Protein 2QQ4 (pdb70)

Solvent-accessible surface area: 53546 Å² total; per-residue (Å²): 202,57,50,16,15,17,4,24,33,18,0,0,24,29,3,34,93,63,35,68,32,40,8,38,6,24,18,6,7,28,33,6,45,16,119,13,125,66,18,37,1,77,13,69,0,10,0,25,33,112,77,75,42,0,34,26,0,78,6,11,14,66,39,11,1,6,12,26,0,0,2,0,3,0,0,81,21,0,82,49,68,106,30,71,88,0,53,74,18,0,125,35,0,36,19,4,2,89,140,51,28,124,42,46,67,30,7,4,30,2,15,1,0,80,10,0,28,164,34,105,40,18,18,77,3,0,6,10,2,0,91,1,0,30,96,0,14,128,97,40,32,74,36,6,12,19,34,0,1,19,20,2,25,81,64,33,70,25,106,16,85,12,50,45,19,12,88,114,11,31,22,114,4,112,65,13,22,3,61,7,57,0,11,0,46,27,103,73,83,36,0,17,30,0,50,5,72,33,55,24,8,1,6,12,24,0,0,1,0,2,0,0,61,25,0,57,48,58,104,30,69,72,0,69,104,24,0,144,37,0,36,19,3,1,74,136,45,34,126,48,42,66,40,7,7,19,3,12,1,1,66,16,0,28,169,65,106,62,10,17,132,2,0,2,14,3,0,80,0,0,42,63,1,20,180,136,82,17,12,55,41,0,15,24,27,0,0,17,4,2,23,86,18,19,16,4,64,10,74,5,73,92,36,71,85,108,6,33,24,140,8,117,46,22,23,3,87,9,43,0,7,0,40,31,117,72,76,38,0,34,26,0,7,5,62,17,119,36,5,0,1,12,24,0,0,1,0,4,0,0,61,22,0,58,53,61,107,35,71,80,0,72,74,20,0,130,40,0,38,22,3,1,89,138,40,33,125,48,40,71,50,6,8,24,2,15,2,0,79,31,0,22,162,78,101,53,8,20,104,1,0,6,14,2,0,91,3,0,46,87,3,21,182,94,22,10,100,80,6,40,55,39,2,0,10,18,0,17,60,47,20,50,28,31,1,20,10,73,78,19,38,72,107,6,32,19,128,5,84,59,8,48,2,72,8,41,0,2,0,25,34,113,75,73,43,0,36,32,0,57,5,55,36,102,26,6,1,2,10,21,0,0,0,0,2,0,0,49,17,0,50,49,35,100,30,73,79,0,71,71,13,0,136,37,0,37,19,10,0,88,140,45,37,110,107,46,53,29,5,4,20,0,16,8,0,97,11,1,36,169,9,118,72,13,24,135,0,0,5,17,2,0,95,2,0,55,98,3,14,216,92,11,31,67,41,0,28,76,26,0,8,21,16,2,24,79,68,34,75,27,84,6,11,11,80,133,30,77,73,85,14,56,20,138,4,102,59,7,46,3,97,14,46,0,0,0,48,48,115,77,83,34,0,32,30,0,66,4,1,18,73,29,6,2,7,11,24,0,0,0,0,2,0,0,55,21,0,73,51,48,110,29,74,82,0,72,69,9,0,125,28,0,35,30,3,2,76,130,50,34,128,44,45,79,53,6,8,17,3,12,5,0,67,33,7,35,171,47,117,60,15,24,131,0,0,3,15,2,0,93,4,0,41,84,0,18,171,86,44,83,30,4,32,88,37,0,7,33,9,1,22,77,63,17,69,26,28,1,56,12,105,145,30,77,83,82,14,47,14,128,11,112,37,23,34,2,94,8,48,0,12,0,59,42,120,75,70,38,0,26,23,0,84,5,23,34,86,24,6,1,4,4,21,0,0,1,0,2,0,0,64,26,0,81,46,69,91,25,62,72,0,79,98,25,0,147,39,0,32,15,3,0,87,100,57,30,125,45,42,69,47,6,9,24,2,13,8,1,79,47,1,23,151,75,107,41,10,25,114,1,0,5,12,1,0,80,2,0,59,107,1,14,226,104,25,8,90,66,0,14,59,40,0,0,15,22,0,17,69,66,41,54,31,114,20,87,8,113,129,38,79,68,105,8,35,18,123,10,104,49,8,37,2,78,13,52,0,5,0,24,39,112,76,83,39,0,35,31,0,81,7,62,42,98,29,4,1,0,10,29,0,0,1,0,2,0,0,82,24,0,81,49,51,100,30,72,78,0,72,74,27,0,132,43,0,40,15,3,4,89,138,39,38,121,55,47,58,33,6,3,20,2,15,4,0,58,18,0,20,154,54,108,76,20,16,83,1,0,4,14,2,0,90,3,0,59,105,3,10,240,43,64,14,0,44,36,0,12,24,43,0,3,17,33,1,18,90,64,35,35,24,106,15,102,13,98,164,33,75,83,100,7,33,18,135,4,96,68,11,37,2,73,8,54,0,9,0,39,45,110,79,86,36,0,39,26,0,34,6,58,22,83,28,4,1,3,13,25,1,0,2,0,5,0,0,76,24,0,61,50,76,94,31,75,82,0,64,80,22,0,134,60,0,35,8,3,1,88,119,45,35,131,18,49,9,20,7,13,29,2,6,1,0,71,15,0,32,156,66,114,84,38,25,136,0,0,2,14,2,0,90,2,0,30,93,0,20,199,62,109,5,43,68,30,0,6,25,23,1,27,90,41,33,34,32,97,17,61,5,42,109,4,55,71,48,11,41,22,125,8,110,71,26,24,1,77,7,47,0,6,0,28,35,112,74,107,35,0,33,32,0,35,5,52,26,109,32,5,2,5,11,28,0,1,1,0,3,0,0,56,18,0,59,42,55,90,27,70,84,0,56,75,24,0,129,59,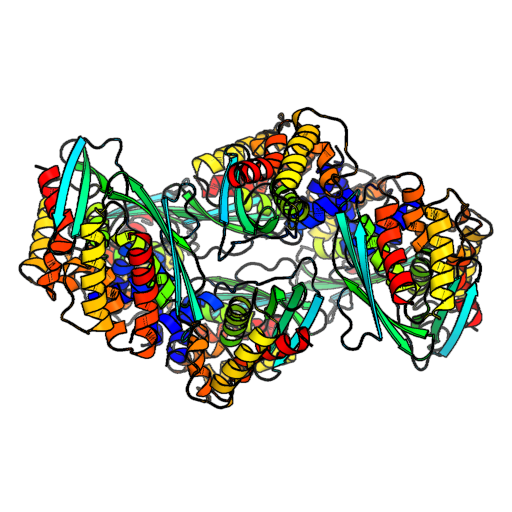0,28,23,7,2,73,139,48,30,115,82,35,62,50,10,4,20,4,20,6,4,70,10,10,28,149,80,101,66,12,12,139,4,0,3,15,2,0,93,2,0,24,108,4,14,191,77,13,12,111,83,9,74,62,41,4,4,12,20,0,17,81,52,39,49,24,110,18,75,16,109,171,28,68,57,107,14,43,10,127,7,116,47,6,43,3,109,7,73,0,4,0,53,20,148,64,81,36,0,29,28,0,64,6,42,25,124,32,4,2,2,3,29,0,0,0,0,3,0,0,76,21,0,68,38,46,101,33,64,84,0,66,93,20,0,144,35,0,38,22,2,1,74,128,46,37,126,33,47,83,43,5,8,22,1,30,12,2,84,34,8,38,168,40,116,71,19,22,131,1,0,2,11,0,0,83,1,0,64,108,5,3,227

Foldseek 3Di:
DCPVLVVLVVLLVCCLVPFPQEDDDVQFPFKFKFADVPQGWIKIKTFHDDPQFRQAIHMYTDGDSQLRSLLRLLRVLRHGHGLVVSVVLLVQLCCQQPVVDDRDVSNPSSCSCSVNNVVNVCSCSNNRNVVRSVVRSD/DVVLVVLVVLLVVCLVPFAQADDDPDFPFKFKFADVLQGKIKIKGFHDDDQAGQAIHMYIDGDSLLSSLLRLLRVVRHGHGLVVSVVLLVQLCCQQQVVPDRDVVNPSSVSCSCNNVVNSCSCSNNRNSVRSVVRSD/DVVVLVVLVVLLVVCLVPFPQEDDDDQFPFKFKDADVVFGWIKIKTFDDDDQARQAIHMYTDTDSLLRSLLRLLRVLRHGHGNVVSVVLLVLLCCQQVVVPDRDPSNPSSCSCNCNNVVVVCSCSNNRNVVRVVVRSD/DVVLVVLLVLLVCCLVPFAQEDDDVQFPFKFKFADVLFGWIKMKTFDDDPQWGQAIHMYTDGDSLLRSLLRLLRVQRHGHGPVVSVVLLVVLLCLQCVVDPDDCNNPSSCSCSVNNVPPSCSCSNSRNVVRVVVRSD/DVVLVVLVVLLVCCLVPFPQEDDDDQFPFKFKFADVLFGWIKMKTFDDDPQFRQAIHMYTDGDSLLRSLLRLLRVLRHGHGNVVSVVLLVLLCCQQVVVPDRDVSNPSSCSCSCNSVPPSCSCSNNRNSVRVVVRSD/DVLVVLVVLLVCCLVPQPQEDDDDPFPFKFKFFDDLFTFIKMKTFHDDDQFGQAIHMYGGTDSQLRSLLSLLRVVRHRHGNVVSVVLLVQLCCQQVPVDDRDPVNPSSCSCSVNNVPPSCSCSNNRNSVRSVVRSD/DVVLVVLLVLLVVCLVPFPQEDDDVQFPFKFKFADVLFGWIKIKTFNDDPQAGQAIHMYTDGDSLLRSLLRLLRVQRHGHGPVVSVVLLVLLCCQQVVVPDNDCVNPSSCSCSVNSVPNSCSCSNSRSVVRVNVRSD/DVVVLVVLVVLLVVCLVPFPQEDDDPQFPFKFKFADVLFGWIKMKTFHDDDQAGQAIHMYTDGDSQLSSLLRLLRVLRHGHGNVVSVVLLVLLLCQQCVVPDRDCSNPSSCNCSCNNVVVSCSCSNSGNVVRSNVRSD/DVCLLVLLVCCLVPFPQEDDDPDFDWKFKFADVVQTWIKMKTFHDDPQAGQAIHMYTDGDSQLRSLLRLLRVQRHGHGLVVSLVLLVVLLCLAPVVHDDDVSNPSSVSCSCNVPVNVCSCSNNRNSVNSVVTSD/DVCVCVLVVLLVVCLVPFPQADDDPPFPWKFKFADVLQTWIKIKGFHCPDFAGQAIHMYTDGDSLLRSLLRLLRVQGHGGGLVVSVVLLVLLCCQQPVVPDRDVVNPSSCSCSCNNVPPSCSCSNNGSVVRSVVGRD

Sequence (1369 aa):
MSVLDELYREILLDHYQSPRNFGVLPQATKQAGGMNPSCGDQVEVMVLLEGDTIADIRFQGQGCAISTASASLMTEAVKGKKVAEALELSRKFQAMVVEGAPPDPTLGDLLALQGVAKLPARVKCATLAWHALEEALRSVLDELYREILLDHYQSPRNFGVLPQATKQAGGMNPSCGDQVEVMVLLEGDTIADIRFQGQGCAISTASASLMTEAVKGKKVAEALELSRKFQAMVVEGAPPDPTLGDLLALQGVAKLPARVKCATLAWHALEEALRMSVLDELYREILLDHYQSPRNFGVLPQATKQAGGMNPSCGDQVEVMVLLEGDTIADIRFQGQGCAISTASASLMTEAVKGKKVAEALELSRKFQAMVVEGAPPDPTLGDLLALQGVAKLPARVKCATLAWHALEEALRSVLDELYREILLDHYQSPRNFGVLPQATKQAGGMNPSCGDQVEVMVLLEGDTIADIRFQGQGCAISTASASLMTEAVKGKKVAEALELSRKFQAMVVEGAPPDPTLGDLLALQGVAKLPARVKCATLAWHALEEALRSVLDELYREILLDHYQSPRNFGVLPQATKQAGGMNPSCGDQVEVMVLLEGDTIADIRFQGQGCAISTASASLMTEAVKGKKVAEALELSRKFQAMVVEGAPPDPTLGDLLALQGVAKLPARVKCATLAWHALEEALRVLDELYREILLDHYQSPRNFGVLPQATKQAGGMNPSCGDQVEVMVLLEGDTIADIRFQGQGCAISTASASLMTEAVKGKKVAEALELSRKFQAMVVEGAPPDPTLGDLLALQGVAKLPARVKCATLAWHALEEALRSVLDELYREILLDHYQSPRNFGVLPQATKQAGGMNPSCGDQVEVMVLLEGDTIADIRFQGQGCAISTASASLMTEAVKGKKVAEALELSRKFQAMVVEGAPPDPTLGDLLALQGVAKLPARVKCATLAWHALEEALRMSVLDELYREILLDHYQSPRNFGVLPQATKQAGGMNPSCGDQVEVMVLLEGDTIADIRFQGQGCAISTASASLMTEAVKGKKVAEALELSRKFQAMVVEGAPPDPTLGDLLALQGVAKLPARVKCATLAWHALEEALRDELYREILLDHYQSPRNFGVLPQATKQAGGMNPSCGDQVEVMVLLEGDTIADIRFQGQGCAISTASASLMTEAVKGKKVAEALELSRKFQAMVVEGAPPDPTLGDLLALQGVAKLPARVKCATLAWHALEEALRSVLDELYREILLDHYQSPRNFGVLPQATKQAGGMNPSCGDQVEVMVLLEGDTIADIRFQGQGCAISTASASLMTEAVKGKKVAEALELSRKFQAMVVEGAPPDPTLGDLLALQGVAKLPARVKCATLAWHALEEALR

Nearest PDB structures (foldseek):
  2qq4-assembly2_D  TM=9.850E-01  e=9.601E-26  Thermus thermophilus
  6jzv-assembly4_D  TM=9.350E-01  e=4.701E-15  Bacillus subtilis subsp. subtilis str. 168
  6a6f-assembly1_B  TM=9.470E-01  e=1.288E-12  Fervidobacterium islandicum
  6a6g-assembly1_D  TM=9.234E-01  e=2.855E-11  Fervidobacterium islandicum
  6a6g-assembly1_C  TM=9.235E-01  e=7.275E-11  Fervidobacterium islandicum

Structure (mmCIF, N/CA/C/O backbone):
data_2QQ4
#
_entry.id   2QQ4
#
_cell.length_a   58.886
_cell.length_b   64.866
_cell.length_c   96.260
_cell.angle_alpha   71.18
_cell.angle_beta   78.96
_cell.angle_gamma   79.02
#
_symmetry.space_group_name_H-M   'P 1'
#
loop_
_entity.id
_entity.type
_entity.pdbx_description
1 polymer 'Iron-sulfur cluster biosynthesis protein IscU'
2 non-polymer 'ZINC ION'
3 water water
#
loop_
_atom_site.group_PDB
_atom_site.id
_atom_site.type_symbol
_atom_site.label_atom_id
_atom_site.label_alt_id
_atom_site.label_comp_id
_atom_site.label_asym_id
_atom_site.label_entity_id
_atom_site.label_seq_id
_atom_site.pdbx_PDB_ins_code
_atom_site.Cartn_x
_atom_site.Cartn_y
_atom_site.Cartn_z
_atom_site.occupancy
_atom_site.B_iso_or_equiv
_atom_site.auth_seq_id
_atom_site.auth_comp_id
_atom_site.auth_asym_id
_atom_site.auth_atom_id
_atom_site.pdbx_PDB_model_num
ATOM 1 N N . MET A 1 1 ? -10.675 3.312 -20.165 1.00 96.15 1 MET A N 1
ATOM 2 C CA . MET A 1 1 ? -9.606 2.276 -20.188 1.00 94.81 1 MET A CA 1
ATOM 3 C C . MET A 1 1 ? -8.278 2.873 -20.638 1.00 92.77 1 MET A C 1
ATOM 4 O O . MET A 1 1 ? -7.245 2.206 -20.590 1.00 93.41 1 MET A O 1
ATOM 9 N N . SER A 1 2 ? -8.307 4.127 -21.080 1.00 89.31 2 SER A N 1
ATOM 10 C CA . SER A 1 2 ? -7.091 4.794 -21.531 1.00 84.78 2 SER A CA 1
ATOM 11 C C . SER A 1 2 ? -6.925 6.214 -20.993 1.00 81.32 2 SER A C 1
ATOM 12 O O . SER A 1 2 ? -5.830 6.774 -21.050 1.00 79.76 2 SER A O 1
ATOM 15 N N . VAL A 1 3 ? -8.006 6.797 -20.480 1.00 78.00 3 VAL A N 1
ATOM 16 C CA . VAL A 1 3 ? -7.940 8.141 -19.912 1.00 74.31 3 VAL A CA 1
ATOM 17 C C . VAL A 1 3 ? -7.306 8.031 -18.531 1.00 70.50 3 VAL A C 1
ATOM 18 O O . VAL A 1 3 ? -6.321 8.705 -18.236 1.00 68.33 3 VAL A O 1
ATOM 22 N N . LEU A 1 4 ? -7.878 7.176 -17.689 1.00 66.84 4 LEU A N 1
ATOM 23 C CA . LEU A 1 4 ? -7.346 6.960 -16.352 1.00 65.17 4 LEU A CA 1
ATOM 24 C C . LEU A 1 4 ? -6.155 6.021 -16.456 1.00 63.93 4 LEU A C 1
ATOM 25 O O . LEU A 1 4 ? -5.236 6.078 -15.642 1.00 61.60 4 LEU A O 1
ATOM 30 N N . ASP A 1 5 ? -6.184 5.159 -17.468 1.00 64.86 5 ASP A N 1
ATOM 31 C CA . ASP A 1 5 ? -5.099 4.216 -17.712 1.00 64.65 5 ASP A CA 1
ATOM 32 C C . ASP A 1 5 ? -3.814 5.026 -17.828 1.00 59.47 5 ASP A C 1
ATOM 33 O O . ASP A 1 5 ? -2.795 4.690 -17.227 1.00 55.03 5 ASP A O 1
ATOM 38 N N . GLU A 1 6 ? -3.880 6.096 -18.613 1.00 54.81 6 GLU A N 1
ATOM 39 C CA . GLU A 1 6 ? -2.743 6.986 -18.822 1.00 54.38 6 GLU A CA 1
ATOM 40 C C . GLU A 1 6 ? -2.341 7.622 -17.495 1.00 48.64 6 GLU A C 1
ATOM 41 O O . GLU A 1 6 ? -1.157 7.722 -17.170 1.00 47.30 6 GLU A O 1
ATOM 47 N N . LEU A 1 7 ? -3.342 8.041 -16.733 1.00 43.65 7 LEU A N 1
ATOM 48 C CA . LEU A 1 7 ? -3.111 8.673 -15.442 1.00 42.45 7 LEU A CA 1
ATOM 49 C C . LEU A 1 7 ? -2.588 7.664 -14.421 1.00 41.01 7 LEU A C 1
ATOM 50 O O . LEU A 1 7 ? -1.676 7.960 -13.654 1.00 42.34 7 LEU A O 1
ATOM 55 N N . TYR A 1 8 ? -3.174 6.475 -14.413 1.00 40.05 8 TYR A N 1
ATOM 56 C CA . TYR A 1 8 ? -2.752 5.421 -13.499 1.00 39.28 8 TYR A CA 1
ATOM 57 C C . TYR A 1 8 ? -1.288 5.072 -13.732 1.00 39.05 8 TYR A C 1
ATOM 58 O O . TYR A 1 8 ? -0.519 4.916 -12.784 1.00 36.19 8 TYR A O 1
ATOM 67 N N . ARG A 1 9 ? -0.902 4.947 -14.996 1.00 38.42 9 ARG A N 1
ATOM 68 C CA . ARG A 1 9 ? 0.478 4.621 -15.314 1.00 39.92 9 ARG A CA 1
ATOM 69 C C . ARG A 1 9 ? 1.382 5.674 -14.705 1.00 39.20 9 ARG A C 1
ATOM 70 O O . ARG A 1 9 ? 2.432 5.360 -14.144 1.00 37.27 9 ARG A O 1
ATOM 78 N N . GLU A 1 10 ? 0.964 6.930 -14.834 1.00 39.57 10 GLU A N 1
ATOM 79 C CA . GLU A 1 10 ? 1.727 8.053 -14.310 1.00 39.92 10 GLU A CA 1
ATOM 80 C C . GLU A 1 10 ? 1.829 8.001 -12.796 1.00 37.13 10 GLU A C 1
ATOM 81 O O . GLU A 1 10 ? 2.900 8.218 -12.236 1.00 37.21 10 GLU A O 1
ATOM 87 N N . ILE A 1 11 ? 0.711 7.713 -12.141 1.00 34.24 11 ILE A N 1
ATOM 88 C CA . ILE A 1 11 ? 0.689 7.622 -10.687 1.00 31.99 11 ILE A CA 1
ATOM 89 C C . ILE A 1 11 ? 1.688 6.559 -10.228 1.00 29.04 11 ILE A C 1
ATOM 90 O O . ILE A 1 11 ? 2.498 6.806 -9.332 1.00 29.13 11 ILE A O 1
ATOM 95 N N . LEU A 1 12 ? 1.639 5.388 -10.854 1.00 27.64 12 LEU A N 1
ATOM 96 C CA . LEU A 1 12 ? 2.550 4.299 -10.509 1.00 27.25 12 LEU A CA 1
ATOM 97 C C . LEU A 1 12 ? 4.003 4.702 -10.697 1.00 26.99 12 LEU A C 1
ATOM 98 O O . LEU A 1 12 ? 4.819 4.556 -9.792 1.00 25.77 12 LEU A O 1
ATOM 103 N N . LEU A 1 13 ? 4.328 5.203 -11.887 1.00 29.52 13 LEU A N 1
ATOM 104 C CA . LEU A 1 13 ? 5.691 5.631 -12.169 1.00 29.25 13 LEU A CA 1
ATOM 105 C C . LEU A 1 13 ? 6.173 6.628 -11.110 1.00 28.40 13 LEU A C 1
ATOM 106 O O . LEU A 1 13 ? 7.256 6.475 -10.555 1.00 29.18 13 LEU A O 1
ATOM 111 N N . ASP A 1 14 ? 5.350 7.633 -10.823 1.00 29.91 14 ASP A N 1
ATOM 112 C CA . ASP A 1 14 ? 5.683 8.673 -9.846 1.00 29.51 14 ASP A CA 1
ATOM 113 C C . ASP A 1 14 ? 5.917 8.150 -8.425 1.00 29.54 14 ASP A C 1
ATOM 114 O O . ASP A 1 14 ? 6.832 8.601 -7.735 1.00 28.68 14 ASP A O 1
ATOM 119 N N . HIS A 1 15 ? 5.085 7.207 -7.984 1.00 26.17 15 HIS A N 1
ATOM 120 C CA . HIS A 1 15 ? 5.224 6.653 -6.635 1.00 25.43 15 HIS A CA 1
ATOM 121 C C . HIS A 1 15 ? 6.385 5.677 -6.507 1.00 24.87 15 HIS A C 1
ATOM 122 O O . HIS A 1 15 ? 6.935 5.495 -5.425 1.00 22.93 15 HIS A O 1
ATOM 129 N N . TYR A 1 16 ? 6.745 5.046 -7.615 1.00 25.91 16 TYR A N 1
ATOM 130 C CA . TYR A 1 16 ? 7.846 4.101 -7.626 1.00 28.59 16 TYR A CA 1
ATOM 131 C C . TYR A 1 16 ? 9.180 4.862 -7.621 1.00 30.34 16 TYR A C 1
ATOM 132 O O . TYR A 1 16 ? 10.111 4.500 -6.905 1.00 31.22 16 TYR A O 1
ATOM 141 N N . GLN A 1 17 ? 9.252 5.933 -8.404 1.00 31.36 17 GLN A N 1
ATOM 142 C CA . GLN A 1 17 ? 10.468 6.736 -8.497 1.00 32.89 17 GLN A CA 1
ATOM 143 C C . GLN A 1 17 ? 10.671 7.691 -7.326 1.00 31.30 17 GLN A C 1
ATOM 144 O O . GLN A 1 17 ? 11.805 7.968 -6.920 1.00 31.94 17 GLN A O 1
ATOM 150 N N . SER A 1 18 ? 9.569 8.190 -6.784 1.00 29.60 18 SER A N 1
ATOM 151 C CA . SER A 1 18 ? 9.618 9.124 -5.672 1.00 27.51 18 SER A CA 1
ATOM 152 C C . SER A 1 18 ? 8.622 8.674 -4.607 1.00 26.47 18 SER A C 1
ATOM 153 O O . SER A 1 18 ? 7.626 9.341 -4.360 1.00 24.53 18 SER A O 1
ATOM 156 N N . PRO A 1 19 ? 8.887 7.530 -3.958 1.00 24.96 19 PRO A N 1
ATOM 157 C CA . PRO A 1 19 ? 7.947 7.062 -2.933 1.00 22.73 19 PRO A CA 1
ATOM 158 C C . PRO A 1 19 ? 7.739 8.043 -1.786 1.00 21.43 19 PRO A C 1
ATOM 159 O O . PRO A 1 19 ? 8.689 8.666 -1.294 1.00 19.67 19 PRO A O 1
ATOM 163 N N . ARG A 1 20 ? 6.482 8.169 -1.376 1.00 19.00 20 ARG A N 1
ATOM 164 C CA . ARG A 1 20 ? 6.082 9.049 -0.291 1.00 20.01 20 ARG A CA 1
ATOM 165 C C . ARG A 1 20 ? 6.283 8.350 1.041 1.00 19.97 20 ARG A C 1
ATOM 166 O O . ARG A 1 20 ? 6.229 7.123 1.110 1.00 19.23 20 ARG A O 1
ATOM 174 N N . ASN A 1 21 ? 6.504 9.144 2.085 1.00 19.08 21 ASN A N 1
ATOM 175 C CA . ASN A 1 21 ? 6.697 8.629 3.443 1.00 18.86 21 ASN A CA 1
ATOM 176 C C . ASN A 1 21 ? 7.736 7.508 3.510 1.00 20.97 21 ASN A C 1
ATOM 177 O O . ASN A 1 21 ? 7.549 6.507 4.215 1.00 16.74 21 ASN A O 1
ATOM 182 N N . PHE A 1 22 ? 8.836 7.690 2.786 1.00 18.80 22 PHE A N 1
ATOM 183 C CA . PHE A 1 22 ? 9.906 6.706 2.761 1.00 22.58 22 PHE A CA 1
ATOM 184 C C . PHE A 1 22 ? 11.023 7.160 3.705 1.00 24.37 22 PHE A C 1
ATOM 185 O O . PHE A 1 22 ? 11.677 8.170 3.453 1.00 24.98 22 PHE A O 1
ATOM 193 N N . GLY A 1 23 ? 11.222 6.414 4.791 1.00 22.11 23 GLY A N 1
ATOM 194 C CA . GLY A 1 23 ? 12.250 6.751 5.763 1.00 23.41 23 GLY A CA 1
ATOM 195 C C . GLY A 1 23 ? 11.912 6.155 7.120 1.00 24.59 23 GLY A C 1
ATOM 196 O O . GLY A 1 23 ? 10.849 5.552 7.291 1.00 23.38 23 GLY A O 1
ATOM 197 N N . VAL A 1 24 ? 12.812 6.303 8.085 1.00 23.86 24 VAL A N 1
ATOM 198 C CA . VAL A 1 24 ? 12.558 5.792 9.425 1.00 23.55 24 VAL A CA 1
ATOM 199 C C . VAL A 1 24 ? 11.630 6.746 10.178 1.00 26.24 24 VAL A C 1
ATOM 200 O O . VAL A 1 24 ? 11.757 7.965 10.058 1.00 27.02 24 VAL A O 1
ATOM 204 N N . LEU A 1 25 ? 10.689 6.194 10.940 1.00 25.64 25 LEU A N 1
ATOM 205 C CA . LEU A 1 25 ? 9.765 7.006 11.746 1.00 27.41 25 LEU A CA 1
ATOM 206 C C . LEU A 1 25 ? 10.221 6.845 13.196 1.00 28.45 25 LEU A C 1
ATOM 207 O O . LEU A 1 25 ? 9.880 5.866 13.849 1.00 26.22 25 LEU A O 1
ATOM 212 N N . PRO A 1 26 ? 10.976 7.824 13.721 1.00 30.63 26 PRO A N 1
ATOM 213 C CA . PRO A 1 26 ? 11.523 7.844 15.085 1.00 31.55 26 PRO A CA 1
ATOM 214 C C . PRO A 1 26 ? 10.576 7.491 16.216 1.00 29.07 26 PRO A C 1
ATOM 215 O O . PRO A 1 26 ? 10.852 6.600 17.020 1.00 32.75 26 PRO A O 1
ATOM 219 N N . GLN A 1 27 ? 9.464 8.204 16.271 1.00 28.06 27 GLN A N 1
ATOM 220 C CA . GLN A 1 27 ? 8.470 8.030 17.315 1.00 28.09 27 GLN A CA 1
ATOM 221 C C . GLN A 1 27 ? 7.502 6.872 17.071 1.00 26.22 27 GLN A C 1
ATOM 222 O O . GLN A 1 27 ? 6.458 6.812 17.704 1.00 28.55 27 GLN A O 1
ATOM 228 N N . ALA A 1 28 ? 7.844 5.962 16.163 1.00 24.24 28 ALA A N 1
ATOM 229 C CA . ALA A 1 28 ? 6.961 4.841 15.846 1.00 22.44 28 ALA A CA 1
ATOM 230 C C . ALA A 1 28 ? 6.431 4.141 17.109 1.00 19.70 28 ALA A C 1
ATOM 231 O O . ALA A 1 28 ? 7.197 3.820 18.011 1.00 21.30 28 ALA A O 1
ATOM 233 N N . THR A 1 29 ? 5.127 3.904 17.153 1.00 20.77 29 THR A N 1
ATOM 234 C CA . THR A 1 29 ? 4.489 3.232 18.299 1.00 19.87 29 THR A CA 1
ATOM 235 C C . THR A 1 29 ? 4.624 1.719 18.110 1.00 22.89 29 THR A C 1
ATOM 236 O O . THR A 1 29 ? 4.899 0.974 19.056 1.00 21.12 29 THR A O 1
ATOM 240 N N . LYS A 1 30 ? 4.414 1.279 16.873 1.00 20.12 30 LYS A N 1
ATOM 241 C CA . LYS A 1 30 ? 4.514 -0.125 16.512 1.00 24.82 30 LYS A CA 1
ATOM 242 C C . LYS A 1 30 ? 5.097 -0.183 15.111 1.00 23.87 30 LYS A C 1
ATOM 243 O O . LYS A 1 30 ? 5.129 0.820 14.400 1.00 22.18 30 LYS A O 1
ATOM 249 N N . GLN A 1 31 ? 5.551 -1.365 14.720 1.00 22.82 31 GLN A N 1
ATOM 250 C CA . GLN A 1 31 ? 6.125 -1.562 13.406 1.00 22.26 31 GLN A CA 1
ATOM 251 C C . GLN A 1 31 ? 6.075 -3.042 13.066 1.00 24.14 31 GLN A C 1
ATOM 252 O O . GLN A 1 31 ? 5.811 -3.893 13.936 1.00 19.67 31 GLN A O 1
ATOM 258 N N . ALA A 1 32 ? 6.313 -3.343 11.792 1.00 22.11 32 ALA A N 1
ATOM 259 C CA . ALA A 1 32 ? 6.314 -4.712 11.328 1.00 23.07 32 ALA A CA 1
ATOM 260 C C . ALA A 1 32 ? 7.006 -4.785 9.987 1.00 24.99 32 ALA A C 1
ATOM 261 O O . ALA A 1 32 ? 6.941 -3.849 9.182 1.00 24.20 32 ALA A O 1
ATOM 263 N N . GLY A 1 33 ? 7.693 -5.896 9.766 1.00 26.89 33 GLY A N 1
ATOM 264 C CA . GLY A 1 33 ? 8.398 -6.094 8.520 1.00 32.07 33 GLY A CA 1
ATOM 265 C C . GLY A 1 33 ? 7.749 -7.209 7.738 1.00 34.53 33 GLY A C 1
ATOM 266 O O . GLY A 1 33 ? 7.147 -8.118 8.309 1.00 35.92 33 GLY A O 1
ATOM 267 N N . GLY A 1 34 ? 7.859 -7.129 6.421 1.00 35.55 34 GLY A N 1
ATOM 268 C CA . GLY A 1 34 ? 7.288 -8.144 5.567 1.00 36.67 34 GLY A CA 1
ATOM 269 C C . GLY A 1 34 ? 8.329 -8.493 4.532 1.00 37.49 34 GLY A C 1
ATOM 270 O O . GLY A 1 34 ? 9.158 -7.656 4.167 1.00 33.66 34 GLY A O 1
ATOM 271 N N . MET A 1 35 ? 8.301 -9.727 4.051 1.00 40.26 35 MET A N 1
ATOM 272 C CA . MET A 1 35 ? 9.270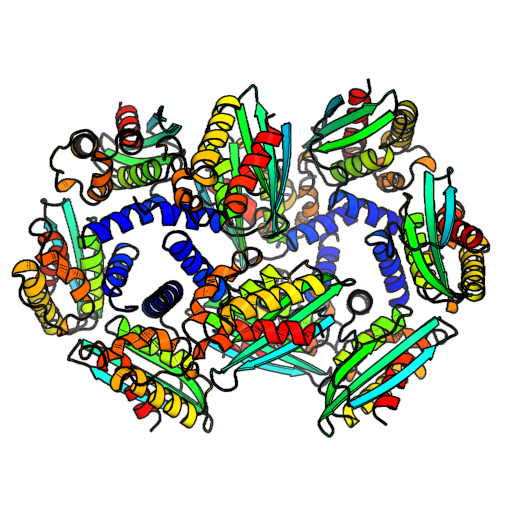 -10.131 3.058 1.00 42.53 35 MET A CA 1
ATOM 273 C C . MET A 1 35 ? 8.720 -11.134 2.050 1.00 42.68 35 MET A C 1
ATOM 274 O O . MET A 1 35 ? 7.956 -12.039 2.401 1.00 37.70 35 MET A O 1
ATOM 279 N N . ASN A 1 36 ? 9.097 -10.938 0.789 1.00 43.84 36 ASN A N 1
ATOM 280 C CA . ASN A 1 36 ? 8.723 -11.830 -0.307 1.00 47.84 36 ASN A CA 1
ATOM 281 C C . ASN A 1 36 ? 10.036 -12.593 -0.463 1.00 55.38 36 ASN A C 1
ATOM 282 O O . ASN A 1 36 ? 10.929 -12.151 -1.186 1.00 53.92 36 ASN A O 1
ATOM 287 N N . PRO A 1 37 ? 10.172 -13.741 0.226 1.00 63.97 37 PRO A N 1
ATOM 288 C CA . PRO A 1 37 ? 11.382 -14.571 0.186 1.00 70.50 37 PRO A CA 1
ATOM 289 C C . PRO A 1 37 ? 12.045 -14.753 -1.179 1.00 74.54 37 PRO A C 1
ATOM 290 O O . PRO A 1 37 ? 13.273 -14.781 -1.274 1.00 77.70 37 PRO A O 1
ATOM 294 N N . SER A 1 38 ? 11.244 -14.868 -2.233 1.00 77.33 38 SER A N 1
ATOM 295 C CA . SER A 1 38 ? 11.795 -15.069 -3.568 1.00 78.10 38 SER A CA 1
ATOM 296 C C . SER A 1 38 ? 12.085 -13.783 -4.343 1.00 78.06 38 SER A C 1
ATOM 297 O O . SER A 1 38 ? 13.240 -13.512 -4.676 1.00 79.73 38 SER A O 1
ATOM 300 N N . CYS A 1 39 ? 11.047 -12.999 -4.634 1.00 75.73 39 CYS A N 1
ATOM 301 C CA . CYS A 1 39 ? 11.228 -11.756 -5.385 1.00 72.94 39 CYS A CA 1
ATOM 302 C C . CYS A 1 39 ? 12.297 -10.881 -4.745 1.00 71.53 39 CYS A C 1
ATOM 303 O O . CYS A 1 39 ? 12.899 -10.036 -5.409 1.00 73.66 39 CYS A O 1
ATOM 306 N N . GLY A 1 40 ? 12.536 -11.090 -3.455 1.00 67.94 40 GLY A N 1
ATOM 307 C CA . GLY A 1 40 ? 13.541 -10.307 -2.762 1.00 61.60 40 GLY A CA 1
ATOM 308 C C . GLY A 1 40 ? 13.012 -8.985 -2.243 1.00 55.86 40 GLY A C 1
ATOM 309 O O . GLY A 1 40 ? 13.776 -8.165 -1.734 1.00 56.83 40 GLY A O 1
ATOM 310 N N . ASP A 1 41 ? 11.709 -8.760 -2.372 1.00 48.68 41 ASP A N 1
ATOM 311 C CA . ASP A 1 41 ? 11.139 -7.517 -1.881 1.00 40.35 41 ASP A CA 1
ATOM 312 C C . ASP A 1 41 ? 11.055 -7.588 -0.364 1.00 38.36 41 ASP A C 1
ATOM 313 O O . ASP A 1 41 ? 10.714 -8.626 0.206 1.00 34.52 41 ASP A O 1
ATOM 318 N N . GLN A 1 42 ? 11.382 -6.479 0.281 1.00 37.39 42 GLN A N 1
ATOM 319 C CA . GLN A 1 42 ? 11.315 -6.396 1.726 1.00 38.32 42 GLN A CA 1
ATOM 320 C C . GLN A 1 42 ? 10.763 -5.027 2.076 1.00 34.17 42 GLN A C 1
ATOM 321 O O . GLN A 1 42 ? 11.066 -4.030 1.424 1.00 29.60 42 GLN A O 1
ATOM 327 N N . VAL A 1 43 ? 9.929 -4.984 3.099 1.00 30.98 43 VAL A N 1
ATOM 328 C CA . VAL A 1 43 ? 9.345 -3.730 3.516 1.00 29.00 43 VAL A CA 1
ATOM 329 C C . VAL A 1 43 ? 9.209 -3.732 5.021 1.00 29.03 43 VAL A C 1
ATOM 330 O O . VAL A 1 43 ? 9.126 -4.791 5.657 1.00 28.36 43 VAL A O 1
ATOM 334 N N . GLU A 1 44 ? 9.242 -2.542 5.589 1.00 23.80 44 GLU A N 1
ATOM 335 C CA . GLU A 1 44 ? 9.034 -2.379 7.007 1.00 24.99 44 GLU A CA 1
ATOM 336 C C . GLU A 1 44 ? 8.093 -1.195 7.088 1.00 22.59 44 GLU A C 1
ATOM 337 O O . GLU A 1 44 ? 8.311 -0.172 6.435 1.00 23.59 44 GLU A O 1
ATOM 343 N N . VAL A 1 45 ? 7.022 -1.360 7.843 1.00 19.08 45 VAL A N 1
ATOM 344 C CA . VAL A 1 45 ? 6.055 -0.300 8.018 1.00 18.13 45 VAL A CA 1
ATOM 345 C C . VAL A 1 45 ? 6.052 0.108 9.482 1.00 19.46 45 VAL A C 1
ATOM 346 O O . VAL A 1 45 ? 6.000 -0.741 10.377 1.00 17.20 45 VAL A O 1
ATOM 350 N N . MET A 1 46 ? 6.146 1.414 9.710 1.00 15.75 46 MET A N 1
ATOM 351 C CA . MET A 1 46 ? 6.173 1.990 11.053 1.00 17.49 46 MET A CA 1
ATOM 352 C C . MET A 1 46 ? 5.008 2.942 11.181 1.00 18.86 46 MET A C 1
ATOM 353 O O . MET A 1 46 ? 4.769 3.756 10.286 1.00 17.76 46 MET A O 1
ATOM 358 N N . VAL A 1 47 ? 4.285 2.846 12.288 1.00 19.19 47 VAL A N 1
ATOM 359 C CA . VAL A 1 47 ? 3.128 3.694 12.506 1.00 19.35 47 VAL A CA 1
ATOM 360 C C . VAL A 1 47 ? 3.227 4.424 13.836 1.00 20.92 47 VAL A C 1
ATOM 361 O O . VAL A 1 47 ? 3.712 3.871 14.826 1.00 19.24 47 VAL A O 1
ATOM 365 N N . LEU A 1 48 ? 2.804 5.682 13.831 1.00 19.20 48 LEU A N 1
ATOM 366 C CA . LEU A 1 48 ? 2.788 6.505 15.030 1.00 20.61 48 LEU A CA 1
ATOM 367 C C . LEU A 1 48 ? 1.310 6.601 15.355 1.00 20.64 48 LEU A C 1
ATOM 368 O O . LEU A 1 48 ? 0.529 7.145 14.572 1.00 21.61 48 LEU A O 1
ATOM 373 N N . LEU A 1 49 ? 0.918 6.049 16.493 1.00 23.31 49 LEU A N 1
ATOM 374 C CA . LEU A 1 49 ? -0.484 6.063 16.884 1.00 26.56 49 LEU A CA 1
ATOM 375 C C . LEU A 1 49 ? -0.814 7.105 17.939 1.00 28.73 49 LEU A C 1
ATOM 376 O O . LEU A 1 49 ? -0.064 7.296 18.892 1.00 30.09 49 LEU A O 1
ATOM 381 N N . GLU A 1 50 ? -1.945 7.772 17.753 1.00 30.17 50 GLU A N 1
ATOM 382 C CA . GLU A 1 50 ? -2.444 8.756 18.707 1.00 33.92 50 GLU A CA 1
ATOM 383 C C . GLU A 1 50 ? -3.910 8.368 18.883 1.00 34.35 50 GLU A C 1
ATOM 384 O O . GLU A 1 50 ? -4.774 8.731 18.079 1.00 32.37 50 GLU A O 1
ATOM 390 N N . GLY A 1 51 ? -4.175 7.595 19.930 1.00 35.31 51 GLY A N 1
ATOM 391 C CA . GLY A 1 51 ? -5.525 7.127 20.163 1.00 37.25 51 GLY A CA 1
ATOM 392 C C . GLY A 1 51 ? -5.701 5.986 19.186 1.00 39.54 51 GLY A C 1
ATOM 393 O O . GLY A 1 51 ? -4.871 5.081 19.138 1.00 40.16 51 GLY A O 1
ATOM 394 N N . ASP A 1 52 ? -6.764 6.017 18.396 1.00 42.66 52 ASP A N 1
ATOM 395 C CA . ASP A 1 52 ? -6.975 4.964 17.419 1.00 45.89 52 ASP A CA 1
ATOM 396 C C . ASP A 1 52 ? -6.672 5.514 16.028 1.00 40.12 52 ASP A C 1
ATOM 397 O O . ASP A 1 52 ? -7.007 4.899 15.017 1.00 36.17 52 ASP A O 1
ATOM 402 N N . THR A 1 53 ? -6.031 6.679 15.990 1.00 34.19 53 THR A N 1
ATOM 403 C CA . THR A 1 53 ? -5.689 7.325 14.728 1.00 30.87 53 THR A CA 1
ATOM 404 C C . THR A 1 53 ? -4.233 7.131 14.327 1.00 27.66 53 THR A C 1
ATOM 405 O O . THR A 1 53 ? -3.328 7.281 15.151 1.00 26.20 53 THR A O 1
ATOM 409 N N . ILE A 1 54 ? -4.021 6.803 13.056 1.00 24.93 54 ILE A N 1
ATOM 410 C CA . ILE A 1 54 ? -2.675 6.634 12.517 1.00 22.95 54 ILE A CA 1
ATOM 411 C C . ILE A 1 54 ? -2.238 8.067 12.224 1.00 23.02 54 ILE A C 1
ATOM 412 O O . ILE A 1 54 ? -2.587 8.621 11.188 1.00 23.74 54 ILE A O 1
ATOM 417 N N . ALA A 1 55 ? -1.521 8.667 13.171 1.00 22.46 55 ALA A N 1
ATOM 418 C CA . ALA A 1 55 ? -1.054 10.046 13.058 1.00 22.44 55 ALA A CA 1
ATOM 419 C C . ALA A 1 55 ? -0.003 10.197 11.983 1.00 23.17 55 ALA A C 1
ATOM 420 O O . ALA A 1 55 ? 0.044 11.206 11.277 1.00 23.75 55 ALA A O 1
ATOM 422 N N . ASP A 1 56 ? 0.867 9.203 11.878 1.00 21.32 56 ASP A N 1
ATOM 423 C CA . ASP A 1 56 ? 1.906 9.233 10.869 1.00 20.13 56 ASP A CA 1
ATOM 424 C C . ASP A 1 56 ? 2.275 7.803 10.544 1.00 20.36 56 ASP A C 1
ATOM 425 O O . ASP A 1 56 ? 2.038 6.882 11.338 1.00 19.06 56 ASP A O 1
ATOM 430 N N . ILE A 1 57 ? 2.850 7.609 9.370 1.00 19.28 57 ILE A N 1
ATOM 431 C CA . ILE A 1 57 ? 3.226 6.274 8.949 1.00 18.57 57 ILE A CA 1
ATOM 432 C C . ILE A 1 57 ? 4.317 6.393 7.915 1.00 21.26 57 ILE A C 1
ATOM 433 O O . ILE A 1 57 ? 4.276 7.292 7.076 1.00 22.20 57 ILE A O 1
ATOM 438 N N . ARG A 1 58 ? 5.302 5.502 7.983 1.00 17.92 58 ARG A N 1
ATOM 439 C CA . ARG A 1 58 ? 6.376 5.522 7.001 1.00 20.58 58 ARG A CA 1
ATOM 440 C C . ARG A 1 58 ? 6.784 4.097 6.671 1.00 20.05 58 ARG A C 1
ATOM 441 O O . ARG A 1 58 ? 6.401 3.156 7.380 1.00 18.08 58 ARG A O 1
ATOM 449 N N . PHE A 1 59 ? 7.518 3.927 5.577 1.00 18.80 59 PHE A N 1
ATOM 450 C CA . PHE A 1 59 ? 7.995 2.603 5.207 1.00 20.61 59 PHE A CA 1
ATOM 451 C C . PHE A 1 59 ? 9.447 2.652 4.757 1.00 23.30 59 PHE A C 1
ATOM 452 O O . PHE A 1 59 ? 9.966 3.699 4.386 1.00 23.06 59 PHE A O 1
ATOM 460 N N . GLN A 1 60 ? 10.091 1.497 4.831 1.00 26.03 60 GLN A N 1
ATOM 461 C CA . GLN A 1 60 ? 11.475 1.314 4.431 1.00 27.24 60 GLN A CA 1
ATOM 462 C C . GLN A 1 60 ? 11.505 0.023 3.646 1.00 28.93 60 GLN A C 1
ATOM 463 O O . GLN A 1 60 ? 10.603 -0.809 3.775 1.00 27.03 60 GLN A O 1
ATOM 469 N N . GLY A 1 61 ? 12.540 -0.150 2.833 1.00 31.92 61 GLY A N 1
ATOM 470 C CA . GLY A 1 61 ? 12.641 -1.366 2.061 1.00 35.09 61 GLY A CA 1
ATOM 471 C C . GLY A 1 61 ? 13.236 -1.163 0.689 1.00 37.64 61 GLY A C 1
ATOM 472 O O . GLY A 1 61 ? 13.565 -0.046 0.282 1.00 36.84 61 GLY A O 1
ATOM 473 N N . GLN A 1 62 ? 13.376 -2.272 -0.019 1.00 39.38 62 GLN A N 1
ATOM 474 C CA . GLN A 1 62 ? 13.928 -2.283 -1.358 1.00 40.81 62 GLN A CA 1
ATOM 475 C C . GLN A 1 62 ? 13.144 -3.372 -2.061 1.00 36.24 62 GLN A C 1
ATOM 476 O O . GLN A 1 62 ? 12.618 -4.280 -1.420 1.00 32.85 62 GLN A O 1
ATOM 482 N N . GLY A 1 63 ? 13.077 -3.296 -3.379 1.00 31.87 63 GLY A N 1
ATOM 483 C CA . GLY A 1 63 ? 12.349 -4.306 -4.115 1.00 27.22 63 GLY A CA 1
ATOM 484 C C . GLY A 1 63 ? 11.993 -3.810 -5.493 1.00 27.40 63 GLY A C 1
ATOM 485 O O . GLY A 1 63 ? 12.519 -2.791 -5.956 1.00 27.11 63 GLY A O 1
ATOM 486 N N . CYS A 1 64 ? 11.089 -4.533 -6.139 1.00 22.99 64 CYS A N 1
ATOM 487 C CA . CYS A 1 64 ? 10.646 -4.201 -7.483 1.00 21.64 64 CYS A CA 1
ATOM 488 C C . CYS A 1 64 ? 9.789 -2.939 -7.481 1.00 23.09 64 CYS A C 1
ATOM 489 O O . CYS A 1 64 ? 9.268 -2.520 -6.441 1.00 21.35 64 CYS A O 1
ATOM 492 N N . ALA A 1 65 ? 9.652 -2.342 -8.658 1.00 21.40 65 ALA A N 1
ATOM 493 C CA . ALA A 1 65 ? 8.868 -1.126 -8.828 1.00 20.53 65 ALA A CA 1
ATOM 494 C C . ALA A 1 65 ? 7.445 -1.261 -8.279 1.00 19.79 65 ALA A C 1
ATOM 495 O O . ALA A 1 65 ? 6.923 -0.338 -7.666 1.00 21.00 65 ALA A O 1
ATOM 497 N N . ILE A 1 66 ? 6.804 -2.394 -8.530 1.00 19.21 66 ILE A N 1
ATOM 498 C CA . ILE A 1 66 ? 5.442 -2.594 -8.043 1.00 21.55 66 ILE A CA 1
ATOM 499 C C . ILE A 1 66 ? 5.369 -2.520 -6.518 1.00 20.30 66 ILE A C 1
ATOM 500 O O . ILE A 1 66 ? 4.486 -1.864 -5.974 1.00 20.30 66 ILE A O 1
ATOM 505 N N . SER A 1 67 ? 6.292 -3.183 -5.824 1.00 21.66 67 SER A N 1
ATOM 506 C CA . SER A 1 67 ? 6.245 -3.159 -4.358 1.00 21.05 67 SER A CA 1
ATOM 507 C C . SER A 1 67 ? 6.481 -1.766 -3.793 1.00 20.10 67 SER A C 1
ATOM 508 O O . SER A 1 67 ? 5.844 -1.374 -2.827 1.00 18.54 67 SER A O 1
ATOM 511 N N . THR A 1 68 ? 7.384 -1.007 -4.406 1.00 21.37 68 THR A N 1
ATOM 512 C CA . THR A 1 68 ? 7.672 0.341 -3.927 1.00 18.68 68 THR A CA 1
ATOM 513 C C . THR A 1 68 ? 6.460 1.249 -4.114 1.00 17.68 68 THR A C 1
ATOM 514 O O . THR A 1 68 ? 6.028 1.934 -3.177 1.00 17.77 68 THR A O 1
ATOM 518 N N . ALA A 1 69 ? 5.906 1.248 -5.323 1.00 18.99 69 ALA A N 1
ATOM 519 C CA . ALA A 1 69 ? 4.741 2.072 -5.612 1.00 17.30 69 ALA A CA 1
ATOM 520 C C . ALA A 1 69 ? 3.605 1.686 -4.677 1.00 19.31 69 ALA A C 1
ATOM 521 O O . ALA A 1 69 ? 2.924 2.535 -4.103 1.00 17.41 69 ALA A O 1
ATOM 523 N N . SER A 1 70 ? 3.389 0.388 -4.516 1.00 17.58 70 SER A N 1
ATOM 524 C CA . SER A 1 70 ? 2.301 -0.016 -3.653 1.00 16.93 70 SER A CA 1
ATOM 525 C C . SER A 1 70 ? 2.492 0.480 -2.223 1.00 15.34 70 SER A C 1
ATOM 526 O O . SER A 1 70 ? 1.557 1.001 -1.621 1.00 15.96 70 SER A O 1
ATOM 529 N N . ALA A 1 71 ? 3.697 0.335 -1.674 1.00 14.55 71 ALA A N 1
ATOM 530 C CA . ALA A 1 71 ? 3.930 0.785 -0.306 1.00 14.80 71 ALA A CA 1
ATOM 531 C C . ALA A 1 71 ? 3.712 2.295 -0.219 1.00 15.27 71 ALA A C 1
ATOM 532 O O . ALA A 1 71 ? 3.114 2.793 0.720 1.00 15.13 71 ALA A O 1
ATOM 534 N N . SER A 1 72 ? 4.194 3.024 -1.214 1.00 16.57 72 SER A N 1
ATOM 535 C CA . SER A 1 72 ? 4.027 4.475 -1.206 1.00 15.33 72 SER A CA 1
ATOM 536 C C . SER A 1 72 ? 2.547 4.844 -1.169 1.00 15.14 72 SER A C 1
ATOM 537 O O . SER A 1 72 ? 2.108 5.623 -0.319 1.00 17.44 72 SER A O 1
ATOM 540 N N . LEU A 1 73 ? 1.782 4.277 -2.095 1.00 16.69 73 LEU A N 1
ATOM 541 C CA . LEU A 1 73 ? 0.355 4.550 -2.197 1.00 16.49 73 LEU A CA 1
ATOM 542 C C . LEU A 1 73 ? -0.394 4.159 -0.925 1.00 17.67 73 LEU A C 1
ATOM 543 O O . LEU A 1 73 ? -1.342 4.836 -0.505 1.00 15.99 73 LEU A O 1
ATOM 548 N N . MET A 1 74 ? 0.027 3.057 -0.321 1.00 17.27 74 MET A N 1
ATOM 549 C CA . MET A 1 74 ? -0.592 2.584 0.915 1.00 16.64 74 MET A CA 1
ATOM 550 C C . MET A 1 74 ? -0.407 3.618 2.030 1.00 18.67 74 MET A C 1
ATOM 551 O O . MET A 1 74 ? -1.378 3.990 2.696 1.00 19.40 74 MET A O 1
ATOM 556 N N . THR A 1 75 ? 0.824 4.094 2.237 1.00 19.22 75 THR A N 1
ATOM 557 C CA . THR A 1 75 ? 1.048 5.076 3.292 1.00 18.73 75 THR A CA 1
ATOM 558 C C . THR A 1 75 ? 0.183 6.327 3.086 1.00 19.37 75 THR A C 1
ATOM 559 O O . THR A 1 75 ? -0.381 6.851 4.047 1.00 18.09 75 THR A O 1
ATOM 563 N N . GLU A 1 76 ? 0.064 6.794 1.845 1.00 20.06 76 GLU A N 1
ATOM 564 C CA . GLU A 1 76 ? -0.764 7.966 1.576 1.00 21.28 76 GLU A CA 1
ATOM 565 C C . GLU A 1 76 ? -2.235 7.687 1.886 1.00 23.11 76 GLU A C 1
ATOM 566 O O . GLU A 1 76 ? -2.932 8.524 2.458 1.00 23.24 76 GLU A O 1
ATOM 572 N N . ALA A 1 77 ? -2.701 6.501 1.518 1.00 20.99 77 ALA A N 1
ATOM 573 C CA . ALA A 1 77 ? -4.097 6.154 1.732 1.00 21.57 77 ALA A CA 1
ATOM 574 C C . ALA A 1 77 ? -4.504 6.026 3.202 1.00 22.47 77 ALA A C 1
ATOM 575 O O . ALA A 1 77 ? -5.618 6.400 3.571 1.00 23.22 77 ALA A O 1
ATOM 577 N N . VAL A 1 78 ? -3.612 5.520 4.048 1.00 21.86 78 VAL A N 1
ATOM 578 C CA . VAL A 1 78 ? -3.979 5.328 5.456 1.00 21.85 78 VAL A CA 1
ATOM 579 C C . VAL A 1 78 ? -3.539 6.396 6.453 1.00 21.72 78 VAL A C 1
ATOM 580 O O . VAL A 1 78 ? -4.039 6.432 7.574 1.00 22.86 78 VAL A O 1
ATOM 584 N N . LYS A 1 79 ? -2.620 7.276 6.071 1.00 22.21 79 LYS A N 1
ATOM 585 C CA . LYS A 1 79 ? -2.187 8.298 7.011 1.00 21.40 79 LYS A CA 1
ATOM 586 C C . LYS A 1 79 ? -3.379 9.156 7.452 1.00 23.65 79 LYS A C 1
ATOM 587 O O . LYS A 1 79 ? -4.202 9.566 6.628 1.00 24.19 79 LYS A O 1
ATOM 593 N N . GLY A 1 80 ? -3.466 9.420 8.753 1.00 24.04 80 GLY A N 1
ATOM 594 C CA . GLY A 1 80 ? -4.544 10.235 9.276 1.00 26.66 80 GLY A CA 1
ATOM 595 C C . GLY A 1 80 ? -5.866 9.524 9.504 1.00 29.18 80 GLY A C 1
ATOM 596 O O . GLY A 1 80 ? -6.795 10.117 10.054 1.00 29.97 80 GLY A O 1
ATOM 597 N N . LYS A 1 81 ? -5.970 8.269 9.082 1.00 28.81 81 LYS A N 1
ATOM 598 C CA . LYS A 1 81 ? -7.210 7.517 9.261 1.00 31.99 81 LYS A CA 1
ATOM 599 C C . LYS A 1 81 ? -7.191 6.706 10.553 1.00 31.86 81 LYS A C 1
ATOM 600 O O . LYS A 1 81 ? -6.131 6.471 11.139 1.00 29.61 81 LYS A O 1
ATOM 606 N N . LYS A 1 82 ? -8.366 6.271 10.995 1.00 33.00 82 LYS A N 1
ATOM 607 C CA . LYS A 1 82 ? -8.443 5.454 12.196 1.00 35.83 82 LYS A CA 1
ATOM 608 C C . LYS A 1 82 ? -7.970 4.056 11.830 1.00 33.43 82 LYS A C 1
ATOM 609 O O . LYS A 1 82 ? -8.092 3.633 10.680 1.00 32.36 82 LYS A O 1
ATOM 615 N N . VAL A 1 83 ? -7.427 3.345 12.810 1.00 31.66 83 VAL A N 1
ATOM 616 C CA . VAL A 1 83 ? -6.926 1.997 12.607 1.00 29.68 83 VAL A CA 1
ATOM 617 C C . VAL A 1 83 ? -7.954 1.090 11.934 1.00 30.24 83 VAL A C 1
ATOM 618 O O . VAL A 1 83 ? -7.603 0.286 11.067 1.00 30.63 83 VAL A O 1
ATOM 622 N N . ALA A 1 84 ? -9.220 1.212 12.325 1.00 30.03 84 ALA A N 1
ATOM 623 C CA . ALA A 1 84 ? -10.267 0.379 11.734 1.00 30.51 84 ALA A CA 1
ATOM 624 C C . ALA A 1 84 ? -10.514 0.735 10.269 1.00 29.56 84 ALA A C 1
ATOM 625 O O . ALA A 1 84 ? -10.872 -0.124 9.475 1.00 31.13 84 ALA A O 1
ATOM 627 N N . GLU A 1 85 ? -10.332 2.001 9.912 1.00 28.61 85 GLU A N 1
ATOM 628 C CA . GLU A 1 85 ? -10.527 2.427 8.528 1.00 28.92 85 GLU A CA 1
ATOM 629 C C . GLU A 1 85 ? -9.367 1.944 7.650 1.00 26.36 85 GLU A C 1
ATOM 630 O O . GLU A 1 85 ? -9.543 1.678 6.466 1.00 26.10 85 GLU A O 1
ATOM 636 N N . ALA A 1 86 ? -8.182 1.836 8.238 1.00 24.61 86 ALA A N 1
ATOM 637 C CA . ALA A 1 86 ? -7.013 1.377 7.499 1.00 24.05 86 ALA A CA 1
ATOM 638 C C . ALA A 1 86 ? -7.150 -0.112 7.203 1.00 25.16 86 ALA A C 1
ATOM 639 O O . ALA A 1 86 ? -6.792 -0.577 6.118 1.00 23.92 86 ALA A O 1
ATOM 641 N N . LEU A 1 87 ? -7.664 -0.863 8.173 1.00 24.84 87 LEU A N 1
ATOM 642 C CA . LEU A 1 87 ? -7.844 -2.295 7.986 1.00 26.73 87 LEU A CA 1
ATOM 643 C C . LEU A 1 87 ? -8.920 -2.566 6.938 1.00 26.88 87 LEU A C 1
ATOM 644 O O . LEU A 1 87 ? -8.839 -3.552 6.204 1.00 27.13 87 LEU A O 1
ATOM 649 N N . GLU A 1 88 ? -9.922 -1.692 6.857 1.00 27.64 88 GLU A N 1
ATOM 650 C CA . GLU A 1 88 ? -10.973 -1.854 5.843 1.00 28.91 88 GLU A CA 1
ATOM 651 C C . GLU A 1 88 ? -10.373 -1.600 4.461 1.00 26.47 88 GLU A C 1
ATOM 652 O O . GLU A 1 88 ? -10.654 -2.319 3.505 1.00 25.27 88 GLU A O 1
ATOM 658 N N . LEU A 1 89 ? -9.555 -0.561 4.355 1.00 24.32 89 LEU A N 1
ATOM 659 C CA . LEU A 1 89 ? -8.916 -0.255 3.087 1.00 23.17 89 LEU A CA 1
ATOM 660 C C . LEU A 1 89 ? -8.075 -1.451 2.670 1.00 19.25 89 LEU A C 1
ATOM 661 O O . LEU A 1 89 ? -8.101 -1.859 1.520 1.00 21.94 89 LEU A O 1
ATOM 666 N N . SER A 1 90 ? -7.324 -2.004 3.616 1.00 19.93 90 SER A N 1
ATOM 667 C CA . SER A 1 90 ? -6.469 -3.153 3.328 1.00 18.98 90 SER A CA 1
ATOM 668 C C . SER A 1 90 ? -7.287 -4.315 2.805 1.00 19.94 90 SER A C 1
ATOM 669 O O . SER A 1 90 ? -6.882 -4.994 1.865 1.00 18.38 90 SER A O 1
ATOM 672 N N . ARG A 1 91 ? -8.430 -4.554 3.443 1.00 23.62 91 ARG A N 1
ATOM 673 C CA . ARG A 1 91 ? -9.322 -5.630 3.036 1.00 26.66 91 ARG A CA 1
ATOM 674 C C . ARG A 1 91 ? -9.822 -5.380 1.612 1.00 26.57 91 ARG A C 1
ATOM 675 O O . ARG A 1 91 ? -9.867 -6.298 0.797 1.00 27.51 91 ARG A O 1
ATOM 683 N N . LYS A 1 92 ? -10.199 -4.138 1.313 1.00 26.12 92 LYS A N 1
ATOM 684 C CA . LYS A 1 92 ? -10.690 -3.800 -0.021 1.00 25.22 92 LYS A CA 1
ATOM 685 C C . LYS A 1 92 ? -9.582 -3.918 -1.067 1.00 21.81 92 LYS A C 1
ATOM 686 O O . LYS A 1 92 ? -9.806 -4.397 -2.179 1.00 21.48 92 LYS A O 1
ATOM 692 N N . PHE A 1 93 ? -8.385 -3.475 -0.712 1.00 19.80 93 PHE A N 1
ATOM 693 C CA . PHE A 1 93 ? -7.269 -3.552 -1.643 1.00 20.61 93 PHE A CA 1
ATOM 694 C C . PHE A 1 93 ? -6.989 -5.012 -1.986 1.00 18.01 93 PHE A C 1
ATOM 695 O O . PHE A 1 93 ? -6.814 -5.365 -3.148 1.00 17.74 93 PHE A O 1
ATOM 703 N N . GLN A 1 94 ? -6.961 -5.870 -0.969 1.00 18.70 94 GLN A N 1
ATOM 704 C CA . GLN A 1 94 ? -6.690 -7.280 -1.215 1.00 18.82 94 GLN A CA 1
ATOM 705 C C . GLN A 1 94 ? -7.818 -7.934 -2.005 1.00 18.18 94 GLN A C 1
ATOM 706 O O . GLN A 1 94 ? -7.562 -8.784 -2.847 1.00 21.14 94 GLN A O 1
ATOM 712 N N . ALA A 1 95 ? -9.061 -7.527 -1.761 1.00 20.49 95 ALA A N 1
ATOM 713 C CA . ALA A 1 95 ? -10.177 -8.099 -2.513 1.00 21.84 95 ALA A CA 1
ATOM 714 C C . ALA A 1 95 ? -9.966 -7.764 -3.991 1.00 22.99 95 ALA A C 1
ATOM 715 O O . ALA A 1 95 ? -10.212 -8.586 -4.877 1.00 23.15 95 ALA A O 1
ATOM 717 N N . MET A 1 96 ? -9.492 -6.550 -4.252 1.00 23.55 96 MET A N 1
ATOM 718 C CA . MET A 1 96 ? -9.252 -6.127 -5.627 1.00 20.91 96 MET A CA 1
ATOM 719 C C . MET A 1 96 ? -8.135 -6.889 -6.333 1.00 21.11 96 MET A C 1
ATOM 720 O O . MET A 1 96 ? -8.331 -7.415 -7.428 1.00 20.53 96 MET A O 1
ATOM 725 N N . VAL A 1 97 ? -6.961 -6.955 -5.715 1.00 19.45 97 VAL A N 1
ATOM 726 C CA . VAL A 1 97 ? -5.835 -7.615 -6.358 1.00 21.04 97 VAL A CA 1
ATOM 727 C C . VAL A 1 97 ? -5.718 -9.116 -6.129 1.00 21.62 97 VAL A C 1
ATOM 728 O O . VAL A 1 97 ? -5.151 -9.817 -6.962 1.00 20.75 97 VAL A O 1
ATOM 732 N N . VAL A 1 98 ? -6.246 -9.610 -5.013 1.00 23.25 98 VAL A N 1
ATOM 733 C CA . VAL A 1 98 ? -6.162 -11.041 -4.729 1.00 23.98 98 VAL A CA 1
ATOM 734 C C . VAL A 1 98 ? -7.368 -11.833 -5.220 1.00 26.77 98 VAL A C 1
ATOM 735 O O . VAL A 1 98 ? -7.216 -12.866 -5.874 1.00 25.90 98 VAL A O 1
ATOM 739 N N . GLU A 1 99 ? -8.563 -11.352 -4.899 1.00 29.98 99 GLU A N 1
ATOM 740 C CA . GLU A 1 99 ? -9.779 -12.042 -5.310 1.00 35.31 99 GLU A CA 1
ATOM 741 C C . GLU A 1 99 ? -10.268 -11.602 -6.682 1.00 36.36 99 GLU A C 1
ATOM 742 O O . GLU A 1 99 ? -11.114 -12.263 -7.284 1.00 37.47 99 GLU A O 1
ATOM 748 N N . GLY A 1 100 ? -9.732 -10.487 -7.174 1.00 36.00 100 GLY A N 1
ATOM 749 C CA . GLY A 1 100 ? -10.147 -9.973 -8.468 1.00 36.44 100 GLY A CA 1
ATOM 750 C C . GLY A 1 100 ? -11.563 -9.433 -8.396 1.00 36.17 100 GLY A C 1
ATOM 751 O O . GLY A 1 100 ? -12.288 -9.400 -9.396 1.00 36.02 100 GLY A O 1
ATOM 752 N N . ALA A 1 101 ? -11.960 -9.006 -7.204 1.00 34.57 101 ALA A N 1
ATOM 753 C CA . ALA A 1 101 ? -13.297 -8.476 -6.989 1.00 34.93 101 ALA A CA 1
ATOM 754 C C . ALA A 1 101 ? -13.500 -7.114 -7.643 1.00 35.84 101 ALA A C 1
ATOM 755 O O . ALA A 1 101 ? -12.532 -6.419 -7.979 1.00 33.31 101 ALA A O 1
ATOM 757 N N . PRO A 1 102 ? -14.772 -6.722 -7.847 1.00 35.44 102 PRO A N 1
ATOM 758 C CA . PRO A 1 102 ? -15.093 -5.430 -8.459 1.00 37.04 102 PRO A CA 1
ATOM 759 C C . PRO A 1 102 ? -14.406 -4.384 -7.601 1.00 37.58 102 PRO A C 1
ATOM 760 O O . PRO A 1 102 ? -14.755 -4.212 -6.435 1.00 37.79 102 PRO A O 1
ATOM 764 N N . PRO A 1 103 ? -13.414 -3.681 -8.159 1.00 40.34 103 PRO A N 1
ATOM 765 C CA . PRO A 1 103 ? -12.707 -2.663 -7.381 1.00 42.18 103 PRO A CA 1
ATOM 766 C C . PRO A 1 103 ? -13.645 -1.732 -6.627 1.00 43.74 103 PRO A C 1
ATOM 767 O O . PRO A 1 103 ? -14.561 -1.153 -7.209 1.00 44.43 103 PRO A O 1
ATOM 771 N N . ASP A 1 104 ? -13.421 -1.608 -5.325 1.00 45.43 104 ASP A N 1
ATOM 772 C CA . ASP A 1 104 ? -14.230 -0.731 -4.496 1.00 47.25 104 ASP A CA 1
ATOM 773 C C . ASP A 1 104 ? -13.803 0.708 -4.784 1.00 48.71 104 ASP A C 1
ATOM 774 O O . ASP A 1 104 ? -12.643 1.070 -4.590 1.00 46.38 104 ASP A O 1
ATOM 779 N N . PRO A 1 105 ? -14.741 1.549 -5.246 1.00 50.68 105 PRO A N 1
ATOM 780 C CA . PRO A 1 105 ? -14.479 2.956 -5.571 1.00 50.42 105 PRO A CA 1
ATOM 781 C C . PRO A 1 105 ? -13.685 3.736 -4.526 1.00 49.05 105 PRO A C 1
ATOM 782 O O . PRO A 1 105 ? -12.888 4.604 -4.874 1.00 48.82 105 PRO A O 1
ATOM 786 N N . THR A 1 106 ? -13.902 3.425 -3.251 1.00 48.00 106 THR A N 1
ATOM 787 C CA . THR A 1 106 ? -13.219 4.122 -2.161 1.00 44.92 106 THR A CA 1
ATOM 788 C C . THR A 1 106 ? -11.702 3.946 -2.140 1.00 40.31 106 THR A C 1
ATOM 789 O O . THR A 1 106 ? -11.012 4.571 -1.335 1.00 39.35 106 THR A O 1
ATOM 793 N N . LEU A 1 107 ? -11.179 3.096 -3.013 1.00 34.70 107 LEU A N 1
ATOM 794 C CA . LEU A 1 107 ? -9.738 2.884 -3.055 1.00 29.69 107 LEU A CA 1
ATOM 795 C C . LEU A 1 107 ? -9.017 4.090 -3.692 1.00 28.64 107 LEU A C 1
ATOM 796 O O . LEU A 1 107 ? -7.840 4.325 -3.434 1.00 25.97 107 LEU A O 1
ATOM 801 N N . GLY A 1 108 ? -9.727 4.858 -4.517 1.00 26.77 108 GLY A N 1
ATOM 802 C CA . GLY A 1 108 ? -9.114 6.028 -5.132 1.00 25.69 108 GLY A CA 1
ATOM 803 C C . GLY A 1 108 ? -7.861 5.728 -5.942 1.00 24.24 108 GLY A C 1
ATOM 804 O O . GLY A 1 108 ? -7.867 4.829 -6.779 1.00 24.08 108 GLY A O 1
ATOM 805 N N . ASP A 1 109 ? -6.786 6.473 -5.697 1.00 23.20 109 ASP A N 1
ATOM 806 C CA . ASP A 1 109 ? -5.536 6.269 -6.430 1.00 25.60 109 ASP A CA 1
ATOM 807 C C . ASP A 1 109 ? -5.003 4.834 -6.362 1.00 24.16 109 ASP A C 1
ATOM 808 O O . ASP A 1 109 ? -4.210 4.433 -7.210 1.00 23.79 109 ASP A O 1
ATOM 813 N N . LEU A 1 110 ? -5.421 4.064 -5.358 1.00 22.04 110 LEU A N 1
ATOM 814 C CA . LEU A 1 110 ? -4.956 2.678 -5.245 1.00 21.38 110 LEU A CA 1
ATOM 815 C C . LEU A 1 110 ? -5.482 1.848 -6.413 1.00 21.59 110 LEU A C 1
ATOM 816 O O . LEU A 1 110 ? -4.961 0.772 -6.713 1.00 22.09 110 LEU A O 1
ATOM 821 N N . LEU A 1 111 ? -6.526 2.346 -7.066 1.00 23.75 111 LEU A N 1
ATOM 822 C CA . LEU A 1 111 ? -7.097 1.663 -8.219 1.00 25.69 111 LEU A CA 1
ATOM 823 C C . LEU A 1 111 ? -6.058 1.528 -9.339 1.00 23.32 111 LEU A C 1
ATOM 824 O O . LEU A 1 111 ? -6.226 0.735 -10.262 1.00 24.10 111 LEU A O 1
ATOM 829 N N . ALA A 1 112 ? -4.985 2.306 -9.262 1.00 24.00 112 ALA A N 1
ATOM 830 C CA . ALA A 1 112 ? -3.933 2.230 -10.280 1.00 23.78 112 ALA A CA 1
ATOM 831 C C . ALA A 1 112 ? -3.288 0.843 -10.315 1.00 24.41 112 ALA A C 1
ATOM 832 O O . ALA A 1 112 ? -2.684 0.463 -11.314 1.00 24.27 112 ALA A O 1
ATOM 834 N N . LEU A 1 113 ? -3.400 0.091 -9.222 1.00 23.31 113 LEU A N 1
ATOM 835 C CA . LEU A 1 113 ? -2.809 -1.247 -9.178 1.00 24.16 113 LEU A CA 1
ATOM 836 C C . LEU A 1 113 ? -3.804 -2.364 -9.511 1.00 24.85 113 LEU A C 1
ATOM 837 O O . LEU A 1 113 ? -3.457 -3.545 -9.466 1.00 22.30 113 LEU A O 1
ATOM 842 N N . GLN A 1 114 ? -5.035 -1.995 -9.862 1.00 26.07 114 GLN A N 1
ATOM 843 C CA . GLN A 1 114 ? -6.049 -2.989 -10.200 1.00 27.24 114 GLN A CA 1
ATOM 844 C C . GLN A 1 114 ? -5.554 -4.019 -11.211 1.00 28.27 114 GLN A C 1
ATOM 845 O O . GLN A 1 114 ? -5.905 -5.197 -11.137 1.00 25.77 114 GLN A O 1
ATOM 851 N N . GLY A 1 115 ? -4.736 -3.577 -12.160 1.00 26.84 115 GLY A N 1
ATOM 852 C CA . GLY A 1 115 ? -4.232 -4.493 -13.163 1.00 25.72 115 GLY A CA 1
ATOM 853 C C . GLY A 1 115 ? -3.345 -5.626 -12.659 1.00 24.60 115 GLY A C 1
ATOM 854 O O . GLY A 1 115 ? -3.192 -6.633 -13.342 1.00 21.38 115 GLY A O 1
ATOM 855 N N . VAL A 1 116 ? -2.755 -5.483 -11.476 1.00 24.45 116 VAL A N 1
ATOM 856 C CA . VAL A 1 116 ? -1.897 -6.551 -10.972 1.00 27.03 116 VAL A CA 1
ATOM 857 C C . VAL A 1 116 ? -2.688 -7.846 -10.792 1.00 25.72 116 VAL A C 1
ATOM 858 O O . VAL A 1 116 ? -2.120 -8.934 -10.795 1.00 24.31 116 VAL A O 1
ATOM 862 N N . ALA A 1 117 ? -4.004 -7.721 -10.662 1.00 27.26 117 ALA A N 1
ATOM 863 C CA . ALA A 1 117 ? -4.875 -8.879 -10.472 1.00 28.73 117 ALA A CA 1
ATOM 864 C C . ALA A 1 117 ? -4.784 -9.866 -11.635 1.00 31.68 117 ALA A C 1
ATOM 865 O O . ALA A 1 117 ? -5.031 -11.067 -11.466 1.00 30.41 117 ALA A O 1
ATOM 867 N N . LYS A 1 118 ? -4.420 -9.358 -12.810 1.00 33.53 118 LYS A N 1
ATOM 868 C CA . LYS A 1 118 ? -4.293 -10.191 -14.006 1.00 36.89 118 LYS A CA 1
ATOM 869 C C . LYS A 1 118 ? -2.965 -10.941 -14.054 1.00 35.48 118 LYS A C 1
ATOM 870 O O . LYS A 1 118 ? -2.740 -11.766 -14.944 1.00 32.91 118 LYS A O 1
ATOM 876 N N . LEU A 1 119 ? -2.085 -10.640 -13.103 1.00 33.41 119 LEU A N 1
ATOM 877 C CA . LEU A 1 119 ? -0.773 -11.281 -13.028 1.00 33.09 119 LEU A CA 1
ATOM 878 C C . LEU A 1 119 ? -0.645 -11.905 -11.638 1.00 32.29 119 LEU A C 1
ATOM 879 O O . LEU A 1 119 ? 0.041 -11.372 -10.767 1.00 27.64 119 LEU A O 1
ATOM 884 N N . PRO A 1 120 ? -1.307 -13.053 -11.425 1.00 31.97 120 PRO A N 1
ATOM 885 C CA . PRO A 1 120 ? -1.290 -13.763 -10.144 1.00 31.35 120 PRO A CA 1
ATOM 886 C C . PRO A 1 120 ? 0.050 -13.826 -9.416 1.00 28.31 120 PRO A C 1
ATOM 887 O O . PRO A 1 120 ? 0.120 -13.527 -8.228 1.00 29.13 120 PRO A O 1
ATOM 891 N N . ALA A 1 121 ? 1.106 -14.207 -10.124 1.00 29.18 121 ALA A N 1
ATOM 892 C CA . ALA A 1 121 ? 2.426 -14.331 -9.513 1.00 27.88 121 ALA A CA 1
ATOM 893 C C . ALA A 1 121 ? 3.021 -13.027 -8.980 1.00 26.99 121 ALA A C 1
ATOM 894 O O . ALA A 1 121 ? 3.906 -13.057 -8.132 1.00 27.96 121 ALA A O 1
ATOM 896 N N . ARG A 1 122 ? 2.537 -11.885 -9.457 1.00 24.11 122 ARG A N 1
ATOM 897 C CA . ARG A 1 122 ? 3.061 -10.597 -8.991 1.00 24.13 122 ARG A CA 1
ATOM 898 C C . ARG A 1 122 ? 2.161 -9.936 -7.932 1.00 21.61 122 ARG A C 1
ATOM 899 O O . ARG A 1 122 ? 2.485 -8.876 -7.383 1.00 18.15 122 ARG A O 1
ATOM 907 N N . VAL A 1 123 ? 1.029 -10.562 -7.643 1.00 19.82 123 VAL A N 1
ATOM 908 C CA . VAL A 1 123 ? 0.115 -10.006 -6.658 1.00 18.03 123 VAL A CA 1
ATOM 909 C C . VAL A 1 123 ? 0.808 -9.811 -5.301 1.00 17.74 123 VAL A C 1
ATOM 910 O O . VAL A 1 123 ? 0.522 -8.850 -4.593 1.00 17.70 123 VAL A O 1
ATOM 914 N N . LYS A 1 124 ? 1.728 -10.705 -4.948 1.00 17.41 124 LYS A N 1
ATOM 915 C CA . LYS A 1 124 ? 2.438 -10.584 -3.667 1.00 17.30 124 LYS A CA 1
ATOM 916 C C . LYS A 1 124 ? 3.292 -9.321 -3.594 1.00 17.86 124 LYS A C 1
ATOM 917 O O . LYS A 1 124 ? 3.563 -8.806 -2.506 1.00 15.15 124 LYS A O 1
ATOM 923 N N . CYS A 1 125 ? 3.734 -8.823 -4.750 1.00 16.46 125 CYS A N 1
ATOM 924 C CA . CYS A 1 125 ? 4.537 -7.610 -4.756 1.00 16.90 125 CYS A CA 1
ATOM 925 C C . CYS A 1 125 ? 3.669 -6.423 -4.349 1.00 16.39 125 CYS A C 1
ATOM 926 O O . CYS A 1 125 ? 4.152 -5.470 -3.723 1.00 17.41 125 CYS A O 1
ATOM 929 N N . ALA A 1 126 ? 2.382 -6.487 -4.689 1.00 16.73 126 ALA A N 1
ATOM 930 C CA . ALA A 1 126 ? 1.453 -5.402 -4.362 1.00 16.67 126 ALA A CA 1
ATOM 931 C C . ALA A 1 126 ? 0.920 -5.465 -2.927 1.00 17.06 126 ALA A C 1
ATOM 932 O O . ALA A 1 126 ? 0.718 -4.437 -2.293 1.00 16.60 126 ALA A O 1
ATOM 934 N N . THR A 1 127 ? 0.694 -6.675 -2.422 1.00 17.29 127 THR A N 1
ATOM 935 C CA . THR A 1 127 ? 0.151 -6.837 -1.075 1.00 15.76 127 THR A CA 1
ATOM 936 C C . THR A 1 127 ? 1.170 -6.806 0.067 1.00 16.21 127 THR A C 1
ATOM 937 O O . THR A 1 127 ? 0.801 -6.599 1.218 1.00 18.10 127 THR A O 1
ATOM 941 N N . LEU A 1 128 ? 2.445 -7.004 -0.239 1.00 16.61 128 LEU A N 1
ATOM 942 C CA . LEU A 1 128 ? 3.474 -7.013 0.803 1.00 19.31 128 LEU A CA 1
ATOM 943 C C . LEU A 1 128 ? 3.347 -5.873 1.808 1.00 20.63 128 LEU A C 1
ATOM 944 O O . LEU A 1 128 ? 3.282 -6.105 3.022 1.00 19.22 128 LEU A O 1
ATOM 949 N N . ALA A 1 129 ? 3.299 -4.636 1.316 1.00 18.84 129 ALA A N 1
ATOM 950 C CA . ALA A 1 129 ? 3.186 -3.492 2.210 1.00 17.26 129 ALA A CA 1
ATOM 951 C C . ALA A 1 129 ? 1.925 -3.551 3.070 1.00 16.67 129 ALA A C 1
ATOM 952 O O . ALA A 1 129 ? 1.931 -3.115 4.211 1.00 16.02 129 ALA A O 1
ATOM 954 N N . TRP A 1 130 ? 0.844 -4.076 2.512 1.00 16.75 130 TRP A N 1
ATOM 955 C CA . TRP A 1 130 ? -0.400 -4.150 3.262 1.00 18.79 130 TRP A CA 1
ATOM 956 C C . TRP A 1 130 ? -0.349 -5.198 4.366 1.00 17.78 130 TRP A C 1
ATOM 957 O O . TRP A 1 130 ? -0.939 -5.008 5.437 1.00 17.92 130 TRP A O 1
ATOM 968 N N . HIS A 1 131 ? 0.359 -6.296 4.131 1.00 19.85 131 HIS A N 1
ATOM 969 C CA . HIS A 1 131 ? 0.452 -7.313 5.177 1.00 19.32 131 HIS A CA 1
ATOM 970 C C . HIS A 1 131 ? 1.308 -6.789 6.320 1.00 20.12 131 HIS A C 1
ATOM 971 O O . HIS A 1 131 ? 1.055 -7.088 7.493 1.00 19.47 131 HIS A O 1
ATOM 978 N N . ALA A 1 132 ? 2.312 -5.986 5.983 1.00 19.03 132 ALA A N 1
ATOM 979 C CA . ALA A 1 132 ? 3.174 -5.422 7.011 1.00 16.67 132 ALA A CA 1
ATOM 980 C C . ALA A 1 132 ? 2.349 -4.418 7.809 1.00 17.83 132 ALA A C 1
ATOM 981 O O . ALA A 1 132 ? 2.472 -4.341 9.033 1.00 17.72 132 ALA A O 1
ATOM 983 N N . LEU A 1 133 ? 1.498 -3.652 7.127 1.00 16.67 133 LEU A N 1
ATOM 984 C CA . LEU A 1 133 ? 0.641 -2.682 7.825 1.00 18.89 133 LEU A CA 1
ATOM 985 C C . LEU A 1 133 ? -0.240 -3.416 8.834 1.00 17.63 133 LEU A C 1
ATOM 986 O O . LEU A 1 133 ? -0.275 -3.075 10.028 1.00 17.45 133 LEU A O 1
ATOM 991 N N . GLU A 1 134 ? -0.959 -4.421 8.350 1.00 19.28 134 GLU A N 1
ATOM 992 C CA . GLU A 1 134 ? -1.847 -5.181 9.225 1.00 21.35 134 GLU A CA 1
ATOM 993 C C . GLU A 1 134 ? -1.138 -5.749 10.444 1.00 20.89 134 GLU A C 1
ATOM 994 O O . GLU A 1 134 ? -1.672 -5.693 11.550 1.00 21.41 134 GLU A O 1
ATOM 1000 N N . GLU A 1 135 ? 0.062 -6.283 10.244 1.00 20.33 135 GLU A N 1
ATOM 1001 C CA . GLU A 1 135 ? 0.825 -6.855 11.346 1.00 22.81 135 GLU A CA 1
ATOM 1002 C C . GLU A 1 135 ? 1.197 -5.778 12.368 1.00 23.07 135 GLU A C 1
ATOM 1003 O O . GLU A 1 135 ? 1.121 -6.001 13.587 1.00 21.14 135 GLU A O 1
ATOM 1009 N N . ALA A 1 136 ? 1.613 -4.613 11.873 1.00 20.66 136 ALA A N 1
ATOM 1010 C CA . ALA A 1 136 ? 1.985 -3.511 12.755 1.00 21.19 136 ALA A CA 1
ATOM 1011 C C . ALA A 1 136 ? 0.779 -3.056 13.557 1.00 20.93 136 ALA A C 1
ATOM 1012 O O . ALA A 1 136 ? 0.909 -2.691 14.726 1.00 22.51 136 ALA A O 1
ATOM 1014 N N . LEU A 1 137 ? -0.392 -3.076 12.925 1.00 22.68 137 LEU A N 1
ATOM 1015 C CA . LEU A 1 137 ? -1.615 -2.622 13.576 1.00 24.51 137 LEU A CA 1
ATOM 1016 C C . LEU A 1 137 ? -2.262 -3.667 14.475 1.00 28.87 137 LEU A C 1
ATOM 1017 O O . LEU A 1 137 ? -3.242 -3.376 15.152 1.00 28.04 137 LEU A O 1
ATOM 1022 N N . ARG A 1 138 ? -1.718 -4.879 14.480 1.00 34.20 138 ARG A N 1
ATOM 1023 C CA . ARG A 1 138 ? -2.268 -5.935 15.319 1.00 42.66 138 ARG A CA 1
ATOM 1024 C C . ARG A 1 138 ? -1.688 -5.879 16.722 1.00 42.67 138 ARG A C 1
ATOM 1025 O O . ARG A 1 138 ? -0.817 -5.018 16.979 1.00 43.51 138 ARG A O 1
ATOM 1033 N N . SER B 1 2 ? 12.796 38.752 26.470 1.00 66.36 2 SER B N 1
ATOM 1034 C CA . SER B 1 2 ? 11.346 39.093 26.405 1.00 66.82 2 SER B CA 1
ATOM 1035 C C . SER B 1 2 ? 10.625 38.066 25.550 1.00 64.74 2 SER B C 1
ATOM 1036 O O . SER B 1 2 ? 11.129 36.961 25.345 1.00 64.60 2 SER B O 1
ATOM 1039 N N . VAL B 1 3 ? 9.446 38.423 25.053 1.00 61.63 3 VAL B N 1
ATOM 1040 C CA . VAL B 1 3 ? 8.704 37.493 24.218 1.00 59.52 3 VAL B CA 1
ATOM 1041 C C . VAL B 1 3 ? 8.919 37.809 22.745 1.00 55.79 3 VAL B C 1
ATOM 1042 O O . VAL B 1 3 ? 8.397 37.122 21.875 1.00 56.54 3 VAL B O 1
ATOM 1046 N N . LEU B 1 4 ? 9.679 38.861 22.461 1.00 52.51 4 LEU B N 1
ATOM 1047 C CA . LEU B 1 4 ? 9.986 39.182 21.073 1.00 48.29 4 LEU B CA 1
ATOM 1048 C C . LEU B 1 4 ? 11.113 38.236 20.690 1.00 46.19 4 LEU B C 1
ATOM 1049 O O . LEU B 1 4 ? 11.085 37.614 19.633 1.00 44.03 4 LEU B O 1
ATOM 1054 N N . ASP B 1 5 ? 12.103 38.125 21.569 1.00 45.10 5 ASP B N 1
ATOM 1055 C CA . ASP B 1 5 ? 13.228 37.238 21.322 1.00 45.23 5 ASP B CA 1
ATOM 1056 C C . ASP B 1 5 ? 12.722 35.803 21.314 1.00 42.68 5 ASP B C 1
ATOM 1057 O O . ASP B 1 5 ? 13.192 34.971 20.536 1.00 39.77 5 ASP B O 1
ATOM 1062 N N . GLU B 1 6 ? 11.756 35.526 22.186 1.00 40.84 6 GLU B N 1
ATOM 1063 C CA . GLU B 1 6 ? 11.158 34.202 22.273 1.00 39.73 6 GLU B CA 1
ATOM 1064 C C . GLU B 1 6 ? 10.421 33.901 20.976 1.00 36.75 6 GLU B C 1
ATOM 1065 O O . GLU B 1 6 ? 10.656 32.875 20.338 1.00 33.16 6 GLU B O 1
ATOM 1071 N N . LEU B 1 7 ? 9.529 34.810 20.592 1.00 33.83 7 LEU B N 1
ATOM 1072 C CA . LEU B 1 7 ? 8.741 34.641 19.378 1.00 33.77 7 LEU B CA 1
ATOM 1073 C C . LEU B 1 7 ? 9.615 34.657 18.128 1.00 28.12 7 LEU B C 1
ATOM 1074 O O . LEU B 1 7 ? 9.364 33.915 17.187 1.00 28.74 7 LEU B O 1
ATOM 1079 N N . TYR B 1 8 ? 10.636 35.507 18.112 1.00 27.53 8 TYR B N 1
ATOM 1080 C CA . TYR B 1 8 ? 11.521 35.566 16.954 1.00 23.78 8 TYR B CA 1
ATOM 1081 C C . TYR B 1 8 ? 12.257 34.235 16.778 1.00 23.79 8 TYR B C 1
ATOM 1082 O O . TYR B 1 8 ? 12.421 33.755 15.660 1.00 23.44 8 TYR B O 1
ATOM 1091 N N . ARG B 1 9 ? 12.699 33.633 17.876 1.00 23.84 9 ARG B N 1
ATOM 1092 C CA . ARG B 1 9 ? 13.383 32.346 17.767 1.00 22.86 9 ARG B CA 1
ATOM 1093 C C . ARG B 1 9 ? 12.409 31.299 17.235 1.00 22.90 9 ARG B C 1
ATOM 1094 O O . ARG B 1 9 ? 12.774 30.450 16.427 1.00 20.30 9 ARG B O 1
ATOM 1102 N N . GLU B 1 10 ? 11.163 31.361 17.699 1.00 25.10 10 GLU B N 1
ATOM 1103 C CA . GLU B 1 10 ? 10.136 30.422 17.252 1.00 23.34 10 GLU B CA 1
ATOM 1104 C C . GLU B 1 10 ? 9.824 30.643 15.778 1.00 22.37 10 GLU B C 1
ATOM 1105 O O . GLU B 1 10 ? 9.592 29.705 15.037 1.00 20.65 10 GLU B O 1
ATOM 1111 N N . ILE B 1 11 ? 9.802 31.896 15.352 1.00 23.40 11 ILE B N 1
ATOM 1112 C CA . ILE B 1 11 ? 9.516 32.173 13.949 1.00 21.94 11 ILE B CA 1
ATOM 1113 C C . ILE B 1 11 ? 10.625 31.559 13.085 1.00 19.45 11 ILE B C 1
ATOM 1114 O O . ILE B 1 11 ? 10.364 30.919 12.069 1.00 20.33 11 ILE B O 1
ATOM 1119 N N . LEU B 1 12 ? 11.871 31.737 13.496 1.00 18.78 12 LEU B N 1
ATOM 1120 C CA . LEU B 1 12 ? 12.964 31.195 12.703 1.00 17.88 12 LEU B CA 1
ATOM 1121 C C . LEU B 1 12 ? 12.906 29.677 12.639 1.00 16.58 12 LEU B C 1
ATOM 1122 O O . LEU B 1 12 ? 13.022 29.094 11.560 1.00 17.68 12 LEU B O 1
ATOM 1127 N N . LEU B 1 13 ? 12.717 29.035 13.787 1.00 17.33 13 LEU B N 1
ATOM 1128 C CA . LEU B 1 13 ? 12.655 27.572 13.827 1.00 18.64 13 LEU B CA 1
ATOM 1129 C C . LEU B 1 13 ? 11.539 27.055 12.915 1.00 19.77 13 LEU B C 1
ATOM 1130 O O . LEU B 1 13 ? 11.719 26.090 12.175 1.00 20.65 13 LEU B O 1
ATOM 1135 N N . ASP B 1 14 ? 10.392 27.724 12.961 1.00 22.04 14 ASP B N 1
ATOM 1136 C CA . ASP B 1 14 ? 9.229 27.331 12.163 1.00 23.59 14 ASP B CA 1
ATOM 1137 C C . ASP B 1 14 ? 9.500 27.410 10.664 1.00 23.15 14 ASP B C 1
ATOM 1138 O O . ASP B 1 14 ? 9.171 26.490 9.914 1.00 22.69 14 ASP B O 1
ATOM 1143 N N . HIS B 1 15 ? 10.097 28.509 10.220 1.00 20.39 15 HIS B N 1
ATOM 1144 C CA . HIS B 1 15 ? 10.390 28.671 8.798 1.00 20.32 15 HIS B CA 1
ATOM 1145 C C . HIS B 1 15 ? 11.518 27.743 8.348 1.00 21.55 15 HIS B C 1
ATOM 1146 O O . HIS B 1 15 ? 11.605 27.370 7.176 1.00 22.61 15 HIS B O 1
ATOM 1153 N N . TYR B 1 16 ? 12.380 27.370 9.285 1.00 22.47 16 TYR B N 1
ATOM 1154 C CA . TYR B 1 16 ? 13.478 26.449 8.989 1.00 22.68 16 TYR B CA 1
ATOM 1155 C C . TYR B 1 16 ? 12.891 25.060 8.791 1.00 24.01 16 TYR B C 1
ATOM 1156 O O . TYR B 1 16 ? 13.192 24.381 7.809 1.00 26.56 16 TYR B O 1
ATOM 1165 N N . GLN B 1 17 ? 12.039 24.647 9.723 1.00 23.15 17 GLN B N 1
ATOM 1166 C CA . GLN B 1 17 ? 11.415 23.323 9.662 1.00 26.89 17 GLN B CA 1
ATOM 1167 C C . GLN B 1 17 ? 10.445 23.174 8.496 1.00 28.14 17 GLN B C 1
ATOM 1168 O O . GLN B 1 17 ? 10.452 22.161 7.795 1.00 29.12 17 GLN B O 1
ATOM 1174 N N . SER B 1 18 ? 9.599 24.183 8.305 1.00 28.60 18 SER B N 1
ATOM 1175 C CA . SER B 1 18 ? 8.587 24.131 7.261 1.00 29.35 18 SER B CA 1
ATOM 1176 C C . SER B 1 18 ? 8.591 25.387 6.396 1.00 26.82 18 SER B C 1
ATOM 1177 O O . SER B 1 18 ? 7.670 26.189 6.457 1.00 25.82 18 SER B O 1
ATOM 1180 N N . PRO B 1 19 ? 9.630 25.565 5.575 1.00 27.02 19 PRO B N 1
ATOM 1181 C CA . PRO B 1 19 ? 9.704 26.750 4.715 1.00 27.05 19 PRO B CA 1
ATOM 1182 C C . PRO B 1 19 ? 8.466 26.940 3.850 1.00 26.72 19 PRO B C 1
ATOM 1183 O O . PRO B 1 19 ? 7.920 25.973 3.319 1.00 27.68 19 PRO B O 1
ATOM 1187 N N . ARG B 1 20 ? 8.023 28.190 3.721 1.00 26.90 20 ARG B N 1
ATOM 1188 C CA . ARG B 1 20 ? 6.856 28.523 2.907 1.00 23.99 20 ARG B CA 1
ATOM 1189 C C . ARG B 1 20 ? 7.258 28.683 1.453 1.00 24.42 20 ARG B C 1
ATOM 1190 O O . ARG B 1 20 ? 8.401 29.030 1.154 1.00 19.69 20 ARG B O 1
ATOM 1198 N N . ASN B 1 21 ? 6.307 28.440 0.552 1.00 23.88 21 ASN B N 1
ATOM 1199 C CA . ASN B 1 21 ? 6.546 28.581 -0.877 1.00 26.10 21 ASN B CA 1
ATOM 1200 C C . ASN B 1 21 ? 7.788 27.832 -1.348 1.00 27.53 21 ASN B C 1
ATOM 1201 O O . ASN B 1 21 ? 8.560 28.328 -2.177 1.00 26.69 21 ASN B O 1
ATOM 1206 N N . PHE B 1 22 ? 7.975 26.628 -0.815 1.00 28.12 22 PHE B N 1
ATOM 1207 C CA . PHE B 1 22 ? 9.112 25.800 -1.182 1.00 31.61 22 PHE B CA 1
ATOM 1208 C C . PHE B 1 22 ? 8.708 24.872 -2.326 1.00 33.24 22 PHE B C 1
ATOM 1209 O O . PHE B 1 22 ? 7.778 24.079 -2.191 1.00 33.95 22 PHE B O 1
ATOM 1217 N N . GLY B 1 23 ? 9.404 24.983 -3.452 1.00 34.50 23 GLY B N 1
ATOM 1218 C CA . GLY B 1 23 ? 9.095 24.146 -4.597 1.00 36.01 23 GLY B CA 1
ATOM 1219 C C . GLY B 1 23 ? 9.357 24.857 -5.907 1.00 37.00 23 GLY B C 1
ATOM 1220 O O . GLY B 1 23 ? 10.272 25.681 -6.011 1.00 35.43 23 GLY B O 1
ATOM 1221 N N . VAL B 1 24 ? 8.555 24.539 -6.917 1.00 37.72 24 VAL B N 1
ATOM 1222 C CA . VAL B 1 24 ? 8.717 25.167 -8.220 1.00 38.73 24 VAL B CA 1
ATOM 1223 C C . VAL B 1 24 ? 7.373 25.602 -8.781 1.00 37.66 24 VAL B C 1
ATOM 1224 O O . VAL B 1 24 ? 6.369 24.913 -8.620 1.00 36.92 24 VAL B O 1
ATOM 1228 N N . LEU B 1 25 ? 7.360 26.755 -9.434 1.00 37.75 25 LEU B N 1
ATOM 1229 C CA . LEU B 1 25 ? 6.139 27.275 -10.031 1.00 36.44 25 LEU B CA 1
ATOM 1230 C C . LEU B 1 25 ? 5.804 26.455 -11.261 1.00 37.50 25 LEU B C 1
ATOM 1231 O O . LEU B 1 25 ? 6.699 26.032 -11.992 1.00 36.45 25 LEU B O 1
ATOM 1236 N N . PRO B 1 26 ? 4.510 26.191 -11.494 1.00 39.25 26 PRO B N 1
ATOM 1237 C CA . PRO B 1 26 ? 4.171 25.412 -12.686 1.00 40.79 26 PRO B CA 1
ATOM 1238 C C . PRO B 1 26 ? 4.786 26.164 -13.856 1.00 42.01 26 PRO B C 1
ATOM 1239 O O . PRO B 1 26 ? 5.381 25.576 -14.763 1.00 42.27 26 PRO B O 1
ATOM 1243 N N . GLN B 1 27 ? 4.656 27.486 -13.798 1.00 43.33 27 GLN B N 1
ATOM 1244 C CA . GLN B 1 27 ? 5.210 28.369 -14.814 1.00 44.42 27 GLN B CA 1
ATOM 1245 C C . GLN B 1 27 ? 5.656 29.678 -14.162 1.00 44.06 27 GLN B C 1
ATOM 1246 O O . GLN B 1 27 ? 4.928 30.266 -13.360 1.00 42.51 27 GLN B O 1
ATOM 1252 N N . ALA B 1 28 ? 6.853 30.134 -14.511 1.00 43.25 28 ALA B N 1
ATOM 1253 C CA . ALA B 1 28 ? 7.382 31.365 -13.942 1.00 43.11 28 ALA B CA 1
ATOM 1254 C C . ALA B 1 28 ? 7.835 32.353 -15.002 1.00 42.42 28 ALA B C 1
ATOM 1255 O O . ALA B 1 28 ? 8.295 31.967 -16.082 1.00 40.97 28 ALA B O 1
ATOM 1257 N N . THR B 1 29 ? 7.710 33.634 -14.675 1.00 40.68 29 THR B N 1
ATOM 1258 C CA . THR B 1 29 ? 8.113 34.705 -15.574 1.00 39.99 29 THR B CA 1
ATOM 1259 C C . THR B 1 29 ? 9.626 34.691 -15.707 1.00 41.82 29 THR B C 1
ATOM 1260 O O . THR B 1 29 ? 10.173 34.890 -16.798 1.00 41.76 29 THR B O 1
ATOM 1264 N N . LYS B 1 30 ? 10.298 34.456 -14.584 1.00 42.53 30 LYS B N 1
ATOM 1265 C CA . LYS B 1 30 ? 11.752 34.400 -14.553 1.00 43.70 30 LYS B CA 1
ATOM 1266 C C . LYS B 1 30 ? 12.244 33.771 -13.254 1.00 44.77 30 LYS B C 1
ATOM 1267 O O . LYS B 1 30 ? 11.572 33.827 -12.225 1.00 41.75 30 LYS B O 1
ATOM 1273 N N . GLN B 1 31 ? 13.423 33.168 -13.314 1.00 45.67 31 GLN B N 1
ATOM 1274 C CA . GLN B 1 31 ? 14.006 32.535 -12.146 1.00 47.80 31 GLN B CA 1
ATOM 1275 C C . GLN B 1 31 ? 15.492 32.821 -12.083 1.00 44.53 31 GLN B C 1
ATOM 1276 O O . GLN B 1 31 ? 16.188 32.789 -13.100 1.00 43.22 31 GLN B O 1
ATOM 1282 N N . ALA B 1 32 ? 15.971 33.115 -10.880 1.00 40.58 32 ALA B N 1
ATOM 1283 C CA . ALA B 1 32 ? 17.378 33.406 -10.669 1.00 38.03 32 ALA B CA 1
ATOM 1284 C C . ALA B 1 32 ? 17.915 32.529 -9.551 1.00 38.00 32 ALA B C 1
ATOM 1285 O O . ALA B 1 32 ? 17.189 32.168 -8.619 1.00 37.90 32 ALA B O 1
ATOM 1287 N N . GLY B 1 33 ? 19.188 32.180 -9.660 1.00 38.76 33 GLY B N 1
ATOM 1288 C CA . GLY B 1 33 ? 19.814 31.352 -8.652 1.00 38.94 33 GLY B CA 1
ATOM 1289 C C . GLY B 1 33 ? 20.966 32.096 -8.015 1.00 39.48 33 GLY B C 1
ATOM 1290 O O . GLY B 1 33 ? 21.402 33.138 -8.506 1.00 38.83 33 GLY B O 1
ATOM 1291 N N . GLY B 1 34 ? 21.459 31.558 -6.910 1.00 39.89 34 GLY B N 1
ATOM 1292 C CA . GLY B 1 34 ? 22.564 32.188 -6.222 1.00 41.28 34 GLY B CA 1
ATOM 1293 C C . GLY B 1 34 ? 23.190 31.214 -5.253 1.00 43.80 34 GLY B C 1
ATOM 1294 O O . GLY B 1 34 ? 22.635 30.146 -4.981 1.00 40.81 34 GLY B O 1
ATOM 1295 N N . MET B 1 35 ? 24.351 31.581 -4.732 1.00 47.28 35 MET B N 1
ATOM 1296 C CA . MET B 1 35 ? 25.054 30.740 -3.785 1.00 51.69 35 MET B CA 1
ATOM 1297 C C . MET B 1 35 ? 26.184 31.497 -3.122 1.00 50.30 35 MET B C 1
ATOM 1298 O O . MET B 1 35 ? 26.916 32.236 -3.778 1.00 46.92 35 MET B O 1
ATOM 1303 N N . ASN B 1 36 ? 26.307 31.326 -1.811 1.00 51.54 36 ASN B N 1
ATOM 1304 C CA . ASN B 1 36 ? 27.387 31.954 -1.071 1.00 55.36 36 ASN B CA 1
ATOM 1305 C C . ASN B 1 36 ? 28.413 30.847 -0.878 1.00 58.82 36 ASN B C 1
ATOM 1306 O O . ASN B 1 36 ? 28.289 30.013 0.015 1.00 58.45 36 ASN B O 1
ATOM 1311 N N . PRO B 1 37 ? 29.440 30.818 -1.735 1.00 62.94 37 PRO B N 1
ATOM 1312 C CA . PRO B 1 37 ? 30.482 29.792 -1.648 1.00 64.89 37 PRO B CA 1
ATOM 1313 C C . PRO B 1 37 ? 31.030 29.565 -0.243 1.00 64.11 37 PRO B C 1
ATOM 1314 O O . PRO B 1 37 ? 31.519 28.479 0.067 1.00 67.35 37 PRO B O 1
ATOM 1318 N N . SER B 1 38 ? 30.942 30.581 0.608 1.00 62.64 38 SER B N 1
ATOM 1319 C CA . SER B 1 38 ? 31.426 30.458 1.977 1.00 56.58 38 SER B CA 1
ATOM 1320 C C . SER B 1 38 ? 30.696 29.330 2.705 1.00 50.92 38 SER B C 1
ATOM 1321 O O . SER B 1 38 ? 31.257 28.262 2.940 1.00 46.55 38 SER B O 1
ATOM 1324 N N . CYS B 1 39 ? 29.439 29.577 3.057 1.00 44.69 39 CYS B N 1
ATOM 1325 C CA . CYS B 1 39 ? 28.632 28.586 3.756 1.00 40.02 39 CYS B CA 1
ATOM 1326 C C . CYS B 1 39 ? 28.238 27.453 2.805 1.00 39.19 39 CYS B C 1
ATOM 1327 O O . CYS B 1 39 ? 28.023 26.313 3.227 1.00 39.70 39 CYS B O 1
ATOM 1330 N N . GLY B 1 40 ? 28.151 27.772 1.518 1.00 37.83 40 GLY B N 1
ATOM 1331 C CA . GLY B 1 40 ? 27.782 26.775 0.535 1.00 36.70 40 GLY B CA 1
ATOM 1332 C C . GLY B 1 40 ? 26.281 26.682 0.323 1.00 35.95 40 GLY B C 1
ATOM 1333 O O . GLY B 1 40 ? 25.779 25.671 -0.169 1.00 36.67 40 GLY B O 1
ATOM 1334 N N . ASP B 1 41 ? 25.559 27.733 0.702 1.00 33.49 41 ASP B N 1
ATOM 1335 C CA . ASP B 1 41 ? 24.112 27.761 0.528 1.00 32.78 41 ASP B CA 1
ATOM 1336 C C . ASP B 1 41 ? 23.789 27.999 -0.934 1.00 33.72 41 ASP B C 1
ATOM 1337 O O . ASP B 1 41 ? 24.464 28.774 -1.610 1.00 34.06 41 ASP B O 1
ATOM 1342 N N . GLN B 1 42 ? 22.751 27.334 -1.417 1.00 35.58 42 GLN B N 1
ATOM 1343 C CA . GLN B 1 42 ? 22.340 27.479 -2.801 1.00 40.37 42 GLN B CA 1
ATOM 1344 C C . GLN B 1 42 ? 20.858 27.795 -2.781 1.00 37.95 42 GLN B C 1
ATOM 1345 O O . GLN B 1 42 ? 20.108 27.204 -2.005 1.00 36.64 42 GLN B O 1
ATOM 1351 N N . VAL B 1 43 ? 20.434 28.734 -3.620 1.00 35.23 43 VAL B N 1
ATOM 1352 C CA . VAL B 1 43 ? 19.024 29.093 -3.673 1.00 33.63 43 VAL B CA 1
ATOM 1353 C C . VAL B 1 43 ? 18.576 29.351 -5.105 1.00 34.95 43 VAL B C 1
ATOM 1354 O O . VAL B 1 43 ? 19.357 29.788 -5.948 1.00 34.31 43 VAL B O 1
ATOM 1358 N N . GLU B 1 44 ? 17.311 29.055 -5.367 1.00 37.27 44 GLU B N 1
ATOM 1359 C CA . GLU B 1 44 ? 16.714 29.259 -6.677 1.00 41.11 44 GLU B CA 1
ATOM 1360 C C . GLU B 1 44 ? 15.390 29.956 -6.427 1.00 37.09 44 GLU B C 1
ATOM 1361 O O . GLU B 1 44 ? 14.524 29.411 -5.745 1.00 37.59 44 GLU B O 1
ATOM 1367 N N . VAL B 1 45 ? 15.239 31.164 -6.958 1.00 34.30 45 VAL B N 1
ATOM 1368 C CA . VAL B 1 45 ? 14.000 31.909 -6.772 1.00 30.89 45 VAL B CA 1
ATOM 1369 C C . VAL B 1 45 ? 13.314 32.070 -8.122 1.00 31.58 45 VAL B C 1
ATOM 1370 O O . VAL B 1 45 ? 13.936 32.496 -9.092 1.00 31.66 45 VAL B O 1
ATOM 1374 N N . MET B 1 46 ? 12.034 31.721 -8.167 1.00 30.75 46 MET B N 1
ATOM 1375 C CA . MET B 1 46 ? 11.241 31.809 -9.388 1.00 32.49 46 MET B CA 1
ATOM 1376 C C . MET B 1 46 ? 10.023 32.658 -9.085 1.00 31.13 46 MET B C 1
ATOM 1377 O O . MET B 1 46 ? 9.371 32.460 -8.066 1.00 28.63 46 MET B O 1
ATOM 1382 N N . VAL B 1 47 ? 9.705 33.590 -9.972 1.00 31.26 47 VAL B N 1
ATOM 1383 C CA . VAL B 1 47 ? 8.554 34.446 -9.754 1.00 31.33 47 VAL B CA 1
ATOM 1384 C C . VAL B 1 47 ? 7.633 34.474 -10.969 1.00 32.45 47 VAL B C 1
ATOM 1385 O O . VAL B 1 47 ? 8.087 34.385 -12.114 1.00 32.94 47 VAL B O 1
ATOM 1389 N N . LEU B 1 48 ? 6.337 34.581 -10.705 1.00 31.33 48 LEU B N 1
ATOM 1390 C CA . LEU B 1 48 ? 5.346 34.677 -11.767 1.00 33.86 48 LEU B CA 1
ATOM 1391 C C . LEU B 1 48 ? 4.779 36.077 -11.625 1.00 33.60 48 LEU B C 1
ATOM 1392 O O . LEU B 1 48 ? 4.060 36.370 -10.668 1.00 31.13 48 LEU B O 1
ATOM 1397 N N . LEU B 1 49 ? 5.125 36.939 -12.574 1.00 34.22 49 LEU B N 1
ATOM 1398 C CA . LEU B 1 49 ? 4.667 38.316 -12.557 1.00 37.41 49 LEU B CA 1
ATOM 1399 C C . LEU B 1 49 ? 3.382 38.510 -13.351 1.00 41.48 49 LEU B C 1
ATOM 1400 O O . LEU B 1 49 ? 3.217 37.960 -14.440 1.00 39.73 49 LEU B O 1
ATOM 1405 N N . GLU B 1 50 ? 2.475 39.292 -12.783 1.00 44.18 50 GLU B N 1
ATOM 1406 C CA . GLU B 1 50 ? 1.215 39.619 -13.426 1.00 48.58 50 GLU B CA 1
ATOM 1407 C C . GLU B 1 50 ? 1.172 41.137 -13.421 1.00 47.43 50 GLU B C 1
ATOM 1408 O O . GLU B 1 50 ? 0.622 41.759 -12.511 1.00 48.73 50 GLU B O 1
ATOM 1414 N N . GLY B 1 51 ? 1.787 41.723 -14.444 1.00 46.67 51 GLY B N 1
ATOM 1415 C CA . GLY B 1 51 ? 1.849 43.165 -14.551 1.00 45.48 51 GLY B CA 1
ATOM 1416 C C . GLY B 1 51 ? 3.018 43.647 -13.717 1.00 45.78 51 GLY B C 1
ATOM 1417 O O . GLY B 1 51 ? 4.159 43.246 -13.945 1.00 44.57 51 GLY B O 1
ATOM 1418 N N . ASP B 1 52 ? 2.734 44.497 -12.739 1.00 46.92 52 ASP B N 1
ATOM 1419 C CA . ASP B 1 52 ? 3.768 45.032 -11.859 1.00 49.32 52 ASP B CA 1
ATOM 1420 C C . ASP B 1 52 ? 3.709 44.301 -10.520 1.00 46.07 52 ASP B C 1
ATOM 1421 O O . ASP B 1 52 ? 4.388 44.677 -9.568 1.00 44.50 52 ASP B O 1
ATOM 1426 N N . THR B 1 53 ? 2.898 43.250 -10.458 1.00 43.11 53 THR B N 1
ATOM 1427 C CA . THR B 1 53 ? 2.730 42.491 -9.227 1.00 40.73 53 THR B CA 1
ATOM 1428 C C . THR B 1 53 ? 3.350 41.104 -9.257 1.00 37.79 53 THR B C 1
ATOM 1429 O O . THR B 1 53 ? 3.412 40.455 -10.302 1.00 38.92 53 THR B O 1
ATOM 1433 N N . ILE B 1 54 ? 3.809 40.656 -8.093 1.00 34.45 54 ILE B N 1
ATOM 1434 C CA . ILE B 1 54 ? 4.385 39.331 -7.963 1.00 30.39 54 ILE B CA 1
ATOM 1435 C C . ILE B 1 54 ? 3.194 38.413 -7.677 1.00 30.09 54 ILE B C 1
ATOM 1436 O O . ILE B 1 54 ? 2.722 38.313 -6.544 1.00 29.41 54 ILE B O 1
ATOM 1441 N N . ALA B 1 55 ? 2.684 37.778 -8.729 1.00 30.86 55 ALA B N 1
ATOM 1442 C CA . ALA B 1 55 ? 1.541 36.882 -8.615 1.00 30.04 55 ALA B CA 1
ATOM 1443 C C . ALA B 1 55 ? 1.880 35.650 -7.788 1.00 30.60 55 ALA B C 1
ATOM 1444 O O . ALA B 1 55 ? 1.087 35.204 -6.963 1.00 28.64 55 ALA B O 1
ATOM 1446 N N . ASP B 1 56 ? 3.057 35.089 -8.023 1.00 31.95 56 ASP B N 1
ATOM 1447 C CA . ASP B 1 56 ? 3.469 33.914 -7.281 1.00 33.06 56 ASP B CA 1
ATOM 1448 C C . ASP B 1 56 ? 4.979 33.863 -7.225 1.00 31.90 56 ASP B C 1
ATOM 1449 O O . ASP B 1 56 ? 5.671 34.486 -8.030 1.00 32.78 56 ASP B O 1
ATOM 1454 N N . ILE B 1 57 ? 5.494 33.110 -6.264 1.00 30.67 57 ILE B N 1
ATOM 1455 C CA . ILE B 1 57 ? 6.925 33.000 -6.100 1.00 28.42 57 ILE B CA 1
ATOM 1456 C C . ILE B 1 57 ? 7.218 31.731 -5.319 1.00 28.66 57 ILE B C 1
ATOM 1457 O O . ILE B 1 57 ? 6.483 31.377 -4.407 1.00 27.87 57 ILE B O 1
ATOM 1462 N N . ARG B 1 58 ? 8.280 31.038 -5.698 1.00 30.15 58 ARG B N 1
ATOM 1463 C CA . ARG B 1 58 ? 8.670 29.810 -5.014 1.00 32.51 58 ARG B CA 1
ATOM 1464 C C . ARG B 1 58 ? 10.175 29.838 -4.939 1.00 31.67 58 ARG B C 1
ATOM 1465 O O . ARG B 1 58 ? 10.829 30.567 -5.686 1.00 31.53 58 ARG B O 1
ATOM 1473 N N . PHE B 1 59 ? 10.734 29.050 -4.035 1.00 30.70 59 PHE B N 1
ATOM 1474 C CA . PHE B 1 59 ? 12.172 28.986 -3.935 1.00 29.23 59 PHE B CA 1
ATOM 1475 C C . PHE B 1 59 ? 12.571 27.541 -3.690 1.00 29.61 59 PHE B C 1
ATOM 1476 O O . PHE B 1 59 ? 11.815 26.766 -3.108 1.00 28.20 59 PHE B O 1
ATOM 1484 N N . GLN B 1 60 ? 13.747 27.186 -4.187 1.00 31.87 60 GLN B N 1
ATOM 1485 C CA . GLN B 1 60 ? 14.305 25.857 -4.009 1.00 35.44 60 GLN B CA 1
ATOM 1486 C C . GLN B 1 60 ? 15.741 26.095 -3.596 1.00 34.27 60 GLN B C 1
ATOM 1487 O O . GLN B 1 60 ? 16.280 27.171 -3.839 1.00 34.40 60 GLN B O 1
ATOM 1493 N N . GLY B 1 61 ? 16.363 25.105 -2.969 1.00 34.97 61 GLY B N 1
ATOM 1494 C CA . GLY B 1 61 ? 17.741 25.284 -2.558 1.00 35.76 61 GLY B CA 1
ATOM 1495 C C . GLY B 1 61 ? 18.148 24.514 -1.323 1.00 37.43 61 GLY B C 1
ATOM 1496 O O . GLY B 1 61 ? 17.319 24.104 -0.514 1.00 37.38 61 GLY B O 1
ATOM 1497 N N . GLN B 1 62 ? 19.451 24.318 -1.188 1.00 39.32 62 GLN B N 1
ATOM 1498 C CA . GLN B 1 62 ? 20.024 23.601 -0.062 1.00 40.35 62 GLN B CA 1
ATOM 1499 C C . GLN B 1 62 ? 20.838 24.636 0.702 1.00 39.31 62 GLN B C 1
ATOM 1500 O O . GLN B 1 62 ? 21.659 25.346 0.117 1.00 38.99 62 GLN B O 1
ATOM 1506 N N . GLY B 1 63 ? 20.608 24.742 2.003 1.00 37.71 63 GLY B N 1
ATOM 1507 C CA . GLY B 1 63 ? 21.358 25.715 2.770 1.00 36.05 63 GLY B CA 1
ATOM 1508 C C . GLY B 1 63 ? 21.189 25.584 4.267 1.00 34.72 63 GLY B C 1
ATOM 1509 O O . GLY B 1 63 ? 20.489 24.698 4.751 1.00 32.84 63 GLY B O 1
ATOM 1510 N N . CYS B 1 64 ? 21.847 26.475 4.999 1.00 32.07 64 CYS B N 1
ATOM 1511 C CA . CYS B 1 64 ? 21.773 26.465 6.450 1.00 29.81 64 CYS B CA 1
ATOM 1512 C C . CYS B 1 64 ? 20.400 26.941 6.908 1.00 29.16 64 CYS B C 1
ATOM 1513 O O . CYS B 1 64 ? 19.572 27.359 6.092 1.00 27.68 64 CYS B O 1
ATOM 1516 N N . ALA B 1 65 ? 20.168 26.876 8.214 1.00 26.25 65 ALA B N 1
ATOM 1517 C CA . ALA B 1 65 ? 18.894 27.284 8.791 1.00 25.44 65 ALA B CA 1
ATOM 1518 C C . ALA B 1 65 ? 18.603 28.763 8.561 1.00 24.85 65 ALA B C 1
ATOM 1519 O O . ALA B 1 65 ? 17.455 29.151 8.374 1.00 24.32 65 ALA B O 1
ATOM 1521 N N . ILE B 1 66 ? 19.635 29.593 8.586 1.00 23.47 66 ILE B N 1
ATOM 1522 C CA . ILE B 1 66 ? 19.418 31.017 8.364 1.00 21.81 66 ILE B CA 1
ATOM 1523 C C . ILE B 1 66 ? 18.989 31.239 6.914 1.00 21.52 66 ILE B C 1
ATOM 1524 O O . ILE B 1 66 ? 18.011 31.940 6.659 1.00 20.57 66 ILE B O 1
ATOM 1529 N N . SER B 1 67 ? 19.694 30.625 5.963 1.00 21.11 67 SER B N 1
ATOM 1530 C CA . SER B 1 67 ? 19.331 30.801 4.552 1.00 21.54 67 SER B CA 1
ATOM 1531 C C . SER B 1 67 ? 17.911 30.320 4.237 1.00 22.15 67 SER B C 1
ATOM 1532 O O . SER B 1 67 ? 17.177 30.968 3.485 1.00 19.68 67 SER B O 1
ATOM 1535 N N . THR B 1 68 ? 17.522 29.185 4.803 1.00 19.76 68 THR B N 1
ATOM 1536 C CA . THR B 1 68 ? 16.188 28.645 4.559 1.00 21.33 68 THR B CA 1
ATOM 1537 C C . THR B 1 68 ? 15.116 29.538 5.179 1.00 21.19 68 THR B C 1
ATOM 1538 O O . THR B 1 68 ? 14.109 29.851 4.533 1.00 20.59 68 THR B O 1
ATOM 1542 N N . ALA B 1 69 ? 15.331 29.957 6.425 1.00 19.73 69 ALA B N 1
ATOM 1543 C CA . ALA B 1 69 ? 14.366 30.824 7.087 1.00 19.46 69 ALA B CA 1
ATOM 1544 C C . ALA B 1 69 ? 14.260 32.163 6.361 1.00 18.05 69 ALA B C 1
ATOM 1545 O O . ALA B 1 69 ? 13.171 32.715 6.217 1.00 16.90 69 ALA B O 1
ATOM 1547 N N . SER B 1 70 ? 15.387 32.698 5.908 1.00 16.32 70 SER B N 1
ATOM 1548 C CA . SER B 1 70 ? 15.344 33.979 5.214 1.00 18.00 70 SER B CA 1
ATOM 1549 C C . SER B 1 70 ? 14.528 33.857 3.920 1.00 18.12 70 SER B C 1
ATOM 1550 O O . SER B 1 70 ? 13.647 34.672 3.658 1.00 16.64 70 SER B O 1
ATOM 1553 N N . ALA B 1 71 ? 14.813 32.827 3.125 1.00 18.47 71 ALA B N 1
ATOM 1554 C CA . ALA B 1 71 ? 14.108 32.614 1.859 1.00 18.43 71 ALA B CA 1
ATOM 1555 C C . ALA B 1 71 ? 12.605 32.414 2.060 1.00 18.13 71 ALA B C 1
ATOM 1556 O O . ALA B 1 71 ? 11.784 32.946 1.312 1.00 15.20 71 ALA B O 1
ATOM 1558 N N . SER B 1 72 ? 12.254 31.653 3.090 1.00 18.58 72 SER B N 1
ATOM 1559 C CA . SER B 1 72 ? 10.862 31.381 3.413 1.00 17.34 72 SER B CA 1
ATOM 1560 C C . SER B 1 72 ? 10.137 32.683 3.768 1.00 17.50 72 SER B C 1
ATOM 1561 O O . SER B 1 72 ? 9.091 33.003 3.194 1.00 16.79 72 SER B O 1
ATOM 1564 N N . LEU B 1 73 ? 10.701 33.426 4.720 1.00 17.15 73 LEU B N 1
ATOM 1565 C CA . LEU B 1 73 ? 10.136 34.698 5.170 1.00 18.16 73 LEU B CA 1
ATOM 1566 C C . LEU B 1 73 ? 10.071 35.717 4.032 1.00 18.09 73 LEU B C 1
ATOM 1567 O O . LEU B 1 73 ? 9.129 36.521 3.950 1.00 16.43 73 LEU B O 1
ATOM 1572 N N . MET B 1 74 ? 11.086 35.671 3.166 1.00 18.97 74 MET B N 1
ATOM 1573 C CA . MET B 1 74 ? 11.181 36.556 2.004 1.00 19.57 74 MET B CA 1
ATOM 1574 C C . MET B 1 74 ? 10.004 36.318 1.055 1.00 19.69 74 MET B C 1
ATOM 1575 O O . MET B 1 74 ? 9.276 37.259 0.703 1.00 19.45 74 MET B O 1
ATOM 1580 N N . THR B 1 75 ? 9.808 35.060 0.653 1.00 19.44 75 THR B N 1
ATOM 1581 C CA . THR B 1 75 ? 8.718 34.726 -0.263 1.00 18.85 75 THR B CA 1
ATOM 1582 C C . THR B 1 75 ? 7.372 35.102 0.332 1.00 21.61 75 THR B C 1
ATOM 1583 O O . THR B 1 75 ? 6.481 35.582 -0.372 1.00 21.26 75 THR B O 1
ATOM 1587 N N . GLU B 1 76 ? 7.228 34.887 1.633 1.00 22.01 76 GLU B N 1
ATOM 1588 C CA . GLU B 1 76 ? 5.990 35.227 2.326 1.00 23.46 76 GLU B CA 1
ATOM 1589 C C . GLU B 1 76 ? 5.777 36.748 2.361 1.00 22.85 76 GLU B C 1
ATOM 1590 O O . GLU B 1 76 ? 4.652 37.242 2.196 1.00 21.34 76 GLU B O 1
ATOM 1596 N N . ALA B 1 77 ? 6.855 37.494 2.583 1.00 19.51 77 ALA B N 1
ATOM 1597 C CA . ALA B 1 77 ? 6.738 38.944 2.651 1.00 19.81 77 ALA B CA 1
ATOM 1598 C C . ALA B 1 77 ? 6.482 39.623 1.310 1.00 20.42 77 ALA B C 1
ATOM 1599 O O . ALA B 1 77 ? 5.874 40.698 1.263 1.00 21.91 77 ALA B O 1
ATOM 1601 N N . VAL B 1 78 ? 6.917 39.012 0.215 1.00 21.61 78 VAL B N 1
ATOM 1602 C CA . VAL B 1 78 ? 6.751 39.667 -1.074 1.00 22.22 78 VAL B CA 1
ATOM 1603 C C . VAL B 1 78 ? 5.650 39.131 -1.975 1.00 23.53 78 VAL B C 1
ATOM 1604 O O . VAL B 1 78 ? 5.273 39.783 -2.938 1.00 23.33 78 VAL B O 1
ATOM 1608 N N . LYS B 1 79 ? 5.120 37.954 -1.677 1.00 25.16 79 LYS B N 1
ATOM 1609 C CA . LYS B 1 79 ? 4.066 37.416 -2.532 1.00 27.92 79 LYS B CA 1
ATOM 1610 C C . LYS B 1 79 ? 2.885 38.385 -2.627 1.00 26.75 79 LYS B C 1
ATOM 1611 O O . LYS B 1 79 ? 2.411 38.911 -1.624 1.00 25.05 79 LYS B O 1
ATOM 1617 N N . GLY B 1 80 ? 2.428 38.623 -3.850 1.00 28.82 80 GLY B N 1
ATOM 1618 C CA . GLY B 1 80 ? 1.308 39.514 -4.056 1.00 30.34 80 GLY B CA 1
ATOM 1619 C C . GLY B 1 80 ? 1.636 40.993 -4.002 1.00 31.05 80 GLY B C 1
ATOM 1620 O O . GLY B 1 80 ? 0.741 41.814 -4.189 1.00 30.82 80 GLY B O 1
ATOM 1621 N N . LYS B 1 81 ? 2.893 41.344 -3.739 1.00 28.80 81 LYS B N 1
ATOM 1622 C CA . LYS B 1 81 ? 3.292 42.755 -3.683 1.00 29.44 81 LYS B CA 1
ATOM 1623 C C . LYS B 1 81 ? 3.771 43.249 -5.038 1.00 28.14 81 LYS B C 1
ATOM 1624 O O . LYS B 1 81 ? 4.128 42.459 -5.910 1.00 26.41 81 LYS B O 1
ATOM 1630 N N . LYS B 1 82 ? 3.783 44.567 -5.210 1.00 28.17 82 LYS B N 1
ATOM 1631 C CA . LYS B 1 82 ? 4.276 45.153 -6.449 1.00 28.66 82 LYS B CA 1
ATOM 1632 C C . LYS B 1 82 ? 5.791 44.959 -6.461 1.00 26.20 82 LYS B C 1
ATOM 1633 O O . LYS B 1 82 ? 6.405 44.842 -5.404 1.00 24.02 82 LYS B O 1
ATOM 1639 N N . VAL B 1 83 ? 6.393 44.929 -7.646 1.00 22.20 83 VAL B N 1
ATOM 1640 C CA . VAL B 1 83 ? 7.835 44.748 -7.738 1.00 23.16 83 VAL B CA 1
ATOM 1641 C C . VAL B 1 83 ? 8.559 45.802 -6.906 1.00 23.05 83 VAL B C 1
ATOM 1642 O O . VAL B 1 83 ? 9.486 45.478 -6.159 1.00 22.54 83 VAL B O 1
ATOM 1646 N N . ALA B 1 84 ? 8.132 47.060 -7.029 1.00 21.34 84 ALA B N 1
ATOM 1647 C CA . ALA B 1 84 ? 8.756 48.149 -6.279 1.00 21.91 84 ALA B CA 1
ATOM 1648 C C . ALA B 1 84 ? 8.625 47.942 -4.768 1.00 21.61 84 ALA B C 1
ATOM 1649 O O . ALA B 1 84 ? 9.517 48.323 -4.012 1.00 20.32 84 ALA B O 1
ATOM 1651 N N . GLU B 1 85 ? 7.509 47.361 -4.330 1.00 22.85 85 GLU B N 1
ATOM 1652 C CA . GLU B 1 85 ? 7.299 47.096 -2.903 1.00 24.56 85 GLU B CA 1
ATOM 1653 C C . GLU B 1 85 ? 8.276 46.019 -2.416 1.00 22.12 85 GLU B C 1
ATOM 1654 O O . GLU B 1 85 ? 8.824 46.102 -1.312 1.00 21.81 85 GLU B O 1
ATOM 1660 N N . ALA B 1 86 ? 8.487 44.998 -3.240 1.00 21.48 86 ALA B N 1
ATOM 1661 C CA . ALA B 1 86 ? 9.406 43.931 -2.873 1.00 18.75 86 ALA B CA 1
ATOM 1662 C C . ALA B 1 86 ? 10.822 44.490 -2.771 1.00 20.75 86 ALA B C 1
ATOM 1663 O O . ALA B 1 86 ? 11.596 44.103 -1.891 1.00 19.03 86 ALA B O 1
ATOM 1665 N N . LEU B 1 87 ? 11.165 45.388 -3.690 1.00 19.31 87 LEU B N 1
ATOM 1666 C CA . LEU B 1 87 ? 12.488 45.996 -3.686 1.00 20.46 87 LEU B CA 1
ATOM 1667 C C . LEU B 1 87 ? 12.696 46.875 -2.460 1.00 17.86 87 LEU B C 1
ATOM 1668 O O . LEU B 1 87 ? 13.803 46.950 -1.930 1.00 17.37 87 LEU B O 1
ATOM 1673 N N . GLU B 1 88 ? 11.636 47.538 -2.006 1.00 19.65 88 GLU B N 1
ATOM 1674 C CA . GLU B 1 88 ? 11.721 48.376 -0.810 1.00 19.76 88 GLU B CA 1
ATOM 1675 C C . GLU B 1 88 ? 12.037 47.475 0.389 1.00 19.35 88 GLU B C 1
ATOM 1676 O O . GLU B 1 88 ? 12.875 47.800 1.231 1.00 18.48 88 GLU B O 1
ATOM 1682 N N . LEU B 1 89 ? 11.343 46.346 0.469 1.00 18.98 89 LEU B N 1
ATOM 1683 C CA . LEU B 1 89 ? 11.561 45.406 1.571 1.00 18.97 89 LEU B CA 1
ATOM 1684 C C . LEU B 1 89 ? 12.980 44.861 1.514 1.00 19.20 89 LEU B C 1
ATOM 1685 O O . LEU B 1 89 ? 13.672 44.770 2.535 1.00 20.71 89 LEU B O 1
ATOM 1690 N N . SER B 1 90 ? 13.424 44.528 0.310 1.00 17.84 90 SER B N 1
ATOM 1691 C CA . SER B 1 90 ? 14.765 43.989 0.122 1.00 18.10 90 SER B CA 1
ATOM 1692 C C . SER B 1 90 ? 15.811 44.958 0.640 1.00 16.58 90 SER B C 1
ATOM 1693 O O . SER B 1 90 ? 16.765 44.564 1.307 1.00 19.09 90 SER B O 1
ATOM 1696 N N . ARG B 1 91 ? 15.622 46.232 0.318 1.00 17.54 91 ARG B N 1
ATOM 1697 C CA . ARG B 1 91 ? 16.538 47.288 0.732 1.00 18.05 91 ARG B CA 1
ATOM 1698 C C . ARG B 1 91 ? 16.565 47.380 2.248 1.00 18.50 91 ARG B C 1
ATOM 1699 O O . ARG B 1 91 ? 17.635 47.357 2.857 1.00 19.55 91 ARG B O 1
ATOM 1707 N N . LYS B 1 92 ? 15.387 47.478 2.865 1.00 16.78 92 LYS B N 1
ATOM 1708 C CA . LYS B 1 92 ? 15.312 47.560 4.321 1.00 18.82 92 LYS B CA 1
ATOM 1709 C C . LYS B 1 92 ? 15.935 46.313 4.951 1.00 18.76 92 LYS B C 1
ATOM 1710 O O . LYS B 1 92 ? 16.661 46.403 5.942 1.00 19.71 92 LYS B O 1
ATOM 1716 N N . PHE B 1 93 ? 15.651 45.147 4.381 1.00 18.14 93 PHE B N 1
ATOM 1717 C CA . PHE B 1 93 ? 16.208 43.922 4.940 1.00 15.95 93 PHE B CA 1
ATOM 1718 C C . PHE B 1 93 ? 17.727 43.927 4.918 1.00 18.44 93 PHE B C 1
ATOM 1719 O O . PHE B 1 93 ? 18.381 43.572 5.898 1.00 16.89 93 PHE B O 1
ATOM 1727 N N . GLN B 1 94 ? 18.294 44.301 3.781 1.00 19.77 94 GLN B N 1
ATOM 1728 C CA . GLN B 1 94 ? 19.743 44.340 3.656 1.00 22.57 94 GLN B CA 1
ATOM 1729 C C . GLN B 1 94 ? 20.346 45.411 4.565 1.00 21.97 94 GLN B C 1
ATOM 1730 O O . GLN B 1 94 ? 21.423 45.225 5.126 1.00 22.47 94 GLN B O 1
ATOM 1736 N N . ALA B 1 95 ? 19.648 46.526 4.728 1.00 23.24 95 ALA B N 1
ATOM 1737 C CA . ALA B 1 95 ? 20.148 47.582 5.595 1.00 23.41 95 ALA B CA 1
ATOM 1738 C C . ALA B 1 95 ? 20.244 47.030 7.014 1.00 24.27 95 ALA B C 1
ATOM 1739 O O . ALA B 1 95 ? 21.228 47.256 7.721 1.00 23.31 95 ALA B O 1
ATOM 1741 N N . MET B 1 96 ? 19.219 46.289 7.420 1.00 22.18 96 MET B N 1
ATOM 1742 C CA . MET B 1 96 ? 19.194 45.692 8.749 1.00 21.41 96 MET B CA 1
ATOM 1743 C C . MET B 1 96 ? 20.361 44.733 8.987 1.00 22.55 96 MET B C 1
ATOM 1744 O O . MET B 1 96 ? 21.123 44.903 9.940 1.00 22.26 96 MET B O 1
ATOM 1749 N N . VAL B 1 97 ? 20.514 43.739 8.115 1.00 22.42 97 VAL B N 1
ATOM 1750 C CA . VAL B 1 97 ? 21.564 42.744 8.319 1.00 25.97 97 VAL B CA 1
ATOM 1751 C C . VAL B 1 97 ? 22.970 43.060 7.851 1.00 26.97 97 VAL B C 1
ATOM 1752 O O . VAL B 1 97 ? 23.939 42.693 8.522 1.00 25.74 97 VAL B O 1
ATOM 1756 N N . VAL B 1 98 ? 23.092 43.729 6.710 1.00 28.16 98 VAL B N 1
ATOM 1757 C CA . VAL B 1 98 ? 24.409 44.052 6.177 1.00 30.54 98 VAL B CA 1
ATOM 1758 C C . VAL B 1 98 ? 25.045 45.251 6.868 1.00 32.11 98 VAL B C 1
ATOM 1759 O O . VAL B 1 98 ? 26.196 45.183 7.302 1.00 31.63 98 VAL B O 1
ATOM 1763 N N . GLU B 1 99 ? 24.287 46.338 6.977 1.00 34.75 99 GLU B N 1
ATOM 1764 C CA . GLU B 1 99 ? 24.780 47.565 7.591 1.00 39.02 99 GLU B CA 1
ATOM 1765 C C . GLU B 1 99 ? 24.552 47.607 9.096 1.00 38.14 99 GLU B C 1
ATOM 1766 O O . GLU B 1 99 ? 25.146 48.428 9.794 1.00 38.29 99 GLU B O 1
ATOM 1772 N N . GLY B 1 100 ? 23.697 46.719 9.595 1.00 37.06 100 GLY B N 1
ATOM 1773 C CA . GLY B 1 100 ? 23.412 46.688 11.018 1.00 35.06 100 GLY B CA 1
ATOM 1774 C C . GLY B 1 100 ? 22.635 47.918 11.444 1.00 35.67 100 GLY B C 1
ATOM 1775 O O . GLY B 1 100 ? 22.725 48.362 12.589 1.00 35.16 100 GLY B O 1
ATOM 1776 N N . ALA B 1 101 ? 21.875 48.482 10.512 1.00 34.69 101 ALA B N 1
ATOM 1777 C CA . ALA B 1 101 ? 21.080 49.673 10.789 1.00 34.86 101 ALA B CA 1
ATOM 1778 C C . ALA B 1 101 ? 19.887 49.335 11.681 1.00 35.33 101 ALA B C 1
ATOM 1779 O O . ALA B 1 101 ? 19.413 48.201 11.680 1.00 33.36 101 ALA B O 1
ATOM 1781 N N . PRO B 1 102 ? 19.403 50.313 12.469 1.00 36.13 102 PRO B N 1
ATOM 1782 C CA . PRO B 1 102 ? 18.250 50.072 13.343 1.00 35.30 102 PRO B CA 1
ATOM 1783 C C . PRO B 1 102 ? 17.154 49.507 12.445 1.00 34.02 102 PRO B C 1
ATOM 1784 O O . PRO B 1 102 ? 16.750 50.146 11.470 1.00 29.73 102 PRO B O 1
ATOM 1788 N N . PRO B 1 103 ? 16.657 48.303 12.765 1.00 32.10 103 PRO B N 1
ATOM 1789 C CA . PRO B 1 103 ? 15.610 47.653 11.967 1.00 32.03 103 PRO B CA 1
ATOM 1790 C C . PRO B 1 103 ? 14.383 48.504 11.648 1.00 29.72 103 PRO B C 1
ATOM 1791 O O . PRO B 1 103 ? 13.782 49.106 12.536 1.00 28.40 103 PRO B O 1
ATOM 1795 N N . ASP B 1 104 ? 14.021 48.546 10.367 1.00 29.58 104 ASP B N 1
ATOM 1796 C CA . ASP B 1 104 ? 12.850 49.294 9.913 1.00 28.93 104 ASP B CA 1
ATOM 1797 C C . ASP B 1 104 ? 11.630 48.498 10.393 1.00 29.43 104 ASP B C 1
ATOM 1798 O O . ASP B 1 104 ? 11.455 47.334 10.030 1.00 27.00 104 ASP B O 1
ATOM 1803 N N . PRO B 1 105 ? 10.775 49.118 11.222 1.00 30.62 105 PRO B N 1
ATOM 1804 C CA . PRO B 1 105 ? 9.573 48.465 11.758 1.00 29.78 105 PRO B CA 1
ATOM 1805 C C . PRO B 1 105 ? 8.703 47.784 10.706 1.00 29.64 105 PRO B C 1
ATOM 1806 O O . PRO B 1 105 ? 8.046 46.778 10.986 1.00 27.30 105 PRO B O 1
ATOM 1810 N N . THR B 1 106 ? 8.707 48.318 9.490 1.00 26.68 106 THR B N 1
ATOM 1811 C CA . THR B 1 106 ? 7.884 47.750 8.432 1.00 27.08 106 THR B CA 1
ATOM 1812 C C . THR B 1 106 ? 8.316 46.354 7.985 1.00 25.42 106 THR B C 1
ATOM 1813 O O . THR B 1 106 ? 7.594 45.703 7.230 1.00 27.50 106 THR B O 1
ATOM 1817 N N . LEU B 1 107 ? 9.473 45.887 8.457 1.00 22.92 107 LEU B N 1
ATOM 1818 C CA . LEU B 1 107 ? 9.952 44.547 8.101 1.00 21.20 107 LEU B CA 1
ATOM 1819 C C . LEU B 1 107 ? 9.104 43.427 8.735 1.00 21.68 107 LEU B C 1
ATOM 1820 O O . LEU B 1 107 ? 9.117 42.286 8.269 1.00 21.98 107 LEU B O 1
ATOM 1825 N N . GLY B 1 108 ? 8.358 43.743 9.789 1.00 21.43 108 GLY B N 1
ATOM 1826 C CA . GLY B 1 108 ? 7.516 42.721 10.396 1.00 20.97 108 GLY B CA 1
ATOM 1827 C C . GLY B 1 108 ? 8.256 41.482 10.875 1.00 18.70 108 GLY B C 1
ATOM 1828 O O . GLY B 1 108 ? 9.278 41.579 11.528 1.00 20.29 108 GLY B O 1
ATOM 1829 N N . ASP B 1 109 ? 7.733 40.304 10.561 1.00 21.27 109 ASP B N 1
ATOM 1830 C CA . ASP B 1 109 ? 8.376 39.070 10.992 1.00 20.12 109 ASP B CA 1
ATOM 1831 C C . ASP B 1 109 ? 9.823 38.911 10.484 1.00 20.21 109 ASP B C 1
ATOM 1832 O O . ASP B 1 109 ? 10.564 38.056 10.963 1.00 18.59 109 ASP B O 1
ATOM 1837 N N . LEU B 1 110 ? 10.226 39.722 9.514 1.00 19.74 110 LEU B N 1
ATOM 1838 C CA . LEU B 1 110 ? 11.594 39.638 9.022 1.00 20.08 110 LEU B CA 1
ATOM 1839 C C . LEU B 1 110 ? 12.527 40.157 10.107 1.00 19.22 110 LEU B C 1
ATOM 1840 O O . LEU B 1 110 ? 13.734 39.901 10.075 1.00 17.55 110 LEU B O 1
ATOM 1845 N N . LEU B 1 111 ? 11.960 40.877 11.076 1.00 18.62 111 LEU B N 1
ATOM 1846 C CA . LEU B 1 111 ? 12.742 41.410 12.182 1.00 18.76 111 LEU B CA 1
ATOM 1847 C C . LEU B 1 111 ? 13.369 40.278 12.992 1.00 16.70 111 LEU B C 1
ATOM 1848 O O . LEU B 1 111 ? 14.315 40.496 13.738 1.00 17.03 111 LEU B O 1
ATOM 1853 N N . ALA B 1 112 ? 12.840 39.069 12.849 1.00 19.20 112 ALA B N 1
ATOM 1854 C CA . ALA B 1 112 ? 13.384 37.917 13.574 1.00 17.78 112 ALA B CA 1
ATOM 1855 C C . ALA B 1 112 ? 14.841 37.629 13.186 1.00 18.86 112 ALA B C 1
ATOM 1856 O O . ALA B 1 112 ? 15.576 36.978 13.937 1.00 17.91 112 ALA B O 1
ATOM 1858 N N . LEU B 1 113 ? 15.251 38.093 12.010 1.00 16.58 113 LEU B N 1
ATOM 1859 C CA . LEU B 1 113 ? 16.620 37.874 11.536 1.00 15.91 113 LEU B CA 1
ATOM 1860 C C . LEU B 1 113 ? 17.607 39.004 11.866 1.00 17.35 113 LEU B C 1
ATOM 1861 O O . LEU B 1 113 ? 18.768 38.955 11.456 1.00 17.88 113 LEU B O 1
ATOM 1866 N N . GLN B 1 114 ? 17.176 40.004 12.628 1.00 18.36 114 GLN B N 1
ATOM 1867 C CA . GLN B 1 114 ? 18.069 41.113 12.938 1.00 19.48 114 GLN B CA 1
ATOM 1868 C C . GLN B 1 114 ? 19.358 40.706 13.649 1.00 20.18 114 GLN B C 1
ATOM 1869 O O . GLN B 1 114 ? 20.373 41.378 13.513 1.00 19.52 114 GLN B O 1
ATOM 1875 N N . GLY B 1 115 ? 19.326 39.608 14.397 1.00 19.12 115 GLY B N 1
ATOM 1876 C CA . GLY B 1 115 ? 20.532 39.161 15.083 1.00 20.24 115 GLY B CA 1
ATOM 1877 C C . GLY B 1 115 ? 21.648 38.762 14.122 1.00 23.07 115 GLY B C 1
ATOM 1878 O O . GLY B 1 115 ? 22.812 38.638 14.524 1.00 23.78 115 GLY B O 1
ATOM 1879 N N . VAL B 1 116 ? 21.306 38.553 12.852 1.00 22.63 116 VAL B N 1
ATOM 1880 C CA . VAL B 1 116 ? 22.302 38.173 11.844 1.00 23.70 116 VAL B CA 1
ATOM 1881 C C . VAL B 1 116 ? 23.345 39.270 11.667 1.00 25.21 116 VAL B C 1
ATOM 1882 O O . VAL B 1 116 ? 24.491 39.002 11.296 1.00 25.38 116 VAL B O 1
ATOM 1886 N N . ALA B 1 117 ? 22.939 40.506 11.928 1.00 24.42 117 ALA B N 1
ATOM 1887 C CA . ALA B 1 117 ? 23.830 41.650 11.799 1.00 26.24 117 ALA B CA 1
ATOM 1888 C C . ALA B 1 117 ? 25.077 41.491 12.663 1.00 28.67 117 ALA B C 1
ATOM 1889 O O . ALA B 1 117 ? 26.144 42.009 12.321 1.00 27.41 117 ALA B O 1
ATOM 1891 N N . LYS B 1 118 ? 24.927 40.784 13.782 1.00 30.71 118 LYS B N 1
ATOM 1892 C CA . LYS B 1 118 ? 26.023 40.557 14.726 1.00 35.28 118 LYS B CA 1
ATOM 1893 C C . LYS B 1 118 ? 26.933 39.410 14.311 1.00 35.17 118 LYS B C 1
ATOM 1894 O O . LYS B 1 118 ? 27.901 39.091 15.008 1.00 35.99 118 LYS B O 1
ATOM 1900 N N . LEU B 1 119 ? 26.608 38.779 13.189 1.00 35.40 119 LEU B N 1
ATOM 1901 C CA . LEU B 1 119 ? 27.402 37.672 12.671 1.00 36.94 119 LEU B CA 1
ATOM 1902 C C . LEU B 1 119 ? 27.764 38.009 11.227 1.00 38.08 119 LEU B C 1
ATOM 1903 O O . LEU B 1 119 ? 27.276 37.378 10.286 1.00 36.73 119 LEU B O 1
ATOM 1908 N N . PRO B 1 120 ? 28.636 39.017 11.041 1.00 39.25 120 PRO B N 1
ATOM 1909 C CA . PRO B 1 120 ? 29.108 39.503 9.738 1.00 39.55 120 PRO B CA 1
ATOM 1910 C C . PRO B 1 120 ? 29.426 38.400 8.736 1.00 38.82 120 PRO B C 1
ATOM 1911 O O . PRO B 1 120 ? 29.239 38.572 7.531 1.00 37.10 120 PRO B O 1
ATOM 1915 N N . ALA B 1 121 ? 29.906 37.271 9.247 1.00 37.55 121 ALA B N 1
ATOM 1916 C CA . ALA B 1 121 ? 30.266 36.130 8.415 1.00 37.29 121 ALA B CA 1
ATOM 1917 C C . ALA B 1 121 ? 29.061 35.309 7.964 1.00 37.96 121 ALA B C 1
ATOM 1918 O O . ALA B 1 121 ? 29.192 34.432 7.110 1.00 38.79 121 ALA B O 1
ATOM 1920 N N . ARG B 1 122 ? 27.894 35.587 8.539 1.00 36.76 122 ARG B N 1
ATOM 1921 C CA . ARG B 1 122 ? 26.673 34.850 8.206 1.00 35.40 122 ARG B CA 1
ATOM 1922 C C . ARG B 1 122 ? 25.662 35.749 7.492 1.00 32.95 122 ARG B C 1
ATOM 1923 O O . ARG B 1 122 ? 24.529 35.347 7.213 1.00 30.26 122 ARG B O 1
ATOM 1931 N N . VAL B 1 123 ? 26.087 36.972 7.200 1.00 30.54 123 VAL B N 1
ATOM 1932 C CA . VAL B 1 123 ? 25.235 37.930 6.521 1.00 30.04 123 VAL B CA 1
ATOM 1933 C C . VAL B 1 123 ? 24.791 37.394 5.163 1.00 28.94 123 VAL B C 1
ATOM 1934 O O . VAL B 1 123 ? 23.607 37.446 4.825 1.00 25.66 123 VAL B O 1
ATOM 1938 N N . LYS B 1 124 ? 25.727 36.846 4.395 1.00 27.43 124 LYS B N 1
ATOM 1939 C CA . LYS B 1 124 ? 25.379 36.331 3.075 1.00 27.95 124 LYS B CA 1
ATOM 1940 C C . LYS B 1 124 ? 24.374 35.191 3.139 1.00 25.56 124 LYS B C 1
ATOM 1941 O O . LYS B 1 124 ? 23.644 34.947 2.179 1.00 23.92 124 LYS B O 1
ATOM 1947 N N . CYS B 1 125 ? 24.329 34.494 4.272 1.00 23.74 125 CYS B N 1
ATOM 1948 C CA . CYS B 1 125 ? 23.367 33.413 4.439 1.00 22.08 125 CYS B CA 1
ATOM 1949 C C . CYS B 1 125 ? 21.956 34.005 4.375 1.00 23.11 125 CYS B C 1
ATOM 1950 O O . CYS B 1 125 ? 21.047 33.434 3.766 1.00 23.46 125 CYS B O 1
ATOM 1953 N N . ALA B 1 126 ? 21.799 35.170 4.995 1.00 20.28 126 ALA B N 1
ATOM 1954 C CA . ALA B 1 126 ? 20.512 35.845 5.048 1.00 21.10 126 ALA B CA 1
ATOM 1955 C C . ALA B 1 126 ? 20.140 36.628 3.787 1.00 18.86 126 ALA B C 1
ATOM 1956 O O . ALA B 1 126 ? 18.963 36.689 3.429 1.00 19.54 126 ALA B O 1
ATOM 1958 N N . THR B 1 127 ? 21.129 37.201 3.101 1.00 21.44 127 THR B N 1
ATOM 1959 C CA . THR B 1 127 ? 20.859 38.003 1.905 1.00 20.29 127 THR B CA 1
ATOM 1960 C C . THR B 1 127 ? 20.789 37.234 0.583 1.00 23.20 127 THR B C 1
ATOM 1961 O O . THR B 1 127 ? 20.288 37.761 -0.404 1.00 22.38 127 THR B O 1
ATOM 1965 N N . LEU B 1 128 ? 21.266 35.989 0.565 1.00 24.15 128 LEU B N 1
ATOM 1966 C CA . LEU B 1 128 ? 21.274 35.188 -0.659 1.00 24.82 128 LEU B CA 1
ATOM 1967 C C . LEU B 1 128 ? 19.947 35.160 -1.417 1.00 26.14 128 LEU B C 1
ATOM 1968 O O . LEU B 1 128 ? 19.911 35.439 -2.628 1.00 24.90 128 LEU B O 1
ATOM 1973 N N . ALA B 1 129 ? 18.864 34.813 -0.723 1.00 21.71 129 ALA B N 1
ATOM 1974 C CA . ALA B 1 129 ? 17.549 34.754 -1.355 1.00 22.76 129 ALA B CA 1
ATOM 1975 C C . ALA B 1 129 ? 17.094 36.129 -1.850 1.00 20.82 129 ALA B C 1
ATOM 1976 O O . ALA B 1 129 ? 16.396 36.233 -2.864 1.00 20.86 129 ALA B O 1
ATOM 1978 N N . TRP B 1 130 ? 17.458 37.176 -1.119 1.00 20.13 130 TRP B N 1
ATOM 1979 C CA . TRP B 1 130 ? 17.082 38.535 -1.521 1.00 19.18 130 TRP B CA 1
ATOM 1980 C C . TRP B 1 130 ? 17.841 38.971 -2.780 1.00 21.74 130 TRP B C 1
ATOM 1981 O O . TRP B 1 130 ? 17.297 39.695 -3.614 1.00 19.15 130 TRP B O 1
ATOM 1992 N N . HIS B 1 131 ? 19.096 38.549 -2.911 1.00 22.38 131 HIS B N 1
ATOM 1993 C CA . HIS B 1 131 ? 19.864 38.895 -4.105 1.00 25.21 131 HIS B CA 1
ATOM 1994 C C . HIS B 1 131 ? 19.263 38.154 -5.296 1.00 26.04 131 HIS B C 1
ATOM 1995 O O . HIS B 1 131 ? 19.136 38.717 -6.385 1.00 27.17 131 HIS B O 1
ATOM 2002 N N . ALA B 1 132 ? 18.885 36.895 -5.082 1.00 23.66 132 ALA B N 1
ATOM 2003 C CA . ALA B 1 132 ? 18.274 36.088 -6.130 1.00 24.24 132 ALA B CA 1
ATOM 2004 C C . ALA B 1 132 ? 16.937 36.703 -6.552 1.00 24.71 132 ALA B C 1
ATOM 2005 O O . ALA B 1 132 ? 16.591 36.703 -7.734 1.00 24.18 132 ALA B O 1
ATOM 2007 N N . LEU B 1 133 ? 16.187 37.229 -5.583 1.00 23.80 133 LEU B N 1
ATOM 2008 C CA . LEU B 1 133 ? 14.893 37.843 -5.871 1.00 24.78 133 LEU B CA 1
ATOM 2009 C C . LEU B 1 133 ? 15.048 39.062 -6.778 1.00 26.53 133 LEU B C 1
ATOM 2010 O O . LEU B 1 133 ? 14.334 39.196 -7.775 1.00 26.56 133 LEU B O 1
ATOM 2015 N N . GLU B 1 134 ? 15.977 39.949 -6.431 1.00 26.48 134 GLU B N 1
ATOM 2016 C CA . GLU B 1 134 ? 16.178 41.163 -7.218 1.00 30.58 134 GLU B CA 1
ATOM 2017 C C . GLU B 1 134 ? 16.577 40.852 -8.655 1.00 33.35 134 GLU B C 1
ATOM 2018 O O . GLU B 1 134 ? 16.186 41.570 -9.571 1.00 31.16 134 GLU B O 1
ATOM 2024 N N . GLU B 1 135 ? 17.347 39.781 -8.846 1.00 36.99 135 GLU B N 1
ATOM 2025 C CA . GLU B 1 135 ? 17.773 39.366 -10.184 1.00 42.09 135 GLU B CA 1
ATOM 2026 C C . GLU B 1 135 ? 16.552 38.846 -10.933 1.00 38.69 135 GLU B C 1
ATOM 2027 O O . GLU B 1 135 ? 16.353 39.137 -12.110 1.00 36.19 135 GLU B O 1
ATOM 2033 N N . ALA B 1 136 ? 15.746 38.056 -10.236 1.00 35.17 136 ALA B N 1
ATOM 2034 C CA . ALA B 1 136 ? 14.541 37.487 -10.816 1.00 33.66 136 ALA B CA 1
ATOM 2035 C C . ALA B 1 136 ? 13.564 38.589 -11.197 1.00 33.02 136 ALA B C 1
ATOM 2036 O O . ALA B 1 136 ? 12.771 38.424 -12.126 1.00 29.60 136 ALA B O 1
ATOM 2038 N N . LEU B 1 137 ? 13.632 39.712 -10.479 1.00 32.31 137 LEU B N 1
ATOM 2039 C CA . LEU B 1 137 ? 12.744 40.848 -10.726 1.00 33.13 137 LEU B CA 1
ATOM 2040 C C . LEU B 1 137 ? 13.255 41.819 -11.784 1.00 36.78 137 LEU B C 1
ATOM 2041 O O . LEU B 1 137 ? 12.528 42.729 -12.185 1.00 35.38 137 LEU B O 1
ATOM 2046 N N . ARG B 1 138 ? 14.499 41.633 -12.222 1.00 38.90 138 ARG B N 1
ATOM 2047 C CA . ARG B 1 138 ? 15.095 42.496 -13.245 1.00 44.26 138 ARG B CA 1
ATOM 2048 C C . ARG B 1 138 ? 14.707 42.048 -14.653 1.00 45.51 138 ARG B C 1
ATOM 2049 O O . ARG B 1 138 ? 14.111 40.958 -14.783 1.00 47.27 138 ARG B O 1
ATOM 2057 N N . MET C 1 1 ? 25.303 19.322 32.615 1.00 63.42 1 MET C N 1
ATOM 2058 C CA . MET C 1 1 ? 25.725 19.819 31.273 1.00 65.05 1 MET C CA 1
ATOM 2059 C C . MET C 1 1 ? 24.615 20.563 30.522 1.00 60.49 1 MET C C 1
ATOM 2060 O O . MET C 1 1 ? 23.526 20.034 30.328 1.00 57.14 1 MET C O 1
ATOM 2065 N N . SER C 1 2 ? 24.914 21.787 30.093 1.00 57.65 2 SER C N 1
ATOM 2066 C CA . SER C 1 2 ? 23.959 22.627 29.369 1.00 54.18 2 SER C CA 1
ATOM 2067 C C . SER C 1 2 ? 23.302 21.890 28.210 1.00 49.96 2 SER C C 1
ATOM 2068 O O . SER C 1 2 ? 22.105 21.601 28.241 1.00 45.35 2 SER C O 1
ATOM 2071 N N . VAL C 1 3 ? 24.101 21.591 27.191 1.00 46.17 3 VAL C N 1
ATOM 2072 C CA . VAL C 1 3 ? 23.619 20.896 26.006 1.00 43.66 3 VAL C CA 1
ATOM 2073 C C . VAL C 1 3 ? 23.031 19.524 26.334 1.00 38.44 3 VAL C C 1
ATOM 2074 O O . VAL C 1 3 ? 22.048 19.106 25.724 1.00 34.99 3 VAL C O 1
ATOM 2078 N N . LEU C 1 4 ? 23.633 18.819 27.288 1.00 33.74 4 LEU C N 1
ATOM 2079 C CA . LEU C 1 4 ? 23.120 17.510 27.671 1.00 32.10 4 LEU C CA 1
ATOM 2080 C C . LEU C 1 4 ? 21.845 17.668 28.469 1.00 30.81 4 LEU C C 1
ATOM 2081 O O . LEU C 1 4 ? 20.957 16.824 28.398 1.00 29.49 4 LEU C O 1
ATOM 2086 N N . ASP C 1 5 ? 21.759 18.743 29.243 1.00 29.88 5 ASP C N 1
ATOM 2087 C CA . ASP C 1 5 ? 20.563 18.988 30.036 1.00 31.30 5 ASP C CA 1
ATOM 2088 C C . ASP C 1 5 ? 19.369 19.075 29.102 1.00 28.73 5 ASP C C 1
ATOM 2089 O O . ASP C 1 5 ? 18.374 18.380 29.283 1.00 26.35 5 ASP C O 1
ATOM 2094 N N . GLU C 1 6 ? 19.480 19.935 28.098 1.00 26.86 6 GLU C N 1
ATOM 2095 C CA . GLU C 1 6 ? 18.383 20.120 27.164 1.00 26.11 6 GLU C CA 1
ATOM 2096 C C . GLU C 1 6 ? 18.120 18.912 26.291 1.00 24.61 6 GLU C C 1
ATOM 2097 O O . GLU C 1 6 ? 16.977 18.628 25.955 1.00 23.99 6 GLU C O 1
ATOM 2103 N N . LEU C 1 7 ? 19.164 18.183 25.926 1.00 21.23 7 LEU C N 1
ATOM 2104 C CA . LEU C 1 7 ? 18.955 17.015 25.087 1.00 23.05 7 LEU C CA 1
ATOM 2105 C C . LEU C 1 7 ? 18.246 15.936 25.922 1.00 21.44 7 LEU C C 1
ATOM 2106 O O . LEU C 1 7 ? 17.334 15.259 25.435 1.00 19.87 7 LEU C O 1
ATOM 2111 N N . TYR C 1 8 ? 18.634 15.793 27.187 1.00 19.52 8 TYR C N 1
ATOM 2112 C CA . TYR C 1 8 ? 17.992 14.799 28.040 1.00 20.15 8 TYR C CA 1
ATOM 2113 C C . TYR C 1 8 ? 16.536 15.140 28.304 1.00 20.05 8 TYR C C 1
ATOM 2114 O O . TYR C 1 8 ? 15.691 14.248 28.390 1.00 21.88 8 TYR C O 1
ATOM 2123 N N . ARG C 1 9 ? 16.238 16.430 28.427 1.00 19.23 9 ARG C N 1
ATOM 2124 C CA . ARG C 1 9 ? 14.860 16.869 28.645 1.00 19.44 9 ARG C CA 1
ATOM 2125 C C . ARG C 1 9 ? 14.019 16.435 27.441 1.00 19.03 9 ARG C C 1
ATOM 2126 O O . ARG C 1 9 ? 12.918 15.880 27.593 1.00 18.41 9 ARG C O 1
ATOM 2134 N N . GLU C 1 10 ? 14.553 16.686 26.243 1.00 16.19 10 GLU C N 1
ATOM 2135 C CA . GLU C 1 10 ? 13.867 16.362 24.999 1.00 17.47 10 GLU C CA 1
ATOM 2136 C C . GLU C 1 10 ? 13.688 14.874 24.795 1.00 15.93 10 GLU C C 1
ATOM 2137 O O . GLU C 1 10 ? 12.665 14.431 24.275 1.00 14.51 10 GLU C O 1
ATOM 2143 N N . ILE C 1 11 ? 14.695 14.099 25.173 1.00 14.26 11 ILE C N 1
ATOM 2144 C CA . ILE C 1 11 ? 14.590 12.654 25.048 1.00 16.17 11 ILE C CA 1
ATOM 2145 C C . ILE C 1 11 ? 13.404 12.178 25.894 1.00 15.79 11 ILE C C 1
ATOM 2146 O O . ILE C 1 11 ? 12.559 11.416 25.414 1.00 17.73 11 ILE C O 1
ATOM 2151 N N . LEU C 1 12 ? 13.335 12.630 27.145 1.00 18.18 12 LEU C N 1
ATOM 2152 C CA . LEU C 1 12 ? 12.236 12.213 28.032 1.00 15.48 12 LEU C CA 1
ATOM 2153 C C . LEU C 1 12 ? 10.863 12.675 27.534 1.00 16.95 12 LEU C C 1
ATOM 2154 O O . LEU C 1 12 ? 9.871 11.921 27.597 1.00 15.03 12 LEU C O 1
ATOM 2159 N N . LEU C 1 13 ? 10.799 13.914 27.053 1.00 15.06 13 LEU C N 1
ATOM 2160 C CA . LEU C 1 13 ? 9.548 14.456 26.527 1.00 16.53 13 LEU C CA 1
ATOM 2161 C C . LEU C 1 13 ? 9.112 13.640 25.313 1.00 16.99 13 LEU C C 1
ATOM 2162 O O . LEU C 1 13 ? 7.940 13.275 25.182 1.00 18.54 13 LEU C O 1
ATOM 2167 N N . ASP C 1 14 ? 10.072 13.346 24.434 1.00 17.84 14 ASP C N 1
ATOM 2168 C CA . ASP C 1 14 ? 9.844 12.576 23.210 1.00 17.78 14 ASP C CA 1
ATOM 2169 C C . ASP C 1 14 ? 9.269 11.182 23.514 1.00 17.68 14 ASP C C 1
ATOM 2170 O O . ASP C 1 14 ? 8.295 10.757 22.896 1.00 13.65 14 ASP C O 1
ATOM 2175 N N . HIS C 1 15 ? 9.847 10.492 24.490 1.00 15.84 15 HIS C N 1
ATOM 2176 C CA . HIS C 1 15 ? 9.383 9.152 24.831 1.00 17.35 15 HIS C CA 1
ATOM 2177 C C . HIS C 1 15 ? 8.071 9.183 25.632 1.00 18.96 15 HIS C C 1
ATOM 2178 O O . HIS C 1 15 ? 7.267 8.251 25.571 1.00 18.69 15 HIS C O 1
ATOM 2185 N N . TYR C 1 16 ? 7.843 10.261 26.368 1.00 18.03 16 TYR C N 1
ATOM 2186 C CA . TYR C 1 16 ? 6.596 10.410 27.111 1.00 21.87 16 TYR C CA 1
ATOM 2187 C C . TYR C 1 16 ? 5.469 10.668 26.104 1.00 21.38 16 TYR C C 1
ATOM 2188 O O . TYR C 1 16 ? 4.394 10.060 26.172 1.00 18.77 16 TYR C O 1
ATOM 2197 N N . GLN C 1 17 ? 5.717 11.573 25.166 1.00 18.51 17 GLN C N 1
ATOM 2198 C CA . GLN C 1 17 ? 4.711 11.917 24.166 1.00 18.95 17 GLN C CA 1
ATOM 2199 C C . GLN C 1 17 ? 4.421 10.815 23.160 1.00 19.80 17 GLN C C 1
ATOM 2200 O O . GLN C 1 17 ? 3.261 10.582 22.803 1.00 20.23 17 GLN C O 1
ATOM 2206 N N . SER C 1 18 ? 5.482 10.166 22.684 1.00 17.06 18 SER C N 1
ATOM 2207 C CA . SER C 1 18 ? 5.383 9.119 21.679 1.00 15.66 18 SER C CA 1
ATOM 2208 C C . SER C 1 18 ? 6.154 7.872 22.097 1.00 17.22 18 SER C C 1
ATOM 2209 O O . SER C 1 18 ? 7.236 7.590 21.585 1.00 16.33 18 SER C O 1
ATOM 2212 N N . PRO C 1 19 ? 5.600 7.093 23.040 1.00 16.77 19 PRO C N 1
ATOM 2213 C CA . PRO C 1 19 ? 6.301 5.882 23.477 1.00 17.26 19 PRO C CA 1
ATOM 2214 C C . PRO C 1 19 ? 6.538 4.867 22.364 1.00 15.84 19 PRO C C 1
ATOM 2215 O O . PRO C 1 19 ? 5.661 4.640 21.524 1.00 16.38 19 PRO C O 1
ATOM 2219 N N . ARG C 1 20 ? 7.724 4.256 22.361 1.00 15.74 20 ARG C N 1
ATOM 2220 C CA . ARG C 1 20 ? 8.063 3.239 21.366 1.00 16.64 20 ARG C CA 1
ATOM 2221 C C . ARG C 1 20 ? 7.641 1.870 21.886 1.00 18.43 20 ARG C C 1
ATOM 2222 O O . ARG C 1 20 ? 7.549 1.676 23.097 1.00 19.86 20 ARG C O 1
ATOM 2230 N N . ASN C 1 21 ? 7.419 0.933 20.966 1.00 18.55 21 ASN C N 1
ATOM 2231 C CA . ASN C 1 21 ? 7.044 -0.432 21.320 1.00 19.85 21 ASN C CA 1
ATOM 2232 C C . ASN C 1 21 ? 5.946 -0.406 22.373 1.00 22.32 21 ASN C C 1
ATOM 2233 O O . ASN C 1 21 ? 6.098 -0.962 23.461 1.00 22.08 21 ASN C O 1
ATOM 2238 N N . PHE C 1 22 ? 4.843 0.242 22.019 1.00 19.70 22 PHE C N 1
ATOM 2239 C CA . PHE C 1 22 ? 3.707 0.434 22.916 1.00 22.11 22 PHE C CA 1
ATOM 2240 C C . PHE C 1 22 ? 2.432 -0.207 22.376 1.00 24.33 22 PHE C C 1
ATOM 2241 O O . PHE C 1 22 ? 1.926 0.171 21.315 1.00 23.22 22 PHE C O 1
ATOM 2249 N N . GLY C 1 23 ? 1.910 -1.169 23.132 1.00 26.47 23 GLY C N 1
ATOM 2250 C CA . GLY C 1 23 ? 0.704 -1.884 22.738 1.00 26.97 23 GLY C CA 1
ATOM 2251 C C . GLY C 1 23 ? 0.942 -3.352 23.038 1.00 28.54 23 GLY C C 1
ATOM 2252 O O . GLY C 1 23 ? 2.020 -3.716 23.499 1.00 28.00 23 GLY C O 1
ATOM 2253 N N . VAL C 1 24 ? -0.040 -4.208 22.786 1.00 30.65 24 VAL C N 1
ATOM 2254 C CA . VAL C 1 24 ? 0.166 -5.620 23.065 1.00 33.76 24 VAL C CA 1
ATOM 2255 C C . VAL C 1 24 ? 1.012 -6.272 21.976 1.00 33.72 24 VAL C C 1
ATOM 2256 O O . VAL C 1 24 ? 0.928 -5.904 20.797 1.00 31.66 24 VAL C O 1
ATOM 2260 N N . LEU C 1 25 ? 1.851 -7.219 22.387 1.00 33.73 25 LEU C N 1
ATOM 2261 C CA . LEU C 1 25 ? 2.698 -7.966 21.459 1.00 34.59 25 LEU C CA 1
ATOM 2262 C C . LEU C 1 25 ? 1.967 -9.294 21.229 1.00 37.92 25 LEU C C 1
ATOM 2263 O O . LEU C 1 25 ? 1.791 -10.087 22.157 1.00 37.10 25 LEU C O 1
ATOM 2268 N N . PRO C 1 26 ? 1.525 -9.547 19.990 1.00 40.59 26 PRO C N 1
ATOM 2269 C CA . PRO C 1 26 ? 0.803 -10.768 19.617 1.00 45.04 26 PRO C CA 1
ATOM 2270 C C . PRO C 1 26 ? 1.458 -12.096 20.008 1.00 48.89 26 PRO C C 1
ATOM 2271 O O . PRO C 1 26 ? 0.905 -12.860 20.795 1.00 48.50 26 PRO C O 1
ATOM 2275 N N . GLN C 1 27 ? 2.636 -12.363 19.458 1.00 54.35 27 GLN C N 1
ATOM 2276 C CA . GLN C 1 27 ? 3.338 -13.615 19.717 1.00 60.11 27 GLN C CA 1
ATOM 2277 C C . GLN C 1 27 ? 4.282 -13.602 20.917 1.00 57.20 27 GLN C C 1
ATOM 2278 O O . GLN C 1 27 ? 5.338 -14.232 20.883 1.00 57.46 27 GLN C O 1
ATOM 2284 N N . ALA C 1 28 ? 3.900 -12.910 21.983 1.00 53.95 28 ALA C N 1
ATOM 2285 C CA . ALA C 1 28 ? 4.748 -12.837 23.170 1.00 50.04 28 ALA C CA 1
ATOM 2286 C C . ALA C 1 28 ? 5.049 -14.205 23.787 1.00 48.51 28 ALA C C 1
ATOM 2287 O O . ALA C 1 28 ? 4.154 -15.030 23.963 1.00 46.12 28 ALA C O 1
ATOM 2289 N N . THR C 1 29 ? 6.321 -14.429 24.108 1.00 47.36 29 THR C N 1
ATOM 2290 C CA . THR C 1 29 ? 6.784 -15.670 24.724 1.00 47.65 29 THR C CA 1
ATOM 2291 C C . THR C 1 29 ? 6.458 -15.625 26.215 1.00 47.27 29 THR C C 1
ATOM 2292 O O . THR C 1 29 ? 5.900 -16.568 26.780 1.00 44.34 29 THR C O 1
ATOM 2296 N N . LYS C 1 30 ? 6.827 -14.514 26.843 1.00 45.86 30 LYS C N 1
ATOM 2297 C CA . LYS C 1 30 ? 6.601 -14.314 28.267 1.00 45.82 30 LYS C CA 1
ATOM 2298 C C . LYS C 1 30 ? 6.016 -12.930 28.516 1.00 42.75 30 LYS C C 1
ATOM 2299 O O . LYS C 1 30 ? 6.122 -12.036 27.673 1.00 39.62 30 LYS C O 1
ATOM 2305 N N . GLN C 1 31 ? 5.401 -12.758 29.678 1.00 40.91 31 GLN C N 1
ATOM 2306 C CA . GLN C 1 31 ? 4.774 -11.493 30.014 1.00 40.64 31 GLN C CA 1
ATOM 2307 C C . GLN C 1 31 ? 4.657 -11.316 31.519 1.00 39.72 31 GLN C C 1
ATOM 2308 O O . GLN C 1 31 ? 4.075 -12.154 32.205 1.00 38.01 31 GLN C O 1
ATOM 2314 N N . ALA C 1 32 ? 5.212 -10.221 32.026 1.00 36.59 32 ALA C N 1
ATOM 2315 C CA . ALA C 1 32 ? 5.143 -9.919 33.449 1.00 34.96 32 ALA C CA 1
ATOM 2316 C C . ALA C 1 32 ? 4.620 -8.496 33.599 1.00 35.19 32 ALA C C 1
ATOM 2317 O O . ALA C 1 32 ? 4.814 -7.657 32.716 1.00 34.41 32 ALA C O 1
ATOM 2319 N N . GLY C 1 33 ? 3.946 -8.227 34.709 1.00 34.75 33 GLY C N 1
ATOM 2320 C CA . GLY C 1 33 ? 3.411 -6.898 34.938 1.00 36.39 33 GLY C CA 1
ATOM 2321 C C . GLY C 1 33 ? 3.759 -6.396 36.320 1.00 37.36 33 GLY C C 1
ATOM 2322 O O . GLY C 1 33 ? 4.212 -7.167 37.168 1.00 38.24 33 GLY C O 1
ATOM 2323 N N . GLY C 1 34 ? 3.554 -5.104 36.552 1.00 37.18 34 GLY C N 1
ATOM 2324 C CA . GLY C 1 34 ? 3.855 -4.537 37.853 1.00 36.81 34 GLY C CA 1
ATOM 2325 C C . GLY C 1 34 ? 3.117 -3.237 38.088 1.00 37.44 34 GLY C C 1
ATOM 2326 O O . GLY C 1 34 ? 2.634 -2.614 37.137 1.00 37.03 34 GLY C O 1
ATOM 2327 N N . MET C 1 35 ? 3.026 -2.829 39.350 1.00 36.65 35 MET C N 1
ATOM 2328 C CA . MET C 1 35 ? 2.348 -1.592 39.714 1.00 38.62 35 MET C CA 1
ATOM 2329 C C . MET C 1 35 ? 3.109 -0.784 40.758 1.00 37.76 35 MET C C 1
ATOM 2330 O O . MET C 1 35 ? 3.902 -1.325 41.525 1.00 36.76 35 MET C O 1
ATOM 2335 N N . ASN C 1 36 ? 2.857 0.519 40.766 1.00 36.27 36 ASN C N 1
ATOM 2336 C CA . ASN C 1 36 ? 3.461 1.438 41.722 1.00 36.93 36 ASN C CA 1
ATOM 2337 C C . ASN C 1 36 ? 2.275 2.241 42.245 1.00 36.84 36 ASN C C 1
ATOM 2338 O O . ASN C 1 36 ? 2.086 3.404 41.885 1.00 36.00 36 ASN C O 1
ATOM 2343 N N . PRO C 1 37 ? 1.448 1.615 43.102 1.00 36.63 37 PRO C N 1
ATOM 2344 C CA . PRO C 1 37 ? 0.256 2.235 43.687 1.00 37.40 37 PRO C CA 1
ATOM 2345 C C . PRO C 1 37 ? 0.414 3.593 44.365 1.00 37.00 37 PRO C C 1
ATOM 2346 O O . PRO C 1 37 ? -0.560 4.336 44.486 1.00 37.69 37 PRO C O 1
ATOM 2350 N N . SER C 1 38 ? 1.621 3.936 44.800 1.00 37.22 38 SER C N 1
ATOM 2351 C CA . SER C 1 38 ? 1.809 5.226 45.453 1.00 37.43 38 SER C CA 1
ATOM 2352 C C . SER C 1 38 ? 1.629 6.344 44.427 1.00 38.14 38 SER C C 1
ATOM 2353 O O . SER C 1 38 ? 1.086 7.409 44.736 1.00 37.46 38 SER C O 1
ATOM 2356 N N . CYS C 1 39 ? 2.071 6.081 43.201 1.00 37.62 39 CYS C N 1
ATOM 2357 C CA . CYS C 1 39 ? 1.979 7.051 42.113 1.00 37.02 39 CYS C CA 1
ATOM 2358 C C . CYS C 1 39 ? 0.780 6.766 41.214 1.00 36.17 39 CYS C C 1
ATOM 2359 O O . CYS C 1 39 ? 0.234 7.675 40.589 1.00 38.28 39 CYS C O 1
ATOM 2362 N N . GLY C 1 40 ? 0.378 5.502 41.152 1.00 35.90 40 GLY C N 1
ATOM 2363 C CA . GLY C 1 40 ? -0.740 5.116 40.310 1.00 34.57 40 GLY C CA 1
ATOM 2364 C C . GLY C 1 40 ? -0.247 4.580 38.976 1.00 34.16 40 GLY C C 1
ATOM 2365 O O . GLY C 1 40 ? -0.966 4.612 37.975 1.00 34.13 40 GLY C O 1
ATOM 2366 N N . ASP C 1 41 ? 0.987 4.085 38.961 1.00 32.61 41 ASP C N 1
ATOM 2367 C CA . ASP C 1 41 ? 1.574 3.547 37.738 1.00 30.32 41 ASP C CA 1
ATOM 2368 C C . ASP C 1 41 ? 1.349 2.055 37.599 1.00 32.35 41 ASP C C 1
ATOM 2369 O O . ASP C 1 41 ? 1.317 1.318 38.589 1.00 31.03 41 ASP C O 1
ATOM 2374 N N . GLN C 1 42 ? 1.202 1.620 36.355 1.00 31.63 42 GLN C N 1
ATOM 2375 C CA . GLN C 1 42 ? 0.991 0.217 36.037 1.00 35.18 42 GLN C CA 1
ATOM 2376 C C . GLN C 1 42 ? 1.692 -0.081 34.721 1.00 33.94 42 GLN C C 1
ATOM 2377 O O . GLN C 1 42 ? 1.563 0.680 33.762 1.00 33.82 42 GLN C O 1
ATOM 2383 N N . VAL C 1 43 ? 2.440 -1.176 34.671 1.00 31.59 43 VAL C N 1
ATOM 2384 C CA . VAL C 1 43 ? 3.128 -1.532 33.441 1.00 31.53 43 VAL C CA 1
ATOM 2385 C C . VAL C 1 43 ? 3.085 -3.025 33.169 1.00 31.67 43 VAL C C 1
ATOM 2386 O O . VAL C 1 43 ? 3.081 -3.842 34.087 1.00 32.54 43 VAL C O 1
ATOM 2390 N N . GLU C 1 44 ? 3.055 -3.371 31.890 1.00 29.51 44 GLU C N 1
ATOM 2391 C CA . GLU C 1 44 ? 3.034 -4.754 31.460 1.00 29.19 44 GLU C CA 1
ATOM 2392 C C . GLU C 1 44 ? 4.094 -4.884 30.376 1.00 27.45 44 GLU C C 1
ATOM 2393 O O . GLU C 1 44 ? 4.084 -4.126 29.410 1.00 26.97 44 GLU C O 1
ATOM 2399 N N . VAL C 1 45 ? 5.012 -5.825 30.544 1.00 24.88 45 VAL C N 1
ATOM 2400 C CA . VAL C 1 45 ? 6.064 -6.040 29.562 1.00 24.20 45 VAL C CA 1
ATOM 2401 C C . VAL C 1 45 ? 5.876 -7.402 28.912 1.00 26.43 45 VAL C C 1
ATOM 2402 O O . VAL C 1 45 ? 5.696 -8.411 29.598 1.00 25.16 45 VAL C O 1
ATOM 2406 N N . MET C 1 46 ? 5.904 -7.415 27.583 1.00 24.73 46 MET C N 1
ATOM 2407 C CA . MET C 1 46 ? 5.729 -8.633 26.799 1.00 25.75 46 MET C CA 1
ATOM 2408 C C . MET C 1 46 ? 6.950 -8.833 25.926 1.00 27.95 46 MET C C 1
ATOM 2409 O O . MET C 1 46 ? 7.391 -7.902 25.239 1.00 24.42 46 MET C O 1
ATOM 2414 N N . VAL C 1 47 ? 7.501 -10.040 25.953 1.00 25.41 47 VAL C N 1
ATOM 2415 C CA . VAL C 1 47 ? 8.689 -10.335 25.171 1.00 28.58 47 VAL C CA 1
ATOM 2416 C C . VAL C 1 47 ? 8.516 -11.505 24.222 1.00 31.53 47 VAL C C 1
ATOM 2417 O O . VAL C 1 47 ? 7.792 -12.462 24.512 1.00 32.81 47 VAL C O 1
ATOM 2421 N N . LEU C 1 48 ? 9.186 -11.414 23.081 1.00 32.69 48 LEU C N 1
ATOM 2422 C CA . LEU C 1 48 ? 9.181 -12.481 22.092 1.00 33.43 48 LEU C CA 1
ATOM 2423 C C . LEU C 1 48 ? 10.616 -12.977 22.108 1.00 34.43 48 LEU C C 1
ATOM 2424 O O . LEU C 1 48 ? 11.535 -12.282 21.675 1.00 31.80 48 LEU C O 1
ATOM 2429 N N . LEU C 1 49 ? 10.811 -14.175 22.639 1.00 34.99 49 LEU C N 1
ATOM 2430 C CA . LEU C 1 49 ? 12.143 -14.734 22.727 1.00 37.75 49 LEU C CA 1
ATOM 2431 C C . LEU C 1 49 ? 12.388 -15.771 21.651 1.00 40.30 49 LEU C C 1
ATOM 2432 O O . LEU C 1 49 ? 11.558 -16.644 21.416 1.00 40.91 49 LEU C O 1
ATOM 2437 N N . GLU C 1 50 ? 13.525 -15.650 20.979 1.00 42.53 50 GLU C N 1
ATOM 2438 C CA . GLU C 1 50 ? 13.913 -16.611 19.960 1.00 44.94 50 GLU C CA 1
ATOM 2439 C C . GLU C 1 50 ? 15.185 -17.191 20.539 1.00 45.40 50 GLU C C 1
ATOM 2440 O O . GLU C 1 50 ? 16.294 -16.759 20.215 1.00 44.80 50 GLU C O 1
ATOM 2446 N N . GLY C 1 51 ? 15.007 -18.160 21.429 1.00 45.31 51 GLY C N 1
ATOM 2447 C CA . GLY C 1 51 ? 16.143 -18.768 22.079 1.00 46.03 51 GLY C CA 1
ATOM 2448 C C . GLY C 1 51 ? 16.627 -17.842 23.178 1.00 46.60 51 GLY C C 1
ATOM 2449 O O . GLY C 1 51 ? 15.918 -17.614 24.157 1.00 45.81 51 GLY C O 1
ATOM 2450 N N . ASP C 1 52 ? 17.822 -17.287 22.998 1.00 48.98 52 ASP C N 1
ATOM 2451 C CA . ASP C 1 52 ? 18.429 -16.397 23.983 1.00 51.01 52 ASP C CA 1
ATOM 2452 C C . ASP C 1 52 ? 18.300 -14.919 23.614 1.00 47.55 52 ASP C C 1
ATOM 2453 O O . ASP C 1 52 ? 18.801 -14.051 24.329 1.00 44.15 52 ASP C O 1
ATOM 2458 N N . THR C 1 53 ? 17.636 -14.636 22.500 1.00 44.63 53 THR C N 1
ATOM 2459 C CA . THR C 1 53 ? 17.481 -13.258 22.052 1.00 42.57 53 THR C CA 1
ATOM 2460 C C . THR C 1 53 ? 16.070 -12.695 22.202 1.00 38.44 53 THR C C 1
ATOM 2461 O O . THR C 1 53 ? 15.069 -13.383 21.975 1.00 35.54 53 THR C O 1
ATOM 2465 N N . ILE C 1 54 ? 16.003 -11.428 22.595 1.00 34.83 54 ILE C N 1
ATOM 2466 C CA . ILE C 1 54 ? 14.722 -10.754 22.739 1.00 30.41 54 ILE C CA 1
ATOM 2467 C C . ILE C 1 54 ? 14.386 -10.241 21.338 1.00 30.30 54 ILE C C 1
ATOM 2468 O O . ILE C 1 54 ? 14.771 -9.135 20.959 1.00 31.70 54 ILE C O 1
ATOM 2473 N N . ALA C 1 55 ? 13.692 -11.074 20.568 1.00 29.64 55 ALA C N 1
ATOM 2474 C CA . ALA C 1 55 ? 13.309 -10.743 19.196 1.00 29.92 55 ALA C CA 1
ATOM 2475 C C . ALA C 1 55 ? 12.446 -9.490 19.122 1.00 29.55 55 ALA C C 1
ATOM 2476 O O . ALA C 1 55 ? 12.628 -8.649 18.240 1.00 29.43 55 ALA C O 1
ATOM 2478 N N . ASP C 1 56 ? 11.495 -9.377 20.039 1.00 27.17 56 ASP C N 1
ATOM 2479 C CA . ASP C 1 56 ? 10.625 -8.212 20.080 1.00 27.14 56 ASP C CA 1
ATOM 2480 C C . ASP C 1 56 ? 10.185 -7.998 21.519 1.00 27.56 56 ASP C C 1
ATOM 2481 O O . ASP C 1 56 ? 10.236 -8.917 22.345 1.00 25.93 56 ASP C O 1
ATOM 2486 N N . ILE C 1 57 ? 9.752 -6.785 21.823 1.00 24.63 57 ILE C N 1
ATOM 2487 C CA . ILE C 1 57 ? 9.326 -6.469 23.175 1.00 23.44 57 ILE C CA 1
ATOM 2488 C C . ILE C 1 57 ? 8.462 -5.230 23.121 1.00 25.64 57 ILE C C 1
ATOM 2489 O O . ILE C 1 57 ? 8.736 -4.300 22.353 1.00 25.38 57 ILE C O 1
ATOM 2494 N N . ARG C 1 58 ? 7.410 -5.225 23.928 1.00 21.92 58 ARG C N 1
ATOM 2495 C CA . ARG C 1 58 ? 6.511 -4.093 23.988 1.00 20.65 58 ARG C CA 1
ATOM 2496 C C . ARG C 1 58 ? 6.021 -3.934 25.403 1.00 21.72 58 ARG C C 1
ATOM 2497 O O . ARG C 1 58 ? 6.152 -4.856 26.216 1.00 20.79 58 ARG C O 1
ATOM 2505 N N . PHE C 1 59 ? 5.469 -2.766 25.703 1.00 21.00 59 PHE C N 1
ATOM 2506 C CA . PHE C 1 59 ? 4.927 -2.543 27.029 1.00 22.51 59 PHE C CA 1
ATOM 2507 C C . PHE C 1 59 ? 3.543 -1.934 26.890 1.00 24.31 59 PHE C C 1
ATOM 2508 O O . PHE C 1 59 ? 3.176 -1.435 25.826 1.00 21.94 59 PHE C O 1
ATOM 2516 N N . GLN C 1 60 ? 2.763 -2.032 27.958 1.00 25.95 60 GLN C N 1
ATOM 2517 C CA . GLN C 1 60 ? 1.421 -1.472 28.012 1.00 28.45 60 GLN C CA 1
ATOM 2518 C C . GLN C 1 60 ? 1.255 -0.895 29.404 1.00 29.58 60 GLN C C 1
ATOM 2519 O O . GLN C 1 60 ? 2.041 -1.189 30.305 1.00 26.90 60 GLN C O 1
ATOM 2525 N N . GLY C 1 61 ? 0.233 -0.073 29.582 1.00 31.10 61 GLY C N 1
ATOM 2526 C CA . GLY C 1 61 ? 0.001 0.509 30.885 1.00 34.12 61 GLY C CA 1
ATOM 2527 C C . GLY C 1 61 ? -0.078 2.014 30.822 1.00 37.73 61 GLY C C 1
ATOM 2528 O O . GLY C 1 61 ? 0.180 2.632 29.786 1.00 36.65 61 GLY C O 1
ATOM 2529 N N . GLN C 1 62 ? -0.458 2.599 31.946 1.00 39.31 62 GLN C N 1
ATOM 2530 C CA . GLN C 1 62 ? -0.581 4.033 32.062 1.00 42.94 62 GLN C CA 1
ATOM 2531 C C . GLN C 1 62 ? 0.051 4.434 33.373 1.00 40.57 62 GLN C C 1
ATOM 2532 O O . GLN C 1 62 ? 0.094 3.649 34.324 1.00 37.89 62 GLN C O 1
ATOM 2538 N N . GLY C 1 63 ? 0.553 5.659 33.412 1.00 36.18 63 GLY C N 1
ATOM 2539 C CA . GLY C 1 63 ? 1.178 6.150 34.616 1.00 33.72 63 GLY C CA 1
ATOM 2540 C C . GLY C 1 63 ? 1.766 7.520 34.387 1.00 31.29 63 GLY C C 1
ATOM 2541 O O . GLY C 1 63 ? 1.353 8.243 33.481 1.00 31.86 63 GLY C O 1
ATOM 2542 N N . CYS C 1 64 ? 2.742 7.874 35.207 1.00 28.06 64 CYS C N 1
ATOM 2543 C CA . CYS C 1 64 ? 3.382 9.166 35.094 1.00 23.28 64 CYS C CA 1
ATOM 2544 C C . CYS C 1 64 ? 4.375 9.158 33.941 1.00 22.00 64 CYS C C 1
ATOM 2545 O O . CYS C 1 64 ? 4.746 8.101 33.418 1.00 22.46 64 CYS C O 1
ATOM 2548 N N . ALA C 1 65 ? 4.803 10.351 33.561 1.00 20.81 65 ALA C N 1
ATOM 2549 C CA . ALA C 1 65 ? 5.733 10.535 32.461 1.00 20.30 65 ALA C CA 1
ATOM 2550 C C . ALA C 1 65 ? 7.045 9.794 32.671 1.00 20.63 65 ALA C C 1
ATOM 2551 O O . ALA C 1 65 ? 7.605 9.230 31.731 1.00 20.59 65 ALA C O 1
ATOM 2553 N N . ILE C 1 66 ? 7.544 9.804 33.902 1.00 20.21 66 ILE C N 1
ATOM 2554 C CA . ILE C 1 66 ? 8.786 9.115 34.211 1.00 20.01 66 ILE C CA 1
ATOM 2555 C C . ILE C 1 66 ? 8.657 7.613 33.934 1.00 19.39 66 ILE C C 1
ATOM 2556 O O . ILE C 1 66 ? 9.535 7.024 33.317 1.00 18.82 66 ILE C O 1
ATOM 2561 N N . SER C 1 67 ? 7.558 6.998 34.361 1.00 19.35 67 SER C N 1
ATOM 2562 C CA . SER C 1 67 ? 7.400 5.561 34.125 1.00 21.00 67 SER C CA 1
ATOM 2563 C C . SER C 1 67 ? 7.180 5.252 32.643 1.00 21.60 67 SER C C 1
ATOM 2564 O O . SER C 1 67 ? 7.651 4.235 32.141 1.00 20.71 67 SER C O 1
ATOM 2567 N N . THR C 1 68 ? 6.466 6.125 31.939 1.00 21.35 68 THR C N 1
ATOM 2568 C CA . THR C 1 68 ? 6.236 5.899 30.511 1.00 22.20 68 THR C CA 1
ATOM 2569 C C . THR C 1 68 ? 7.531 6.064 29.719 1.00 21.51 68 THR C C 1
ATOM 2570 O O . THR C 1 68 ? 7.851 5.245 28.847 1.00 21.35 68 THR C O 1
ATOM 2574 N N . ALA C 1 69 ? 8.277 7.119 30.021 1.00 19.89 69 ALA C N 1
ATOM 2575 C CA . ALA C 1 69 ? 9.533 7.355 29.316 1.00 17.87 69 ALA C CA 1
ATOM 2576 C C . ALA C 1 69 ? 10.506 6.234 29.620 1.00 16.53 69 ALA C C 1
ATOM 2577 O O . ALA C 1 69 ? 11.186 5.741 28.730 1.00 16.87 69 ALA C O 1
ATOM 2579 N N . SER C 1 70 ? 10.566 5.816 30.877 1.00 15.97 70 SER C N 1
ATOM 2580 C CA . SER C 1 70 ? 11.483 4.742 31.256 1.00 17.01 70 SER C CA 1
ATOM 2581 C C . SER C 1 70 ? 11.171 3.426 30.529 1.00 15.07 70 SER C C 1
ATOM 2582 O O . SER C 1 70 ? 12.070 2.749 30.047 1.00 16.70 70 SER C O 1
ATOM 2585 N N . ALA C 1 71 ? 9.895 3.062 30.461 1.00 16.65 71 ALA C N 1
ATOM 2586 C CA . ALA C 1 71 ? 9.495 1.819 29.783 1.00 15.17 71 ALA C CA 1
ATOM 2587 C C . ALA C 1 71 ? 9.810 1.895 28.291 1.00 16.56 71 ALA C C 1
ATOM 2588 O O . ALA C 1 71 ? 10.277 0.936 27.669 1.00 17.78 71 ALA C O 1
ATOM 2590 N N . SER C 1 72 ? 9.534 3.048 27.708 1.00 15.30 72 SER C N 1
ATOM 2591 C CA . SER C 1 72 ? 9.788 3.242 26.290 1.00 15.40 72 SER C CA 1
ATOM 2592 C C . SER C 1 72 ? 11.271 3.088 25.987 1.00 15.80 72 SER C C 1
ATOM 2593 O O . SER C 1 72 ? 11.669 2.301 25.126 1.00 19.27 72 SER C O 1
ATOM 2596 N N . LEU C 1 73 ? 12.089 3.867 26.688 1.00 17.97 73 LEU C N 1
ATOM 2597 C CA . LEU C 1 73 ? 13.534 3.823 26.501 1.00 17.51 73 LEU C CA 1
ATOM 2598 C C . LEU C 1 73 ? 14.052 2.412 26.747 1.00 18.25 73 LEU C C 1
ATOM 2599 O O . LEU C 1 73 ? 14.988 1.963 26.094 1.00 16.71 73 LEU C O 1
ATOM 2604 N N . MET C 1 74 ? 13.453 1.720 27.708 1.00 19.63 74 MET C N 1
ATOM 2605 C CA . MET C 1 74 ? 13.886 0.356 28.012 1.00 18.90 74 MET C CA 1
ATOM 2606 C C . MET C 1 74 ? 13.658 -0.604 26.842 1.00 17.34 74 MET C C 1
ATOM 2607 O O . MET C 1 74 ? 14.542 -1.392 26.506 1.00 18.96 74 MET C O 1
ATOM 2612 N N . THR C 1 75 ? 12.484 -0.558 26.219 1.00 20.21 75 THR C N 1
ATOM 2613 C CA . THR C 1 75 ? 12.229 -1.459 25.086 1.00 20.27 75 THR C CA 1
ATOM 2614 C C . THR C 1 75 ? 13.228 -1.208 23.952 1.00 23.06 75 THR C C 1
ATOM 2615 O O . THR C 1 75 ? 13.754 -2.157 23.349 1.00 20.24 75 THR C O 1
ATOM 2619 N N . GLU C 1 76 ? 13.502 0.064 23.664 1.00 21.66 76 GLU C N 1
ATOM 2620 C CA . GLU C 1 76 ? 14.445 0.397 22.597 1.00 23.33 76 GLU C CA 1
ATOM 2621 C C . GLU C 1 76 ? 15.853 -0.087 22.905 1.00 23.41 76 GLU C C 1
ATOM 2622 O O . GLU C 1 76 ? 16.595 -0.500 22.008 1.00 23.77 76 GLU C O 1
ATOM 2628 N N . ALA C 1 77 ? 16.231 -0.006 24.176 1.00 22.52 77 ALA C N 1
ATOM 2629 C CA . ALA C 1 77 ? 17.570 -0.388 24.582 1.00 24.42 77 ALA C CA 1
ATOM 2630 C C . ALA C 1 77 ? 17.822 -1.888 24.574 1.00 24.74 77 ALA C C 1
ATOM 2631 O O . ALA C 1 77 ? 18.943 -2.322 24.291 1.00 25.47 77 ALA C O 1
ATOM 2633 N N . VAL C 1 78 ? 16.793 -2.676 24.873 1.00 23.43 78 VAL C N 1
ATOM 2634 C CA . VAL C 1 78 ? 16.962 -4.123 24.942 1.00 25.42 78 VAL C CA 1
ATOM 2635 C C . VAL C 1 78 ? 16.449 -4.940 23.750 1.00 26.59 78 VAL C C 1
ATOM 2636 O O . VAL C 1 78 ? 16.760 -6.123 23.638 1.00 28.15 78 VAL C O 1
ATOM 2640 N N . LYS C 1 79 ? 15.669 -4.337 22.864 1.00 26.95 79 LYS C N 1
ATOM 2641 C CA . LYS C 1 79 ? 15.162 -5.090 21.726 1.00 28.08 79 LYS C CA 1
ATOM 2642 C C . LYS C 1 79 ? 16.321 -5.601 20.880 1.00 28.26 79 LYS C C 1
ATOM 2643 O O . LYS C 1 79 ? 17.250 -4.859 20.580 1.00 28.07 79 LYS C O 1
ATOM 2649 N N . GLY C 1 80 ? 16.275 -6.879 20.521 1.00 30.78 80 GLY C N 1
ATOM 2650 C CA . GLY C 1 80 ? 17.335 -7.455 19.716 1.00 32.02 80 GLY C CA 1
ATOM 2651 C C . GLY C 1 80 ? 18.563 -7.911 20.492 1.00 33.53 80 GLY C C 1
ATOM 2652 O O . GLY C 1 80 ? 19.443 -8.546 19.922 1.00 35.09 80 GLY C O 1
ATOM 2653 N N . LYS C 1 81 ? 18.637 -7.597 21.783 1.00 33.26 81 LYS C N 1
ATOM 2654 C CA . LYS C 1 81 ? 19.793 -7.996 22.586 1.00 32.44 81 LYS C CA 1
ATOM 2655 C C . LYS C 1 81 ? 19.596 -9.399 23.148 1.00 31.49 81 LYS C C 1
ATOM 2656 O O . LYS C 1 81 ? 18.488 -9.931 23.144 1.00 28.07 81 LYS C O 1
ATOM 2662 N N . LYS C 1 82 ? 20.684 -9.991 23.630 1.00 33.22 82 LYS C N 1
ATOM 2663 C CA . LYS C 1 82 ? 20.627 -11.310 24.244 1.00 34.45 82 LYS C CA 1
ATOM 2664 C C . LYS C 1 82 ? 20.160 -11.064 25.675 1.00 34.38 82 LYS C C 1
ATOM 2665 O O . LYS C 1 82 ? 20.404 -9.992 26.229 1.00 34.47 82 LYS C O 1
ATOM 2671 N N . VAL C 1 83 ? 19.498 -12.047 26.272 1.00 35.20 83 VAL C N 1
ATOM 2672 C CA . VAL C 1 83 ? 19.003 -11.917 27.641 1.00 34.66 83 VAL C CA 1
ATOM 2673 C C . VAL C 1 83 ? 20.058 -11.419 28.630 1.00 33.94 83 VAL C C 1
ATOM 2674 O O . VAL C 1 83 ? 19.774 -10.568 29.469 1.00 32.45 83 VAL C O 1
ATOM 2678 N N . ALA C 1 84 ? 21.273 -11.952 28.529 1.00 34.35 84 ALA C N 1
ATOM 2679 C CA . ALA C 1 84 ? 22.356 -11.570 29.433 1.00 33.62 84 ALA C CA 1
ATOM 2680 C C . ALA C 1 84 ? 22.701 -10.089 29.305 1.00 33.63 84 ALA C C 1
ATOM 2681 O O . ALA C 1 84 ? 22.976 -9.415 30.294 1.00 31.79 84 ALA C O 1
ATOM 2683 N N . GLU C 1 85 ? 22.684 -9.587 28.078 1.00 33.37 85 GLU C N 1
ATOM 2684 C CA . GLU C 1 85 ? 22.990 -8.186 27.839 1.00 33.49 85 GLU C CA 1
ATOM 2685 C C . GLU C 1 85 ? 21.880 -7.319 28.418 1.00 31.99 85 GLU C C 1
ATOM 2686 O O . GLU C 1 85 ? 22.146 -6.253 28.964 1.00 32.68 85 GLU C O 1
ATOM 2692 N N . ALA C 1 86 ? 20.641 -7.791 28.296 1.00 29.90 86 ALA C N 1
ATOM 2693 C CA . ALA C 1 86 ? 19.478 -7.068 28.804 1.00 28.93 86 ALA C CA 1
ATOM 2694 C C . ALA C 1 86 ? 19.544 -6.961 30.321 1.00 29.88 86 ALA C C 1
ATOM 2695 O O . ALA C 1 86 ? 19.252 -5.914 30.893 1.00 27.18 86 ALA C O 1
ATOM 2697 N N . LEU C 1 87 ? 19.926 -8.057 30.969 1.00 30.14 87 LEU C N 1
ATOM 2698 C CA . LEU C 1 87 ? 20.037 -8.064 32.413 1.00 30.06 87 LEU C CA 1
ATOM 2699 C C . LEU C 1 87 ? 21.185 -7.162 32.834 1.00 29.61 87 LEU C C 1
ATOM 2700 O O . LEU C 1 87 ? 21.094 -6.483 33.852 1.00 30.14 87 LEU C O 1
ATOM 2705 N N . GLU C 1 88 ? 22.260 -7.152 32.048 1.00 30.25 88 GLU C N 1
ATOM 2706 C CA . GLU C 1 88 ? 23.411 -6.295 32.337 1.00 30.29 88 GLU C CA 1
ATOM 2707 C C . GLU C 1 88 ? 22.964 -4.838 32.257 1.00 28.98 88 GLU C C 1
ATOM 2708 O O . GLU C 1 88 ? 23.382 -4.000 33.054 1.00 27.84 88 GLU C O 1
ATOM 2714 N N . LEU C 1 89 ? 22.124 -4.534 31.276 1.00 27.82 89 LEU C N 1
ATOM 2715 C CA . LEU C 1 89 ? 21.613 -3.175 31.129 1.00 27.81 89 LEU C CA 1
ATOM 2716 C C . LEU C 1 89 ? 20.732 -2.841 32.323 1.00 26.00 89 LEU C C 1
ATOM 2717 O O . LEU C 1 89 ? 20.832 -1.759 32.898 1.00 25.08 89 LEU C O 1
ATOM 2722 N N . SER C 1 90 ? 19.857 -3.770 32.690 1.00 24.95 90 SER C N 1
ATOM 2723 C CA . SER C 1 90 ? 18.953 -3.534 33.812 1.00 24.80 90 SER C CA 1
ATOM 2724 C C . SER C 1 90 ? 19.731 -3.267 35.090 1.00 24.59 90 SER C C 1
ATOM 2725 O O . SER C 1 90 ? 19.346 -2.420 35.899 1.00 22.68 90 SER C O 1
ATOM 2728 N N . ARG C 1 91 ? 20.827 -3.997 35.269 1.00 25.09 91 ARG C N 1
ATOM 2729 C CA . ARG C 1 91 ? 21.660 -3.827 36.452 1.00 24.68 91 ARG C CA 1
ATOM 2730 C C . ARG C 1 91 ? 22.322 -2.452 36.433 1.00 23.10 91 ARG C C 1
ATOM 2731 O O . ARG C 1 91 ? 22.406 -1.781 37.457 1.00 24.52 91 ARG C O 1
ATOM 2739 N N . LYS C 1 92 ? 22.807 -2.038 35.270 1.00 23.87 92 LYS C N 1
ATOM 2740 C CA . LYS C 1 92 ? 23.451 -0.735 35.170 1.00 25.44 92 LYS C CA 1
ATOM 2741 C C . LYS C 1 92 ? 22.439 0.382 35.406 1.00 23.15 92 LYS C C 1
ATOM 2742 O O . LYS C 1 92 ? 22.754 1.371 36.061 1.00 23.77 92 LYS C O 1
ATOM 2748 N N . PHE C 1 93 ? 21.221 0.215 34.889 1.00 21.69 93 PHE C N 1
ATOM 2749 C CA . PHE C 1 93 ? 20.171 1.228 35.057 1.00 21.16 93 PHE C CA 1
ATOM 2750 C C . PHE C 1 93 ? 19.799 1.420 36.515 1.00 21.78 93 PHE C C 1
ATOM 2751 O O . PHE C 1 93 ? 19.728 2.553 37.011 1.00 21.52 93 PHE C O 1
ATOM 2759 N N . GLN C 1 94 ? 19.542 0.309 37.203 1.00 21.92 94 GLN C N 1
ATOM 2760 C CA . GLN C 1 94 ? 19.190 0.371 38.618 1.00 23.38 94 GLN C CA 1
ATOM 2761 C C . GLN C 1 94 ? 20.331 0.929 39.474 1.00 23.92 94 GLN C C 1
ATOM 2762 O O . GLN C 1 94 ? 20.084 1.684 40.410 1.00 24.97 94 GLN C O 1
ATOM 2768 N N . ALA C 1 95 ? 21.576 0.578 39.155 1.00 24.83 95 ALA C N 1
ATOM 2769 C CA . ALA C 1 95 ? 22.704 1.098 39.928 1.00 24.69 95 ALA C CA 1
ATOM 2770 C C . ALA C 1 95 ? 22.715 2.614 39.778 1.00 24.24 95 ALA C C 1
ATOM 2771 O O . ALA C 1 95 ? 22.985 3.350 40.734 1.00 23.23 95 ALA C O 1
ATOM 2773 N N . MET C 1 96 ? 22.425 3.077 38.567 1.00 23.72 96 MET C N 1
ATOM 2774 C CA . MET C 1 96 ? 22.381 4.506 38.299 1.00 23.86 96 MET C CA 1
ATOM 2775 C C . MET C 1 96 ? 21.276 5.201 39.091 1.00 23.23 96 MET C C 1
ATOM 2776 O O . MET C 1 96 ? 21.548 6.126 39.848 1.00 25.50 96 MET C O 1
ATOM 2781 N N . VAL C 1 97 ? 20.034 4.757 38.930 1.00 24.24 97 VAL C N 1
ATOM 2782 C CA . VAL C 1 97 ? 18.926 5.416 39.609 1.00 24.78 97 VAL C CA 1
ATOM 2783 C C . VAL C 1 97 ? 18.655 5.023 41.057 1.00 25.98 97 VAL C C 1
ATOM 2784 O O . VAL C 1 97 ? 18.163 5.838 41.833 1.00 26.77 97 VAL C O 1
ATOM 2788 N N . VAL C 1 98 ? 18.973 3.791 41.430 1.00 26.47 98 VAL C N 1
ATOM 2789 C CA . VAL C 1 98 ? 18.726 3.353 42.802 1.00 27.10 98 VAL C CA 1
ATOM 2790 C C . VAL C 1 98 ? 19.919 3.652 43.708 1.00 30.02 98 VAL C C 1
ATOM 2791 O O . VAL C 1 98 ? 19.771 4.259 44.774 1.00 29.87 98 VAL C O 1
ATOM 2795 N N . GLU C 1 99 ? 21.098 3.221 43.273 1.00 31.89 99 GLU C N 1
ATOM 2796 C CA . GLU C 1 99 ? 22.315 3.405 44.053 1.00 34.99 99 GLU C CA 1
ATOM 2797 C C . GLU C 1 99 ? 22.986 4.751 43.847 1.00 34.87 99 GLU C C 1
ATOM 2798 O O . GLU C 1 99 ? 23.793 5.179 44.671 1.00 34.99 99 GLU C O 1
ATOM 2804 N N . GLY C 1 100 ? 22.641 5.423 42.756 1.00 34.11 100 GLY C N 1
ATOM 2805 C CA . GLY C 1 100 ? 23.231 6.716 42.477 1.00 34.37 100 GLY C CA 1
ATOM 2806 C C . GLY C 1 100 ? 24.672 6.565 42.045 1.00 34.59 100 GLY C C 1
ATOM 2807 O O . GLY C 1 100 ? 25.456 7.505 42.122 1.00 34.50 100 GLY C O 1
ATOM 2808 N N . ALA C 1 101 ? 25.020 5.370 41.586 1.00 35.14 101 ALA C N 1
ATOM 2809 C CA . ALA C 1 101 ? 26.377 5.094 41.140 1.00 37.56 101 ALA C CA 1
ATOM 2810 C C . ALA C 1 101 ? 26.701 5.914 39.903 1.00 38.94 101 ALA C C 1
ATOM 2811 O O . ALA C 1 101 ? 25.802 6.421 39.235 1.00 38.62 101 ALA C O 1
ATOM 2813 N N . PRO C 1 102 ? 27.995 6.076 39.591 1.00 40.23 102 PRO C N 1
ATOM 2814 C CA . PRO C 1 102 ? 28.353 6.849 38.397 1.00 40.66 102 PRO C CA 1
ATOM 2815 C C . PRO C 1 102 ? 27.764 6.153 37.165 1.00 39.38 102 PRO C C 1
ATOM 2816 O O . PRO C 1 102 ? 28.111 5.015 36.863 1.00 39.01 102 PRO C O 1
ATOM 2820 N N . PRO C 1 103 ? 26.863 6.838 36.442 1.00 38.97 103 PRO C N 1
ATOM 2821 C CA . PRO C 1 103 ? 26.194 6.322 35.241 1.00 36.41 103 PRO C CA 1
ATOM 2822 C C . PRO C 1 103 ? 27.113 5.626 34.237 1.00 35.02 103 PRO C C 1
ATOM 2823 O O . PRO C 1 103 ? 28.074 6.218 33.757 1.00 34.61 103 PRO C O 1
ATOM 2827 N N . ASP C 1 104 ? 26.810 4.372 33.920 1.00 33.50 104 ASP C N 1
ATOM 2828 C CA . ASP C 1 104 ? 27.604 3.613 32.961 1.00 33.88 104 ASP C CA 1
ATOM 2829 C C . ASP C 1 104 ? 27.376 4.213 31.576 1.00 33.67 104 ASP C C 1
ATOM 2830 O O . ASP C 1 104 ? 26.237 4.308 31.121 1.00 33.26 104 ASP C O 1
ATOM 2835 N N . PRO C 1 105 ? 28.457 4.619 30.885 1.00 33.64 105 PRO C N 1
ATOM 2836 C CA . PRO C 1 105 ? 28.373 5.216 29.548 1.00 30.63 105 PRO C CA 1
ATOM 2837 C C . PRO C 1 105 ? 27.556 4.382 28.563 1.00 31.32 105 PRO C C 1
ATOM 2838 O O . PRO C 1 105 ? 26.944 4.915 27.633 1.00 28.63 105 PRO C O 1
ATOM 2842 N N . THR C 1 106 ? 27.539 3.071 28.773 1.00 28.66 106 THR C N 1
ATOM 2843 C CA . THR C 1 106 ? 26.820 2.182 27.876 1.00 27.45 106 THR C CA 1
ATOM 2844 C C . THR C 1 106 ? 25.303 2.329 27.944 1.00 25.94 106 THR C C 1
ATOM 2845 O O . THR C 1 106 ? 24.589 1.767 27.114 1.00 23.81 106 THR C O 1
ATOM 2849 N N . LEU C 1 107 ? 24.809 3.089 28.918 1.00 25.46 107 LEU C N 1
ATOM 2850 C CA . LEU C 1 107 ? 23.369 3.286 29.050 1.00 26.04 107 LEU C CA 1
ATOM 2851 C C . LEU C 1 107 ? 22.769 4.143 27.927 1.00 26.21 107 LEU C C 1
ATOM 2852 O O . LEU C 1 107 ? 21.563 4.111 27.691 1.00 25.91 107 LEU C O 1
ATOM 2857 N N . GLY C 1 108 ? 23.606 4.908 27.235 1.00 24.08 108 GLY C N 1
ATOM 2858 C CA . GLY C 1 108 ? 23.108 5.721 26.137 1.00 22.30 108 GLY C CA 1
ATOM 2859 C C . GLY C 1 108 ? 22.006 6.702 26.508 1.00 19.05 108 GLY C C 1
ATOM 2860 O O . GLY C 1 108 ? 22.137 7.451 27.467 1.00 18.65 108 GLY C O 1
ATOM 2861 N N . ASP C 1 109 ? 20.910 6.694 25.751 1.00 19.51 109 ASP C N 1
ATOM 2862 C CA . ASP C 1 109 ? 19.822 7.623 26.026 1.00 19.53 109 ASP C CA 1
ATOM 2863 C C . ASP C 1 109 ? 19.188 7.416 27.389 1.00 19.72 109 ASP C C 1
ATOM 2864 O O . ASP C 1 109 ? 18.531 8.313 27.908 1.00 18.25 109 ASP C O 1
ATOM 2869 N N . LEU C 1 110 ? 19.404 6.242 27.981 1.00 19.55 110 LEU C N 1
ATOM 2870 C CA . LEU C 1 110 ? 18.875 5.969 29.313 1.00 19.81 110 LEU C CA 1
ATOM 2871 C C . LEU C 1 110 ? 19.526 6.893 30.351 1.00 17.74 110 LEU C C 1
ATOM 2872 O O . LEU C 1 110 ? 19.007 7.066 31.454 1.00 18.10 110 LEU C O 1
ATOM 2877 N N . LEU C 1 111 ? 20.666 7.487 30.002 1.00 18.10 111 LEU C N 1
ATOM 2878 C CA . LEU C 1 111 ? 21.345 8.412 30.908 1.00 19.09 111 LEU C CA 1
ATOM 2879 C C . LEU C 1 111 ? 20.448 9.622 31.190 1.00 18.80 111 LEU C C 1
ATOM 2880 O O . LEU C 1 111 ? 20.648 10.355 32.161 1.00 19.76 111 LEU C O 1
ATOM 2885 N N . ALA C 1 112 ? 19.447 9.823 30.342 1.00 18.05 112 ALA C N 1
ATOM 2886 C CA . ALA C 1 112 ? 18.534 10.943 30.534 1.00 17.96 112 ALA C CA 1
ATOM 2887 C C . ALA C 1 112 ? 17.750 10.824 31.852 1.00 19.91 112 ALA C C 1
ATOM 2888 O O . ALA C 1 112 ? 17.245 11.818 32.368 1.00 19.88 112 ALA C O 1
ATOM 2890 N N . LEU C 1 113 ? 17.645 9.614 32.395 1.00 19.02 113 LEU C N 1
ATOM 2891 C CA . LEU C 1 113 ? 16.912 9.401 33.647 1.00 19.71 113 LEU C CA 1
ATOM 2892 C C . LEU C 1 113 ? 17.811 9.502 34.883 1.00 22.61 113 LEU C C 1
ATOM 2893 O O . LEU C 1 113 ? 17.377 9.285 36.012 1.00 22.81 113 LEU C O 1
ATOM 2898 N N . GLN C 1 114 ? 19.066 9.847 34.630 1.00 22.65 114 GLN C N 1
ATOM 2899 C CA . GLN C 1 114 ? 20.114 10.051 35.631 1.00 27.53 114 GLN C CA 1
ATOM 2900 C C . GLN C 1 114 ? 19.628 10.790 36.893 1.00 26.58 114 GLN C C 1
ATOM 2901 O O . GLN C 1 114 ? 19.881 10.358 38.020 1.00 26.58 114 GLN C O 1
ATOM 2907 N N . GLY C 1 115 ? 18.951 11.917 36.685 1.00 25.62 115 GLY C N 1
ATOM 2908 C CA . GLY C 1 115 ? 18.452 12.734 37.781 1.00 26.62 115 GLY C CA 1
ATOM 2909 C C . GLY C 1 115 ? 17.513 12.080 38.779 1.00 28.96 115 GLY C C 1
ATOM 2910 O O . GLY C 1 115 ? 17.348 12.577 39.892 1.00 27.14 115 GLY C O 1
ATOM 2911 N N . VAL C 1 116 ? 16.880 10.979 38.398 1.00 27.81 116 VAL C N 1
ATOM 2912 C CA . VAL C 1 116 ? 15.975 10.290 39.317 1.00 29.25 116 VAL C CA 1
ATOM 2913 C C . VAL C 1 116 ? 16.699 9.891 40.609 1.00 29.60 116 VAL C C 1
ATOM 2914 O O . VAL C 1 116 ? 16.101 9.859 41.686 1.00 30.36 116 VAL C O 1
ATOM 2918 N N . ALA C 1 117 ? 17.986 9.593 40.501 1.00 29.32 117 ALA C N 1
ATOM 2919 C CA . ALA C 1 117 ? 18.772 9.203 41.667 1.00 31.16 117 ALA C CA 1
ATOM 2920 C C . ALA C 1 117 ? 18.646 10.235 42.794 1.00 33.13 117 ALA C C 1
ATOM 2921 O O . ALA C 1 117 ? 18.685 9.881 43.976 1.00 32.90 117 ALA C O 1
ATOM 2923 N N . LYS C 1 118 ? 18.477 11.504 42.429 1.00 34.27 118 LYS C N 1
ATOM 2924 C CA . LYS C 1 118 ? 18.350 12.567 43.422 1.00 33.72 118 LYS C CA 1
ATOM 2925 C C . LYS C 1 118 ? 16.936 12.729 43.963 1.00 33.01 118 LYS C C 1
ATOM 2926 O O . LYS C 1 118 ? 16.696 13.566 44.833 1.00 30.58 118 LYS C O 1
ATOM 2932 N N . LEU C 1 119 ? 16.007 11.927 43.445 1.00 32.29 119 LEU C N 1
ATOM 2933 C CA . LEU C 1 119 ? 14.610 11.961 43.874 1.00 33.24 119 LEU C CA 1
ATOM 2934 C C . LEU C 1 119 ? 14.139 10.547 44.228 1.00 33.68 119 LEU C C 1
ATOM 2935 O O . LEU C 1 119 ? 13.375 9.937 43.478 1.00 32.21 119 LEU C O 1
ATOM 2940 N N . PRO C 1 120 ? 14.572 10.018 45.387 1.00 33.76 120 PRO C N 1
ATOM 2941 C CA . PRO C 1 120 ? 14.205 8.674 45.843 1.00 33.20 120 PRO C CA 1
ATOM 2942 C C . PRO C 1 120 ? 12.716 8.389 45.749 1.00 32.25 120 PRO C C 1
ATOM 2943 O O . PRO C 1 120 ? 12.300 7.262 45.475 1.00 30.14 120 PRO C O 1
ATOM 2947 N N . ALA C 1 121 ? 11.916 9.421 45.985 1.00 32.92 121 ALA C N 1
ATOM 2948 C CA . ALA C 1 121 ? 10.467 9.295 45.944 1.00 32.22 121 ALA C CA 1
ATOM 2949 C C . ALA C 1 121 ? 9.924 8.850 44.584 1.00 31.03 121 ALA C C 1
ATOM 2950 O O . ALA C 1 121 ? 8.828 8.295 44.505 1.00 30.52 121 ALA C O 1
ATOM 2952 N N . ARG C 1 122 ? 10.689 9.079 43.520 1.00 29.01 122 ARG C N 1
ATOM 2953 C CA . ARG C 1 122 ? 10.235 8.707 42.185 1.00 27.37 122 ARG C CA 1
ATOM 2954 C C . ARG C 1 122 ? 11.047 7.583 41.561 1.00 24.94 122 ARG C C 1
ATOM 2955 O O . ARG C 1 122 ? 10.803 7.199 40.418 1.00 21.32 122 ARG C O 1
ATOM 2963 N N . VAL C 1 123 ? 12.008 7.046 42.305 1.00 24.58 123 VAL C N 1
ATOM 2964 C CA . VAL C 1 123 ? 12.833 5.978 41.769 1.00 23.98 123 VAL C CA 1
ATOM 2965 C C . VAL C 1 123 ? 11.967 4.802 41.339 1.00 24.35 123 VAL C C 1
ATOM 2966 O O . VAL C 1 123 ? 12.265 4.140 40.346 1.00 23.09 123 VAL C O 1
ATOM 2970 N N . LYS C 1 124 ? 10.882 4.559 42.073 1.00 24.66 124 LYS C N 1
ATOM 2971 C CA . LYS C 1 124 ? 9.982 3.458 41.755 1.00 24.63 124 LYS C CA 1
ATOM 2972 C C . LYS C 1 124 ? 9.356 3.622 40.368 1.00 24.00 124 LYS C C 1
ATOM 2973 O O . LYS C 1 124 ? 9.100 2.641 39.679 1.00 21.31 124 LYS C O 1
ATOM 2979 N N . CYS C 1 125 ? 9.104 4.864 39.969 1.00 22.90 125 CYS C N 1
ATOM 2980 C CA . CYS C 1 125 ? 8.516 5.145 38.652 1.00 23.08 125 CYS C CA 1
ATOM 2981 C C . CYS C 1 125 ? 9.478 4.737 37.522 1.00 22.77 125 CYS C C 1
ATOM 2982 O O . CYS C 1 125 ? 9.074 4.183 36.499 1.00 22.01 125 CYS C O 1
ATOM 2985 N N . ALA C 1 126 ? 10.762 5.012 37.718 1.00 22.18 126 ALA C N 1
ATOM 2986 C CA . ALA C 1 126 ? 11.764 4.692 36.714 1.00 21.33 126 ALA C CA 1
ATOM 2987 C C . ALA C 1 126 ? 12.123 3.207 36.605 1.00 22.04 126 ALA C C 1
ATOM 2988 O O . ALA C 1 126 ? 12.406 2.703 35.513 1.00 20.36 126 ALA C O 1
ATOM 2990 N N . THR C 1 127 ? 12.102 2.498 37.724 1.00 19.74 127 THR C N 1
ATOM 2991 C CA . THR C 1 127 ? 12.490 1.093 37.705 1.00 21.34 127 THR C CA 1
ATOM 2992 C C . THR C 1 127 ? 11.360 0.107 37.428 1.00 21.36 127 THR C C 1
ATOM 2993 O O . THR C 1 127 ? 11.614 -1.041 37.059 1.00 23.23 127 THR C O 1
ATOM 2997 N N . LEU C 1 128 ? 10.122 0.555 37.592 1.00 21.15 128 LEU C N 1
ATOM 2998 C CA . LEU C 1 128 ? 8.959 -0.310 37.395 1.00 24.22 128 LEU C CA 1
ATOM 2999 C C . LEU C 1 128 ? 9.017 -1.181 36.135 1.00 23.72 128 LEU C C 1
ATOM 3000 O O . LEU C 1 128 ? 8.880 -2.408 36.212 1.00 22.50 128 LEU C O 1
ATOM 3005 N N . ALA C 1 129 ? 9.245 -0.562 34.981 1.00 23.31 129 ALA C N 1
ATOM 3006 C CA . ALA C 1 129 ? 9.299 -1.316 33.733 1.00 22.74 129 ALA C CA 1
ATOM 3007 C C . ALA C 1 129 ? 10.414 -2.350 33.725 1.00 23.56 129 ALA C C 1
ATOM 3008 O O . ALA C 1 129 ? 10.247 -3.433 33.161 1.00 24.15 129 ALA C O 1
ATOM 3010 N N . TRP C 1 130 ? 11.547 -2.018 34.345 1.00 21.78 130 TRP C N 1
ATOM 3011 C CA . TRP C 1 130 ? 12.678 -2.933 34.400 1.00 23.56 130 TRP C CA 1
ATOM 3012 C C . TRP C 1 130 ? 12.409 -4.145 35.286 1.00 24.27 130 TRP C C 1
ATOM 3013 O O . TRP C 1 130 ? 12.896 -5.237 35.009 1.00 25.15 130 TRP C O 1
ATOM 3024 N N . HIS C 1 131 ? 11.638 -3.959 36.352 1.00 24.29 131 HIS C N 1
ATOM 3025 C CA . HIS C 1 131 ? 11.306 -5.086 37.205 1.00 26.12 131 HIS C CA 1
ATOM 3026 C C . HIS C 1 131 ? 10.385 -6.007 36.430 1.00 26.10 131 HIS C C 1
ATOM 3027 O O . HIS C 1 131 ? 10.460 -7.228 36.570 1.00 27.67 131 HIS C O 1
ATOM 3034 N N . ALA C 1 132 ? 9.531 -5.426 35.593 1.00 26.72 132 ALA C N 1
ATOM 3035 C CA . ALA C 1 132 ? 8.627 -6.229 34.776 1.00 26.00 132 ALA C CA 1
ATOM 3036 C C . ALA C 1 132 ? 9.465 -7.019 33.769 1.00 26.36 132 ALA C C 1
ATOM 3037 O O . ALA C 1 132 ? 9.237 -8.214 33.557 1.00 27.47 132 ALA C O 1
ATOM 3039 N N . LEU C 1 133 ? 10.445 -6.355 33.161 1.00 24.90 133 LEU C N 1
ATOM 3040 C CA . LEU C 1 133 ? 11.315 -7.004 32.184 1.00 25.72 133 LEU C CA 1
ATOM 3041 C C . LEU C 1 133 ? 12.035 -8.193 32.800 1.00 27.12 133 LEU C C 1
ATOM 3042 O O . LEU C 1 133 ? 12.063 -9.284 32.226 1.00 28.08 133 LEU C O 1
ATOM 3047 N N . GLU C 1 134 ? 12.639 -7.975 33.961 1.00 26.07 134 GLU C N 1
ATOM 3048 C CA . GLU C 1 134 ? 13.371 -9.051 34.615 1.00 30.11 134 GLU C CA 1
ATOM 3049 C C . GLU C 1 134 ? 12.471 -10.234 34.970 1.00 29.24 134 GLU C C 1
ATOM 3050 O O . GLU C 1 134 ? 12.891 -11.388 34.878 1.00 29.25 134 GLU C O 1
ATOM 3056 N N . GLU C 1 135 ? 11.231 -9.955 35.348 1.00 31.46 135 GLU C N 1
ATOM 3057 C CA . GLU C 1 135 ? 10.312 -11.027 35.707 1.00 32.33 135 GLU C CA 1
ATOM 3058 C C . GLU C 1 135 ? 9.898 -11.822 34.473 1.00 33.49 135 GLU C C 1
ATOM 3059 O O . GLU C 1 135 ? 9.779 -13.048 34.523 1.00 33.49 135 GLU C O 1
ATOM 3065 N N . ALA C 1 136 ? 9.680 -11.119 33.364 1.00 32.88 136 ALA C N 1
ATOM 3066 C CA . ALA C 1 136 ? 9.287 -11.767 32.116 1.00 32.65 136 ALA C CA 1
ATOM 3067 C C . ALA C 1 136 ? 10.453 -12.561 31.531 1.00 32.55 136 ALA C C 1
ATOM 3068 O O . ALA C 1 136 ? 10.248 -13.512 30.785 1.00 34.47 136 ALA C O 1
ATOM 3070 N N . LEU C 1 137 ? 11.676 -12.170 31.867 1.00 32.59 137 LEU C N 1
ATOM 3071 C CA . LEU C 1 137 ? 12.850 -12.866 31.368 1.00 33.95 137 LEU C CA 1
ATOM 3072 C C . LEU C 1 137 ? 13.241 -14.025 32.276 1.00 37.46 137 LEU C C 1
ATOM 3073 O O . LEU C 1 137 ? 14.164 -14.778 31.965 1.00 34.37 137 LEU C O 1
ATOM 3078 N N . ARG C 1 138 ? 12.548 -14.160 33.401 1.00 41.49 138 ARG C N 1
ATOM 3079 C CA . ARG C 1 138 ? 12.844 -15.243 34.331 1.00 49.91 138 ARG C CA 1
ATOM 3080 C C . ARG C 1 138 ? 12.380 -16.577 33.762 1.00 50.60 138 ARG C C 1
ATOM 3081 O O . ARG C 1 138 ? 11.325 -16.605 33.088 1.00 50.74 138 ARG C O 1
ATOM 3089 N N . SER D 1 2 ? 22.093 35.924 20.381 1.00 53.56 2 SER D N 1
ATOM 3090 C CA . SER D 1 2 ? 21.296 35.229 21.434 1.00 53.76 2 SER D CA 1
ATOM 3091 C C . SER D 1 2 ? 20.087 34.537 20.812 1.00 50.27 2 SER D C 1
ATOM 3092 O O . SER D 1 2 ? 19.885 33.341 21.021 1.00 48.77 2 SER D O 1
ATOM 3095 N N . VAL D 1 3 ? 19.275 35.284 20.063 1.00 45.16 3 VAL D N 1
ATOM 3096 C CA . VAL D 1 3 ? 18.121 34.676 19.406 1.00 41.30 3 VAL D CA 1
ATOM 3097 C C . VAL D 1 3 ? 18.692 33.567 18.533 1.00 40.42 3 VAL D C 1
ATOM 3098 O O . VAL D 1 3 ? 18.158 32.458 18.486 1.00 38.15 3 VAL D O 1
ATOM 3102 N N . LEU D 1 4 ? 19.796 33.881 17.859 1.00 40.07 4 LEU D N 1
ATOM 3103 C CA . LEU D 1 4 ? 20.482 32.927 16.993 1.00 41.11 4 LEU D CA 1
ATOM 3104 C C . LEU D 1 4 ? 21.163 31.832 17.816 1.00 40.66 4 LEU D C 1
ATOM 3105 O O . LEU D 1 4 ? 21.195 30.672 17.406 1.00 40.24 4 LEU D O 1
ATOM 3110 N N . ASP D 1 5 ? 21.703 32.206 18.974 1.00 42.15 5 ASP D N 1
ATOM 3111 C CA . ASP D 1 5 ? 22.362 31.252 19.870 1.00 41.80 5 ASP D CA 1
ATOM 3112 C C . ASP D 1 5 ? 21.354 30.207 20.315 1.00 40.56 5 ASP D C 1
ATOM 3113 O O . ASP D 1 5 ? 21.616 29.004 20.275 1.00 38.75 5 ASP D O 1
ATOM 3118 N N . GLU D 1 6 ? 20.194 30.681 20.750 1.00 39.42 6 GLU D N 1
ATOM 3119 C CA . GLU D 1 6 ? 19.142 29.788 21.199 1.00 39.85 6 GLU D CA 1
ATOM 3120 C C . GLU D 1 6 ? 18.577 29.019 20.021 1.00 36.57 6 GLU D C 1
ATOM 3121 O O . GLU D 1 6 ? 18.048 27.920 20.187 1.00 34.40 6 GLU D O 1
ATOM 3127 N N . LEU D 1 7 ? 18.693 29.595 18.828 1.00 32.21 7 LEU D N 1
ATOM 3128 C CA . LEU D 1 7 ? 18.199 28.924 17.639 1.00 32.63 7 LEU D CA 1
ATOM 3129 C C . LEU D 1 7 ? 19.060 27.691 17.383 1.00 32.44 7 LEU D C 1
ATOM 3130 O O . LEU D 1 7 ? 18.552 26.644 16.995 1.00 31.65 7 LEU D O 1
ATOM 3135 N N . TYR D 1 8 ? 20.363 27.820 17.603 1.00 34.34 8 TYR D N 1
ATOM 3136 C CA . TYR D 1 8 ? 21.269 26.700 17.394 1.00 38.50 8 TYR D CA 1
ATOM 3137 C C . TYR D 1 8 ? 20.933 25.533 18.315 1.00 34.05 8 TYR D C 1
ATOM 3138 O O . TYR D 1 8 ? 20.999 24.374 17.909 1.00 29.74 8 TYR D O 1
ATOM 3147 N N . ARG D 1 9 ? 20.579 25.839 19.557 1.00 31.16 9 ARG D N 1
ATOM 3148 C CA . ARG D 1 9 ? 20.217 24.795 20.504 1.00 29.89 9 ARG D CA 1
ATOM 3149 C C . ARG D 1 9 ? 18.939 24.132 20.000 1.00 27.28 9 ARG D C 1
ATOM 3150 O O . ARG D 1 9 ? 18.802 22.913 20.032 1.00 26.61 9 ARG D O 1
ATOM 3158 N N . GLU D 1 10 ? 18.001 24.947 19.533 1.00 25.99 10 GLU D N 1
ATOM 3159 C CA . GLU D 1 10 ? 16.744 24.430 19.010 1.00 25.89 10 GLU D CA 1
ATOM 3160 C C . GLU D 1 10 ? 17.018 23.546 17.799 1.00 23.74 10 GLU D C 1
ATOM 3161 O O . GLU D 1 10 ? 16.348 22.535 17.589 1.00 19.72 10 GLU D O 1
ATOM 3167 N N . ILE D 1 11 ? 18.004 23.935 16.996 1.00 22.30 11 ILE D N 1
ATOM 3168 C CA . ILE D 1 11 ? 18.356 23.160 15.809 1.00 22.39 11 ILE D CA 1
ATOM 3169 C C . ILE D 1 11 ? 18.886 21.774 16.206 1.00 18.95 11 ILE D C 1
ATOM 3170 O O . ILE D 1 11 ? 18.519 20.762 15.608 1.00 19.97 11 ILE D O 1
ATOM 3175 N N . LEU D 1 12 ? 19.743 21.723 17.214 1.00 18.84 12 LEU D N 1
ATOM 3176 C CA . LEU D 1 12 ? 20.270 20.425 17.642 1.00 19.23 12 LEU D CA 1
ATOM 3177 C C . LEU D 1 12 ? 19.098 19.541 18.073 1.00 18.79 12 LEU D C 1
ATOM 3178 O O . LEU D 1 12 ? 18.957 18.408 17.621 1.00 16.64 12 LEU D O 1
ATOM 3183 N N . LEU D 1 13 ? 18.239 20.091 18.923 1.00 18.26 13 LEU D N 1
ATOM 3184 C CA . LEU D 1 13 ? 17.097 19.339 19.426 1.00 20.57 13 LEU D CA 1
ATOM 3185 C C . LEU D 1 13 ? 16.178 18.889 18.308 1.00 19.92 13 LEU D C 1
ATOM 3186 O O . LEU D 1 13 ? 15.644 17.783 18.347 1.00 20.03 13 LEU D O 1
ATOM 3191 N N . ASP D 1 14 ? 16.005 19.735 17.296 1.00 20.30 14 ASP D N 1
ATOM 3192 C CA . ASP D 1 14 ? 15.140 19.385 16.188 1.00 21.12 14 ASP D CA 1
ATOM 3193 C C . ASP D 1 14 ? 15.693 18.231 15.379 1.00 20.11 14 ASP D C 1
ATOM 3194 O O . ASP D 1 14 ? 14.935 17.395 14.885 1.00 20.26 14 ASP D O 1
ATOM 3199 N N . HIS D 1 15 ? 17.011 18.191 15.228 1.00 19.82 15 HIS D N 1
ATOM 3200 C CA . HIS D 1 15 ? 17.638 17.113 14.473 1.00 17.70 15 HIS D CA 1
ATOM 3201 C C . HIS D 1 15 ? 17.603 15.800 15.268 1.00 18.81 15 HIS D C 1
ATOM 3202 O O . HIS D 1 15 ? 17.676 14.720 14.679 1.00 20.98 15 HIS D O 1
ATOM 3209 N N . TYR D 1 16 ? 17.499 15.888 16.592 1.00 17.32 16 TYR D N 1
ATOM 3210 C CA . TYR D 1 16 ? 17.378 14.669 17.402 1.00 18.75 16 TYR D CA 1
ATOM 3211 C C . TYR D 1 16 ? 15.954 14.145 17.243 1.00 21.72 16 TYR D C 1
ATOM 3212 O O . TYR D 1 16 ? 15.726 12.958 16.965 1.00 20.96 16 TYR D O 1
ATOM 3221 N N . GLN D 1 17 ? 14.992 15.045 17.426 1.00 22.34 17 GLN D N 1
ATOM 3222 C CA . GLN D 1 17 ? 13.584 14.669 17.362 1.00 25.57 17 GLN D CA 1
ATOM 3223 C C . GLN D 1 17 ? 13.083 14.269 15.975 1.00 25.62 17 GLN D C 1
ATOM 3224 O O . GLN D 1 17 ? 12.263 13.350 15.850 1.00 22.24 17 GLN D O 1
ATOM 3230 N N . SER D 1 18 ? 13.575 14.941 14.932 1.00 20.26 18 SER D N 1
ATOM 3231 C CA . SER D 1 18 ? 13.144 14.642 13.573 1.00 21.02 18 SER D CA 1
ATOM 3232 C C . SER D 1 18 ? 14.346 14.608 12.635 1.00 20.79 18 SER D C 1
ATOM 3233 O O . SER D 1 18 ? 14.536 15.514 11.817 1.00 19.32 18 SER D O 1
ATOM 3236 N N . PRO D 1 19 ? 15.154 13.540 12.722 1.00 19.18 19 PRO D N 1
ATOM 3237 C CA . PRO D 1 19 ? 16.350 13.385 11.887 1.00 19.07 19 PRO D CA 1
ATOM 3238 C C . PRO D 1 19 ? 16.081 13.531 10.393 1.00 20.28 19 PRO D C 1
ATOM 3239 O O . PRO D 1 19 ? 15.056 13.077 9.897 1.00 20.36 19 PRO D O 1
ATOM 3243 N N . ARG D 1 20 ? 17.005 14.180 9.684 1.00 20.93 20 ARG D N 1
ATOM 3244 C CA . ARG D 1 20 ? 16.883 14.344 8.234 1.00 21.31 20 ARG D CA 1
ATOM 3245 C C . ARG D 1 20 ? 17.627 13.219 7.541 1.00 23.14 20 ARG D C 1
ATOM 3246 O O . ARG D 1 20 ? 18.593 12.691 8.088 1.00 22.26 20 ARG D O 1
ATOM 3254 N N . ASN D 1 21 ? 17.182 12.866 6.337 1.00 22.53 21 ASN D N 1
ATOM 3255 C CA . ASN D 1 21 ? 17.839 11.827 5.545 1.00 24.80 21 ASN D CA 1
ATOM 3256 C C . ASN D 1 21 ? 18.081 10.554 6.351 1.00 25.70 21 ASN D C 1
ATOM 3257 O O . ASN D 1 21 ? 19.122 9.901 6.217 1.00 24.54 21 ASN D O 1
ATOM 3262 N N . PHE D 1 22 ? 17.096 10.194 7.164 1.00 23.71 22 PHE D N 1
ATOM 3263 C CA . PHE D 1 22 ? 17.176 9.023 8.028 1.00 23.71 22 PHE D CA 1
ATOM 3264 C C . PHE D 1 22 ? 16.414 7.839 7.433 1.00 23.45 22 PHE D C 1
ATOM 3265 O O . PHE D 1 22 ? 15.177 7.825 7.403 1.00 20.15 22 PHE D O 1
ATOM 3273 N N . GLY D 1 23 ? 17.171 6.851 6.954 1.00 21.93 23 GLY D N 1
ATOM 3274 C CA . GLY D 1 23 ? 16.582 5.674 6.347 1.00 24.70 23 GLY D CA 1
ATOM 3275 C C . GLY D 1 23 ? 17.482 5.123 5.253 1.00 26.10 23 GLY D C 1
ATOM 3276 O O . GLY D 1 23 ? 18.477 5.747 4.880 1.00 24.86 23 GLY D O 1
ATOM 3277 N N . VAL D 1 24 ? 17.136 3.955 4.730 1.00 27.41 24 VAL D N 1
ATOM 3278 C CA . VAL D 1 24 ? 17.940 3.331 3.684 1.00 32.00 24 VAL D CA 1
ATOM 3279 C C . VAL D 1 24 ? 17.891 4.108 2.365 1.00 33.21 24 VAL D C 1
ATOM 3280 O O . VAL D 1 24 ? 16.880 4.734 2.033 1.00 31.54 24 VAL D O 1
ATOM 3284 N N . LEU D 1 25 ? 18.999 4.074 1.628 1.00 34.55 25 LEU D N 1
ATOM 3285 C CA . LEU D 1 25 ? 19.094 4.738 0.330 1.00 38.47 25 LEU D CA 1
ATOM 3286 C C . LEU D 1 25 ? 19.253 3.650 -0.731 1.00 42.37 25 LEU D C 1
ATOM 3287 O O . LEU D 1 25 ? 20.353 3.146 -0.961 1.00 40.66 25 LEU D O 1
ATOM 3292 N N . PRO D 1 26 ? 18.144 3.273 -1.386 1.00 46.47 26 PRO D N 1
ATOM 3293 C CA . PRO D 1 26 ? 18.060 2.249 -2.434 1.00 50.57 26 PRO D CA 1
ATOM 3294 C C . PRO D 1 26 ? 19.187 2.194 -3.470 1.00 53.15 26 PRO D C 1
ATOM 3295 O O . PRO D 1 26 ? 19.793 1.142 -3.673 1.00 52.97 26 PRO D O 1
ATOM 3299 N N . GLN D 1 27 ? 19.465 3.314 -4.130 1.00 55.48 27 GLN D N 1
ATOM 3300 C CA . GLN D 1 27 ? 20.513 3.340 -5.148 1.00 59.32 27 GLN D CA 1
ATOM 3301 C C . GLN D 1 27 ? 21.832 3.876 -4.601 1.00 58.40 27 GLN D C 1
ATOM 3302 O O . GLN D 1 27 ? 22.420 4.793 -5.174 1.00 60.26 27 GLN D O 1
ATOM 3308 N N . ALA D 1 28 ? 22.296 3.302 -3.496 1.00 56.16 28 ALA D N 1
ATOM 3309 C CA . ALA D 1 28 ? 23.543 3.740 -2.883 1.00 53.22 28 ALA D CA 1
ATOM 3310 C C . ALA D 1 28 ? 24.760 3.312 -3.703 1.00 51.49 28 ALA D C 1
ATOM 3311 O O . ALA D 1 28 ? 24.910 2.139 -4.039 1.00 49.88 28 ALA D O 1
ATOM 3313 N N . THR D 1 29 ? 25.624 4.274 -4.021 1.00 50.37 29 THR D N 1
ATOM 3314 C CA . THR D 1 29 ? 26.837 4.002 -4.785 1.00 48.61 29 THR D CA 1
ATOM 3315 C C . THR D 1 29 ? 27.943 3.525 -3.845 1.00 47.31 29 THR D C 1
ATOM 3316 O O . THR D 1 29 ? 28.749 2.667 -4.203 1.00 43.35 29 THR D O 1
ATOM 3320 N N . LYS D 1 30 ? 27.973 4.093 -2.643 1.00 46.74 30 LYS D N 1
ATOM 3321 C CA . LYS D 1 30 ? 28.965 3.733 -1.635 1.00 48.75 30 LYS D CA 1
ATOM 3322 C C . LYS D 1 30 ? 28.322 3.652 -0.254 1.00 47.18 30 LYS D C 1
ATOM 3323 O O . LYS D 1 30 ? 27.421 4.426 0.068 1.00 45.43 30 LYS D O 1
ATOM 3329 N N . GLN D 1 31 ? 28.796 2.715 0.559 1.00 46.02 31 GLN D N 1
ATOM 3330 C CA . GLN D 1 31 ? 28.245 2.511 1.893 1.00 45.27 31 GLN D CA 1
ATOM 3331 C C . GLN D 1 31 ? 29.341 2.158 2.897 1.00 43.18 31 GLN D C 1
ATOM 3332 O O . GLN D 1 31 ? 30.284 1.442 2.566 1.00 42.23 31 GLN D O 1
ATOM 3338 N N . ALA D 1 32 ? 29.208 2.659 4.121 1.00 40.31 32 ALA D N 1
ATOM 3339 C CA . ALA D 1 32 ? 30.177 2.390 5.180 1.00 37.52 32 ALA D CA 1
ATOM 3340 C C . ALA D 1 32 ? 29.516 2.518 6.552 1.00 37.27 32 ALA D C 1
ATOM 3341 O O . ALA D 1 32 ? 28.627 3.353 6.751 1.00 34.31 32 ALA D O 1
ATOM 3343 N N . GLY D 1 33 ? 29.949 1.685 7.494 1.00 35.58 33 GLY D N 1
ATOM 3344 C CA . GLY D 1 33 ? 29.380 1.723 8.827 1.00 35.45 33 GLY D CA 1
ATOM 3345 C C . GLY D 1 33 ? 30.386 2.096 9.898 1.00 35.03 33 GLY D C 1
ATOM 3346 O O . GLY D 1 33 ? 31.597 2.110 9.660 1.00 35.78 33 GLY D O 1
ATOM 3347 N N . GLY D 1 34 ? 29.876 2.400 11.084 1.00 33.46 34 GLY D N 1
ATOM 3348 C CA . GLY D 1 34 ? 30.732 2.761 12.198 1.00 34.27 34 GLY D CA 1
ATOM 3349 C C . GLY D 1 34 ? 30.091 2.321 13.500 1.00 33.68 34 GLY D C 1
ATOM 3350 O O . GLY D 1 34 ? 28.869 2.170 13.574 1.00 32.21 34 GLY D O 1
ATOM 3351 N N . MET D 1 35 ? 30.901 2.113 14.533 1.00 35.42 35 MET D N 1
ATOM 3352 C CA . MET D 1 35 ? 30.368 1.692 15.822 1.00 37.62 35 MET D CA 1
ATOM 3353 C C . MET D 1 35 ? 31.123 2.349 16.975 1.00 35.45 35 MET D C 1
ATOM 3354 O O . MET D 1 35 ? 32.338 2.530 16.911 1.00 34.35 35 MET D O 1
ATOM 3359 N N . ASN D 1 36 ? 30.389 2.716 18.021 1.00 34.54 36 ASN D N 1
ATOM 3360 C CA . ASN D 1 36 ? 30.967 3.345 19.208 1.00 33.11 36 ASN D CA 1
ATOM 3361 C C . ASN D 1 36 ? 30.460 2.579 20.425 1.00 34.47 36 ASN D C 1
ATOM 3362 O O . ASN D 1 36 ? 29.522 3.005 21.097 1.00 33.00 36 ASN D O 1
ATOM 3367 N N . PRO D 1 37 ? 31.081 1.422 20.719 1.00 35.36 37 PRO D N 1
ATOM 3368 C CA . PRO D 1 37 ? 30.729 0.545 21.845 1.00 37.54 37 PRO D CA 1
ATOM 3369 C C . PRO D 1 37 ? 30.688 1.240 23.203 1.00 37.25 37 PRO D C 1
ATOM 3370 O O . PRO D 1 37 ? 29.927 0.851 24.087 1.00 35.44 37 PRO D O 1
ATOM 3374 N N . SER D 1 38 ? 31.523 2.258 23.366 1.00 39.44 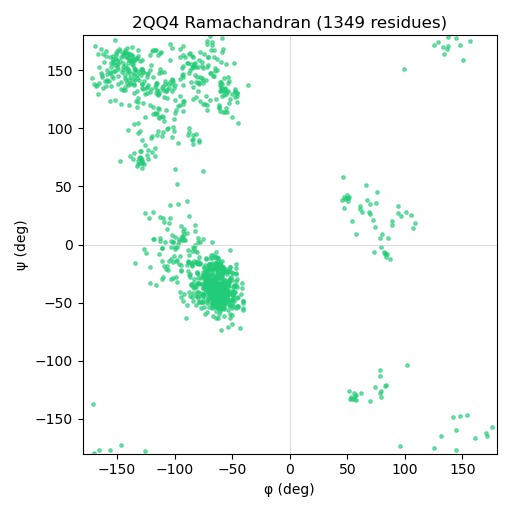38 SER D N 1
ATOM 3375 C CA . SER D 1 38 ? 31.588 3.007 24.617 1.00 40.95 38 SER D CA 1
ATOM 3376 C C . SER D 1 38 ? 30.211 3.531 25.015 1.00 37.71 38 SER D C 1
ATOM 3377 O O . SER D 1 38 ? 29.874 3.604 26.199 1.00 36.15 38 SER D O 1
ATOM 3380 N N . CYS D 1 39 ? 29.424 3.900 24.014 1.00 33.73 39 CYS D N 1
ATOM 3381 C CA . CYS D 1 39 ? 28.081 4.413 24.241 1.00 31.57 39 CYS D CA 1
ATOM 3382 C C . CYS D 1 39 ? 27.066 3.398 23.739 1.00 31.46 39 CYS D C 1
ATOM 3383 O O . CYS D 1 39 ? 25.963 3.303 24.266 1.00 29.98 39 CYS D O 1
ATOM 3386 N N . GLY D 1 40 ? 27.460 2.640 22.718 1.00 31.33 40 GLY D N 1
ATOM 3387 C CA . GLY D 1 40 ? 26.581 1.643 22.134 1.00 31.71 40 GLY D CA 1
ATOM 3388 C C . GLY D 1 40 ? 25.958 2.155 20.845 1.00 32.38 40 GLY D C 1
ATOM 3389 O O . GLY D 1 40 ? 24.861 1.742 20.467 1.00 31.88 40 GLY D O 1
ATOM 3390 N N . ASP D 1 41 ? 26.661 3.059 20.166 1.00 29.97 41 ASP D N 1
ATOM 3391 C CA . ASP D 1 41 ? 26.160 3.639 18.924 1.00 28.91 41 ASP D CA 1
ATOM 3392 C C . ASP D 1 41 ? 26.618 2.887 17.687 1.00 30.01 41 ASP D C 1
ATOM 3393 O O . ASP D 1 41 ? 27.741 2.392 17.632 1.00 26.94 41 ASP D O 1
ATOM 3398 N N . GLN D 1 42 ? 25.736 2.820 16.695 1.00 29.54 42 GLN D N 1
ATOM 3399 C CA . GLN D 1 42 ? 26.029 2.155 15.436 1.00 33.82 42 GLN D CA 1
ATOM 3400 C C . GLN D 1 42 ? 25.420 3.012 14.339 1.00 31.92 42 GLN D C 1
ATOM 3401 O O . GLN D 1 42 ? 24.299 3.510 14.477 1.00 31.28 42 GLN D O 1
ATOM 3407 N N . VAL D 1 43 ? 26.158 3.206 13.253 1.00 29.86 43 VAL D N 1
ATOM 3408 C CA . VAL D 1 43 ? 25.642 4.017 12.163 1.00 28.53 43 VAL D CA 1
ATOM 3409 C C . VAL D 1 43 ? 26.104 3.492 10.812 1.00 30.23 43 VAL D C 1
ATOM 3410 O O . VAL D 1 43 ? 27.174 2.889 10.696 1.00 29.98 43 VAL D O 1
ATOM 3414 N N . GLU D 1 44 ? 25.273 3.704 9.798 1.00 29.92 44 GLU D N 1
ATOM 3415 C CA . GLU D 1 44 ? 25.586 3.279 8.437 1.00 33.02 44 GLU D CA 1
ATOM 3416 C C . GLU D 1 44 ? 25.295 4.478 7.537 1.00 31.14 44 GLU D C 1
ATOM 3417 O O . GLU D 1 44 ? 24.186 5.011 7.544 1.00 30.32 44 GLU D O 1
ATOM 3423 N N . VAL D 1 45 ? 26.298 4.919 6.785 1.00 30.46 45 VAL D N 1
ATOM 3424 C CA . VAL D 1 45 ? 26.131 6.058 5.891 1.00 28.89 45 VAL D CA 1
ATOM 3425 C C . VAL D 1 45 ? 26.149 5.589 4.439 1.00 30.04 45 VAL D C 1
ATOM 3426 O O . VAL D 1 45 ? 27.069 4.886 4.009 1.00 27.06 45 VAL D O 1
ATOM 3430 N N . MET D 1 46 ? 25.115 5.968 3.696 1.00 29.41 46 MET D N 1
ATOM 3431 C CA . MET D 1 46 ? 24.982 5.581 2.293 1.00 31.75 46 MET D CA 1
ATOM 3432 C C . MET D 1 46 ? 25.020 6.821 1.416 1.00 31.33 46 MET D C 1
ATOM 3433 O O . MET D 1 46 ? 24.369 7.818 1.716 1.00 30.10 46 MET D O 1
ATOM 3438 N N . VAL D 1 47 ? 25.774 6.749 0.324 1.00 31.00 47 VAL D N 1
ATOM 3439 C CA . VAL D 1 47 ? 25.911 7.892 -0.569 1.00 33.50 47 VAL D CA 1
ATOM 3440 C C . VAL D 1 47 ? 25.695 7.561 -2.033 1.00 35.27 47 VAL D C 1
ATOM 3441 O O . VAL D 1 47 ? 26.107 6.505 -2.509 1.00 35.82 47 VAL D O 1
ATOM 3445 N N . LEU D 1 48 ? 25.042 8.478 -2.740 1.00 37.63 48 LEU D N 1
ATOM 3446 C CA . LEU D 1 48 ? 24.799 8.314 -4.161 1.00 39.64 48 LEU D CA 1
ATOM 3447 C C . LEU D 1 48 ? 25.687 9.336 -4.850 1.00 40.81 48 LEU D C 1
ATOM 3448 O O . LEU D 1 48 ? 25.452 10.542 -4.752 1.00 38.49 48 LEU D O 1
ATOM 3453 N N . LEU D 1 49 ? 26.721 8.853 -5.529 1.00 42.94 49 LEU D N 1
ATOM 3454 C CA . LEU D 1 49 ? 27.634 9.744 -6.228 1.00 46.79 49 LEU D CA 1
ATOM 3455 C C . LEU D 1 49 ? 27.335 9.820 -7.718 1.00 47.79 49 LEU D C 1
ATOM 3456 O O . LEU D 1 49 ? 27.051 8.812 -8.364 1.00 47.63 49 LEU D O 1
ATOM 3461 N N . GLU D 1 50 ? 27.389 11.036 -8.245 1.00 50.70 50 GLU D N 1
ATOM 3462 C CA . GLU D 1 50 ? 27.176 11.298 -9.660 1.00 52.73 50 GLU D CA 1
ATOM 3463 C C . GLU D 1 50 ? 28.388 12.147 -9.992 1.00 51.83 50 GLU D C 1
ATOM 3464 O O . GLU D 1 50 ? 28.407 13.352 -9.744 1.00 50.21 50 GLU D O 1
ATOM 3470 N N . GLY D 1 51 ? 29.411 11.501 -10.538 1.00 51.56 51 GLY D N 1
ATOM 3471 C CA . GLY D 1 51 ? 30.641 12.206 -10.830 1.00 52.58 51 GLY D CA 1
ATOM 3472 C C . GLY D 1 51 ? 31.318 12.268 -9.475 1.00 54.01 51 GLY D C 1
ATOM 3473 O O . GLY D 1 51 ? 31.407 11.250 -8.785 1.00 55.01 51 GLY D O 1
ATOM 3474 N N . ASP D 1 52 ? 31.779 13.447 -9.074 1.00 55.17 52 ASP D N 1
ATOM 3475 C CA . ASP D 1 52 ? 32.418 13.590 -7.772 1.00 54.41 52 ASP D CA 1
ATOM 3476 C C . ASP D 1 52 ? 31.478 14.404 -6.885 1.00 51.68 52 ASP D C 1
ATOM 3477 O O . ASP D 1 52 ? 31.896 15.029 -5.913 1.00 49.07 52 ASP D O 1
ATOM 3482 N N . THR D 1 53 ? 30.196 14.384 -7.235 1.00 49.46 53 THR D N 1
ATOM 3483 C CA . THR D 1 53 ? 29.184 15.121 -6.493 1.00 48.60 53 THR D CA 1
ATOM 3484 C C . THR D 1 53 ? 28.285 14.185 -5.700 1.00 44.78 53 THR D C 1
ATOM 3485 O O . THR D 1 53 ? 27.876 13.136 -6.193 1.00 44.15 53 THR D O 1
ATOM 3489 N N . ILE D 1 54 ? 27.978 14.571 -4.468 1.00 42.81 54 ILE D N 1
ATOM 3490 C CA . ILE D 1 54 ? 27.109 13.762 -3.624 1.00 39.83 54 ILE D CA 1
ATOM 3491 C C . ILE D 1 54 ? 25.666 14.108 -3.974 1.00 39.02 54 ILE D C 1
ATOM 3492 O O . ILE D 1 54 ? 25.105 15.069 -3.455 1.00 39.27 54 ILE D O 1
ATOM 3497 N N . ALA D 1 55 ? 25.079 13.325 -4.873 1.00 39.19 55 ALA D N 1
ATOM 3498 C CA . ALA D 1 55 ? 23.704 13.544 -5.298 1.00 38.04 55 ALA D CA 1
ATOM 3499 C C . ALA D 1 55 ? 22.766 13.393 -4.105 1.00 37.46 55 ALA D C 1
ATOM 3500 O O . ALA D 1 55 ? 21.924 14.254 -3.852 1.00 36.80 55 ALA D O 1
ATOM 3502 N N . ASP D 1 56 ? 22.914 12.294 -3.373 1.00 34.99 56 ASP D N 1
ATOM 3503 C CA . ASP D 1 56 ? 22.078 12.061 -2.204 1.00 32.23 56 ASP D CA 1
ATOM 3504 C C . ASP D 1 56 ? 22.914 11.392 -1.132 1.00 30.38 56 ASP D C 1
ATOM 3505 O O . ASP D 1 56 ? 24.019 10.933 -1.389 1.00 30.24 56 ASP D O 1
ATOM 3510 N N . ILE D 1 57 ? 22.374 11.341 0.078 1.00 28.22 57 ILE D N 1
ATOM 3511 C CA . ILE D 1 57 ? 23.060 10.712 1.189 1.00 24.58 57 ILE D CA 1
ATOM 3512 C C . ILE D 1 57 ? 22.081 10.540 2.332 1.00 25.38 57 ILE D C 1
ATOM 3513 O O . ILE D 1 57 ? 21.295 11.444 2.632 1.00 24.35 57 ILE D O 1
ATOM 3518 N N . ARG D 1 58 ? 22.131 9.372 2.961 1.00 27.07 58 ARG D N 1
ATOM 3519 C CA . ARG D 1 58 ? 21.254 9.067 4.083 1.00 26.24 58 ARG D CA 1
ATOM 3520 C C . ARG D 1 58 ? 22.015 8.203 5.068 1.00 27.71 58 ARG D C 1
ATOM 3521 O O . ARG D 1 58 ? 23.039 7.607 4.722 1.00 25.79 58 ARG D O 1
ATOM 3529 N N . PHE D 1 59 ? 21.514 8.137 6.296 1.00 24.45 59 PHE D N 1
ATOM 3530 C CA . PHE D 1 59 ? 22.146 7.316 7.312 1.00 24.71 59 PHE D CA 1
ATOM 3531 C C . PHE D 1 59 ? 21.086 6.409 7.923 1.00 25.17 59 PHE D C 1
ATOM 3532 O O . PHE D 1 59 ? 19.890 6.671 7.807 1.00 22.63 59 PHE D O 1
ATOM 3540 N N . GLN D 1 60 ? 21.541 5.325 8.534 1.00 27.97 60 GLN D N 1
ATOM 3541 C CA . GLN D 1 60 ? 20.670 4.363 9.194 1.00 29.34 60 GLN D CA 1
ATOM 3542 C C . GLN D 1 60 ? 21.394 4.003 10.470 1.00 29.43 60 GLN D C 1
ATOM 3543 O O . GLN D 1 60 ? 22.584 4.262 10.595 1.00 27.55 60 GLN D O 1
ATOM 3549 N N . GLY D 1 61 ? 20.686 3.395 11.415 1.00 29.06 61 GLY D N 1
ATOM 3550 C CA . GLY D 1 61 ? 21.345 3.005 12.644 1.00 30.57 61 GLY D CA 1
ATOM 3551 C C . GLY D 1 61 ? 20.597 3.273 13.931 1.00 32.51 61 GLY D C 1
ATOM 3552 O O . GLY D 1 61 ? 19.595 3.992 13.963 1.00 34.87 61 GLY D O 1
ATOM 3553 N N . GLN D 1 62 ? 21.114 2.686 15.000 1.00 32.05 62 GLN D N 1
ATOM 3554 C CA . GLN D 1 62 ? 20.557 2.824 16.332 1.00 32.91 62 GLN D CA 1
ATOM 3555 C C . GLN D 1 62 ? 21.626 3.469 17.208 1.00 30.37 62 GLN D C 1
ATOM 3556 O O . GLN D 1 62 ? 22.672 2.882 17.475 1.00 30.16 62 GLN D O 1
ATOM 3562 N N . GLY D 1 63 ? 21.374 4.695 17.635 1.00 26.86 63 GLY D N 1
ATOM 3563 C CA . GLY D 1 63 ? 22.347 5.367 18.467 1.00 24.44 63 GLY D CA 1
ATOM 3564 C C . GLY D 1 63 ? 21.724 6.375 19.399 1.00 22.41 63 GLY D C 1
ATOM 3565 O O . GLY D 1 63 ? 20.513 6.628 19.343 1.00 20.91 63 GLY D O 1
ATOM 3566 N N . CYS D 1 64 ? 22.567 6.953 20.247 1.00 17.74 64 CYS D N 1
ATOM 3567 C CA . CYS D 1 64 ? 22.152 7.950 21.219 1.00 18.57 64 CYS D CA 1
ATOM 3568 C C . CYS D 1 64 ? 21.711 9.226 20.506 1.00 17.72 64 CYS D C 1
ATOM 3569 O O . CYS D 1 64 ? 21.874 9.362 19.291 1.00 19.84 64 CYS D O 1
ATOM 3572 N N . ALA D 1 65 ? 21.148 10.152 21.272 1.00 18.38 65 ALA D N 1
ATOM 3573 C CA . ALA D 1 65 ? 20.654 11.408 20.725 1.00 18.59 65 ALA D CA 1
ATOM 3574 C C . ALA D 1 65 ? 21.722 12.217 19.991 1.00 17.63 65 ALA D C 1
ATOM 3575 O O . ALA D 1 65 ? 21.452 12.784 18.937 1.00 18.55 65 ALA D O 1
ATOM 3577 N N . ILE D 1 66 ? 22.916 12.293 20.566 1.00 18.19 66 ILE D N 1
ATOM 3578 C CA . ILE D 1 66 ? 24.020 13.022 19.934 1.00 19.66 66 ILE D CA 1
ATOM 3579 C C . ILE D 1 66 ? 24.440 12.339 18.631 1.00 18.98 66 ILE D C 1
ATOM 3580 O O . ILE D 1 66 ? 24.631 12.999 17.608 1.00 20.19 66 ILE D O 1
ATOM 3585 N N . SER D 1 67 ? 24.590 11.014 18.646 1.00 19.69 67 SER D N 1
ATOM 3586 C CA . SER D 1 67 ? 24.992 10.339 17.419 1.00 19.49 67 SER D CA 1
ATOM 3587 C C . SER D 1 67 ? 23.922 10.478 16.341 1.00 19.78 67 SER D C 1
ATOM 3588 O O . SER D 1 67 ? 24.233 10.569 15.153 1.00 20.18 67 SER D O 1
ATOM 3591 N N . THR D 1 68 ? 22.661 10.513 16.754 1.00 18.57 68 THR D N 1
ATOM 3592 C CA . THR D 1 68 ? 21.547 10.642 15.818 1.00 19.29 68 THR D CA 1
ATOM 3593 C C . THR D 1 68 ? 21.481 12.052 15.223 1.00 18.16 68 THR D C 1
ATOM 3594 O O . THR D 1 68 ? 21.402 12.212 14.011 1.00 18.95 68 THR D O 1
ATOM 3598 N N . ALA D 1 69 ? 21.521 13.061 16.091 1.00 18.82 69 ALA D N 1
ATOM 3599 C CA . ALA D 1 69 ? 21.478 14.460 15.657 1.00 19.08 69 ALA D CA 1
ATOM 3600 C C . ALA D 1 69 ? 22.688 14.758 14.770 1.00 21.88 69 ALA D C 1
ATOM 3601 O O . ALA D 1 69 ? 22.563 15.409 13.725 1.00 20.11 69 ALA D O 1
ATOM 3603 N N . SER D 1 70 ? 23.858 14.280 15.180 1.00 20.32 70 SER D N 1
ATOM 3604 C CA . SER D 1 70 ? 25.063 14.514 14.383 1.00 20.03 70 SER D CA 1
ATOM 3605 C C . SER D 1 70 ? 24.957 13.898 12.991 1.00 20.64 70 SER D C 1
ATOM 3606 O O . SER D 1 70 ? 25.303 14.544 12.002 1.00 20.46 70 SER D O 1
ATOM 3609 N N . ALA D 1 71 ? 24.477 12.658 12.891 1.00 16.65 71 ALA D N 1
ATOM 3610 C CA . ALA D 1 71 ? 24.334 12.020 11.587 1.00 19.65 71 ALA D CA 1
ATOM 3611 C C . ALA D 1 71 ? 23.392 12.842 10.709 1.00 20.62 71 ALA D C 1
ATOM 3612 O O . ALA D 1 71 ? 23.625 13.022 9.504 1.00 19.75 71 ALA D O 1
ATOM 3614 N N . SER D 1 72 ? 22.313 13.313 11.324 1.00 19.32 72 SER D N 1
ATOM 3615 C CA . SER D 1 72 ? 21.315 14.119 10.631 1.00 20.05 72 SER D CA 1
ATOM 3616 C C . SER D 1 72 ? 21.937 15.392 10.067 1.00 19.61 72 SER D C 1
ATOM 3617 O O . SER D 1 72 ? 21.789 15.705 8.884 1.00 25.22 72 SER D O 1
ATOM 3620 N N . LEU D 1 73 ? 22.621 16.134 10.920 1.00 19.95 73 LEU D N 1
ATOM 3621 C CA . LEU D 1 73 ? 23.252 17.381 10.489 1.00 21.67 73 LEU D CA 1
ATOM 3622 C C . LEU D 1 73 ? 24.330 17.133 9.432 1.00 24.14 73 LEU D C 1
ATOM 3623 O O . LEU D 1 73 ? 24.483 17.918 8.492 1.00 21.22 73 LEU D O 1
ATOM 3628 N N . MET D 1 74 ? 25.069 16.035 9.570 1.00 24.16 74 MET D N 1
ATOM 3629 C CA . MET D 1 74 ? 26.106 15.709 8.593 1.00 23.92 74 MET D CA 1
ATOM 3630 C C . MET D 1 74 ? 25.541 15.482 7.186 1.00 25.94 74 MET D C 1
ATOM 3631 O O . MET D 1 74 ? 26.060 16.023 6.201 1.00 26.30 74 MET D O 1
ATOM 3636 N N . THR D 1 75 ? 24.480 14.691 7.072 1.00 24.09 75 THR D N 1
ATOM 3637 C CA . THR D 1 75 ? 23.897 14.427 5.765 1.00 23.53 75 THR D CA 1
ATOM 3638 C C . THR D 1 75 ? 23.435 15.715 5.106 1.00 26.22 75 THR D C 1
ATOM 3639 O O . THR D 1 75 ? 23.623 15.912 3.899 1.00 27.47 75 THR D O 1
ATOM 3643 N N . GLU D 1 76 ? 22.842 16.594 5.900 1.00 27.92 76 GLU D N 1
ATOM 3644 C CA . GLU D 1 76 ? 22.353 17.863 5.390 1.00 31.04 76 GLU D CA 1
ATOM 3645 C C . GLU D 1 76 ? 23.486 18.808 5.009 1.00 31.87 76 GLU D C 1
ATOM 3646 O O . GLU D 1 76 ? 23.387 19.537 4.026 1.00 31.37 76 GLU D O 1
ATOM 3652 N N . ALA D 1 77 ? 24.566 18.783 5.780 1.00 31.11 77 ALA D N 1
ATOM 3653 C CA . ALA D 1 77 ? 25.700 19.656 5.516 1.00 34.07 77 ALA D CA 1
ATOM 3654 C C . ALA D 1 77 ? 26.492 19.318 4.247 1.00 33.75 77 ALA D C 1
ATOM 3655 O O . ALA D 1 77 ? 27.112 20.205 3.654 1.00 34.99 77 ALA D O 1
ATOM 3657 N N . VAL D 1 78 ? 26.458 18.059 3.811 1.00 34.20 78 VAL D N 1
ATOM 3658 C CA . VAL D 1 78 ? 27.217 17.665 2.622 1.00 34.16 78 VAL D CA 1
ATOM 3659 C C . VAL D 1 78 ? 26.391 17.250 1.405 1.00 35.84 78 VAL D C 1
ATOM 3660 O O . VAL D 1 78 ? 26.951 17.049 0.324 1.00 36.78 78 VAL D O 1
ATOM 3664 N N . LYS D 1 79 ? 25.075 17.113 1.561 1.00 35.72 79 LYS D N 1
ATOM 3665 C CA . LYS D 1 79 ? 24.244 16.710 0.427 1.00 37.38 79 LYS D CA 1
ATOM 3666 C C . LYS D 1 79 ? 24.396 17.704 -0.721 1.00 38.43 79 LYS D C 1
ATOM 3667 O O . LYS D 1 79 ? 24.358 18.915 -0.510 1.00 37.43 79 LYS D O 1
ATOM 3673 N N . GLY D 1 80 ? 24.569 17.186 -1.933 1.00 40.15 80 GLY D N 1
ATOM 3674 C CA . GLY D 1 80 ? 24.708 18.053 -3.090 1.00 44.66 80 GLY D CA 1
ATOM 3675 C C . GLY D 1 80 ? 26.046 18.761 -3.198 1.00 46.59 80 GLY D C 1
ATOM 3676 O O . GLY D 1 80 ? 26.196 19.720 -3.961 1.00 48.80 80 GLY D O 1
ATOM 3677 N N . LYS D 1 81 ? 27.029 18.299 -2.436 1.00 47.02 81 LYS D N 1
ATOM 3678 C CA . LYS D 1 81 ? 28.347 18.908 -2.489 1.00 45.79 81 LYS D CA 1
ATOM 3679 C C . LYS D 1 81 ? 29.361 17.920 -3.035 1.00 44.62 81 LYS D C 1
ATOM 3680 O O . LYS D 1 81 ? 29.099 16.719 -3.099 1.00 42.53 81 LYS D O 1
ATOM 3686 N N . LYS D 1 82 ? 30.512 18.432 -3.457 1.00 43.79 82 LYS D N 1
ATOM 3687 C CA . LYS D 1 82 ? 31.547 17.576 -4.005 1.00 42.95 82 LYS D CA 1
ATOM 3688 C C . LYS D 1 82 ? 32.350 16.901 -2.902 1.00 40.63 82 LYS D C 1
ATOM 3689 O O . LYS D 1 82 ? 32.594 17.483 -1.849 1.00 39.60 82 LYS D O 1
ATOM 3695 N N . VAL D 1 83 ? 32.751 15.663 -3.155 1.00 38.58 83 VAL D N 1
ATOM 3696 C CA . VAL D 1 83 ? 33.517 14.891 -2.190 1.00 38.50 83 VAL D CA 1
ATOM 3697 C C . VAL D 1 83 ? 34.568 15.734 -1.473 1.00 38.85 83 VAL D C 1
ATOM 3698 O O . VAL D 1 83 ? 34.665 15.705 -0.247 1.00 37.60 83 VAL D O 1
ATOM 3702 N N . ALA D 1 84 ? 35.352 16.487 -2.241 1.00 39.59 84 ALA D N 1
ATOM 3703 C CA . ALA D 1 84 ? 36.395 17.333 -1.670 1.00 40.37 84 ALA D CA 1
ATOM 3704 C C . ALA D 1 84 ? 35.805 18.265 -0.626 1.00 40.50 84 ALA D C 1
ATOM 3705 O O . ALA D 1 84 ? 36.389 18.482 0.437 1.00 38.95 84 ALA D O 1
ATOM 3707 N N . GLU D 1 85 ? 34.642 18.821 -0.941 1.00 41.74 85 GLU D N 1
ATOM 3708 C CA . GLU D 1 85 ? 33.963 19.730 -0.032 1.00 44.32 85 GLU D CA 1
ATOM 3709 C C . GLU D 1 85 ? 33.523 18.984 1.223 1.00 39.81 85 GLU D C 1
ATOM 3710 O O . GLU D 1 85 ? 33.634 19.503 2.331 1.00 37.66 85 GLU D O 1
ATOM 3716 N N . ALA D 1 86 ? 33.035 17.760 1.041 1.00 37.18 86 ALA D N 1
ATOM 3717 C CA . ALA D 1 86 ? 32.584 16.938 2.165 1.00 35.17 86 ALA D CA 1
ATOM 3718 C C . ALA D 1 86 ? 33.726 16.673 3.149 1.00 35.20 86 ALA D C 1
ATOM 3719 O O . ALA D 1 86 ? 33.609 16.955 4.341 1.00 33.72 86 ALA D O 1
ATOM 3721 N N . LEU D 1 87 ? 34.833 16.134 2.646 1.00 33.73 87 LEU D N 1
ATOM 3722 C CA . LEU D 1 87 ? 35.980 15.837 3.496 1.00 33.70 87 LEU D CA 1
ATOM 3723 C C . LEU D 1 87 ? 36.497 17.083 4.201 1.00 32.72 87 LEU D C 1
ATOM 3724 O O . LEU D 1 87 ? 37.024 17.011 5.314 1.00 30.82 87 LEU D O 1
ATOM 3729 N N . GLU D 1 88 ? 36.339 18.231 3.554 1.00 34.28 88 GLU D N 1
ATOM 3730 C CA . GLU D 1 88 ? 36.796 19.489 4.131 1.00 34.53 88 GLU D CA 1
ATOM 3731 C C . GLU D 1 88 ? 35.920 19.838 5.342 1.00 33.74 88 GLU D C 1
ATOM 3732 O O . GLU D 1 88 ? 36.415 20.294 6.378 1.00 30.47 88 GLU D O 1
ATOM 3738 N N . LEU D 1 89 ? 34.615 19.618 5.204 1.00 33.81 89 LEU D N 1
ATOM 3739 C CA . LEU D 1 89 ? 33.674 19.886 6.292 1.00 33.00 89 LEU D CA 1
ATOM 3740 C C . LEU D 1 89 ? 33.948 18.893 7.418 1.00 31.56 89 LEU D C 1
ATOM 3741 O O . LEU D 1 89 ? 33.920 19.253 8.590 1.00 27.63 89 LEU D O 1
ATOM 3746 N N . SER D 1 90 ? 34.225 17.644 7.053 1.00 31.96 90 SER D N 1
ATOM 3747 C CA . SER D 1 90 ? 34.533 16.633 8.057 1.00 32.31 90 SER D CA 1
ATOM 3748 C C . SER D 1 90 ? 35.780 17.049 8.840 1.00 31.98 90 SER D C 1
ATOM 3749 O O . SER D 1 90 ? 35.809 16.967 10.068 1.00 29.61 90 SER D O 1
ATOM 3752 N N . ARG D 1 91 ? 36.814 17.498 8.128 1.00 32.94 91 ARG D N 1
ATOM 3753 C CA . ARG D 1 91 ? 38.046 17.920 8.789 1.00 32.11 91 ARG D CA 1
ATOM 3754 C C . ARG D 1 91 ? 37.732 19.047 9.755 1.00 30.40 91 ARG D C 1
ATOM 3755 O O . ARG D 1 91 ? 38.212 19.061 10.881 1.00 27.50 91 ARG D O 1
ATOM 3763 N N . LYS D 1 92 ? 36.918 19.994 9.303 1.00 30.85 92 LYS D N 1
ATOM 3764 C CA . LYS D 1 92 ? 36.531 21.133 10.129 1.00 33.37 92 LYS D CA 1
ATOM 3765 C C . LYS D 1 92 ? 35.672 20.712 11.323 1.00 30.42 92 LYS D C 1
ATOM 3766 O O . LYS D 1 92 ? 35.870 21.182 12.446 1.00 27.71 92 LYS D O 1
ATOM 3772 N N . PHE D 1 93 ? 34.709 19.831 11.081 1.00 27.97 93 PHE D N 1
ATOM 3773 C CA . PHE D 1 93 ? 33.838 19.393 12.165 1.00 25.67 93 PHE D CA 1
ATOM 3774 C C . PHE D 1 93 ? 34.638 18.720 13.274 1.00 24.21 93 PHE D C 1
ATOM 3775 O O . PHE D 1 93 ? 34.436 19.000 14.458 1.00 25.15 93 PHE D O 1
ATOM 3783 N N . GLN D 1 94 ? 35.542 17.826 12.892 1.00 26.54 94 GLN D N 1
ATOM 3784 C CA . GLN D 1 94 ? 36.360 17.127 13.880 1.00 28.48 94 GLN D CA 1
ATOM 3785 C C . GLN D 1 94 ? 37.228 18.100 14.648 1.00 29.18 94 GLN D C 1
ATOM 3786 O O . GLN D 1 94 ? 37.402 17.964 15.861 1.00 29.02 94 GLN D O 1
ATOM 3792 N N . ALA D 1 95 ? 37.770 19.085 13.939 1.00 29.85 95 ALA D N 1
ATOM 3793 C CA . ALA D 1 95 ? 38.610 20.096 14.573 1.00 30.31 95 ALA D CA 1
ATOM 3794 C C . ALA D 1 95 ? 37.777 20.788 15.644 1.00 29.35 95 ALA D C 1
ATOM 3795 O O . ALA D 1 95 ? 38.235 21.002 16.765 1.00 28.94 95 ALA D O 1
ATOM 3797 N N . MET D 1 96 ? 36.543 21.134 15.294 1.00 29.27 96 MET D N 1
ATOM 3798 C CA . MET D 1 96 ? 35.654 21.788 16.249 1.00 29.66 96 MET D CA 1
ATOM 3799 C C . MET D 1 96 ? 35.411 20.937 17.493 1.00 28.91 96 MET D C 1
ATOM 3800 O O . MET D 1 96 ? 35.635 21.389 18.609 1.00 27.85 96 MET D O 1
ATOM 3805 N N . VAL D 1 97 ? 34.970 19.699 17.288 1.00 29.69 97 VAL D N 1
ATOM 3806 C CA . VAL D 1 97 ? 34.638 18.795 18.392 1.00 28.39 97 VAL D CA 1
ATOM 3807 C C . VAL D 1 97 ? 35.773 18.116 19.157 1.00 30.39 97 VAL D C 1
ATOM 3808 O O . VAL D 1 97 ? 35.791 18.117 20.388 1.00 27.93 97 VAL D O 1
ATOM 3812 N N . VAL D 1 98 ? 36.709 17.516 18.438 1.00 31.25 98 VAL D N 1
ATOM 3813 C CA . VAL D 1 98 ? 37.805 16.827 19.103 1.00 33.36 98 VAL D CA 1
ATOM 3814 C C . VAL D 1 98 ? 38.839 17.784 19.691 1.00 34.62 98 VAL D C 1
ATOM 3815 O O . VAL D 1 98 ? 39.299 17.595 20.817 1.00 34.97 98 VAL D O 1
ATOM 3819 N N . GLU D 1 99 ? 39.184 18.821 18.933 1.00 37.43 99 GLU D N 1
ATOM 3820 C CA . GLU D 1 99 ? 40.192 19.788 19.362 1.00 41.22 99 GLU D CA 1
ATOM 3821 C C . GLU D 1 99 ? 39.652 21.098 19.929 1.00 41.83 99 GLU D C 1
ATOM 3822 O O . GLU D 1 99 ? 40.410 21.893 20.486 1.00 43.79 99 GLU D O 1
ATOM 3828 N N . GLY D 1 100 ? 38.352 21.333 19.795 1.00 41.91 100 GLY D N 1
ATOM 3829 C CA . GLY D 1 100 ? 37.791 22.568 20.310 1.00 39.61 100 GLY D CA 1
ATOM 3830 C C . GLY D 1 100 ? 38.291 23.787 19.553 1.00 38.68 100 GLY D C 1
ATOM 3831 O O . GLY D 1 100 ? 38.548 24.840 20.138 1.00 38.67 100 GLY D O 1
ATOM 3832 N N . ALA D 1 101 ? 38.428 23.648 18.242 1.00 37.55 101 ALA D N 1
ATOM 3833 C CA . ALA D 1 101 ? 38.893 24.746 17.403 1.00 37.57 101 ALA D CA 1
ATOM 3834 C C . ALA D 1 101 ? 37.916 25.922 17.426 1.00 37.35 101 ALA D C 1
ATOM 3835 O O . ALA D 1 101 ? 36.743 25.768 17.772 1.00 36.94 101 ALA D O 1
ATOM 3837 N N . PRO D 1 102 ? 38.398 27.120 17.069 1.00 38.07 102 PRO D N 1
ATOM 3838 C CA . PRO D 1 102 ? 37.575 28.334 17.041 1.00 39.17 102 PRO D CA 1
ATOM 3839 C C . PRO D 1 102 ? 36.397 28.193 16.074 1.00 40.26 102 PRO D C 1
ATOM 3840 O O . PRO D 1 102 ? 36.446 27.396 15.138 1.00 38.44 102 PRO D O 1
ATOM 3844 N N . PRO D 1 103 ? 35.327 28.979 16.285 1.00 42.39 103 PRO D N 1
ATOM 3845 C CA . PRO D 1 103 ? 34.118 28.963 15.451 1.00 44.41 103 PRO D CA 1
ATOM 3846 C C . PRO D 1 103 ? 34.358 29.176 13.954 1.00 45.73 103 PRO D C 1
ATOM 3847 O O . PRO D 1 103 ? 34.780 30.254 13.528 1.00 46.74 103 PRO D O 1
ATOM 3851 N N . ASP D 1 104 ? 34.079 28.152 13.156 1.00 47.36 104 ASP D N 1
ATOM 3852 C CA . ASP D 1 104 ? 34.246 28.272 11.718 1.00 48.17 104 ASP D CA 1
ATOM 3853 C C . ASP D 1 104 ? 32.858 28.395 11.095 1.00 49.39 104 ASP D C 1
ATOM 3854 O O . ASP D 1 104 ? 32.156 27.395 10.908 1.00 45.05 104 ASP D O 1
ATOM 3859 N N . PRO D 1 105 ? 32.449 29.628 10.757 1.00 50.85 105 PRO D N 1
ATOM 3860 C CA . PRO D 1 105 ? 31.142 29.907 10.154 1.00 52.40 105 PRO D CA 1
ATOM 3861 C C . PRO D 1 105 ? 30.815 29.070 8.921 1.00 52.73 105 PRO D C 1
ATOM 3862 O O . PRO D 1 105 ? 29.649 28.951 8.541 1.00 53.09 105 PRO D O 1
ATOM 3866 N N . THR D 1 106 ? 31.837 28.488 8.298 1.00 52.22 106 THR D N 1
ATOM 3867 C CA . THR D 1 106 ? 31.619 27.671 7.108 1.00 51.29 106 THR D CA 1
ATOM 3868 C C . THR D 1 106 ? 30.904 26.364 7.452 1.00 47.68 106 THR D C 1
ATOM 3869 O O . THR D 1 106 ? 30.349 25.701 6.574 1.00 47.89 106 THR D O 1
ATOM 3873 N N . LEU D 1 107 ? 30.918 25.999 8.730 1.00 42.58 107 LEU D N 1
ATOM 3874 C CA . LEU D 1 107 ? 30.268 24.768 9.175 1.00 37.81 107 LEU D CA 1
ATOM 3875 C C . LEU D 1 107 ? 28.742 24.872 9.152 1.00 36.61 107 LEU D C 1
ATOM 3876 O O . LEU D 1 107 ? 28.044 23.861 9.101 1.00 35.20 107 LEU D O 1
ATOM 3881 N N . GLY D 1 108 ? 28.231 26.097 9.185 1.00 34.03 108 GLY D N 1
ATOM 3882 C CA . GLY D 1 108 ? 26.795 26.298 9.152 1.00 31.93 108 GLY D CA 1
ATOM 3883 C C . GLY D 1 108 ? 26.036 25.706 10.325 1.00 29.57 108 GLY D C 1
ATOM 3884 O O . GLY D 1 108 ? 26.349 25.963 11.486 1.00 28.60 108 GLY D O 1
ATOM 3885 N N . ASP D 1 109 ? 25.021 24.910 10.021 1.00 29.13 109 ASP D N 1
ATOM 3886 C CA . ASP D 1 109 ? 24.214 24.310 11.072 1.00 28.47 109 ASP D CA 1
ATOM 3887 C C . ASP D 1 109 ? 25.040 23.382 11.968 1.00 29.34 109 ASP D C 1
ATOM 3888 O O . ASP D 1 109 ? 24.691 23.145 13.128 1.00 28.11 109 ASP D O 1
ATOM 3893 N N . LEU D 1 110 ? 26.150 22.875 11.440 1.00 26.55 110 LEU D N 1
ATOM 3894 C CA . LEU D 1 110 ? 26.991 21.971 12.220 1.00 27.51 110 LEU D CA 1
ATOM 3895 C C . LEU D 1 110 ? 27.433 22.578 13.546 1.00 27.72 110 LEU D C 1
ATOM 3896 O O . LEU D 1 110 ? 27.756 21.857 14.483 1.00 25.71 110 LEU D O 1
ATOM 3901 N N . LEU D 1 111 ? 27.429 23.905 13.629 1.00 30.61 111 LEU D N 1
ATOM 3902 C CA . LEU D 1 111 ? 27.831 24.601 14.849 1.00 32.45 111 LEU D CA 1
ATOM 3903 C C . LEU D 1 111 ? 26.966 24.249 16.061 1.00 31.31 111 LEU D C 1
ATOM 3904 O O . LEU D 1 111 ? 27.348 24.509 17.201 1.00 29.26 111 LEU D O 1
ATOM 3909 N N . ALA D 1 112 ? 25.802 23.665 15.810 1.00 29.13 112 ALA D N 1
ATOM 3910 C CA . ALA D 1 112 ? 24.885 23.289 16.884 1.00 28.42 112 ALA D CA 1
ATOM 3911 C C . ALA D 1 112 ? 25.491 22.233 17.810 1.00 28.08 112 ALA D C 1
ATOM 3912 O O . ALA D 1 112 ? 25.036 22.051 18.943 1.00 27.30 112 ALA D O 1
ATOM 3914 N N . LEU D 1 113 ? 26.515 21.539 17.324 1.00 27.84 113 LEU D N 1
ATOM 3915 C CA . LEU D 1 113 ? 27.172 20.502 18.113 1.00 27.54 113 LEU D CA 1
ATOM 3916 C C . LEU D 1 113 ? 28.469 20.961 18.765 1.00 29.99 113 LEU D C 1
ATOM 3917 O O . LEU D 1 113 ? 29.176 20.159 19.380 1.00 28.49 113 LEU D O 1
ATOM 3922 N N . GLN D 1 114 ? 28.774 22.252 18.654 1.00 31.48 114 GLN D N 1
ATOM 3923 C CA . GLN D 1 114 ? 30.006 22.778 19.241 1.00 33.63 114 GLN D CA 1
ATOM 3924 C C . GLN D 1 114 ? 30.141 22.426 20.722 1.00 32.04 114 GLN D C 1
ATOM 3925 O O . GLN D 1 114 ? 31.240 22.154 21.204 1.00 33.13 114 GLN D O 1
ATOM 3931 N N . GLY D 1 115 ? 29.023 22.403 21.439 1.00 31.29 115 GLY D N 1
ATOM 3932 C CA . GLY D 1 115 ? 29.068 22.090 22.858 1.00 29.11 115 GLY D CA 1
ATOM 3933 C C . GLY D 1 115 ? 29.587 20.700 23.211 1.00 30.20 115 GLY D C 1
ATOM 3934 O O . GLY D 1 115 ? 29.880 20.424 24.368 1.00 28.91 115 GLY D O 1
ATOM 3935 N N . VAL D 1 116 ? 29.705 19.824 22.220 1.00 30.70 116 VAL D N 1
ATOM 3936 C CA . VAL D 1 116 ? 30.185 18.463 22.459 1.00 32.78 116 VAL D CA 1
ATOM 3937 C C . VAL D 1 116 ? 31.701 18.428 22.711 1.00 33.73 116 VAL D C 1
ATOM 3938 O O . VAL D 1 116 ? 32.225 17.473 23.283 1.00 33.53 116 VAL D O 1
ATOM 3942 N N . ALA D 1 117 ? 32.396 19.479 22.289 1.00 34.26 117 ALA D N 1
ATOM 3943 C CA . ALA D 1 117 ? 33.843 19.570 22.478 1.00 34.65 117 ALA D CA 1
ATOM 3944 C C . ALA D 1 117 ? 34.173 19.540 23.960 1.00 34.57 117 ALA D C 1
ATOM 3945 O O . ALA D 1 117 ? 35.288 19.195 24.354 1.00 35.08 117 ALA D O 1
ATOM 3947 N N . LYS D 1 118 ? 33.192 19.907 24.778 1.00 33.90 118 LYS D N 1
ATOM 3948 C CA . LYS D 1 118 ? 33.361 19.944 26.223 1.00 34.77 118 LYS D CA 1
ATOM 3949 C C . LYS D 1 118 ? 32.919 18.644 26.896 1.00 33.42 118 LYS D C 1
ATOM 3950 O O . LYS D 1 118 ? 32.945 18.537 28.125 1.00 33.05 118 LYS D O 1
ATOM 3956 N N . LEU D 1 119 ? 32.535 17.657 26.087 1.00 30.57 119 LEU D N 1
ATOM 3957 C CA . LEU D 1 119 ? 32.067 16.363 26.591 1.00 28.86 119 LEU D CA 1
ATOM 3958 C C . LEU D 1 119 ? 32.943 15.202 26.111 1.00 28.97 119 LEU D C 1
ATOM 3959 O O . LEU D 1 119 ? 32.583 14.482 25.176 1.00 28.52 119 LEU D O 1
ATOM 3964 N N . PRO D 1 120 ? 34.097 14.995 26.759 1.00 29.79 120 PRO D N 1
ATOM 3965 C CA . PRO D 1 120 ? 35.031 13.921 26.397 1.00 31.45 120 PRO D CA 1
ATOM 3966 C C . PRO D 1 120 ? 34.345 12.597 26.078 1.00 29.55 120 PRO D C 1
ATOM 3967 O O . PRO D 1 120 ? 34.694 11.915 25.115 1.00 30.82 120 PRO D O 1
ATOM 3971 N N . ALA D 1 121 ? 33.358 12.252 26.891 1.00 30.50 121 ALA D N 1
ATOM 3972 C CA . ALA D 1 121 ? 32.626 11.004 26.729 1.00 29.26 121 ALA D CA 1
ATOM 3973 C C . ALA D 1 121 ? 31.665 10.935 25.539 1.00 26.68 121 ALA D C 1
ATOM 3974 O O . ALA D 1 121 ? 31.192 9.855 25.198 1.00 23.87 121 ALA D O 1
ATOM 3976 N N . ARG D 1 122 ? 31.374 12.065 24.899 1.00 26.41 122 ARG D N 1
ATOM 3977 C CA . ARG D 1 122 ? 30.457 12.042 23.762 1.00 25.67 122 ARG D CA 1
ATOM 3978 C C . ARG D 1 122 ? 31.093 12.520 22.454 1.00 24.51 122 ARG D C 1
ATOM 3979 O O . ARG D 1 122 ? 30.418 12.627 21.429 1.00 20.79 122 ARG D O 1
ATOM 3987 N N . VAL D 1 123 ? 32.392 12.803 22.476 1.00 25.23 123 VAL D N 1
ATOM 3988 C CA . VAL D 1 123 ? 33.059 13.237 21.258 1.00 23.99 123 VAL D CA 1
ATOM 3989 C C . VAL D 1 123 ? 32.885 12.185 20.178 1.00 24.93 123 VAL D C 1
ATOM 3990 O O . VAL D 1 123 ? 32.567 12.510 19.037 1.00 23.92 123 VAL D O 1
ATOM 3994 N N . LYS D 1 124 ? 33.073 10.917 20.550 1.00 24.44 124 LYS D N 1
ATOM 3995 C CA . LYS D 1 124 ? 32.949 9.819 19.599 1.00 24.86 124 LYS D CA 1
ATOM 3996 C C . LYS D 1 124 ? 31.532 9.634 19.072 1.00 22.75 124 LYS D C 1
ATOM 3997 O O . LYS D 1 124 ? 31.346 9.146 17.959 1.00 20.23 124 LYS D O 1
ATOM 4003 N N . CYS D 1 125 ? 30.536 10.012 19.871 1.00 22.16 125 CYS D N 1
ATOM 4004 C CA . CYS D 1 125 ? 29.142 9.921 19.424 1.00 21.46 125 CYS D CA 1
ATOM 4005 C C . CYS D 1 125 ? 28.944 10.909 18.275 1.00 21.04 125 CYS D C 1
ATOM 4006 O O . CYS D 1 125 ? 28.285 10.602 17.284 1.00 22.39 125 CYS D O 1
ATOM 4009 N N . ALA D 1 126 ? 29.528 12.097 18.418 1.00 20.93 126 ALA D N 1
ATOM 4010 C CA . ALA D 1 126 ? 29.415 13.136 17.396 1.00 21.34 126 ALA D CA 1
ATOM 4011 C C . ALA D 1 126 ? 30.211 12.887 16.110 1.00 21.83 126 ALA D C 1
ATOM 4012 O O . ALA D 1 126 ? 29.735 13.196 15.016 1.00 19.83 126 ALA D O 1
ATOM 4014 N N . THR D 1 127 ? 31.414 12.322 16.232 1.00 21.12 127 THR D N 1
ATOM 4015 C CA . THR D 1 127 ? 32.245 12.075 15.054 1.00 21.64 127 THR D CA 1
ATOM 4016 C C . THR D 1 127 ? 31.948 10.775 14.317 1.00 20.64 127 THR D C 1
ATOM 4017 O O . THR D 1 127 ? 32.351 10.596 13.168 1.00 19.96 127 THR D O 1
ATOM 4021 N N . LEU D 1 128 ? 31.229 9.871 14.963 1.00 20.89 128 LEU D N 1
ATOM 4022 C CA . LEU D 1 128 ? 30.912 8.586 14.349 1.00 19.14 128 LEU D CA 1
ATOM 4023 C C . LEU D 1 128 ? 30.435 8.656 12.903 1.00 19.86 128 LEU D C 1
ATOM 4024 O O . LEU D 1 128 ? 30.979 7.979 12.023 1.00 17.29 128 LEU D O 1
ATOM 4029 N N . ALA D 1 129 ? 29.418 9.468 12.646 1.00 18.34 129 ALA D N 1
ATOM 4030 C CA . ALA D 1 129 ? 28.881 9.590 11.295 1.00 20.77 129 ALA D CA 1
ATOM 4031 C C . ALA D 1 129 ? 29.901 10.147 10.308 1.00 20.89 129 ALA D C 1
ATOM 4032 O O . ALA D 1 129 ? 29.938 9.760 9.141 1.00 21.87 129 ALA D O 1
ATOM 4034 N N . TRP D 1 130 ? 30.733 11.054 10.779 1.00 22.71 130 TRP D N 1
ATOM 4035 C CA . TRP D 1 130 ? 31.721 11.640 9.900 1.00 26.22 130 TRP D CA 1
ATOM 4036 C C . TRP D 1 130 ? 32.777 10.618 9.478 1.00 26.52 130 TRP D C 1
ATOM 4037 O O . TRP D 1 130 ? 33.135 10.543 8.303 1.00 27.93 130 TRP D O 1
ATOM 4048 N N . HIS D 1 131 ? 33.262 9.817 10.422 1.00 27.75 131 HIS D N 1
ATOM 4049 C CA . HIS D 1 131 ? 34.248 8.793 10.080 1.00 29.77 131 HIS D CA 1
ATOM 4050 C C . HIS D 1 131 ? 33.630 7.815 9.082 1.00 29.64 131 HIS D C 1
ATOM 4051 O O . HIS D 1 131 ? 34.290 7.366 8.142 1.00 29.49 131 HIS D O 1
ATOM 4058 N N . ALA D 1 132 ? 32.352 7.502 9.272 1.00 28.74 132 ALA D N 1
ATOM 4059 C CA . ALA D 1 132 ? 31.658 6.605 8.361 1.00 29.30 132 ALA D CA 1
ATOM 4060 C C . ALA D 1 132 ? 31.583 7.244 6.969 1.00 29.50 132 ALA D C 1
ATOM 4061 O O . ALA D 1 132 ? 31.833 6.579 5.972 1.00 32.05 132 ALA D O 1
ATOM 4063 N N . LEU D 1 133 ? 31.248 8.529 6.892 1.00 29.50 133 LEU D N 1
ATOM 4064 C CA . LEU D 1 133 ? 31.178 9.186 5.583 1.00 30.75 133 LEU D CA 1
ATOM 4065 C C . LEU D 1 133 ? 32.524 9.067 4.852 1.00 31.43 133 LEU D C 1
ATOM 4066 O O . LEU D 1 133 ? 32.578 8.669 3.680 1.00 31.15 133 LEU D O 1
ATOM 4071 N N . GLU D 1 134 ? 33.602 9.409 5.555 1.00 32.95 134 GLU D N 1
ATOM 4072 C CA . GLU D 1 134 ? 34.949 9.359 4.986 1.00 34.52 134 GLU D CA 1
ATOM 4073 C C . GLU D 1 134 ? 35.281 8.003 4.395 1.00 36.05 134 GLU D C 1
ATOM 4074 O O . GLU D 1 134 ? 35.878 7.916 3.320 1.00 35.57 134 GLU D O 1
ATOM 4080 N N . GLU D 1 135 ? 34.889 6.942 5.088 1.00 37.36 135 GLU D N 1
ATOM 4081 C CA . GLU D 1 135 ? 35.158 5.604 4.600 1.00 40.81 135 GLU D CA 1
ATOM 4082 C C . GLU D 1 135 ? 34.321 5.355 3.356 1.00 40.41 135 GLU D C 1
ATOM 4083 O O . GLU D 1 135 ? 34.776 4.724 2.405 1.00 39.49 135 GLU D O 1
ATOM 4089 N N . ALA D 1 136 ? 33.094 5.858 3.360 1.00 40.06 136 ALA D N 1
ATOM 4090 C CA . ALA D 1 136 ? 32.215 5.680 2.212 1.00 40.48 136 ALA D CA 1
ATOM 4091 C C . ALA D 1 136 ? 32.741 6.480 1.020 1.00 41.80 136 ALA D C 1
ATOM 4092 O O . ALA D 1 136 ? 32.545 6.094 -0.127 1.00 42.87 136 ALA D O 1
ATOM 4094 N N . LEU D 1 137 ? 33.414 7.592 1.294 1.00 43.69 137 LEU D N 1
ATOM 4095 C CA . LEU D 1 137 ? 33.954 8.433 0.232 1.00 46.93 137 LEU D CA 1
ATOM 4096 C C . LEU D 1 137 ? 35.367 8.010 -0.159 1.00 52.03 137 LEU D C 1
ATOM 4097 O O . LEU D 1 137 ? 36.041 8.709 -0.915 1.00 52.62 137 LEU D O 1
ATOM 4102 N N . ARG D 1 138 ? 35.804 6.865 0.356 1.00 58.44 138 ARG D N 1
ATOM 4103 C CA . ARG D 1 138 ? 37.144 6.348 0.090 1.00 66.19 138 ARG D CA 1
ATOM 4104 C C . ARG D 1 138 ? 37.525 6.410 -1.385 1.00 68.63 138 ARG D C 1
ATOM 4105 O O . ARG D 1 138 ? 38.503 7.115 -1.714 1.00 71.25 138 ARG D O 1
ATOM 4113 N N . SER E 1 2 ? 9.095 30.385 36.307 1.00 71.54 2 SER E N 1
ATOM 4114 C CA . SER E 1 2 ? 8.385 31.393 35.469 1.00 69.35 2 SER E CA 1
ATOM 4115 C C . SER E 1 2 ? 7.214 30.755 34.727 1.00 66.51 2 SER E C 1
ATOM 4116 O O . SER E 1 2 ? 6.987 31.041 33.555 1.00 66.64 2 SER E O 1
ATOM 4119 N N . VAL E 1 3 ? 6.473 29.895 35.420 1.00 62.56 3 VAL E N 1
ATOM 4120 C CA . VAL E 1 3 ? 5.328 29.204 34.833 1.00 57.81 3 VAL E CA 1
ATOM 4121 C C . VAL E 1 3 ? 4.442 30.102 33.975 1.00 55.14 3 VAL E C 1
ATOM 4122 O O . VAL E 1 3 ? 4.430 29.972 32.750 1.00 53.28 3 VAL E O 1
ATOM 4126 N N . LEU E 1 4 ? 3.695 31.004 34.608 1.00 52.05 4 LEU E N 1
ATOM 4127 C CA . LEU E 1 4 ? 2.828 31.901 33.850 1.00 50.06 4 LEU E CA 1
ATOM 4128 C C . LEU E 1 4 ? 3.597 32.526 32.701 1.00 49.93 4 LEU E C 1
ATOM 4129 O O . LEU E 1 4 ? 3.114 32.584 31.573 1.00 48.28 4 LEU E O 1
ATOM 4134 N N . ASP E 1 5 ? 4.804 32.987 32.998 1.00 51.80 5 ASP E N 1
ATOM 4135 C CA . ASP E 1 5 ? 5.644 33.620 31.996 1.00 52.77 5 ASP E CA 1
ATOM 4136 C C . ASP E 1 5 ? 5.895 32.702 30.802 1.00 49.94 5 ASP E C 1
ATOM 4137 O O . ASP E 1 5 ? 5.835 33.135 29.653 1.00 47.43 5 ASP E O 1
ATOM 4142 N N . GLU E 1 6 ? 6.170 31.433 31.073 1.00 48.33 6 GLU E N 1
ATOM 4143 C CA . GLU E 1 6 ? 6.426 30.470 30.007 1.00 46.98 6 GLU E CA 1
ATOM 4144 C C . GLU E 1 6 ? 5.121 29.972 29.387 1.00 42.80 6 GLU E C 1
ATOM 4145 O O . GLU E 1 6 ? 5.092 29.516 28.242 1.00 38.65 6 GLU E O 1
ATOM 4151 N N . LEU E 1 7 ? 4.040 30.066 30.152 1.00 39.62 7 LEU E N 1
ATOM 4152 C CA . LEU E 1 7 ? 2.735 29.634 29.675 1.00 37.59 7 LEU E CA 1
ATOM 4153 C C . LEU E 1 7 ? 2.244 30.705 28.708 1.00 35.30 7 LEU E C 1
ATOM 4154 O O . LEU E 1 7 ? 1.714 30.401 27.641 1.00 33.78 7 LEU E O 1
ATOM 4159 N N . TYR E 1 8 ? 2.445 31.968 29.078 1.00 33.65 8 TYR E N 1
ATOM 4160 C CA . TYR E 1 8 ? 2.031 33.066 28.216 1.00 33.25 8 TYR E CA 1
ATOM 4161 C C . TYR E 1 8 ? 2.834 33.002 26.920 1.00 33.38 8 TYR E C 1
ATOM 4162 O O . TYR E 1 8 ? 2.321 33.304 25.849 1.00 31.56 8 TYR E O 1
ATOM 4171 N N . ARG E 1 9 ? 4.099 32.607 27.025 1.00 36.72 9 ARG E N 1
ATOM 4172 C CA . ARG E 1 9 ? 4.955 32.491 25.849 1.00 37.16 9 ARG E CA 1
ATOM 4173 C C . ARG E 1 9 ? 4.385 31.449 24.894 1.00 34.71 9 ARG E C 1
ATOM 4174 O O . ARG E 1 9 ? 4.417 31.622 23.675 1.00 30.96 9 ARG E O 1
ATOM 4182 N N . GLU E 1 10 ? 3.868 30.360 25.455 1.00 31.52 10 GLU E N 1
ATOM 4183 C CA . GLU E 1 10 ? 3.287 29.286 24.657 1.00 30.45 10 GLU E CA 1
ATOM 4184 C C . GLU E 1 10 ? 1.962 29.732 24.007 1.00 27.68 10 GLU E C 1
ATOM 4185 O O . GLU E 1 10 ? 1.670 29.390 22.864 1.00 24.82 10 GLU E O 1
ATOM 4191 N N . ILE E 1 11 ? 1.157 30.492 24.739 1.00 26.71 11 ILE E N 1
ATOM 4192 C CA . ILE E 1 11 ? -0.112 30.978 24.183 1.00 24.21 11 ILE E CA 1
ATOM 4193 C C . ILE E 1 11 ? 0.182 31.785 22.911 1.00 26.78 11 ILE E C 1
ATOM 4194 O O . ILE E 1 11 ? -0.406 31.544 21.855 1.00 24.96 11 ILE E O 1
ATOM 4199 N N . LEU E 1 12 ? 1.114 32.728 23.007 1.00 27.58 12 LEU E N 1
ATOM 4200 C CA . LEU E 1 12 ? 1.456 33.543 21.842 1.00 30.08 12 LEU E CA 1
ATOM 4201 C C . LEU E 1 12 ? 1.889 32.683 20.669 1.00 29.24 12 LEU E C 1
ATOM 4202 O O . LEU E 1 12 ? 1.465 32.901 19.535 1.00 26.04 12 LEU E O 1
ATOM 4207 N N . LEU E 1 13 ? 2.732 31.691 20.941 1.00 31.25 13 LEU E N 1
ATOM 4208 C CA . LEU E 1 13 ? 3.217 30.812 19.882 1.00 30.29 13 LEU E CA 1
ATOM 4209 C C . LEU E 1 13 ? 2.091 30.030 19.216 1.00 29.88 13 LEU E C 1
ATOM 4210 O O . LEU E 1 13 ? 2.019 29.943 17.989 1.00 27.98 13 LEU E O 1
ATOM 4215 N N . ASP E 1 14 ? 1.213 29.461 20.037 1.00 28.80 14 ASP E N 1
ATOM 4216 C CA . ASP E 1 14 ? 0.089 28.669 19.550 1.00 28.07 14 ASP E CA 1
ATOM 4217 C C . ASP E 1 14 ? -0.864 29.475 18.659 1.00 27.93 14 ASP E C 1
ATOM 4218 O O . ASP E 1 14 ? -1.266 29.014 17.590 1.00 25.84 14 ASP E O 1
ATOM 4223 N N . HIS E 1 15 ? -1.215 30.684 19.088 1.00 27.31 15 HIS E N 1
ATOM 4224 C CA . HIS E 1 15 ? -2.128 31.514 18.302 1.00 28.85 15 HIS E CA 1
ATOM 4225 C C . HIS E 1 15 ? -1.497 32.071 17.027 1.00 28.22 15 HIS E C 1
ATOM 4226 O O . HIS E 1 15 ? -2.169 32.192 16.000 1.00 27.47 15 HIS E O 1
ATOM 4233 N N . TYR E 1 16 ? -0.208 32.398 17.088 1.00 30.00 16 TYR E N 1
ATOM 4234 C CA . TYR E 1 16 ? 0.492 32.912 15.911 1.00 32.15 16 TYR E CA 1
ATOM 4235 C C . TYR E 1 16 ? 0.575 31.821 14.850 1.00 32.51 16 TYR E C 1
ATOM 4236 O O . TYR E 1 16 ? 0.244 32.041 13.691 1.00 31.75 16 TYR E O 1
ATOM 4245 N N . GLN E 1 17 ? 0.993 30.629 15.258 1.00 33.51 17 GLN E N 1
ATOM 4246 C CA . GLN E 1 17 ? 1.125 29.523 14.322 1.00 35.35 17 GLN E CA 1
ATOM 4247 C C . GLN E 1 17 ? -0.186 28.852 13.921 1.00 33.42 17 GLN E C 1
ATOM 4248 O O . GLN E 1 17 ? -0.322 28.395 12.788 1.00 30.75 17 GLN E O 1
ATOM 4254 N N . SER E 1 18 ? -1.146 28.785 14.842 1.00 32.06 18 SER E N 1
ATOM 4255 C CA . SER E 1 18 ? -2.440 28.176 14.538 1.00 31.00 18 SER E CA 1
ATOM 4256 C C . SER E 1 18 ? -3.571 29.099 15.008 1.00 29.89 18 SER E C 1
ATOM 4257 O O . SER E 1 18 ? -4.293 28.784 15.966 1.00 26.51 18 SER E O 1
ATOM 4260 N N . PRO E 1 19 ? -3.738 30.252 14.338 1.00 29.19 19 PRO E N 1
ATOM 4261 C CA . PRO E 1 19 ? -4.786 31.211 14.703 1.00 29.20 19 PRO E CA 1
ATOM 4262 C C . PRO E 1 19 ? -6.200 30.648 14.602 1.00 28.27 19 PRO E C 1
ATOM 4263 O O . PRO E 1 19 ? -6.539 29.948 13.649 1.00 28.12 19 PRO E O 1
ATOM 4267 N N . ARG E 1 20 ? -7.018 30.962 15.602 1.00 28.16 20 ARG E N 1
ATOM 4268 C CA . ARG E 1 20 ? -8.408 30.517 15.640 1.00 27.11 20 ARG E CA 1
ATOM 4269 C C . ARG E 1 20 ? -9.272 31.436 14.793 1.00 26.39 20 ARG E C 1
ATOM 4270 O O . ARG E 1 20 ? -8.917 32.599 14.559 1.00 22.41 20 ARG E O 1
ATOM 4278 N N . ASN E 1 21 ? -10.408 30.906 14.342 1.00 25.04 21 ASN E N 1
ATOM 4279 C CA . ASN E 1 21 ? -11.376 31.663 13.564 1.00 24.94 21 ASN E CA 1
ATOM 4280 C C . ASN E 1 21 ? -10.743 32.447 12.430 1.00 27.16 21 ASN E C 1
ATOM 4281 O O . ASN E 1 21 ? -11.149 33.577 12.138 1.00 22.73 21 ASN E O 1
ATOM 4286 N N . PHE E 1 22 ? -9.757 31.832 11.791 1.00 27.55 22 PHE E N 1
ATOM 4287 C CA . PHE E 1 22 ? -9.050 32.470 10.689 1.00 31.39 22 PHE E CA 1
ATOM 4288 C C . PHE E 1 22 ? -9.652 32.121 9.332 1.00 32.78 22 PHE E C 1
ATOM 4289 O O . PHE E 1 22 ? -9.620 30.965 8.911 1.00 34.71 22 PHE E O 1
ATOM 4297 N N . GLY E 1 23 ? -10.191 33.128 8.653 1.00 33.56 23 GLY E N 1
ATOM 4298 C CA . GLY E 1 23 ? -10.791 32.919 7.347 1.00 35.69 23 GLY E CA 1
ATOM 4299 C C . GLY E 1 23 ? -11.994 33.821 7.169 1.00 36.45 23 GLY E C 1
ATOM 4300 O O . GLY E 1 23 ? -12.291 34.628 8.040 1.00 37.78 23 GLY E O 1
ATOM 4301 N N . VAL E 1 24 ? -12.694 33.696 6.047 1.00 37.55 24 VAL E N 1
ATOM 4302 C CA . VAL E 1 24 ? -13.869 34.533 5.814 1.00 39.19 24 VAL E CA 1
ATOM 4303 C C . VAL E 1 24 ? -15.096 33.937 6.509 1.00 39.29 24 VAL E C 1
ATOM 4304 O O . VAL E 1 24 ? -15.164 32.732 6.727 1.00 40.04 24 VAL E O 1
ATOM 4308 N N . LEU E 1 25 ? -16.052 34.791 6.860 1.00 40.31 25 LEU E N 1
ATOM 4309 C CA . LEU E 1 25 ? -17.272 34.346 7.521 1.00 41.46 25 LEU E CA 1
ATOM 4310 C C . LEU E 1 25 ? -18.407 34.483 6.509 1.00 44.34 25 LEU E C 1
ATOM 4311 O O . LEU E 1 25 ? -18.865 35.586 6.210 1.00 40.69 25 LEU E O 1
ATOM 4316 N N . PRO E 1 26 ? -18.875 33.344 5.972 1.00 48.61 26 PRO E N 1
ATOM 4317 C CA . PRO E 1 26 ? -19.947 33.235 4.979 1.00 52.35 26 PRO E CA 1
ATOM 4318 C C . PRO E 1 26 ? -21.172 34.142 5.128 1.00 54.78 26 PRO E C 1
ATOM 4319 O O . PRO E 1 26 ? -21.511 34.886 4.205 1.00 54.75 26 PRO E O 1
ATOM 4323 N N . GLN E 1 27 ? -21.841 34.089 6.275 1.00 56.93 27 GLN E N 1
ATOM 4324 C CA . GLN E 1 27 ? -23.044 34.904 6.478 1.00 58.97 27 GLN E CA 1
ATOM 4325 C C . GLN E 1 27 ? -22.756 36.104 7.372 1.00 55.93 27 GLN E C 1
ATOM 4326 O O . GLN E 1 27 ? -23.618 36.532 8.139 1.00 56.23 27 GLN E O 1
ATOM 4332 N N . ALA E 1 28 ? -21.552 36.653 7.260 1.00 52.50 28 ALA E N 1
ATOM 4333 C CA . ALA E 1 28 ? -21.154 37.809 8.060 1.00 48.23 28 ALA E CA 1
ATOM 4334 C C . ALA E 1 28 ? -22.197 38.923 8.063 1.00 44.61 28 ALA E C 1
ATOM 4335 O O . ALA E 1 28 ? -22.720 39.296 7.020 1.00 44.90 28 ALA E O 1
ATOM 4337 N N . THR E 1 29 ? -22.484 39.445 9.251 1.00 40.81 29 THR E N 1
ATOM 4338 C CA . THR E 1 29 ? -23.449 40.523 9.439 1.00 39.68 29 THR E CA 1
ATOM 4339 C C . THR E 1 29 ? -22.805 41.865 9.131 1.00 39.40 29 THR E C 1
ATOM 4340 O O . THR E 1 29 ? -23.340 42.664 8.356 1.00 38.28 29 THR E O 1
ATOM 4344 N N . LYS E 1 30 ? -21.665 42.117 9.766 1.00 36.53 30 LYS E N 1
ATOM 4345 C CA . LYS E 1 30 ? -20.938 43.356 9.559 1.00 37.19 30 LYS E CA 1
ATOM 4346 C C . LYS E 1 30 ? -19.449 43.057 9.452 1.00 36.88 30 LYS E C 1
ATOM 4347 O O . LYS E 1 30 ? -18.976 42.019 9.924 1.00 32.78 30 LYS E O 1
ATOM 4353 N N . GLN E 1 31 ? -18.721 43.975 8.825 1.00 36.78 31 GLN E N 1
ATOM 4354 C CA . GLN E 1 31 ? -17.288 43.829 8.602 1.00 38.58 31 GLN E CA 1
ATOM 4355 C C . GLN E 1 31 ? -16.571 45.154 8.791 1.00 36.96 31 GLN E C 1
ATOM 4356 O O . GLN E 1 31 ? -17.185 46.215 8.735 1.00 38.07 31 GLN E O 1
ATOM 4362 N N . ALA E 1 32 ? -15.262 45.082 8.995 1.00 34.94 32 ALA E N 1
ATOM 4363 C CA . ALA E 1 32 ? -14.430 46.269 9.158 1.00 31.51 32 ALA E CA 1
ATOM 4364 C C . ALA E 1 32 ? -12.971 45.846 9.129 1.00 31.09 32 ALA E C 1
ATOM 4365 O O . ALA E 1 32 ? -12.598 44.827 9.716 1.00 28.21 32 ALA E O 1
ATOM 4367 N N . GLY E 1 33 ? -12.150 46.632 8.440 1.00 30.27 33 GLY E N 1
ATOM 4368 C CA . GLY E 1 33 ? -10.736 46.320 8.338 1.00 30.77 33 GLY E CA 1
ATOM 4369 C C . GLY E 1 33 ? -9.828 47.394 8.914 1.00 33.28 33 GLY E C 1
ATOM 4370 O O . GLY E 1 33 ? -10.255 48.519 9.187 1.00 32.19 33 GLY E O 1
ATOM 4371 N N . GLY E 1 34 ? -8.563 47.044 9.099 1.00 33.60 34 GLY E N 1
ATOM 4372 C CA . GLY E 1 34 ? -7.613 47.992 9.642 1.00 37.24 34 GLY E CA 1
ATOM 4373 C C . GLY E 1 34 ? -6.213 47.739 9.130 1.00 40.24 34 GLY E C 1
ATOM 4374 O O . GLY E 1 34 ? -5.877 46.627 8.721 1.00 36.75 34 GLY E O 1
ATOM 4375 N N . MET E 1 35 ? -5.396 48.784 9.136 1.00 45.14 35 MET E N 1
ATOM 4376 C CA . MET E 1 35 ? -4.018 48.672 8.684 1.00 51.06 35 MET E CA 1
ATOM 4377 C C . MET E 1 35 ? -3.098 49.395 9.651 1.00 49.90 35 MET E C 1
ATOM 4378 O O . MET E 1 35 ? -3.409 50.488 10.124 1.00 49.39 35 MET E O 1
ATOM 4383 N N . ASN E 1 36 ? -1.972 48.763 9.950 1.00 49.48 36 ASN E N 1
ATOM 4384 C CA . ASN E 1 36 ? -0.976 49.328 10.845 1.00 49.67 36 ASN E CA 1
ATOM 4385 C C . ASN E 1 36 ? 0.266 49.509 9.979 1.00 50.56 36 ASN E C 1
ATOM 4386 O O . ASN E 1 36 ? 1.214 48.727 10.057 1.00 50.87 36 ASN E O 1
ATOM 4391 N N . PRO E 1 37 ? 0.260 50.549 9.123 1.00 51.47 37 PRO E N 1
ATOM 4392 C CA . PRO E 1 37 ? 1.336 50.908 8.193 1.00 52.59 37 PRO E CA 1
ATOM 4393 C C . PRO E 1 37 ? 2.755 50.898 8.755 1.00 54.28 37 PRO E C 1
ATOM 4394 O O . PRO E 1 37 ? 3.706 50.648 8.018 1.00 55.43 37 PRO E O 1
ATOM 4398 N N . SER E 1 38 ? 2.910 51.178 10.045 1.00 55.72 38 SER E N 1
ATOM 4399 C CA . SER E 1 38 ? 4.242 51.178 10.641 1.00 55.82 38 SER E CA 1
ATOM 4400 C C . SER E 1 38 ? 4.849 49.778 10.589 1.00 52.28 38 SER E C 1
ATOM 4401 O O . SER E 1 38 ? 6.049 49.625 10.366 1.00 51.24 38 SER E O 1
ATOM 4404 N N . CYS E 1 39 ? 4.016 48.759 10.788 1.00 46.99 39 CYS E N 1
ATOM 4405 C CA . CYS E 1 39 ? 4.485 47.381 10.751 1.00 41.45 39 CYS E CA 1
ATOM 4406 C C . CYS E 1 39 ? 4.084 46.730 9.439 1.00 40.40 39 CYS E C 1
ATOM 4407 O O . CYS E 1 39 ? 4.772 45.838 8.944 1.00 39.34 39 CYS E O 1
ATOM 4410 N N . GLY E 1 40 ? 2.965 47.182 8.880 1.00 38.53 40 GLY E N 1
ATOM 4411 C CA . GLY E 1 40 ? 2.498 46.628 7.624 1.00 37.64 40 GLY E CA 1
ATOM 4412 C C . GLY E 1 40 ? 1.502 45.502 7.815 1.00 36.91 40 GLY E C 1
ATOM 4413 O O . GLY E 1 40 ? 1.455 44.558 7.023 1.00 39.86 40 GLY E O 1
ATOM 4414 N N . ASP E 1 41 ? 0.704 45.594 8.872 1.00 36.06 41 ASP E N 1
ATOM 4415 C CA . ASP E 1 41 ? -0.300 44.577 9.157 1.00 32.12 41 ASP E CA 1
ATOM 4416 C C . ASP E 1 41 ? -1.654 44.972 8.608 1.00 33.17 41 ASP E C 1
ATOM 4417 O O . ASP E 1 41 ? -2.030 46.143 8.639 1.00 30.12 41 ASP E O 1
ATOM 4422 N N . GLN E 1 42 ? -2.377 43.980 8.099 1.00 33.57 42 GLN E N 1
ATOM 4423 C CA . GLN E 1 42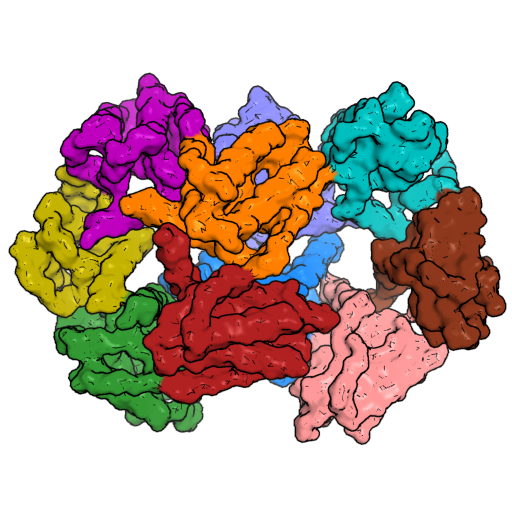 ? -3.709 44.188 7.555 1.00 36.88 42 GLN E CA 1
ATOM 4424 C C . GLN E 1 42 ? -4.642 43.174 8.204 1.00 32.82 42 GLN E C 1
ATOM 4425 O O . GLN E 1 42 ? -4.285 42.006 8.370 1.00 28.89 42 GLN E O 1
ATOM 4431 N N . VAL E 1 43 ? -5.837 43.617 8.571 1.00 29.93 43 VAL E N 1
ATOM 4432 C CA . VAL E 1 43 ? -6.790 42.708 9.185 1.00 26.56 43 VAL E CA 1
ATOM 4433 C C . VAL E 1 43 ? -8.220 43.109 8.862 1.00 26.49 43 VAL E C 1
ATOM 4434 O O . VAL E 1 43 ? -8.532 44.294 8.718 1.00 25.49 43 VAL E O 1
ATOM 4438 N N . GLU E 1 44 ? -9.075 42.106 8.712 1.00 23.18 44 GLU E N 1
ATOM 4439 C CA . GLU E 1 44 ? -10.487 42.343 8.472 1.00 22.91 44 GLU E CA 1
ATOM 4440 C C . GLU E 1 44 ? -11.193 41.506 9.530 1.00 22.87 44 GLU E C 1
ATOM 4441 O O . GLU E 1 44 ? -10.823 40.360 9.756 1.00 20.87 44 GLU E O 1
ATOM 4447 N N . VAL E 1 45 ? -12.179 42.093 10.196 1.00 22.41 45 VAL E N 1
ATOM 4448 C CA . VAL E 1 45 ? -12.929 41.376 11.214 1.00 22.32 45 VAL E CA 1
ATOM 4449 C C . VAL E 1 45 ? -14.364 41.273 10.709 1.00 23.67 45 VAL E C 1
ATOM 4450 O O . VAL E 1 45 ? -14.941 42.252 10.220 1.00 22.93 45 VAL E O 1
ATOM 4454 N N . MET E 1 46 ? -14.920 40.072 10.804 1.00 23.15 46 MET E N 1
ATOM 4455 C CA . MET E 1 46 ? -16.274 39.810 10.347 1.00 25.46 46 MET E CA 1
ATOM 4456 C C . MET E 1 46 ? -17.068 39.197 11.494 1.00 23.87 46 MET E C 1
ATOM 4457 O O . MET E 1 46 ? -16.612 38.246 12.118 1.00 22.21 46 MET E O 1
ATOM 4462 N N . VAL E 1 47 ? -18.247 39.746 11.771 1.00 26.36 47 VAL E N 1
ATOM 4463 C CA . VAL E 1 47 ? -19.083 39.213 12.848 1.00 27.44 47 VAL E CA 1
ATOM 4464 C C . VAL E 1 47 ? -20.461 38.813 12.338 1.00 30.62 47 VAL E C 1
ATOM 4465 O O . VAL E 1 47 ? -20.977 39.407 11.390 1.00 32.20 47 VAL E O 1
ATOM 4469 N N . LEU E 1 48 ? -21.031 37.780 12.956 1.00 32.86 48 LEU E N 1
ATOM 4470 C CA . LEU E 1 48 ? -22.373 37.298 12.632 1.00 33.30 48 LEU E CA 1
ATOM 4471 C C . LEU E 1 48 ? -23.177 37.662 13.872 1.00 34.22 48 LEU E C 1
ATOM 4472 O O . LEU E 1 48 ? -22.964 37.086 14.940 1.00 34.10 48 LEU E O 1
ATOM 4477 N N . LEU E 1 49 ? -24.085 38.620 13.746 1.00 34.40 49 LEU E N 1
ATOM 4478 C CA . LEU E 1 49 ? -24.874 39.039 14.898 1.00 36.51 49 LEU E CA 1
ATOM 4479 C C . LEU E 1 49 ? -26.294 38.478 14.937 1.00 36.95 49 LEU E C 1
ATOM 4480 O O . LEU E 1 49 ? -26.966 38.364 13.909 1.00 34.06 49 LEU E O 1
ATOM 4485 N N . GLU E 1 50 ? -26.719 38.112 16.141 1.00 36.60 50 GLU E N 1
ATOM 4486 C CA . GLU E 1 50 ? -28.062 37.607 16.410 1.00 38.09 50 GLU E CA 1
ATOM 4487 C C . GLU E 1 50 ? -28.454 38.441 17.621 1.00 37.64 50 GLU E C 1
ATOM 4488 O O . GLU E 1 50 ? -27.967 38.201 18.726 1.00 36.91 50 GLU E O 1
ATOM 4494 N N . GLY E 1 51 ? -29.317 39.429 17.414 1.00 37.59 51 GLY E N 1
ATOM 4495 C CA . GLY E 1 51 ? -29.686 40.305 18.509 1.00 38.34 51 GLY E CA 1
ATOM 4496 C C . GLY E 1 51 ? -28.438 41.118 18.795 1.00 39.44 51 GLY E C 1
ATOM 4497 O O . GLY E 1 51 ? -27.800 41.607 17.866 1.00 39.31 51 GLY E O 1
ATOM 4498 N N . ASP E 1 52 ? -28.076 41.266 20.066 1.00 39.25 52 ASP E N 1
ATOM 4499 C CA . ASP E 1 52 ? -26.870 42.003 20.422 1.00 39.35 52 ASP E CA 1
ATOM 4500 C C . ASP E 1 52 ? -25.784 41.000 20.809 1.00 36.44 52 ASP E C 1
ATOM 4501 O O . ASP E 1 52 ? -24.856 41.326 21.541 1.00 36.01 52 ASP E O 1
ATOM 4506 N N . THR E 1 53 ? -25.919 39.771 20.321 1.00 31.78 53 THR E N 1
ATOM 4507 C CA . THR E 1 53 ? -24.945 38.727 20.616 1.00 29.40 53 THR E CA 1
ATOM 4508 C C . THR E 1 53 ? -24.067 38.460 19.404 1.00 25.43 53 THR E C 1
ATOM 4509 O O . THR E 1 53 ? -24.547 38.413 18.276 1.00 24.91 53 THR E O 1
ATOM 4513 N N . ILE E 1 54 ? -22.776 38.295 19.647 1.00 25.26 54 ILE E N 1
ATOM 4514 C CA . ILE E 1 54 ? -21.845 37.984 18.573 1.00 24.54 54 ILE E CA 1
ATOM 4515 C C . ILE E 1 54 ? -21.927 36.465 18.403 1.00 24.92 54 ILE E C 1
ATOM 4516 O O . ILE E 1 54 ? -21.201 35.716 19.055 1.00 24.29 54 ILE E O 1
ATOM 4521 N N . ALA E 1 55 ? -22.827 36.014 17.534 1.00 26.36 55 ALA E N 1
ATOM 4522 C CA . ALA E 1 55 ? -23.014 34.583 17.304 1.00 25.94 55 ALA E CA 1
ATOM 4523 C C . ALA E 1 55 ? -21.752 33.911 16.773 1.00 27.14 55 ALA E C 1
ATOM 4524 O O . ALA E 1 55 ? -21.431 32.784 17.145 1.00 25.06 55 ALA E O 1
ATOM 4526 N N . ASP E 1 56 ? -21.028 34.598 15.899 1.00 25.73 56 ASP E N 1
ATOM 4527 C CA . ASP E 1 56 ? -19.801 34.015 15.372 1.00 25.91 56 ASP E CA 1
ATOM 4528 C C . ASP E 1 56 ? -18.905 35.153 14.919 1.00 25.50 56 ASP E C 1
ATOM 4529 O O . ASP E 1 56 ? -19.369 36.276 14.721 1.00 24.29 56 ASP E O 1
ATOM 4534 N N . ILE E 1 57 ? -17.619 34.869 14.763 1.00 23.78 57 ILE E N 1
ATOM 4535 C CA . ILE E 1 57 ? -16.695 35.911 14.361 1.00 22.62 57 ILE E CA 1
ATOM 4536 C C . ILE E 1 57 ? -15.483 35.283 13.683 1.00 22.98 57 ILE E C 1
ATOM 4537 O O . ILE E 1 57 ? -15.099 34.165 14.002 1.00 22.93 57 ILE E O 1
ATOM 4542 N N . ARG E 1 58 ? -14.916 35.993 12.715 1.00 22.57 58 ARG E N 1
ATOM 4543 C CA . ARG E 1 58 ? -13.737 35.511 12.005 1.00 24.66 58 ARG E CA 1
ATOM 4544 C C . ARG E 1 58 ? -12.881 36.708 11.629 1.00 23.12 58 ARG E C 1
ATOM 4545 O O . ARG E 1 58 ? -13.350 37.844 11.615 1.00 21.36 58 ARG E O 1
ATOM 4553 N N . PHE E 1 59 ? -11.623 36.437 11.328 1.00 22.91 59 PHE E N 1
ATOM 4554 C CA . PHE E 1 59 ? -10.709 37.484 10.919 1.00 23.80 59 PHE E CA 1
ATOM 4555 C C . PHE E 1 59 ? -9.823 36.892 9.851 1.00 24.07 59 PHE E C 1
ATOM 4556 O O . PHE E 1 59 ? -9.635 35.676 9.778 1.00 25.22 59 PHE E O 1
ATOM 4564 N N . GLN E 1 60 ? -9.311 37.749 8.989 1.00 26.12 60 GLN E N 1
ATOM 4565 C CA . GLN E 1 60 ? -8.392 37.292 7.975 1.00 28.53 60 GLN E CA 1
ATOM 4566 C C . GLN E 1 60 ? -7.453 38.461 7.753 1.00 29.52 60 GLN E C 1
ATOM 4567 O O . GLN E 1 60 ? -7.699 39.553 8.258 1.00 25.49 60 GLN E O 1
ATOM 4573 N N . GLY E 1 61 ? -6.359 38.220 7.044 1.00 31.96 61 GLY E N 1
ATOM 4574 C CA . GLY E 1 61 ? -5.414 39.289 6.787 1.00 34.24 61 GLY E CA 1
ATOM 4575 C C . GLY E 1 61 ? -3.984 38.862 7.027 1.00 38.32 61 GLY E C 1
ATOM 4576 O O . GLY E 1 61 ? -3.720 37.847 7.678 1.00 37.62 61 GLY E O 1
ATOM 4577 N N . GLN E 1 62 ? -3.053 39.651 6.503 1.00 40.10 62 GLN E N 1
ATOM 4578 C CA . GLN E 1 62 ? -1.639 39.359 6.653 1.00 42.30 62 GLN E CA 1
ATOM 4579 C C . GLN E 1 62 ? -0.999 40.332 7.624 1.00 39.25 62 GLN E C 1
ATOM 4580 O O . GLN E 1 62 ? -1.196 41.544 7.541 1.00 36.28 62 GLN E O 1
ATOM 4586 N N . GLY E 1 63 ? -0.235 39.787 8.558 1.00 35.65 63 GLY E N 1
ATOM 4587 C CA . GLY E 1 63 ? 0.413 40.632 9.533 1.00 33.36 63 GLY E CA 1
ATOM 4588 C C . GLY E 1 63 ? 1.430 39.861 10.331 1.00 30.21 63 GLY E C 1
ATOM 4589 O O . GLY E 1 63 ? 1.510 38.637 10.234 1.00 32.45 63 GLY E O 1
ATOM 4590 N N . CYS E 1 64 ? 2.204 40.589 11.124 1.00 27.37 64 CYS E N 1
ATOM 4591 C CA . CYS E 1 64 ? 3.237 40.002 11.952 1.00 25.45 64 CYS E CA 1
ATOM 4592 C C . CYS E 1 64 ? 2.630 38.972 12.916 1.00 26.56 64 CYS E C 1
ATOM 4593 O O . CYS E 1 64 ? 1.408 38.770 12.941 1.00 24.01 64 CYS E O 1
ATOM 4596 N N . ALA E 1 65 ? 3.490 38.327 13.699 1.00 23.22 65 ALA E N 1
ATOM 4597 C CA . ALA E 1 65 ? 3.043 37.314 14.647 1.00 24.09 65 ALA E CA 1
ATOM 4598 C C . ALA E 1 65 ? 2.230 37.907 15.793 1.00 24.71 65 ALA E C 1
ATOM 4599 O O . ALA E 1 65 ? 1.322 37.258 16.314 1.00 25.16 65 ALA E O 1
ATOM 4601 N N . ILE E 1 66 ? 2.566 39.129 16.198 1.00 25.88 66 ILE E N 1
ATOM 4602 C CA . ILE E 1 66 ? 1.847 39.773 17.282 1.00 25.51 66 ILE E CA 1
ATOM 4603 C C . ILE E 1 66 ? 0.424 40.099 16.843 1.00 24.78 66 ILE E C 1
ATOM 4604 O O . ILE E 1 66 ? -0.514 39.904 17.600 1.00 22.07 66 ILE E O 1
ATOM 4609 N N . SER E 1 67 ? 0.266 40.583 15.614 1.00 24.61 67 SER E N 1
ATOM 4610 C CA . SER E 1 67 ? -1.057 40.948 15.112 1.00 25.14 67 SER E CA 1
ATOM 4611 C C . SER E 1 67 ? -1.912 39.721 14.819 1.00 24.62 67 SER E C 1
ATOM 4612 O O . SER E 1 67 ? -3.129 39.739 14.989 1.00 23.33 67 SER E O 1
ATOM 4615 N N . THR E 1 68 ? -1.271 38.648 14.381 1.00 24.34 68 THR E N 1
ATOM 4616 C CA . THR E 1 68 ? -1.991 37.421 14.081 1.00 23.82 68 THR E CA 1
ATOM 4617 C C . THR E 1 68 ? -2.470 36.784 15.385 1.00 23.74 68 THR E C 1
ATOM 4618 O O . THR E 1 68 ? -3.620 36.344 15.489 1.00 23.63 68 THR E O 1
ATOM 4622 N N . ALA E 1 69 ? -1.590 36.746 16.378 1.00 22.17 69 ALA E N 1
ATOM 4623 C CA . ALA E 1 69 ? -1.936 36.174 17.672 1.00 23.84 69 ALA E CA 1
ATOM 4624 C C . ALA E 1 69 ? -3.004 37.041 18.340 1.00 23.45 69 ALA E C 1
ATOM 4625 O O . ALA E 1 69 ? -3.965 36.534 18.924 1.00 23.19 69 ALA E O 1
ATOM 4627 N N . SER E 1 70 ? -2.851 38.354 18.247 1.00 22.03 70 SER E N 1
ATOM 4628 C CA . SER E 1 70 ? -3.830 39.234 18.858 1.00 21.72 70 SER E CA 1
ATOM 4629 C C . SER E 1 70 ? -5.234 39.023 18.272 1.00 20.86 70 SER E C 1
ATOM 4630 O O . SER E 1 70 ? -6.210 38.938 19.016 1.00 22.36 70 SER E O 1
ATOM 4633 N N . ALA E 1 71 ? -5.336 38.934 16.949 1.00 17.49 71 ALA E N 1
ATOM 4634 C CA . ALA E 1 71 ? -6.633 38.744 16.304 1.00 20.40 71 ALA E CA 1
ATOM 4635 C C . ALA E 1 71 ? -7.257 37.395 16.664 1.00 19.92 71 ALA E C 1
ATOM 4636 O O . ALA E 1 71 ? -8.467 37.289 16.874 1.00 19.86 71 ALA E O 1
ATOM 4638 N N . SER E 1 72 ? -6.424 36.366 16.723 1.00 19.27 72 SER E N 1
ATOM 4639 C CA . SER E 1 72 ? -6.889 35.024 17.057 1.00 19.47 72 SER E CA 1
ATOM 4640 C C . SER E 1 72 ? -7.449 35.034 18.476 1.00 17.83 72 SER E C 1
ATOM 4641 O O . SER E 1 72 ? -8.584 34.620 18.700 1.00 21.08 72 SER E O 1
ATOM 4644 N N . LEU E 1 73 ? -6.653 35.518 19.427 1.00 18.56 73 LEU E N 1
ATOM 4645 C CA . LEU E 1 73 ? -7.066 35.589 20.820 1.00 19.32 73 LEU E CA 1
ATOM 4646 C C . LEU E 1 73 ? -8.334 36.429 20.993 1.00 22.60 73 LEU E C 1
ATOM 4647 O O . LEU E 1 73 ? -9.211 36.092 21.800 1.00 23.62 73 LEU E O 1
ATOM 4652 N N . MET E 1 74 ? -8.427 37.517 20.237 1.00 20.88 74 MET E N 1
ATOM 4653 C CA . MET E 1 74 ? -9.598 38.393 20.309 1.00 22.47 74 MET E CA 1
ATOM 4654 C C . MET E 1 74 ? -10.881 37.687 19.867 1.00 22.06 74 MET E C 1
ATOM 4655 O O . MET E 1 74 ? -11.898 37.749 20.562 1.00 21.92 74 MET E O 1
ATOM 4660 N N . THR E 1 75 ? -10.844 37.031 18.710 1.00 21.41 75 THR E N 1
ATOM 4661 C CA . THR E 1 75 ? -12.033 36.343 18.213 1.00 24.60 75 THR E CA 1
ATOM 4662 C C . THR E 1 75 ? -12.494 35.281 19.206 1.00 26.48 75 THR E C 1
ATOM 4663 O O . THR E 1 75 ? -13.692 35.084 19.405 1.00 25.77 75 THR E O 1
ATOM 4667 N N . GLU E 1 76 ? -11.536 34.607 19.831 1.00 26.51 76 GLU E N 1
ATOM 4668 C CA . GLU E 1 76 ? -11.843 33.559 20.804 1.00 26.90 76 GLU E CA 1
ATOM 4669 C C . GLU E 1 76 ? -12.422 34.146 22.096 1.00 25.95 76 GLU E C 1
ATOM 4670 O O . GLU E 1 76 ? -13.309 33.556 22.718 1.00 26.85 76 GLU E O 1
ATOM 4676 N N . ALA E 1 77 ? -11.929 35.318 22.482 1.00 25.48 77 ALA E N 1
ATOM 4677 C CA . ALA E 1 77 ? -12.371 35.998 23.694 1.00 25.74 77 ALA E CA 1
ATOM 4678 C C . ALA E 1 77 ? -13.763 36.640 23.601 1.00 26.14 77 ALA E C 1
ATOM 4679 O O . ALA E 1 77 ? -14.436 36.832 24.627 1.00 25.96 77 ALA E O 1
ATOM 4681 N N . VAL E 1 78 ? -14.210 36.951 22.391 1.00 24.11 78 VAL E N 1
ATOM 4682 C CA . VAL E 1 78 ? -15.512 37.604 22.239 1.00 24.61 78 VAL E CA 1
ATOM 4683 C C . VAL E 1 78 ? -16.632 36.789 21.610 1.00 23.82 78 VAL E C 1
ATOM 4684 O O . VAL E 1 78 ? -17.792 37.192 21.680 1.00 24.87 78 VAL E O 1
ATOM 4688 N N . LYS E 1 79 ? -16.310 35.664 20.985 1.00 22.56 79 LYS E N 1
ATOM 4689 C CA . LYS E 1 79 ? -17.346 34.857 20.362 1.00 25.77 79 LYS E CA 1
ATOM 4690 C C . LYS E 1 79 ? -18.366 34.408 21.410 1.00 26.31 79 LYS E C 1
ATOM 4691 O O . LYS E 1 79 ? -17.994 33.924 22.476 1.00 27.28 79 LYS E O 1
ATOM 4697 N N . GLY E 1 80 ? -19.647 34.582 21.100 1.00 27.61 80 GLY E N 1
ATOM 4698 C CA . GLY E 1 80 ? -20.697 34.181 22.021 1.00 26.48 80 GLY E CA 1
ATOM 4699 C C . GLY E 1 80 ? -21.080 35.237 23.041 1.00 29.82 80 GLY E C 1
ATOM 4700 O O . GLY E 1 80 ? -22.105 35.117 23.715 1.00 28.48 80 GLY E O 1
ATOM 4701 N N . LYS E 1 81 ? -20.264 36.278 23.157 1.00 28.73 81 LYS E N 1
ATOM 4702 C CA . LYS E 1 81 ? -20.524 37.346 24.111 1.00 31.05 81 LYS E CA 1
ATOM 4703 C C . LYS E 1 81 ? -21.489 38.372 23.536 1.00 30.50 81 LYS E C 1
ATOM 4704 O O . LYS E 1 81 ? -21.692 38.441 22.317 1.00 28.07 81 LYS E O 1
ATOM 4710 N N . LYS E 1 82 ? -22.083 39.161 24.425 1.00 31.28 82 LYS E N 1
ATOM 4711 C CA . LYS E 1 82 ? -22.991 40.227 24.027 1.00 32.17 82 LYS E CA 1
ATOM 4712 C C . LYS E 1 82 ? -22.063 41.330 23.525 1.00 30.94 82 LYS E C 1
ATOM 4713 O O . LYS E 1 82 ? -20.908 41.405 23.952 1.00 29.80 82 LYS E O 1
ATOM 4719 N N . VAL E 1 83 ? -22.548 42.180 22.632 1.00 28.11 83 VAL E N 1
ATOM 4720 C CA . VAL E 1 83 ? -21.718 43.268 22.117 1.00 26.89 83 VAL E CA 1
ATOM 4721 C C . VAL E 1 83 ? -21.099 44.061 23.272 1.00 26.81 83 VAL E C 1
ATOM 4722 O O . VAL E 1 83 ? -19.901 44.321 23.289 1.00 26.37 83 VAL E O 1
ATOM 4726 N N . ALA E 1 84 ? -21.917 44.432 24.253 1.00 27.69 84 ALA E N 1
ATOM 4727 C CA . ALA E 1 84 ? -21.422 45.197 25.395 1.00 27.50 84 ALA E CA 1
ATOM 4728 C C . ALA E 1 84 ? -20.256 44.528 26.136 1.00 28.21 84 ALA E C 1
ATOM 4729 O O . ALA E 1 84 ? -19.316 45.202 26.569 1.00 27.47 84 ALA E O 1
ATOM 4731 N N . GLU E 1 85 ? -20.317 43.213 26.307 1.00 27.32 85 GLU E N 1
ATOM 4732 C CA . GLU E 1 85 ? -19.235 42.542 27.013 1.00 30.29 85 GLU E CA 1
ATOM 4733 C C . GLU E 1 85 ? -17.965 42.570 26.171 1.00 28.22 85 GLU E C 1
ATOM 4734 O O . GLU E 1 85 ? -16.857 42.657 26.703 1.00 26.59 85 GLU E O 1
ATOM 4740 N N . ALA E 1 86 ? -18.139 42.503 24.857 1.00 28.07 86 ALA E N 1
ATOM 4741 C CA . ALA E 1 86 ? -17.011 42.526 23.930 1.00 27.81 86 ALA E CA 1
ATOM 4742 C C . ALA E 1 86 ? -16.319 43.877 24.006 1.00 29.20 86 ALA E C 1
ATOM 4743 O O . ALA E 1 86 ? -15.090 43.962 24.093 1.00 28.66 86 ALA E O 1
ATOM 4745 N N . LEU E 1 87 ? -17.113 44.942 23.982 1.00 29.50 87 LEU E N 1
ATOM 4746 C CA . LEU E 1 87 ? -16.553 46.282 24.046 1.00 28.35 87 LEU E CA 1
ATOM 4747 C C . LEU E 1 87 ? -15.850 46.501 25.379 1.00 29.18 87 LEU E C 1
ATOM 4748 O O . LEU E 1 87 ? -14.886 47.259 25.466 1.00 29.76 87 LEU E O 1
ATOM 4753 N N . GLU E 1 88 ? -16.318 45.828 26.421 1.00 29.50 88 GLU E N 1
ATOM 4754 C CA . GLU E 1 88 ? -15.679 45.960 27.722 1.00 31.53 88 GLU E CA 1
ATOM 4755 C C . GLU E 1 88 ? -14.308 45.267 27.661 1.00 30.08 88 GLU E C 1
ATOM 4756 O O . GLU E 1 88 ? -13.326 45.754 28.223 1.00 28.96 88 GLU E O 1
ATOM 4762 N N . LEU E 1 89 ? -14.252 44.121 26.991 1.00 28.69 89 LEU E N 1
ATOM 4763 C CA . LEU E 1 89 ? -12.987 43.397 26.856 1.00 28.53 89 LEU E CA 1
ATOM 4764 C C . LEU E 1 89 ? -12.014 44.265 26.062 1.00 27.49 89 LEU E C 1
ATOM 4765 O O . LEU E 1 89 ? -10.833 44.365 26.396 1.00 27.17 89 LEU E O 1
ATOM 4770 N N . SER E 1 90 ? -12.520 44.904 25.015 1.00 26.61 90 SER E N 1
ATOM 4771 C CA . SER E 1 90 ? -11.684 45.773 24.194 1.00 28.29 90 SER E CA 1
ATOM 4772 C C . SER E 1 90 ? -11.101 46.896 25.056 1.00 29.55 90 SER E C 1
ATOM 4773 O O . SER E 1 90 ? -9.907 47.200 24.976 1.00 27.33 90 SER E O 1
ATOM 4776 N N . ARG E 1 91 ? -11.942 47.501 25.893 1.00 30.06 91 ARG E N 1
ATOM 4777 C CA . ARG E 1 91 ? -11.493 48.582 26.768 1.00 32.10 91 ARG E CA 1
ATOM 4778 C C . ARG E 1 91 ? -10.381 48.084 27.688 1.00 31.96 91 ARG E C 1
ATOM 4779 O O . ARG E 1 91 ? -9.314 48.692 27.771 1.00 32.26 91 ARG E O 1
ATOM 4787 N N . LYS E 1 92 ? -10.641 46.976 28.376 1.00 32.29 92 LYS E N 1
ATOM 4788 C CA . LYS E 1 92 ? -9.669 46.386 29.291 1.00 32.37 92 LYS E CA 1
ATOM 4789 C C . LYS E 1 92 ? -8.365 46.060 28.569 1.00 32.09 92 LYS E C 1
ATOM 4790 O O . LYS E 1 92 ? -7.267 46.318 29.083 1.00 30.31 92 LYS E O 1
ATOM 4796 N N . PHE E 1 93 ? -8.489 45.483 27.376 1.00 32.13 93 PHE E N 1
ATOM 4797 C CA . PHE E 1 93 ? -7.320 45.107 26.590 1.00 31.17 93 PHE E CA 1
ATOM 4798 C C . PHE E 1 93 ? -6.468 46.310 26.222 1.00 34.05 93 PHE E C 1
ATOM 4799 O O . PHE E 1 93 ? -5.237 46.261 26.297 1.00 34.56 93 PHE E O 1
ATOM 4807 N N . GLN E 1 94 ? -7.122 47.389 25.810 1.00 34.57 94 GLN E N 1
ATOM 4808 C CA . GLN E 1 94 ? -6.403 48.589 25.428 1.00 36.57 94 GLN E CA 1
ATOM 4809 C C . GLN E 1 94 ? -5.793 49.271 26.643 1.00 36.30 94 GLN E C 1
ATOM 4810 O O . GLN E 1 94 ? -4.731 49.876 26.544 1.00 36.32 94 GLN E O 1
ATOM 4816 N N . ALA E 1 95 ? -6.459 49.167 27.789 1.00 35.82 95 ALA E N 1
ATOM 4817 C CA . ALA E 1 95 ? -5.936 49.756 29.017 1.00 37.15 95 ALA E CA 1
ATOM 4818 C C . ALA E 1 95 ? -4.619 49.062 29.352 1.00 38.14 95 ALA E C 1
ATOM 4819 O O . ALA E 1 95 ? -3.654 49.700 29.780 1.00 39.08 95 ALA E O 1
ATOM 4821 N N . MET E 1 96 ? -4.585 47.751 29.141 1.00 37.10 96 MET E N 1
ATOM 4822 C CA . MET E 1 96 ? -3.395 46.953 29.419 1.00 37.93 96 MET E CA 1
ATOM 4823 C C . MET E 1 96 ? -2.225 47.243 28.488 1.00 38.41 96 MET E C 1
ATOM 4824 O O . MET E 1 96 ? -1.106 47.467 28.944 1.00 39.59 96 MET E O 1
ATOM 4829 N N . VAL E 1 97 ? -2.485 47.229 27.187 1.00 38.97 97 VAL E N 1
ATOM 4830 C CA . VAL E 1 97 ? -1.433 47.452 26.201 1.00 40.22 97 VAL E CA 1
ATOM 4831 C C . VAL E 1 97 ? -1.134 48.911 25.885 1.00 41.62 97 VAL E C 1
ATOM 4832 O O . VAL E 1 97 ? 0.032 49.301 25.826 1.00 41.69 97 VAL E O 1
ATOM 4836 N N . VAL E 1 98 ? -2.175 49.714 25.686 1.00 43.09 98 VAL E N 1
ATOM 4837 C CA . VAL E 1 98 ? -1.997 51.126 25.359 1.00 45.07 98 VAL E CA 1
ATOM 4838 C C . VAL E 1 98 ? -1.599 51.980 26.562 1.00 48.42 98 VAL E C 1
ATOM 4839 O O . VAL E 1 98 ? -0.712 52.826 26.460 1.00 48.20 98 VAL E O 1
ATOM 4843 N N . GLU E 1 99 ? -2.255 51.756 27.697 1.00 51.85 99 GLU E N 1
ATOM 4844 C CA . GLU E 1 99 ? -1.983 52.524 28.908 1.00 55.74 99 GLU E CA 1
ATOM 4845 C C . GLU E 1 99 ? -0.982 51.860 29.846 1.00 54.31 99 GLU E C 1
ATOM 4846 O O . GLU E 1 99 ? -0.361 52.532 30.673 1.00 53.86 99 GLU E O 1
ATOM 4852 N N . GLY E 1 100 ? -0.822 50.547 29.718 1.00 52.23 100 GLY E N 1
ATOM 4853 C CA . GLY E 1 100 ? 0.096 49.839 30.590 1.00 49.51 100 GLY E CA 1
ATOM 4854 C C . GLY E 1 100 ? -0.479 49.825 31.992 1.00 48.74 100 GLY E C 1
ATOM 4855 O O . GLY E 1 100 ? 0.246 49.893 32.985 1.00 47.23 100 GLY E O 1
ATOM 4856 N N . ALA E 1 101 ? -1.802 49.741 32.066 1.00 47.90 101 ALA E N 1
ATOM 4857 C CA . ALA E 1 101 ? -2.498 49.724 33.343 1.00 47.93 101 ALA E CA 1
ATOM 4858 C C . ALA E 1 101 ? -2.531 48.319 33.935 1.00 47.80 101 ALA E C 1
ATOM 4859 O O . ALA E 1 101 ? -2.422 47.328 33.214 1.00 46.22 101 ALA E O 1
ATOM 4861 N N . PRO E 1 102 ? -2.670 48.215 35.266 1.00 48.16 102 PRO E N 1
ATOM 4862 C CA . PRO E 1 102 ? -2.715 46.896 35.903 1.00 48.08 102 PRO E CA 1
ATOM 4863 C C . PRO E 1 102 ? -3.738 46.027 35.175 1.00 48.39 102 PRO E C 1
ATOM 4864 O O . PRO E 1 102 ? -4.945 46.270 35.263 1.00 46.98 102 PRO E O 1
ATOM 4868 N N . PRO E 1 103 ? -3.263 45.012 34.432 1.00 48.02 103 PRO E N 1
ATOM 4869 C CA . PRO E 1 103 ? -4.112 44.091 33.669 1.00 46.25 103 PRO E CA 1
ATOM 4870 C C . PRO E 1 103 ? -5.308 43.564 34.441 1.00 44.35 103 PRO E C 1
ATOM 4871 O O . PRO E 1 103 ? -5.173 43.093 35.567 1.00 43.43 103 PRO E O 1
ATOM 4875 N N . ASP E 1 104 ? -6.482 43.653 33.827 1.00 42.34 104 ASP E N 1
ATOM 4876 C CA . ASP E 1 104 ? -7.708 43.162 34.443 1.00 41.45 104 ASP E CA 1
ATOM 4877 C C . ASP E 1 104 ? -7.705 41.640 34.280 1.00 39.51 104 ASP E C 1
ATOM 4878 O O . ASP E 1 104 ? -7.602 41.131 33.165 1.00 38.90 104 ASP E O 1
ATOM 4883 N N . PRO E 1 105 ? -7.804 40.895 35.394 1.00 39.40 105 PRO E N 1
ATOM 4884 C CA . PRO E 1 105 ? -7.812 39.425 35.400 1.00 38.48 105 PRO E CA 1
ATOM 4885 C C . PRO E 1 105 ? -8.828 38.819 34.436 1.00 38.53 105 PRO E C 1
ATOM 4886 O O . PRO E 1 105 ? -8.644 37.705 33.945 1.00 35.25 105 PRO E O 1
ATOM 4890 N N . THR E 1 106 ? -9.899 39.565 34.178 1.00 37.61 106 THR E N 1
ATOM 4891 C CA . THR E 1 106 ? -10.958 39.134 33.270 1.00 40.08 106 TH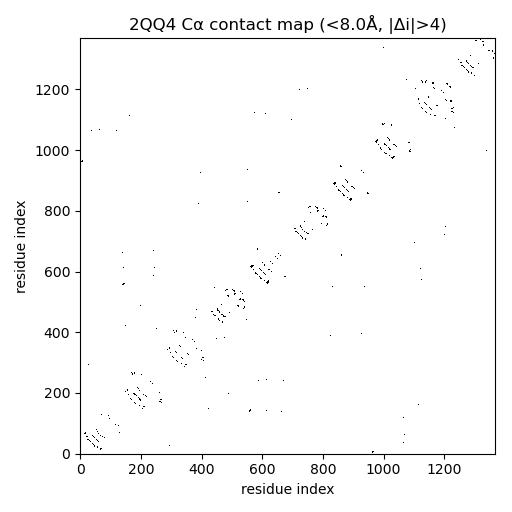R E CA 1
ATOM 4892 C C . THR E 1 106 ? -10.451 38.826 31.855 1.00 36.91 106 THR E C 1
ATOM 4893 O O . THR E 1 106 ? -11.121 38.127 31.087 1.00 35.38 106 THR E O 1
ATOM 4897 N N . LEU E 1 107 ? -9.274 39.346 31.513 1.00 33.82 107 LEU E N 1
ATOM 4898 C CA . LEU E 1 107 ? -8.697 39.142 30.182 1.00 31.04 107 LEU E CA 1
ATOM 4899 C C . LEU E 1 107 ? -8.258 37.707 29.855 1.00 30.75 107 LEU E C 1
ATOM 4900 O O . LEU E 1 107 ? -8.045 37.368 28.687 1.00 29.01 107 LEU E O 1
ATOM 4905 N N . GLY E 1 108 ? -8.131 36.864 30.877 1.00 29.64 108 GLY E N 1
ATOM 4906 C CA . GLY E 1 108 ? -7.732 35.484 30.647 1.00 28.29 108 GLY E CA 1
ATOM 4907 C C . GLY E 1 108 ? -6.447 35.363 29.846 1.00 28.37 108 GLY E C 1
ATOM 4908 O O . GLY E 1 108 ? -5.450 36.016 30.161 1.00 28.80 108 GLY E O 1
ATOM 4909 N N . ASP E 1 109 ? -6.466 34.530 28.807 1.00 26.79 109 ASP E N 1
ATOM 4910 C CA . ASP E 1 109 ? -5.286 34.340 27.968 1.00 26.61 109 ASP E CA 1
ATOM 4911 C C . ASP E 1 109 ? -4.822 35.593 27.230 1.00 27.78 109 ASP E C 1
ATOM 4912 O O . ASP E 1 109 ? -3.683 35.646 26.749 1.00 26.38 109 ASP E O 1
ATOM 4917 N N . LEU E 1 110 ? -5.691 36.598 27.131 1.00 27.16 110 LEU E N 1
ATOM 4918 C CA . LEU E 1 110 ? -5.300 37.840 26.476 1.00 28.22 110 LEU E CA 1
ATOM 4919 C C . LEU E 1 110 ? -4.156 38.435 27.288 1.00 29.74 110 LEU E C 1
ATOM 4920 O O . LEU E 1 110 ? -3.363 39.226 26.777 1.00 30.69 110 LEU E O 1
ATOM 4925 N N . LEU E 1 111 ? -4.067 38.034 28.555 1.00 30.56 111 LEU E N 1
ATOM 4926 C CA . LEU E 1 111 ? -3.017 38.531 29.436 1.00 32.70 111 LEU E CA 1
ATOM 4927 C C . LEU E 1 111 ? -1.626 38.248 28.887 1.00 32.17 111 LEU E C 1
ATOM 4928 O O . LEU E 1 111 ? -0.655 38.894 29.280 1.00 33.11 111 LEU E O 1
ATOM 4933 N N . ALA E 1 112 ? -1.538 37.282 27.979 1.00 32.36 112 ALA E N 1
ATOM 4934 C CA . ALA E 1 112 ? -0.269 36.896 27.366 1.00 31.32 112 ALA E CA 1
ATOM 4935 C C . ALA E 1 112 ? 0.377 38.022 26.547 1.00 33.13 112 ALA E C 1
ATOM 4936 O O . ALA E 1 112 ? 1.578 37.987 26.261 1.00 31.32 112 ALA E O 1
ATOM 4938 N N . LEU E 1 113 ? -0.410 39.018 26.161 1.00 32.67 113 LEU E N 1
ATOM 4939 C CA . LEU E 1 113 ? 0.138 40.121 25.381 1.00 34.00 113 LEU E CA 1
ATOM 4940 C C . LEU E 1 113 ? 0.564 41.302 26.260 1.00 37.34 113 LEU E C 1
ATOM 4941 O O . LEU E 1 113 ? 0.929 42.366 25.756 1.00 36.37 113 LEU E O 1
ATOM 4946 N N . GLN E 1 114 ? 0.525 41.095 27.575 1.00 41.93 114 GLN E N 1
ATOM 4947 C CA . GLN E 1 114 ? 0.917 42.113 28.549 1.00 48.00 114 GLN E CA 1
ATOM 4948 C C . GLN E 1 114 ? 2.221 42.813 28.180 1.00 46.72 114 GLN E C 1
ATOM 4949 O O . GLN E 1 114 ? 2.328 44.037 28.278 1.00 46.30 114 GLN E O 1
ATOM 4955 N N . GLY E 1 115 ? 3.208 42.022 27.771 1.00 44.93 115 GLY E N 1
ATOM 4956 C CA . GLY E 1 115 ? 4.510 42.560 27.416 1.00 42.91 115 GLY E CA 1
ATOM 4957 C C . GLY E 1 115 ? 4.531 43.560 26.277 1.00 42.48 115 GLY E C 1
ATOM 4958 O O . GLY E 1 115 ? 5.506 44.295 26.110 1.00 41.79 115 GLY E O 1
ATOM 4959 N N . VAL E 1 116 ? 3.469 43.594 25.480 1.00 40.80 116 VAL E N 1
ATOM 4960 C CA . VAL E 1 116 ? 3.418 44.527 24.362 1.00 40.16 116 VAL E CA 1
ATOM 4961 C C . VAL E 1 116 ? 3.338 45.963 24.863 1.00 40.80 116 VAL E C 1
ATOM 4962 O O . VAL E 1 116 ? 3.769 46.889 24.179 1.00 40.34 116 VAL E O 1
ATOM 4966 N N . ALA E 1 117 ? 2.791 46.144 26.063 1.00 43.04 117 ALA E N 1
ATOM 4967 C CA . ALA E 1 117 ? 2.676 47.474 26.648 1.00 44.91 117 ALA E CA 1
ATOM 4968 C C . ALA E 1 117 ? 4.066 48.084 26.788 1.00 47.20 117 ALA E C 1
ATOM 4969 O O . ALA E 1 117 ? 4.226 49.305 26.769 1.00 47.43 117 ALA E O 1
ATOM 4971 N N . LYS E 1 118 ? 5.068 47.221 26.932 1.00 47.53 118 LYS E N 1
ATOM 4972 C CA . LYS E 1 118 ? 6.451 47.659 27.072 1.00 48.47 118 LYS E CA 1
ATOM 4973 C C . LYS E 1 118 ? 7.071 47.938 25.706 1.00 46.26 118 LYS E C 1
ATOM 4974 O O . LYS E 1 118 ? 8.219 48.362 25.625 1.00 45.80 118 LYS E O 1
ATOM 4980 N N . LEU E 1 119 ? 6.313 47.696 24.641 1.00 45.08 119 LEU E N 1
ATOM 4981 C CA . LEU E 1 119 ? 6.810 47.901 23.279 1.00 44.41 119 LEU E CA 1
ATOM 4982 C C . LEU E 1 119 ? 5.982 48.914 22.489 1.00 44.56 119 LEU E C 1
ATOM 4983 O O . LEU E 1 119 ? 5.014 48.549 21.823 1.00 43.90 119 LEU E O 1
ATOM 4988 N N . PRO E 1 120 ? 6.373 50.199 22.529 1.00 45.94 120 PRO E N 1
ATOM 4989 C CA . PRO E 1 120 ? 5.655 51.263 21.815 1.00 45.51 120 PRO E CA 1
ATOM 4990 C C . PRO E 1 120 ? 5.451 51.022 20.319 1.00 43.05 120 PRO E C 1
ATOM 4991 O O . PRO E 1 120 ? 4.391 51.333 19.770 1.00 42.31 120 PRO E O 1
ATOM 4995 N N . ALA E 1 121 ? 6.463 50.463 19.664 1.00 40.98 121 ALA E N 1
ATOM 4996 C CA . ALA E 1 121 ? 6.388 50.198 18.235 1.00 36.64 121 ALA E CA 1
ATOM 4997 C C . ALA E 1 121 ? 5.437 49.061 17.872 1.00 35.19 121 ALA E C 1
ATOM 4998 O O . ALA E 1 121 ? 4.996 48.969 16.727 1.00 31.40 121 ALA E O 1
ATOM 5000 N N . ARG E 1 122 ? 5.108 48.204 18.836 1.00 33.93 122 ARG E N 1
ATOM 5001 C CA . ARG E 1 122 ? 4.228 47.071 18.548 1.00 33.29 122 ARG E CA 1
ATOM 5002 C C . ARG E 1 122 ? 2.845 47.146 19.192 1.00 33.36 122 ARG E C 1
ATOM 5003 O O . ARG E 1 122 ? 2.008 46.271 18.973 1.00 32.34 122 ARG E O 1
ATOM 5011 N N . VAL E 1 123 ? 2.603 48.179 19.987 1.00 33.02 123 VAL E N 1
ATOM 5012 C CA . VAL E 1 123 ? 1.311 48.329 20.636 1.00 33.85 123 VAL E CA 1
ATOM 5013 C C . VAL E 1 123 ? 0.199 48.224 19.602 1.00 34.54 123 VAL E C 1
ATOM 5014 O O . VAL E 1 123 ? -0.828 47.577 19.836 1.00 35.81 123 VAL E O 1
ATOM 5018 N N . LYS E 1 124 ? 0.413 48.848 18.452 1.00 32.34 124 LYS E N 1
ATOM 5019 C CA . LYS E 1 124 ? -0.583 48.834 17.397 1.00 32.26 124 LYS E CA 1
ATOM 5020 C C . LYS E 1 124 ? -0.753 47.477 16.723 1.00 31.19 124 LYS E C 1
ATOM 5021 O O . LYS E 1 124 ? -1.784 47.214 16.107 1.00 30.07 124 LYS E O 1
ATOM 5027 N N . CYS E 1 125 ? 0.247 46.607 16.829 1.00 29.38 125 CYS E N 1
ATOM 5028 C CA . CYS E 1 125 ? 0.117 45.281 16.231 1.00 28.06 125 CYS E CA 1
ATOM 5029 C C . CYS E 1 125 ? -0.910 44.514 17.063 1.00 26.33 125 CYS E C 1
ATOM 5030 O O . CYS E 1 125 ? -1.658 43.686 16.547 1.00 28.27 125 CYS E O 1
ATOM 5033 N N . ALA E 1 126 ? -0.940 44.810 18.355 1.00 25.76 126 ALA E N 1
ATOM 5034 C CA . ALA E 1 126 ? -1.857 44.148 19.266 1.00 24.03 126 ALA E CA 1
ATOM 5035 C C . ALA E 1 126 ? -3.265 44.750 19.244 1.00 24.77 126 ALA E C 1
ATOM 5036 O O . ALA E 1 126 ? -4.252 44.023 19.347 1.00 22.85 126 ALA E O 1
ATOM 5038 N N . THR E 1 127 ? -3.361 46.068 19.092 1.00 24.90 127 THR E N 1
ATOM 5039 C CA . THR E 1 127 ? -4.668 46.729 19.096 1.00 24.56 127 THR E CA 1
ATOM 5040 C C . THR E 1 127 ? -5.411 46.787 17.766 1.00 23.91 127 THR E C 1
ATOM 5041 O O . THR E 1 127 ? -6.615 47.040 17.747 1.00 24.49 127 THR E O 1
ATOM 5045 N N . LEU E 1 128 ? -4.712 46.549 16.658 1.00 23.20 128 LEU E N 1
ATOM 5046 C CA . LEU E 1 128 ? -5.334 46.612 15.339 1.00 23.69 128 LEU E CA 1
ATOM 5047 C C . LEU E 1 128 ? -6.631 45.817 15.208 1.00 24.72 128 LEU E C 1
ATOM 5048 O O . LEU E 1 128 ? -7.628 46.315 14.670 1.00 21.57 128 LEU E O 1
ATOM 5053 N N . ALA E 1 129 ? -6.620 44.575 15.684 1.00 23.15 129 ALA E N 1
ATOM 5054 C CA . ALA E 1 129 ? -7.806 43.737 15.566 1.00 21.36 129 ALA E CA 1
ATOM 5055 C C . ALA E 1 129 ? -8.953 44.235 16.444 1.00 22.82 129 ALA E C 1
ATOM 5056 O O . ALA E 1 129 ? -10.133 44.093 16.098 1.00 21.38 129 ALA E O 1
ATOM 5058 N N . TRP E 1 130 ? -8.609 44.805 17.590 1.00 21.44 130 TRP E N 1
ATOM 5059 C CA . TRP E 1 130 ? -9.628 45.298 18.494 1.00 24.26 130 TRP E CA 1
ATOM 5060 C C . TRP E 1 130 ? -10.269 46.566 17.944 1.00 25.20 130 TRP E C 1
ATOM 5061 O O . TRP E 1 130 ? -11.464 46.796 18.143 1.00 24.10 130 TRP E O 1
ATOM 5072 N N . HIS E 1 131 ? -9.488 47.394 17.254 1.00 25.08 131 HIS E N 1
ATOM 5073 C CA . HIS E 1 131 ? -10.063 48.601 16.668 1.00 27.47 131 HIS E CA 1
ATOM 5074 C C . HIS E 1 131 ? -11.018 48.160 15.566 1.00 25.66 131 HIS E C 1
ATOM 5075 O O . HIS E 1 131 ? -12.098 48.729 15.415 1.00 27.50 131 HIS E O 1
ATOM 5082 N N . ALA E 1 132 ? -10.629 47.142 14.799 1.00 22.32 132 ALA E N 1
ATOM 5083 C CA . ALA E 1 132 ? -11.486 46.648 13.726 1.00 24.45 132 ALA E CA 1
ATOM 5084 C C . ALA E 1 132 ? -12.780 46.067 14.294 1.00 25.14 132 ALA E C 1
ATOM 5085 O O . ALA E 1 132 ? -13.853 46.262 13.725 1.00 24.56 132 ALA E O 1
ATOM 5087 N N . LEU E 1 133 ? -12.684 45.341 15.403 1.00 24.14 133 LEU E N 1
ATOM 5088 C CA . LEU E 1 133 ? -13.893 44.782 16.010 1.00 25.20 133 LEU E CA 1
ATOM 5089 C C . LEU E 1 133 ? -14.859 45.915 16.369 1.00 25.73 133 LEU E C 1
ATOM 5090 O O . LEU E 1 133 ? -16.040 45.873 16.021 1.00 27.74 133 LEU E O 1
ATOM 5095 N N . GLU E 1 134 ? -14.354 46.921 17.071 1.00 26.14 134 GLU E N 1
ATOM 5096 C CA . GLU E 1 134 ? -15.187 48.044 17.476 1.00 29.43 134 GLU E CA 1
ATOM 5097 C C . GLU E 1 134 ? -15.904 48.705 16.301 1.00 30.78 134 GLU E C 1
ATOM 5098 O O . GLU E 1 134 ? -17.094 49.006 16.389 1.00 31.36 134 GLU E O 1
ATOM 5104 N N . GLU E 1 135 ? -15.195 48.926 15.201 1.00 31.03 135 GLU E N 1
ATOM 5105 C CA . GLU E 1 135 ? -15.819 49.535 14.034 1.00 33.71 135 GLU E CA 1
ATOM 5106 C C . GLU E 1 135 ? -16.855 48.571 13.464 1.00 34.88 135 GLU E C 1
ATOM 5107 O O . GLU E 1 135 ? -17.932 48.989 13.029 1.00 34.29 135 GLU E O 1
ATOM 5113 N N . ALA E 1 136 ? -16.531 47.280 13.486 1.00 33.91 136 ALA E N 1
ATOM 5114 C CA . ALA E 1 136 ? -17.432 46.258 12.965 1.00 35.11 136 ALA E CA 1
ATOM 5115 C C . ALA E 1 136 ? -18.681 46.133 13.817 1.00 36.09 136 ALA E C 1
ATOM 5116 O O . ALA E 1 136 ? -19.722 45.682 13.340 1.00 38.32 136 ALA E O 1
ATOM 5118 N N . LEU E 1 137 ? -18.583 46.528 15.079 1.00 36.57 137 LEU E N 1
ATOM 5119 C CA . LEU E 1 137 ? -19.728 46.429 15.969 1.00 40.18 137 LEU E CA 1
ATOM 5120 C C . LEU E 1 137 ? -20.632 47.655 15.957 1.00 46.24 137 LEU E C 1
ATOM 5121 O O . LEU E 1 137 ? -21.807 47.557 16.313 1.00 46.90 137 LEU E O 1
ATOM 5126 N N . ARG E 1 138 ? -20.095 48.803 15.552 1.00 52.26 138 ARG E N 1
ATOM 5127 C CA . ARG E 1 138 ? -20.892 50.025 15.510 1.00 59.27 138 ARG E CA 1
ATOM 5128 C C . ARG E 1 138 ? -22.144 49.837 14.658 1.00 59.87 138 ARG E C 1
ATOM 5129 O O . ARG E 1 138 ? -22.184 48.873 13.861 1.00 59.99 138 ARG E O 1
ATOM 5137 N N . VAL F 1 3 ? 7.262 8.025 -36.376 1.00 52.92 3 VAL F N 1
ATOM 5138 C CA . VAL F 1 3 ? 6.120 8.358 -37.278 1.00 52.67 3 VAL F CA 1
ATOM 5139 C C . VAL F 1 3 ? 5.736 9.828 -37.139 1.00 53.21 3 VAL F C 1
ATOM 5140 O O . VAL F 1 3 ? 5.758 10.391 -36.043 1.00 52.33 3 VAL F O 1
ATOM 5144 N N . LEU F 1 4 ? 5.381 10.437 -38.266 1.00 54.04 4 LEU F N 1
ATOM 5145 C CA . LEU F 1 4 ? 5.011 11.845 -38.315 1.00 55.47 4 LEU F CA 1
ATOM 5146 C C . LEU F 1 4 ? 3.974 12.213 -37.262 1.00 56.78 4 LEU F C 1
ATOM 5147 O O . LEU F 1 4 ? 4.128 13.207 -36.555 1.00 56.14 4 LEU F O 1
ATOM 5152 N N . ASP F 1 5 ? 2.917 11.414 -37.158 1.00 58.84 5 ASP F N 1
ATOM 5153 C CA . ASP F 1 5 ? 1.870 11.684 -36.181 1.00 60.14 5 ASP F CA 1
ATOM 5154 C C . ASP F 1 5 ? 2.403 11.592 -34.754 1.00 58.95 5 ASP F C 1
ATOM 5155 O O . ASP F 1 5 ? 2.003 12.368 -33.887 1.00 58.38 5 ASP F O 1
ATOM 5160 N N . GLU F 1 6 ? 3.309 10.650 -34.515 1.00 57.12 6 GLU F N 1
ATOM 5161 C CA . GLU F 1 6 ? 3.885 10.468 -33.187 1.00 55.32 6 GLU F CA 1
ATOM 5162 C C . GLU F 1 6 ? 4.776 11.651 -32.832 1.00 51.51 6 GLU F C 1
ATOM 5163 O O . GLU F 1 6 ? 4.770 12.131 -31.700 1.00 49.50 6 GLU F O 1
ATOM 5169 N N . LEU F 1 7 ? 5.548 12.115 -33.807 1.00 47.25 7 LEU F N 1
ATOM 5170 C CA . LEU F 1 7 ? 6.451 13.237 -33.589 1.00 43.61 7 LEU F CA 1
ATOM 5171 C C . LEU F 1 7 ? 5.736 14.568 -33.382 1.00 42.20 7 LEU F C 1
ATOM 5172 O O . LEU F 1 7 ? 6.190 15.404 -32.603 1.00 41.77 7 LEU F O 1
ATOM 5177 N N . TYR F 1 8 ? 4.629 14.779 -34.083 1.00 42.54 8 TYR F N 1
ATOM 5178 C CA . TYR F 1 8 ? 3.893 16.027 -33.920 1.00 43.35 8 TYR F CA 1
ATOM 5179 C C . TYR F 1 8 ? 3.268 16.067 -32.525 1.00 43.11 8 TYR F C 1
ATOM 5180 O O . TYR F 1 8 ? 3.304 17.097 -31.850 1.00 41.65 8 TYR F O 1
ATOM 5189 N N . ARG F 1 9 ? 2.711 14.940 -32.090 1.00 43.37 9 ARG F N 1
ATOM 5190 C CA . ARG F 1 9 ? 2.107 14.863 -30.766 1.00 44.10 9 ARG F CA 1
ATOM 5191 C C . ARG F 1 9 ? 3.161 15.227 -29.727 1.00 42.07 9 ARG F C 1
ATOM 5192 O O . ARG F 1 9 ? 2.907 16.000 -28.805 1.00 39.96 9 ARG F O 1
ATOM 5200 N N . GLU F 1 10 ? 4.353 14.667 -29.893 1.00 39.59 10 GLU F N 1
ATOM 5201 C CA . GLU F 1 10 ? 5.454 14.908 -28.971 1.00 38.80 10 GLU F CA 1
ATOM 5202 C C . GLU F 1 10 ? 5.913 16.362 -28.989 1.00 37.62 10 GLU F C 1
ATOM 5203 O O . GLU F 1 10 ? 6.323 16.902 -27.964 1.00 37.24 10 GLU F O 1
ATOM 5209 N N . ILE F 1 11 ? 5.857 16.988 -30.162 1.00 35.74 11 ILE F N 1
ATOM 5210 C CA . ILE F 1 11 ? 6.260 18.381 -30.292 1.00 35.25 11 ILE F CA 1
ATOM 5211 C C . ILE F 1 11 ? 5.295 19.261 -29.508 1.00 31.85 11 ILE F C 1
ATOM 5212 O O . ILE F 1 11 ? 5.720 20.119 -28.737 1.00 30.14 11 ILE F O 1
ATOM 5217 N N . LEU F 1 12 ? 3.998 19.046 -29.705 1.00 31.27 12 LEU F N 1
ATOM 5218 C CA . LEU F 1 12 ? 2.993 19.831 -28.995 1.00 32.69 12 LEU F CA 1
ATOM 5219 C C . LEU F 1 12 ? 3.139 19.675 -27.480 1.00 32.53 12 LEU F C 1
ATOM 5220 O O . LEU F 1 12 ? 3.040 20.649 -26.739 1.00 30.73 12 LEU F O 1
ATOM 5225 N N . LEU F 1 13 ? 3.389 18.451 -27.023 1.00 33.49 13 LEU F N 1
ATOM 5226 C CA . LEU F 1 13 ? 3.555 18.195 -25.590 1.00 36.70 13 LEU F CA 1
ATOM 5227 C C . LEU F 1 13 ? 4.775 18.927 -25.026 1.00 37.13 13 LEU F C 1
ATOM 5228 O O . LEU F 1 13 ? 4.684 19.629 -24.022 1.00 38.84 13 LEU F O 1
ATOM 5233 N N . ASP F 1 14 ? 5.916 18.755 -25.682 1.00 37.79 14 ASP F N 1
ATOM 5234 C CA . ASP F 1 14 ? 7.168 19.382 -25.267 1.00 38.51 14 ASP F CA 1
ATOM 5235 C C . ASP F 1 14 ? 7.044 20.905 -25.122 1.00 38.11 14 ASP F C 1
ATOM 5236 O O . ASP F 1 14 ? 7.586 21.493 -24.181 1.00 37.17 14 ASP F O 1
ATOM 5241 N N . HIS F 1 15 ? 6.323 21.538 -26.045 1.00 35.76 15 HIS F N 1
ATOM 5242 C CA . HIS F 1 15 ? 6.139 22.985 -26.011 1.00 35.21 15 HIS F CA 1
ATOM 5243 C C . HIS F 1 15 ? 5.112 23.421 -24.969 1.00 35.30 15 HIS F C 1
ATOM 5244 O O . HIS F 1 15 ? 5.184 24.531 -24.439 1.00 33.09 15 HIS F O 1
ATOM 5251 N N . TYR F 1 16 ? 4.151 22.549 -24.687 1.00 37.54 16 TYR F N 1
ATOM 5252 C CA . TYR F 1 16 ? 3.135 22.845 -23.685 1.00 40.65 16 TYR F CA 1
ATOM 5253 C C . TYR F 1 16 ? 3.789 22.731 -22.314 1.00 44.76 16 TYR F C 1
ATOM 5254 O O . TYR F 1 16 ? 3.536 23.540 -21.421 1.00 42.22 16 TYR F O 1
ATOM 5263 N N . GLN F 1 17 ? 4.637 21.717 -22.168 1.00 50.20 17 GLN F N 1
ATOM 5264 C CA . GLN F 1 17 ? 5.336 21.464 -20.913 1.00 57.58 17 GLN F CA 1
ATOM 5265 C C . GLN F 1 17 ? 6.465 22.455 -20.666 1.00 55.38 17 GLN F C 1
ATOM 5266 O O . GLN F 1 17 ? 6.624 22.960 -19.556 1.00 56.83 17 GLN F O 1
ATOM 5272 N N . SER F 1 18 ? 7.248 22.732 -21.702 1.00 52.98 18 SER F N 1
ATOM 5273 C CA . SER F 1 18 ? 8.372 23.645 -21.568 1.00 49.04 18 SER F CA 1
ATOM 5274 C C . SER F 1 18 ? 8.356 24.728 -22.633 1.00 45.97 18 SER F C 1
ATOM 5275 O O . SER F 1 18 ? 9.195 24.736 -23.535 1.00 43.28 18 SER F O 1
ATOM 5278 N N . PRO F 1 19 ? 7.399 25.663 -22.542 1.00 44.24 19 PRO F N 1
ATOM 5279 C CA . PRO F 1 19 ? 7.305 26.748 -23.523 1.00 43.26 19 PRO F CA 1
ATOM 5280 C C . PRO F 1 19 ? 8.563 27.606 -23.590 1.00 43.00 19 PRO F C 1
ATOM 5281 O O . PRO F 1 19 ? 9.052 28.090 -22.570 1.00 43.28 19 PRO F O 1
ATOM 5285 N N . ARG F 1 20 ? 9.090 27.774 -24.798 1.00 42.14 20 ARG F N 1
ATOM 5286 C CA . ARG F 1 20 ? 10.286 28.577 -25.013 1.00 42.40 20 ARG F CA 1
ATOM 5287 C C . ARG F 1 20 ? 9.976 30.064 -24.941 1.00 41.22 20 ARG F C 1
ATOM 5288 O O . ARG F 1 20 ? 8.837 30.485 -25.155 1.00 40.43 20 ARG F O 1
ATOM 5296 N N . ASN F 1 21 ? 11.011 30.846 -24.652 1.00 39.73 21 ASN F N 1
ATOM 5297 C CA . ASN F 1 21 ? 10.919 32.297 -24.559 1.00 41.19 21 ASN F CA 1
ATOM 5298 C C . ASN F 1 21 ? 9.711 32.805 -23.775 1.00 41.76 21 ASN F C 1
ATOM 5299 O O . ASN F 1 21 ? 9.100 33.809 -24.146 1.00 41.94 21 ASN F O 1
ATOM 5304 N N . PHE F 1 22 ? 9.356 32.115 -22.695 1.00 43.41 22 PHE F N 1
ATOM 5305 C CA . PHE F 1 22 ? 8.230 32.555 -21.880 1.00 45.21 22 PHE F CA 1
ATOM 5306 C C . PHE F 1 22 ? 8.753 33.612 -20.910 1.00 47.42 22 PHE F C 1
ATOM 5307 O O . PHE F 1 22 ? 9.817 33.444 -20.317 1.00 47.15 22 PHE F O 1
ATOM 5315 N N . GLY F 1 23 ? 8.012 34.702 -20.752 1.00 47.89 23 GLY F N 1
ATOM 5316 C CA . GLY F 1 23 ? 8.455 35.740 -19.843 1.00 49.73 23 GLY F CA 1
ATOM 5317 C C . GLY F 1 23 ? 8.199 37.157 -20.315 1.00 50.30 23 GLY F C 1
ATOM 5318 O O . GLY F 1 23 ? 7.224 37.426 -21.020 1.00 50.82 23 GLY F O 1
ATOM 5319 N N . VAL F 1 24 ? 9.092 38.062 -19.926 1.00 50.33 24 VAL F N 1
ATOM 5320 C CA . VAL F 1 24 ? 8.973 39.468 -20.274 1.00 49.20 24 VAL F CA 1
ATOM 5321 C C . VAL F 1 24 ? 10.308 40.043 -20.733 1.00 49.54 24 VAL F C 1
ATOM 5322 O O . VAL F 1 24 ? 11.367 39.648 -20.245 1.00 47.05 24 VAL F O 1
ATOM 5326 N N . LEU F 1 25 ? 10.250 40.973 -21.679 1.00 49.84 25 LEU F N 1
ATOM 5327 C CA . LEU F 1 25 ? 11.450 41.628 -22.173 1.00 52.73 25 LEU F CA 1
ATOM 5328 C C . LEU F 1 25 ? 11.569 42.976 -21.488 1.00 56.28 25 LEU F C 1
ATOM 5329 O O . LEU F 1 25 ? 10.648 43.793 -21.542 1.00 56.40 25 LEU F O 1
ATOM 5334 N N . PRO F 1 26 ? 12.707 43.227 -20.827 1.00 59.54 26 PRO F N 1
ATOM 5335 C CA . PRO F 1 26 ? 12.910 44.502 -20.136 1.00 62.46 26 PRO F CA 1
ATOM 5336 C C . PRO F 1 26 ? 12.887 45.693 -21.089 1.00 64.40 26 PRO F C 1
ATOM 5337 O O . PRO F 1 26 ? 12.016 46.558 -20.996 1.00 64.64 26 PRO F O 1
ATOM 5341 N N . GLN F 1 27 ? 13.843 45.722 -22.011 1.00 67.10 27 GLN F N 1
ATOM 5342 C CA . GLN F 1 27 ? 13.954 46.804 -22.984 1.00 69.57 27 GLN F CA 1
ATOM 5343 C C . GLN F 1 27 ? 13.328 46.316 -24.293 1.00 69.06 27 GLN F C 1
ATOM 5344 O O . GLN F 1 27 ? 14.020 46.167 -25.301 1.00 69.26 27 GLN F O 1
ATOM 5350 N N . ALA F 1 28 ? 12.022 46.070 -24.278 1.00 68.08 28 ALA F N 1
ATOM 5351 C CA . ALA F 1 28 ? 11.324 45.595 -25.469 1.00 67.87 28 ALA F CA 1
ATOM 5352 C C . ALA F 1 28 ? 11.052 46.780 -26.398 1.00 67.51 28 ALA F C 1
ATOM 5353 O O . ALA F 1 28 ? 10.558 47.820 -25.961 1.00 68.08 28 ALA F O 1
ATOM 5355 N N . THR F 1 29 ? 11.375 46.613 -27.679 1.00 67.25 29 THR F N 1
ATOM 5356 C CA . THR F 1 29 ? 11.164 47.662 -28.675 1.00 66.14 29 THR F CA 1
ATOM 5357 C C . THR F 1 29 ? 9.682 47.994 -28.795 1.00 67.26 29 THR F C 1
ATOM 5358 O O . THR F 1 29 ? 9.298 49.161 -28.824 1.00 67.79 29 THR F O 1
ATOM 5362 N N . LYS F 1 30 ? 8.856 46.958 -28.873 1.00 68.44 30 LYS F N 1
ATOM 5363 C CA . LYS F 1 30 ? 7.415 47.135 -28.972 1.00 69.52 30 LYS F CA 1
ATOM 5364 C C . LYS F 1 30 ? 6.676 45.875 -28.546 1.00 67.89 30 LYS F C 1
ATOM 5365 O O . LYS F 1 30 ? 7.048 44.761 -28.916 1.00 68.94 30 LYS F O 1
ATOM 5371 N N . GLN F 1 31 ? 5.624 46.065 -27.760 1.00 65.35 31 GLN F N 1
ATOM 5372 C CA . GLN F 1 31 ? 4.820 44.960 -27.263 1.00 61.11 31 GLN F CA 1
ATOM 5373 C C . GLN F 1 31 ? 3.438 45.003 -27.902 1.00 57.34 31 GLN F C 1
ATOM 5374 O O . GLN F 1 31 ? 3.057 46.007 -28.502 1.00 55.79 31 GLN F O 1
ATOM 5380 N N . ALA F 1 32 ? 2.700 43.902 -27.784 1.00 53.39 32 ALA F N 1
ATOM 5381 C CA . ALA F 1 32 ? 1.350 43.803 -28.330 1.00 50.24 32 ALA F CA 1
ATOM 5382 C C . ALA F 1 32 ? 0.602 42.692 -27.608 1.00 48.80 32 ALA F C 1
ATOM 5383 O O . ALA F 1 32 ? 1.172 41.644 -27.310 1.00 47.52 32 ALA F O 1
ATOM 5385 N N . GLY F 1 33 ? -0.676 42.920 -27.330 1.00 48.29 33 GLY F N 1
ATOM 5386 C CA . GLY F 1 33 ? -1.458 41.919 -26.632 1.00 49.56 33 GLY F CA 1
ATOM 5387 C C . GLY F 1 33 ? -2.603 41.369 -27.453 1.00 51.98 33 GLY F C 1
ATOM 5388 O O . GLY F 1 33 ? -2.956 41.922 -28.493 1.00 51.95 33 GLY F O 1
ATOM 5389 N N . GLY F 1 34 ? -3.186 40.273 -26.982 1.00 53.64 34 GLY F N 1
ATOM 5390 C CA . GLY F 1 34 ? -4.293 39.661 -27.692 1.00 58.64 34 GLY F CA 1
ATOM 5391 C C . GLY F 1 34 ? -5.184 38.851 -26.774 1.00 62.51 34 GLY F C 1
ATOM 5392 O O . GLY F 1 34 ? -4.718 38.284 -25.786 1.00 62.32 34 GLY F O 1
ATOM 5393 N N . MET F 1 35 ? -6.471 38.800 -27.104 1.00 68.05 35 MET F N 1
ATOM 5394 C CA . MET F 1 35 ? -7.444 38.059 -26.313 1.00 72.39 35 MET F CA 1
ATOM 5395 C C . MET F 1 35 ? -8.377 37.254 -27.209 1.00 73.30 35 MET F C 1
ATOM 5396 O O . MET F 1 35 ? -8.697 37.671 -28.322 1.00 70.13 35 MET F O 1
ATOM 5401 N N . ASN F 1 36 ? -8.811 36.100 -26.712 1.00 76.53 36 ASN F N 1
ATOM 5402 C CA . ASN F 1 36 ? -9.690 35.208 -27.461 1.00 81.39 36 ASN F CA 1
ATOM 5403 C C . ASN F 1 36 ? -11.130 35.265 -26.948 1.00 83.23 36 ASN F C 1
ATOM 5404 O O . ASN F 1 36 ? -11.373 35.240 -25.742 1.00 83.04 36 ASN F O 1
ATOM 5409 N N . PRO F 1 37 ? -12.105 35.341 -27.869 1.00 85.64 37 PRO F N 1
ATOM 5410 C CA . PRO F 1 37 ? -13.530 35.407 -27.529 1.00 87.56 37 PRO F CA 1
ATOM 5411 C C . PRO F 1 37 ? -14.201 34.068 -27.212 1.00 88.56 37 PRO F C 1
ATOM 5412 O O . PRO F 1 37 ? -14.963 33.962 -26.249 1.00 90.39 37 PRO F O 1
ATOM 5416 N N . SER F 1 38 ? -13.918 33.054 -28.023 1.00 89.75 38 SER F N 1
ATOM 5417 C CA . SER F 1 38 ? -14.520 31.734 -27.847 1.00 88.09 38 SER F CA 1
ATOM 5418 C C . SER F 1 38 ? -13.876 30.864 -26.774 1.00 85.22 38 SER F C 1
ATOM 5419 O O . SER F 1 38 ? -14.522 29.970 -26.230 1.00 84.22 38 SER F O 1
ATOM 5422 N N . CYS F 1 39 ? -12.607 31.113 -26.471 1.00 81.08 39 CYS F N 1
ATOM 5423 C CA . CYS F 1 39 ? -11.917 30.314 -25.465 1.00 78.01 39 CYS F CA 1
ATOM 5424 C C . CYS F 1 39 ? -11.388 31.162 -24.318 1.00 76.48 39 CYS F C 1
ATOM 5425 O O . CYS F 1 39 ? -11.096 30.647 -23.238 1.00 77.03 39 CYS F O 1
ATOM 5428 N N . GLY F 1 40 ? -11.262 32.463 -24.556 1.00 74.33 40 GLY F N 1
ATOM 5429 C CA . GLY F 1 40 ? -10.767 33.347 -23.520 1.00 70.57 40 GLY F CA 1
ATOM 5430 C C . GLY F 1 40 ? -9.271 33.236 -23.303 1.00 66.75 40 GLY F C 1
ATOM 5431 O O . GLY F 1 40 ? -8.793 33.325 -22.170 1.00 66.78 40 GLY F O 1
ATOM 5432 N N . ASP F 1 41 ? -8.529 33.025 -24.386 1.00 61.77 41 ASP F N 1
ATOM 5433 C CA . ASP F 1 41 ? -7.078 32.929 -24.302 1.00 56.41 41 ASP F CA 1
ATOM 5434 C C . ASP F 1 41 ? -6.508 34.340 -24.384 1.00 56.27 41 ASP F C 1
ATOM 5435 O O . ASP F 1 41 ? -6.991 35.168 -25.157 1.00 55.42 41 ASP F O 1
ATOM 5440 N N . GLN F 1 42 ? -5.489 34.619 -23.583 1.00 57.75 42 GLN F N 1
ATOM 5441 C CA . GLN F 1 42 ? -4.881 35.941 -23.580 1.00 58.97 42 GLN F CA 1
ATOM 5442 C C . GLN F 1 42 ? -3.372 35.850 -23.760 1.00 55.65 42 GLN F C 1
ATOM 5443 O O . GLN F 1 42 ? -2.710 35.031 -23.125 1.00 54.46 42 GLN F O 1
ATOM 5449 N N . VAL F 1 43 ? -2.828 36.695 -24.626 1.00 52.81 43 VAL F N 1
ATOM 5450 C CA . VAL F 1 43 ? -1.397 36.684 -24.880 1.00 51.82 43 VAL F CA 1
ATOM 5451 C C . VAL F 1 43 ? -0.847 38.085 -25.071 1.00 51.67 43 VAL F C 1
ATOM 5452 O O . VAL F 1 43 ? -1.589 39.031 -25.326 1.00 50.74 43 VAL F O 1
ATOM 5456 N N . GLU F 1 44 ? 0.466 38.209 -24.932 1.00 53.15 44 GLU F N 1
ATOM 5457 C CA . GLU F 1 44 ? 1.146 39.474 -25.144 1.00 56.01 44 GLU F CA 1
ATOM 5458 C C . GLU F 1 44 ? 2.564 39.141 -25.587 1.00 51.21 44 GLU F C 1
ATOM 5459 O O . GLU F 1 44 ? 3.283 38.400 -24.913 1.00 51.54 44 GLU F O 1
ATOM 5465 N N . VAL F 1 45 ? 2.950 39.675 -26.739 1.00 45.79 45 VAL F N 1
ATOM 5466 C CA . VAL F 1 45 ? 4.266 39.423 -27.302 1.00 42.54 45 VAL F CA 1
ATOM 5467 C C . VAL F 1 45 ? 5.160 40.649 -27.265 1.00 43.23 45 VAL F C 1
ATOM 5468 O O . VAL F 1 45 ? 4.737 41.759 -27.592 1.00 44.03 45 VAL F O 1
ATOM 5472 N N . MET F 1 46 ? 6.410 40.430 -26.878 1.00 42.80 46 MET F N 1
ATOM 5473 C CA . MET F 1 46 ? 7.383 41.500 -26.792 1.00 43.53 46 MET F CA 1
ATOM 5474 C C . MET F 1 46 ? 8.567 41.138 -27.669 1.00 41.21 46 MET F C 1
ATOM 5475 O O . MET F 1 46 ? 9.007 39.989 -27.682 1.00 40.18 46 MET F O 1
ATOM 5480 N N . VAL F 1 47 ? 9.073 42.109 -28.419 1.00 39.08 47 VAL F N 1
ATOM 5481 C CA . VAL F 1 47 ? 10.216 41.854 -29.280 1.00 38.59 47 VAL F CA 1
ATOM 5482 C C . VAL F 1 47 ? 11.269 42.942 -29.163 1.00 40.26 47 VAL F C 1
ATOM 5483 O O . VAL F 1 47 ? 10.963 44.099 -28.870 1.00 41.19 47 VAL F O 1
ATOM 5487 N N . LEU F 1 48 ? 12.518 42.552 -29.381 1.00 41.23 48 LEU F N 1
ATOM 5488 C CA . LEU F 1 48 ? 13.641 43.477 -29.349 1.00 44.91 48 LEU F CA 1
ATOM 5489 C C . LEU F 1 48 ? 14.153 43.503 -30.779 1.00 46.10 48 LEU F C 1
ATOM 5490 O O . LEU F 1 48 ? 14.591 42.479 -31.309 1.00 47.49 48 LEU F O 1
ATOM 5495 N N . LEU F 1 49 ? 14.085 44.668 -31.408 1.00 47.32 49 LEU F N 1
ATOM 5496 C CA . LEU F 1 49 ? 14.528 44.794 -32.783 1.00 48.64 49 LEU F CA 1
ATOM 5497 C C . LEU F 1 49 ? 15.847 45.539 -32.917 1.00 50.64 49 LEU F C 1
ATOM 5498 O O . LEU F 1 49 ? 16.060 46.575 -32.289 1.00 50.07 49 LEU F O 1
ATOM 5503 N N . GLU F 1 50 ? 16.736 44.981 -33.727 1.00 52.61 50 GLU F N 1
ATOM 5504 C CA . GLU F 1 50 ? 18.025 45.590 -34.018 1.00 55.48 50 GLU F CA 1
ATOM 5505 C C . GLU F 1 50 ? 17.935 45.779 -35.519 1.00 55.34 50 GLU F C 1
ATOM 5506 O O . GLU F 1 50 ? 18.249 44.874 -36.292 1.00 55.21 50 GLU F O 1
ATOM 5512 N N . GLY F 1 51 ? 17.487 46.963 -35.922 1.00 54.65 51 GLY F N 1
ATOM 5513 C CA . GLY F 1 51 ? 17.300 47.234 -37.331 1.00 54.07 51 GLY F CA 1
ATOM 5514 C C . GLY F 1 51 ? 15.942 46.626 -37.610 1.00 54.08 51 GLY F C 1
ATOM 5515 O O . GLY F 1 51 ? 14.954 47.001 -36.977 1.00 53.75 51 GLY F O 1
ATOM 5516 N N . ASP F 1 52 ? 15.880 45.679 -38.538 1.00 54.26 52 ASP F N 1
ATOM 5517 C CA . ASP F 1 52 ? 14.617 45.022 -38.839 1.00 54.64 52 ASP F CA 1
ATOM 5518 C C . ASP F 1 52 ? 14.750 43.526 -38.552 1.00 53.55 52 ASP F C 1
ATOM 5519 O O . ASP F 1 52 ? 14.078 42.692 -39.162 1.00 51.80 52 ASP F O 1
ATOM 5524 N N . THR F 1 53 ? 15.635 43.204 -37.610 1.00 51.46 53 THR F N 1
ATOM 5525 C CA . THR F 1 53 ? 15.871 41.827 -37.196 1.00 50.18 53 THR F CA 1
ATOM 5526 C C . THR F 1 53 ? 15.341 41.644 -35.782 1.00 48.11 53 THR F C 1
ATOM 5527 O O . THR F 1 53 ? 15.577 42.480 -34.914 1.00 48.06 53 THR F O 1
ATOM 5531 N N . ILE F 1 54 ? 14.619 40.552 -35.557 1.00 45.03 54 ILE F N 1
ATOM 5532 C CA . ILE F 1 54 ? 14.085 40.264 -34.235 1.00 42.63 54 ILE F CA 1
ATOM 5533 C C . ILE F 1 54 ? 15.217 39.690 -33.386 1.00 42.45 54 ILE F C 1
ATOM 5534 O O . ILE F 1 54 ? 15.421 38.476 -33.343 1.00 40.40 54 ILE F O 1
ATOM 5539 N N . ALA F 1 55 ? 15.956 40.579 -32.728 1.00 42.56 55 ALA F N 1
ATOM 5540 C CA . ALA F 1 55 ? 17.084 40.192 -31.885 1.00 42.83 55 ALA F CA 1
ATOM 5541 C C . ALA F 1 55 ? 16.640 39.248 -30.776 1.00 43.24 55 ALA F C 1
ATOM 5542 O O . ALA F 1 55 ? 17.323 38.270 -30.461 1.00 40.82 55 ALA F O 1
ATOM 5544 N N . ASP F 1 56 ? 15.493 39.551 -30.181 1.00 44.35 56 ASP F N 1
ATOM 5545 C CA . ASP F 1 56 ? 14.948 38.722 -29.118 1.00 46.44 56 ASP F CA 1
ATOM 5546 C C . ASP F 1 56 ? 13.442 38.904 -29.037 1.00 43.13 56 ASP F C 1
ATOM 5547 O O . ASP F 1 56 ? 12.909 39.922 -29.468 1.00 43.37 56 ASP F O 1
ATOM 5552 N N . ILE F 1 57 ? 12.763 37.905 -28.487 1.00 40.37 57 ILE F N 1
ATOM 5553 C CA . ILE F 1 57 ? 11.315 37.934 -28.350 1.00 37.24 57 ILE F CA 1
ATOM 5554 C C . ILE F 1 57 ? 10.899 37.129 -27.125 1.00 38.28 57 ILE F C 1
ATOM 5555 O O . ILE F 1 57 ? 11.597 36.203 -26.727 1.00 37.75 57 ILE F O 1
ATOM 5560 N N . ARG F 1 58 ? 9.760 37.483 -26.538 1.00 40.37 58 ARG F N 1
ATOM 5561 C CA . ARG F 1 58 ? 9.238 36.789 -25.364 1.00 43.22 58 ARG F CA 1
ATOM 5562 C C . ARG F 1 58 ? 7.722 36.914 -25.360 1.00 41.63 58 ARG F C 1
ATOM 5563 O O . ARG F 1 58 ? 7.176 37.860 -25.921 1.00 42.35 58 ARG F O 1
ATOM 5571 N N . PHE F 1 59 ? 7.046 35.963 -24.726 1.00 39.89 59 PHE F N 1
ATOM 5572 C CA . PHE F 1 59 ? 5.597 36.010 -24.628 1.00 39.70 59 PHE F CA 1
ATOM 5573 C C . PHE F 1 59 ? 5.162 35.537 -23.252 1.00 42.96 59 PHE F C 1
ATOM 5574 O O . PHE F 1 59 ? 5.839 34.726 -22.621 1.00 40.40 59 PHE F O 1
ATOM 5582 N N . GLN F 1 60 ? 4.025 36.042 -22.796 1.00 48.53 60 GLN F N 1
ATOM 5583 C CA . GLN F 1 60 ? 3.488 35.642 -21.508 1.00 56.41 60 GLN F CA 1
ATOM 5584 C C . GLN F 1 60 ? 1.971 35.640 -21.558 1.00 59.13 60 GLN F C 1
ATOM 5585 O O . GLN F 1 60 ? 1.375 35.824 -22.619 1.00 56.93 60 GLN F O 1
ATOM 5591 N N . GLY F 1 61 ? 1.352 35.445 -20.400 1.00 61.72 61 GLY F N 1
ATOM 5592 C CA . GLY F 1 61 ? -0.094 35.382 -20.338 1.00 67.95 61 GLY F CA 1
ATOM 5593 C C . GLY F 1 61 ? -0.423 33.906 -20.392 1.00 71.37 61 GLY F C 1
ATOM 5594 O O . GLY F 1 61 ? 0.492 33.080 -20.355 1.00 73.63 61 GLY F O 1
ATOM 5595 N N . GLN F 1 62 ? -1.699 33.551 -20.480 1.00 73.90 62 GLN F N 1
ATOM 5596 C CA . GLN F 1 62 ? -2.033 32.138 -20.534 1.00 73.82 62 GLN F CA 1
ATOM 5597 C C . GLN F 1 62 ? -3.461 31.829 -20.952 1.00 69.62 62 GLN F C 1
ATOM 5598 O O . GLN F 1 62 ? -4.336 32.693 -20.941 1.00 69.84 62 GLN F O 1
ATOM 5604 N N . GLY F 1 63 ? -3.671 30.572 -21.324 1.00 64.09 63 GLY F N 1
ATOM 5605 C CA . GLY F 1 63 ? -4.973 30.106 -21.750 1.00 56.98 63 GLY F CA 1
ATOM 5606 C C . GLY F 1 63 ? -4.932 28.596 -21.883 1.00 52.25 63 GLY F C 1
ATOM 5607 O O . GLY F 1 63 ? -4.361 27.909 -21.038 1.00 51.22 63 GLY F O 1
ATOM 5608 N N . CYS F 1 64 ? -5.522 28.075 -22.951 1.00 47.40 64 CYS F N 1
ATOM 5609 C CA . CYS F 1 64 ? -5.543 26.639 -23.169 1.00 42.97 64 CYS F CA 1
ATOM 5610 C C . CYS F 1 64 ? -4.160 26.128 -23.566 1.00 41.25 64 CYS F C 1
ATOM 5611 O O . CYS F 1 64 ? -3.232 26.910 -23.786 1.00 40.49 64 CYS F O 1
ATOM 5614 N N . ALA F 1 65 ? -4.032 24.808 -23.648 1.00 39.21 65 ALA F N 1
ATOM 5615 C CA . ALA F 1 65 ? -2.768 24.181 -24.007 1.00 37.17 65 ALA F CA 1
ATOM 5616 C C . ALA F 1 65 ? -2.351 24.548 -25.433 1.00 36.63 65 ALA F C 1
ATOM 5617 O O . ALA F 1 65 ? -1.170 24.770 -25.701 1.00 35.76 65 ALA F O 1
ATOM 5619 N N . ILE F 1 66 ? -3.322 24.625 -26.338 1.00 35.52 66 ILE F N 1
ATOM 5620 C CA . ILE F 1 66 ? -3.037 24.965 -27.732 1.00 35.92 66 ILE F CA 1
ATOM 5621 C C . ILE F 1 66 ? -2.388 26.340 -27.880 1.00 37.28 66 ILE F C 1
ATOM 5622 O O . ILE F 1 66 ? -1.362 26.483 -28.550 1.00 37.21 66 ILE F O 1
ATOM 5627 N N . SER F 1 67 ? -2.979 27.355 -27.257 1.00 37.84 67 SER F N 1
ATOM 5628 C CA . SER F 1 67 ? -2.437 28.705 -27.351 1.00 38.03 67 SER F CA 1
ATOM 5629 C C . SER F 1 67 ? -1.022 28.795 -26.806 1.00 36.18 67 SER F C 1
ATOM 5630 O O . SER F 1 67 ? -0.195 29.541 -27.333 1.00 36.77 67 SER F O 1
ATOM 5633 N N . THR F 1 68 ? -0.738 28.038 -25.750 1.00 36.01 68 THR F N 1
ATOM 5634 C CA . THR F 1 68 ? 0.592 28.050 -25.144 1.00 34.44 68 THR F CA 1
ATOM 5635 C C . THR F 1 68 ? 1.614 27.377 -26.047 1.00 32.12 68 THR F C 1
ATOM 5636 O O . THR F 1 68 ? 2.704 27.902 -26.265 1.00 31.34 68 THR F O 1
ATOM 5640 N N . ALA F 1 69 ? 1.259 26.210 -26.572 1.00 31.14 69 ALA F N 1
ATOM 5641 C CA . ALA F 1 69 ? 2.161 25.481 -27.455 1.00 30.94 69 ALA F CA 1
ATOM 5642 C C . ALA F 1 69 ? 2.404 26.293 -28.719 1.00 30.51 69 ALA F C 1
ATOM 5643 O O . ALA F 1 69 ? 3.530 26.387 -29.206 1.00 30.83 69 ALA F O 1
ATOM 5645 N N . SER F 1 70 ? 1.341 26.887 -29.247 1.00 31.62 70 SER F N 1
ATOM 5646 C CA . SER F 1 70 ? 1.465 27.680 -30.458 1.00 30.96 70 SER F CA 1
ATOM 5647 C C . SER F 1 70 ? 2.335 28.907 -30.223 1.00 30.50 70 SER F C 1
ATOM 5648 O O . SER F 1 70 ? 3.123 29.285 -31.084 1.00 28.13 70 SER F O 1
ATOM 5651 N N . ALA F 1 71 ? 2.205 29.525 -29.053 1.00 29.83 71 ALA F N 1
ATOM 5652 C CA . ALA F 1 71 ? 3.000 30.712 -28.744 1.00 29.86 71 ALA F CA 1
ATOM 5653 C C . ALA F 1 71 ? 4.480 30.358 -28.620 1.00 29.47 71 ALA F C 1
ATOM 5654 O O . ALA F 1 71 ? 5.356 31.095 -29.082 1.00 26.86 71 ALA F O 1
ATOM 5656 N N . SER F 1 72 ? 4.748 29.223 -27.985 1.00 28.88 72 SER F N 1
ATOM 5657 C CA . SER F 1 72 ? 6.110 28.750 -27.791 1.00 28.74 72 SER F CA 1
ATOM 5658 C C . SER F 1 72 ? 6.760 28.450 -29.140 1.00 28.45 72 SER F C 1
ATOM 5659 O O . SER F 1 72 ? 7.862 28.915 -29.430 1.00 27.02 72 SER F O 1
ATOM 5662 N N . LEU F 1 73 ? 6.069 27.664 -29.959 1.00 28.94 73 LEU F N 1
ATOM 5663 C CA . LEU F 1 73 ? 6.576 27.313 -31.279 1.00 29.92 73 LEU F CA 1
ATOM 5664 C C . LEU F 1 73 ? 6.835 28.566 -32.111 1.00 29.99 73 LEU F C 1
ATOM 5665 O O . LEU F 1 73 ? 7.819 28.648 -32.851 1.00 29.12 73 LEU F O 1
ATOM 5670 N N . MET F 1 74 ? 5.956 29.547 -31.962 1.00 30.07 74 MET F N 1
ATOM 5671 C CA . MET F 1 74 ? 6.071 30.786 -32.717 1.00 32.46 74 MET F CA 1
ATOM 5672 C C . MET F 1 74 ? 7.323 31.588 -32.384 1.00 32.10 74 MET F C 1
ATOM 5673 O O . MET F 1 74 ? 8.067 31.974 -33.281 1.00 31.07 74 MET F O 1
ATOM 5678 N N . THR F 1 75 ? 7.550 31.848 -31.098 1.00 32.47 75 THR F N 1
ATOM 5679 C CA . THR F 1 75 ? 8.718 32.612 -30.685 1.00 32.45 75 THR F CA 1
ATOM 5680 C C . THR F 1 75 ? 9.990 31.886 -31.099 1.00 32.61 75 THR F C 1
ATOM 5681 O O . THR F 1 75 ? 10.957 32.509 -31.518 1.00 31.82 75 THR F O 1
ATOM 5685 N N . GLU F 1 76 ? 9.982 30.561 -30.989 1.00 32.52 76 GLU F N 1
ATOM 5686 C CA . GLU F 1 76 ? 11.148 29.775 -31.360 1.00 32.67 76 GLU F CA 1
ATOM 5687 C C . GLU F 1 76 ? 11.490 29.945 -32.841 1.00 31.79 76 GLU F C 1
ATOM 5688 O O . GLU F 1 76 ? 12.653 30.113 -33.207 1.00 33.50 76 GLU F O 1
ATOM 5694 N N . ALA F 1 77 ? 10.467 29.912 -33.684 1.00 31.74 77 ALA F N 1
ATOM 5695 C CA . ALA F 1 77 ? 10.646 30.021 -35.127 1.00 29.66 77 ALA F CA 1
ATOM 5696 C C . ALA F 1 77 ? 11.077 31.387 -35.654 1.00 31.51 77 ALA F C 1
ATOM 5697 O O . ALA F 1 77 ? 11.776 31.468 -36.670 1.00 32.18 77 ALA F O 1
ATOM 5699 N N . VAL F 1 78 ? 10.682 32.457 -34.969 1.00 30.55 78 VAL F N 1
ATOM 5700 C CA . VAL F 1 78 ? 11.011 33.796 -35.434 1.00 30.94 78 VAL F CA 1
ATOM 5701 C C . VAL F 1 78 ? 12.164 34.511 -34.745 1.00 32.33 78 VAL F C 1
ATOM 5702 O O . VAL F 1 78 ? 12.675 35.502 -35.263 1.00 30.27 78 VAL F O 1
ATOM 5706 N N . LYS F 1 79 ? 12.581 34.014 -33.585 1.00 34.95 79 LYS F N 1
ATOM 5707 C CA . LYS F 1 79 ? 13.677 34.641 -32.861 1.00 36.53 79 LYS F CA 1
ATOM 5708 C C . LYS F 1 79 ? 14.926 34.712 -33.727 1.00 35.75 79 LYS F C 1
ATOM 5709 O O . LYS F 1 79 ? 15.361 33.706 -34.287 1.00 33.72 79 LYS F O 1
ATOM 5715 N N . GLY F 1 80 ? 15.502 35.905 -33.824 1.00 35.07 80 GLY F N 1
ATOM 5716 C CA . GLY F 1 80 ? 16.705 36.081 -34.616 1.00 35.43 80 GLY F CA 1
ATOM 5717 C C . GLY F 1 80 ? 16.450 36.278 -36.098 1.00 37.36 80 GLY F C 1
ATOM 5718 O O . GLY F 1 80 ? 17.367 36.640 -36.839 1.00 36.09 80 GLY F O 1
ATOM 5719 N N . LYS F 1 81 ? 15.210 36.047 -36.527 1.00 37.22 81 LYS F N 1
ATOM 5720 C CA . LYS F 1 81 ? 14.832 36.187 -37.935 1.00 38.04 81 LYS F CA 1
ATOM 5721 C C . LYS F 1 81 ? 14.473 37.626 -38.311 1.00 37.70 81 LYS F C 1
ATOM 5722 O O . LYS F 1 81 ? 14.199 38.458 -37.449 1.00 36.24 81 LYS F O 1
ATOM 5728 N N . LYS F 1 82 ? 14.472 37.905 -39.612 1.00 37.32 82 LYS F N 1
ATOM 5729 C CA . LYS F 1 82 ? 14.112 39.223 -40.121 1.00 37.91 82 LYS F CA 1
ATOM 5730 C C . LYS F 1 82 ? 12.618 39.432 -39.887 1.00 35.69 82 LYS F C 1
ATOM 5731 O O . LYS F 1 82 ? 11.836 38.479 -39.920 1.00 34.95 82 LYS F O 1
ATOM 5737 N N . VAL F 1 83 ? 12.220 40.675 -39.645 1.00 32.94 83 VAL F N 1
ATOM 5738 C CA . VAL F 1 83 ? 10.811 40.970 -39.437 1.00 31.44 83 VAL F CA 1
ATOM 5739 C C . VAL F 1 83 ? 10.012 40.441 -40.622 1.00 31.20 83 VAL F C 1
ATOM 5740 O O . VAL F 1 83 ? 8.925 39.888 -40.449 1.00 30.79 83 VAL F O 1
ATOM 5744 N N . ALA F 1 84 ? 10.562 40.607 -41.825 1.00 28.84 84 ALA F N 1
ATOM 5745 C CA . ALA F 1 84 ? 9.892 40.143 -43.037 1.00 29.00 84 ALA F CA 1
ATOM 5746 C C . ALA F 1 84 ? 9.718 38.626 -43.007 1.00 28.71 84 ALA F C 1
ATOM 5747 O O . ALA F 1 84 ? 8.698 38.103 -43.459 1.00 25.79 84 ALA F O 1
ATOM 5749 N N . GLU F 1 85 ? 10.718 37.921 -42.484 1.00 28.76 85 GLU F N 1
ATOM 5750 C CA . GLU F 1 85 ? 10.648 36.467 -42.390 1.00 33.22 85 GLU F CA 1
ATOM 5751 C C . GLU F 1 85 ? 9.547 36.071 -41.408 1.00 32.80 85 GLU F C 1
ATOM 5752 O O . GLU F 1 85 ? 8.772 35.150 -41.669 1.00 32.70 85 GLU F O 1
ATOM 5758 N N . ALA F 1 86 ? 9.482 36.760 -40.272 1.00 31.30 86 ALA F N 1
ATOM 5759 C CA . ALA F 1 86 ? 8.461 36.456 -39.279 1.00 30.26 86 ALA F CA 1
ATOM 5760 C C . ALA F 1 86 ? 7.079 36.554 -39.905 1.00 31.02 86 ALA F C 1
ATOM 5761 O O . ALA F 1 86 ? 6.208 35.721 -39.640 1.00 27.56 86 ALA F O 1
ATOM 5763 N N . LEU F 1 87 ? 6.886 37.575 -40.741 1.00 29.15 87 LEU F N 1
ATOM 5764 C CA . LEU F 1 87 ? 5.606 37.786 -41.406 1.00 27.53 87 LEU F CA 1
ATOM 5765 C C . LEU F 1 87 ? 5.347 36.690 -42.427 1.00 25.10 87 LEU F C 1
ATOM 5766 O O . LEU F 1 87 ? 4.214 36.247 -42.594 1.00 24.74 87 LEU F O 1
ATOM 5771 N N . GLU F 1 88 ? 6.405 36.255 -43.099 1.00 23.23 88 GLU F N 1
ATOM 5772 C CA . GLU F 1 88 ? 6.301 35.190 -44.086 1.00 25.61 88 GLU F CA 1
ATOM 5773 C C . GLU F 1 88 ? 5.843 33.893 -43.411 1.00 25.24 88 GLU F C 1
ATOM 5774 O O . GLU F 1 88 ? 4.969 33.190 -43.919 1.00 20.62 88 GLU F O 1
ATOM 5780 N N . LEU F 1 89 ? 6.439 33.581 -42.264 1.00 24.55 89 LEU F N 1
ATOM 5781 C CA . LEU F 1 89 ? 6.066 32.380 -41.507 1.00 26.75 89 LEU F CA 1
ATOM 5782 C C . LEU F 1 89 ? 4.641 32.481 -40.993 1.00 25.94 89 LEU F C 1
ATOM 5783 O O . LEU F 1 89 ? 3.901 31.489 -40.972 1.00 24.83 89 LEU F O 1
ATOM 5788 N N . SER F 1 90 ? 4.263 33.680 -40.559 1.00 25.09 90 SER F N 1
ATOM 5789 C CA . SER F 1 90 ? 2.917 33.906 -40.052 1.00 25.85 90 SER F CA 1
ATOM 5790 C C . SER F 1 90 ? 1.867 33.610 -41.133 1.00 26.11 90 SER F C 1
ATOM 5791 O O . SER F 1 90 ? 0.883 32.913 -40.885 1.00 23.30 90 SER F O 1
ATOM 5794 N N . ARG F 1 91 ? 2.074 34.129 -42.340 1.00 26.44 91 ARG F N 1
ATOM 5795 C CA . ARG F 1 91 ? 1.104 33.875 -43.404 1.00 26.93 91 ARG F CA 1
ATOM 5796 C C . ARG F 1 91 ? 1.009 32.376 -43.680 1.00 27.04 91 ARG F C 1
ATOM 5797 O O . ARG F 1 91 ? -0.087 31.823 -43.791 1.00 26.96 91 ARG F O 1
ATOM 5805 N N . LYS F 1 92 ? 2.162 31.724 -43.795 1.00 28.05 92 LYS F N 1
ATOM 5806 C CA . LYS F 1 92 ? 2.206 30.291 -44.055 1.00 28.01 92 LYS F CA 1
ATOM 5807 C C . LYS F 1 92 ? 1.473 29.520 -42.963 1.00 28.18 92 LYS F C 1
ATOM 5808 O O . LYS F 1 92 ? 0.717 28.590 -43.241 1.00 26.37 92 LYS F O 1
ATOM 5814 N N . PHE F 1 93 ? 1.708 29.909 -41.715 1.00 28.91 93 PHE F N 1
ATOM 5815 C CA . PHE F 1 93 ? 1.060 29.240 -40.595 1.00 27.47 93 PHE F CA 1
ATOM 5816 C C . PHE F 1 93 ? -0.453 29.394 -40.647 1.00 28.73 93 PHE F C 1
ATOM 5817 O O . PHE F 1 93 ? -1.188 28.419 -40.512 1.00 31.39 93 PHE F O 1
ATOM 5825 N N . GLN F 1 94 ? -0.920 30.622 -40.846 1.00 29.72 94 GLN F N 1
ATOM 5826 C CA . GLN F 1 94 ? -2.352 30.886 -40.891 1.00 32.52 94 GLN F CA 1
ATOM 5827 C C . GLN F 1 94 ? -3.021 30.239 -42.098 1.00 33.59 94 GLN F C 1
ATOM 5828 O O . GLN F 1 94 ? -4.166 29.802 -42.014 1.00 33.94 94 GLN F O 1
ATOM 5834 N N . ALA F 1 95 ? -2.304 30.172 -43.217 1.00 33.80 95 ALA F N 1
ATOM 5835 C CA . ALA F 1 95 ? -2.850 29.550 -44.416 1.00 33.92 95 ALA F CA 1
ATOM 5836 C C . ALA F 1 95 ? -3.136 28.096 -44.069 1.00 35.26 95 ALA F C 1
ATOM 5837 O O . ALA F 1 95 ? -4.171 27.541 -44.452 1.00 34.99 95 ALA F O 1
ATOM 5839 N N . MET F 1 96 ? -2.214 27.491 -43.326 1.00 34.40 96 MET F N 1
ATOM 5840 C CA . MET F 1 96 ? -2.351 26.102 -42.912 1.00 35.02 96 MET F CA 1
ATOM 5841 C C . MET F 1 96 ? -3.497 25.883 -41.924 1.00 35.89 96 MET F C 1
ATOM 5842 O O . MET F 1 96 ? -4.337 25.002 -42.119 1.00 34.90 96 MET F O 1
ATOM 5847 N N . VAL F 1 97 ? -3.526 26.690 -40.868 1.00 37.01 97 VAL F N 1
ATOM 5848 C CA . VAL F 1 97 ? -4.539 26.570 -39.817 1.00 39.32 97 VAL F CA 1
ATOM 5849 C C . VAL F 1 97 ? -5.912 27.163 -40.116 1.00 40.55 97 VAL F C 1
ATOM 5850 O O . VAL F 1 97 ? -6.939 26.548 -39.821 1.00 40.95 97 VAL F O 1
ATOM 5854 N N . VAL F 1 98 ? -5.932 28.366 -40.676 1.00 42.50 98 VAL F N 1
ATOM 5855 C CA . VAL F 1 98 ? -7.187 29.032 -40.991 1.00 45.00 98 VAL F CA 1
ATOM 5856 C C . VAL F 1 98 ? -7.844 28.400 -42.211 1.00 46.70 98 VAL F C 1
ATOM 5857 O O . VAL F 1 98 ? -9.004 27.991 -42.165 1.00 45.97 98 VAL F O 1
ATOM 5861 N N . GLU F 1 99 ? -7.087 28.321 -43.299 1.00 47.98 99 GLU F N 1
ATOM 5862 C CA . GLU F 1 99 ? -7.562 27.738 -44.549 1.00 49.84 99 GLU F CA 1
ATOM 5863 C C . GLU F 1 99 ? -7.108 26.280 -44.577 1.00 51.98 99 GLU F C 1
ATOM 5864 O O . GLU F 1 99 ? -6.207 25.894 -43.841 1.00 53.84 99 GLU F O 1
ATOM 5870 N N . GLY F 1 100 ? -7.728 25.464 -45.417 1.00 53.36 100 GLY F N 1
ATOM 5871 C CA . GLY F 1 100 ? -7.319 24.073 -45.479 1.00 54.76 100 GLY F CA 1
ATOM 5872 C C . GLY F 1 100 ? -6.060 23.929 -46.311 1.00 54.50 100 GLY F C 1
ATOM 5873 O O . GLY F 1 100 ? -5.590 22.819 -46.560 1.00 55.46 100 GLY F O 1
ATOM 5874 N N . ALA F 1 101 ? -5.509 25.065 -46.729 1.00 53.82 101 ALA F N 1
ATOM 5875 C CA . ALA F 1 101 ? -4.315 25.101 -47.564 1.00 51.45 101 ALA F CA 1
ATOM 5876 C C . ALA F 1 101 ? -3.300 24.017 -47.248 1.00 49.60 101 ALA F C 1
ATOM 5877 O O . ALA F 1 101 ? -3.037 23.714 -46.084 1.00 49.36 101 ALA F O 1
ATOM 5879 N N . PRO F 1 102 ? -2.730 23.397 -48.297 1.00 48.10 102 PRO F N 1
ATOM 5880 C CA . PRO F 1 102 ? -1.726 22.343 -48.132 1.00 46.55 102 PRO F CA 1
ATOM 5881 C C . PRO F 1 102 ? -0.528 22.965 -47.413 1.00 46.16 102 PRO F C 1
ATOM 5882 O O . PRO F 1 102 ? 0.076 23.914 -47.908 1.00 45.75 102 PRO F O 1
ATOM 5886 N N . PRO F 1 103 ? -0.174 22.435 -46.231 1.00 44.74 103 PRO F N 1
ATOM 5887 C CA . PRO F 1 103 ? 0.942 22.930 -45.419 1.00 42.46 103 PRO F CA 1
ATOM 5888 C C . PRO F 1 103 ? 2.245 23.210 -46.151 1.00 41.86 103 PRO F C 1
ATOM 5889 O O . PRO F 1 103 ? 2.764 22.360 -46.873 1.00 39.53 103 PRO F O 1
ATOM 5893 N N . ASP F 1 104 ? 2.773 24.413 -45.953 1.00 39.87 104 ASP F N 1
ATOM 5894 C CA . ASP F 1 104 ? 4.038 24.788 -46.560 1.00 39.61 104 ASP F CA 1
ATOM 5895 C C . ASP F 1 104 ? 5.114 24.033 -45.780 1.00 39.03 104 ASP F C 1
ATOM 5896 O O . ASP F 1 104 ? 5.232 24.186 -44.566 1.00 38.58 104 ASP F O 1
ATOM 5901 N N . PRO F 1 105 ? 5.906 23.197 -46.469 1.00 39.56 105 PRO F N 1
ATOM 5902 C CA . PRO F 1 105 ? 6.971 22.416 -45.831 1.00 38.28 105 PRO F CA 1
ATOM 5903 C C . PRO F 1 105 ? 8.013 23.208 -45.045 1.00 37.04 105 PRO F C 1
ATOM 5904 O O . PRO F 1 105 ? 8.684 22.651 -44.175 1.00 35.55 105 PRO F O 1
ATOM 5908 N N . THR F 1 106 ? 8.158 24.498 -45.340 1.00 34.21 106 THR F N 1
ATOM 5909 C CA . THR F 1 106 ? 9.128 25.315 -44.611 1.00 32.74 106 THR F CA 1
ATOM 5910 C C . THR F 1 106 ? 8.608 25.710 -43.229 1.00 32.23 106 THR F C 1
ATOM 5911 O O . THR F 1 106 ? 9.272 26.450 -42.499 1.00 32.88 106 THR F O 1
ATOM 5915 N N . LEU F 1 107 ? 7.418 25.230 -42.877 1.00 30.36 107 LEU F N 1
ATOM 5916 C CA . LEU F 1 107 ? 6.844 25.530 -41.566 1.00 31.58 107 LEU F CA 1
ATOM 5917 C C . LEU F 1 107 ? 7.542 24.724 -40.475 1.00 31.61 107 LEU F C 1
ATOM 5918 O O . LEU F 1 107 ? 7.474 25.065 -39.296 1.00 32.58 107 LEU F O 1
ATOM 5923 N N . GLY F 1 108 ? 8.222 23.655 -40.879 1.00 33.97 108 GLY F N 1
ATOM 5924 C CA . GLY F 1 108 ? 8.939 22.828 -39.924 1.00 31.30 108 GLY F CA 1
ATOM 5925 C C . GLY F 1 108 ? 8.080 22.280 -38.795 1.00 29.97 108 GLY F C 1
ATOM 5926 O O . GLY F 1 108 ? 6.990 21.759 -39.027 1.00 31.98 108 GLY F O 1
ATOM 5927 N N . ASP F 1 109 ? 8.573 22.399 -37.567 1.00 29.14 109 ASP F N 1
ATOM 5928 C CA . ASP F 1 109 ? 7.844 21.905 -36.401 1.00 30.47 109 ASP F CA 1
ATOM 5929 C C . ASP F 1 109 ? 6.476 22.533 -36.184 1.00 29.93 109 ASP F C 1
ATOM 5930 O O . ASP F 1 109 ? 5.645 21.978 -35.459 1.00 30.74 109 ASP F O 1
ATOM 5935 N N . LEU F 1 110 ? 6.237 23.686 -36.803 1.00 28.25 110 LEU F N 1
ATOM 5936 C CA . LEU F 1 110 ? 4.947 24.347 -36.684 1.00 28.76 110 LEU F CA 1
ATOM 5937 C C . LEU F 1 110 ? 3.890 23.466 -37.347 1.00 29.84 110 LEU F C 1
ATOM 5938 O O . LEU F 1 110 ? 2.697 23.630 -37.120 1.00 28.37 110 LEU F O 1
ATOM 5943 N N . LEU F 1 111 ? 4.342 22.534 -38.181 1.00 32.17 111 LEU F N 1
ATOM 5944 C CA . LEU F 1 111 ? 3.437 21.628 -38.871 1.00 34.75 111 LEU F CA 1
ATOM 5945 C C . LEU F 1 111 ? 2.696 20.718 -37.893 1.00 35.79 111 LEU F C 1
ATOM 5946 O O . LEU F 1 111 ? 1.697 20.101 -38.249 1.00 38.83 111 LEU F O 1
ATOM 5951 N N . ALA F 1 112 ? 3.172 20.649 -36.656 1.00 37.01 112 ALA F N 1
ATOM 5952 C CA . ALA F 1 112 ? 2.521 19.809 -35.654 1.00 36.95 112 ALA F CA 1
ATOM 5953 C C . ALA F 1 112 ? 1.131 20.332 -35.295 1.00 37.80 112 ALA F C 1
ATOM 5954 O O . ALA F 1 112 ? 0.296 19.589 -34.773 1.00 38.22 112 ALA F O 1
ATOM 5956 N N . LEU F 1 113 ? 0.879 21.608 -35.572 1.00 36.55 113 LEU F N 1
ATOM 5957 C CA . LEU F 1 113 ? -0.419 22.205 -35.271 1.00 36.63 113 LEU F CA 1
ATOM 5958 C C . LEU F 1 113 ? -1.377 22.113 -36.455 1.00 39.67 113 LEU F C 1
ATOM 5959 O O . LEU F 1 113 ? -2.421 22.767 -36.478 1.00 38.85 113 LEU F O 1
ATOM 5964 N N . GLN F 1 114 ? -1.020 21.290 -37.434 1.00 43.78 114 GLN F N 1
ATOM 5965 C CA . GLN F 1 114 ? -1.843 21.117 -38.625 1.00 49.78 114 GLN F CA 1
ATOM 5966 C C . GLN F 1 114 ? -3.243 20.614 -38.275 1.00 50.75 114 GLN F C 1
ATOM 5967 O O . GLN F 1 114 ? -4.224 20.989 -38.918 1.00 53.43 114 GLN F O 1
ATOM 5973 N N . GLY F 1 115 ? -3.328 19.767 -37.255 1.00 51.34 115 GLY F N 1
ATOM 5974 C CA . GLY F 1 115 ? -4.608 19.213 -36.848 1.00 50.31 115 GLY F CA 1
ATOM 5975 C C . GLY F 1 115 ? -5.654 20.220 -36.404 1.00 49.63 115 GLY F C 1
ATOM 5976 O O . GLY F 1 115 ? -6.852 19.920 -36.411 1.00 48.30 115 GLY F O 1
ATOM 5977 N N . VAL F 1 116 ? -5.214 21.415 -36.021 1.00 48.29 116 VAL F N 1
ATOM 5978 C CA . VAL F 1 116 ? -6.135 22.448 -35.567 1.00 48.66 116 VAL F CA 1
ATOM 5979 C C . VAL F 1 116 ? -7.014 22.971 -36.702 1.00 49.46 116 VAL F C 1
ATOM 5980 O O . VAL F 1 116 ? -8.091 23.519 -36.460 1.00 48.50 116 VAL F O 1
ATOM 5984 N N . ALA F 1 117 ? -6.559 22.795 -37.941 1.00 50.28 117 ALA F N 1
ATOM 5985 C CA . ALA F 1 117 ? -7.321 23.248 -39.102 1.00 50.66 117 ALA F CA 1
ATOM 5986 C C . ALA F 1 117 ? -8.708 22.615 -39.100 1.00 52.05 117 ALA F C 1
ATOM 5987 O O . ALA F 1 117 ? -9.679 23.225 -39.539 1.00 51.74 117 ALA F O 1
ATOM 5989 N N . LYS F 1 118 ? -8.795 21.389 -38.601 1.00 53.92 118 LYS F N 1
ATOM 5990 C CA . LYS F 1 118 ? -10.071 20.688 -38.541 1.00 57.86 118 LYS F CA 1
ATOM 5991 C C . LYS F 1 118 ? -10.723 20.804 -37.169 1.00 59.14 118 LYS F C 1
ATOM 5992 O O . LYS F 1 118 ? -11.384 19.877 -36.702 1.00 60.41 118 LYS F O 1
ATOM 5998 N N . LEU F 1 119 ? -10.536 21.956 -36.535 1.00 60.76 119 LEU F N 1
ATOM 5999 C CA . LEU F 1 119 ? -11.099 22.219 -35.218 1.00 61.94 119 LEU F CA 1
ATOM 6000 C C . LEU F 1 119 ? -11.448 23.692 -35.061 1.00 65.56 119 LEU F C 1
ATOM 6001 O O . LEU F 1 119 ? -10.770 24.421 -34.340 1.00 64.27 119 LEU F O 1
ATOM 6006 N N . PRO F 1 120 ? -12.503 24.158 -35.747 1.00 70.25 120 PRO F N 1
ATOM 6007 C CA . PRO F 1 120 ? -12.863 25.571 -35.609 1.00 73.64 120 PRO F CA 1
ATOM 6008 C C . PRO F 1 120 ? -13.157 25.861 -34.142 1.00 76.01 120 PRO F C 1
ATOM 6009 O O . PRO F 1 120 ? -13.337 24.932 -33.347 1.00 77.63 120 PRO F O 1
ATOM 6013 N N . ALA F 1 121 ? -13.205 27.139 -33.783 1.00 75.95 121 ALA F N 1
ATOM 6014 C CA . ALA F 1 121 ? -13.443 27.534 -32.397 1.00 75.93 121 ALA F CA 1
ATOM 6015 C C . ALA F 1 121 ? -12.164 27.218 -31.629 1.00 73.78 121 ALA F C 1
ATOM 6016 O O . ALA F 1 121 ? -12.029 27.546 -30.451 1.00 76.57 121 ALA F O 1
ATOM 6018 N N . ARG F 1 122 ? -11.234 26.569 -32.322 1.00 69.62 122 ARG F N 1
ATOM 6019 C CA . ARG F 1 122 ? -9.945 26.197 -31.755 1.00 61.74 122 ARG F CA 1
ATOM 6020 C C . ARG F 1 122 ? -8.840 26.727 -32.657 1.00 57.57 122 ARG F C 1
ATOM 6021 O O . ARG F 1 122 ? -7.653 26.599 -32.359 1.00 54.37 122 ARG F O 1
ATOM 6029 N N . VAL F 1 123 ? -9.254 27.321 -33.770 1.00 52.69 123 VAL F N 1
ATOM 6030 C CA . VAL F 1 123 ? -8.319 27.894 -34.725 1.00 48.45 123 VAL F CA 1
ATOM 6031 C C . VAL F 1 123 ? -7.767 29.174 -34.115 1.00 47.46 123 VAL F C 1
ATOM 6032 O O . VAL F 1 123 ? -6.582 29.488 -34.259 1.00 46.46 123 VAL F O 1
ATOM 6036 N N . LYS F 1 124 ? -8.636 29.902 -33.422 1.00 46.61 124 LYS F N 1
ATOM 6037 C CA . LYS F 1 124 ? -8.252 31.151 -32.781 1.00 46.77 124 LYS F CA 1
ATOM 6038 C C . LYS F 1 124 ? -7.268 30.913 -31.635 1.00 43.83 124 LYS F C 1
ATOM 6039 O O . LYS F 1 124 ? -6.541 31.819 -31.240 1.00 43.18 124 LYS F O 1
ATOM 6045 N N . CYS F 1 125 ? -7.246 29.693 -31.105 1.00 42.51 125 CYS F N 1
ATOM 6046 C CA . CYS F 1 125 ? -6.324 29.361 -30.019 1.00 41.39 125 CYS F CA 1
ATOM 6047 C C . CYS F 1 125 ? -4.917 29.279 -30.600 1.00 39.00 125 CYS F C 1
ATOM 6048 O O . CYS F 1 125 ? -3.934 29.636 -29.952 1.00 39.04 125 CYS F O 1
ATOM 6051 N N . ALA F 1 126 ? -4.834 28.814 -31.840 1.00 36.88 126 ALA F N 1
ATOM 6052 C CA . ALA F 1 126 ? -3.555 28.672 -32.518 1.00 34.82 126 ALA F CA 1
ATOM 6053 C C . ALA F 1 126 ? -3.033 29.983 -33.100 1.00 34.67 126 ALA F C 1
ATOM 6054 O O . ALA F 1 126 ? -1.848 30.273 -33.005 1.00 33.75 126 ALA F O 1
ATOM 6056 N N . THR F 1 127 ? -3.920 30.782 -33.683 1.00 35.89 127 THR F N 1
ATOM 6057 C CA . THR F 1 127 ? -3.513 32.033 -34.315 1.00 38.12 127 THR F CA 1
ATOM 6058 C C . THR F 1 127 ? -3.355 33.247 -33.398 1.00 38.65 127 THR F C 1
ATOM 6059 O O . THR F 1 127 ? -2.768 34.255 -33.794 1.00 37.31 127 THR F O 1
ATOM 6063 N N . LEU F 1 128 ? -3.864 33.154 -32.175 1.00 39.86 128 LEU F N 1
ATOM 6064 C CA . LEU F 1 128 ? -3.772 34.270 -31.236 1.00 40.69 128 LEU F CA 1
ATOM 6065 C C . LEU F 1 128 ? -2.361 34.844 -31.104 1.00 38.54 128 LEU F C 1
ATOM 6066 O O . LEU F 1 128 ? -2.155 36.051 -31.227 1.00 36.22 128 LEU F O 1
ATOM 6071 N N . ALA F 1 129 ? -1.387 33.978 -30.851 1.00 36.31 129 ALA F N 1
ATOM 6072 C CA . ALA F 1 129 ? -0.013 34.431 -30.690 1.00 33.93 129 ALA F CA 1
ATOM 6073 C C . ALA F 1 129 ? 0.533 35.099 -31.946 1.00 34.02 129 ALA F C 1
ATOM 6074 O O . ALA F 1 129 ? 1.304 36.058 -31.863 1.00 32.43 129 ALA F O 1
ATOM 6076 N N . TRP F 1 130 ? 0.141 34.595 -33.109 1.00 32.19 130 TRP F N 1
ATOM 6077 C CA . TRP F 1 130 ? 0.628 35.161 -34.360 1.00 33.02 130 TRP F CA 1
ATOM 6078 C C . TRP F 1 130 ? 0.040 36.539 -34.635 1.00 32.73 130 TRP F C 1
ATOM 6079 O O . TRP F 1 130 ? 0.731 37.425 -35.131 1.00 32.88 130 TRP F O 1
ATOM 6090 N N . HIS F 1 131 ? -1.228 36.726 -34.296 1.00 35.89 131 HIS F N 1
ATOM 6091 C CA . HIS F 1 131 ? -1.865 38.023 -34.506 1.00 38.97 131 HIS F CA 1
ATOM 6092 C C . HIS F 1 131 ? -1.209 39.071 -33.612 1.00 39.18 131 HIS F C 1
ATOM 6093 O O . HIS F 1 131 ? -1.005 40.208 -34.026 1.00 39.08 131 HIS F O 1
ATOM 6100 N N . ALA F 1 132 ? -0.863 38.677 -32.387 1.00 40.07 132 ALA F N 1
ATOM 6101 C CA . ALA F 1 132 ? -0.215 39.590 -31.456 1.00 38.98 132 ALA F CA 1
ATOM 6102 C C . ALA F 1 132 ? 1.162 39.967 -31.989 1.00 38.41 132 ALA F C 1
ATOM 6103 O O . ALA F 1 132 ? 1.565 41.130 -31.916 1.00 38.32 132 ALA F O 1
ATOM 6105 N N . LEU F 1 133 ? 1.882 38.982 -32.527 1.00 36.76 133 LEU F N 1
ATOM 6106 C CA . LEU F 1 133 ? 3.210 39.227 -33.086 1.00 35.87 133 LEU F CA 1
ATOM 6107 C C . LEU F 1 133 ? 3.125 40.285 -34.176 1.00 36.59 133 LEU F C 1
ATOM 6108 O O . LEU F 1 133 ? 3.838 41.283 -34.141 1.00 36.31 133 LEU F O 1
ATOM 6113 N N . GLU F 1 134 ? 2.249 40.057 -35.149 1.00 39.19 134 GLU F N 1
ATOM 6114 C CA . GLU F 1 134 ? 2.073 41.006 -36.244 1.00 41.92 134 GLU F CA 1
ATOM 6115 C C . GLU F 1 134 ? 1.764 42.400 -35.701 1.00 43.53 134 GLU F C 1
ATOM 6116 O O . GLU F 1 134 ? 2.318 43.392 -36.170 1.00 41.13 134 GLU F O 1
ATOM 6122 N N . GLU F 1 135 ? 0.880 42.465 -34.709 1.00 46.93 135 GLU F N 1
ATOM 6123 C CA . GLU F 1 135 ? 0.513 43.737 -34.099 1.00 51.54 135 GLU F CA 1
ATOM 6124 C C . GLU F 1 135 ? 1.721 44.396 -33.450 1.00 51.71 135 GLU F C 1
ATOM 6125 O O . GLU F 1 135 ? 1.841 45.619 -33.445 1.00 52.27 135 GLU F O 1
ATOM 6131 N N . ALA F 1 136 ? 2.613 43.575 -32.903 1.00 51.75 136 ALA F N 1
ATOM 6132 C CA . ALA F 1 136 ? 3.815 44.074 -32.245 1.00 51.24 136 ALA F CA 1
ATOM 6133 C C . ALA F 1 136 ? 4.826 44.608 -33.247 1.00 51.79 136 ALA F C 1
ATOM 6134 O O . ALA F 1 136 ? 5.577 45.531 -32.946 1.00 51.69 136 ALA F O 1
ATOM 6136 N N . LEU F 1 137 ? 4.848 44.023 -34.437 1.00 52.81 137 LEU F N 1
ATOM 6137 C CA . LEU F 1 137 ? 5.784 44.450 -35.468 1.00 54.84 137 LEU F CA 1
ATOM 6138 C C . LEU F 1 137 ? 5.197 45.594 -36.290 1.00 58.64 137 LEU F C 1
ATOM 6139 O O . LEU F 1 137 ? 5.596 45.814 -37.433 1.00 58.71 137 LEU F O 1
ATOM 6144 N N . ARG F 1 138 ? 4.259 46.319 -35.682 1.00 63.84 138 ARG F N 1
ATOM 6145 C CA . ARG F 1 138 ? 3.563 47.455 -36.295 1.00 68.96 138 ARG F CA 1
ATOM 6146 C C . ARG F 1 138 ? 2.248 46.992 -36.919 1.00 69.12 138 ARG F C 1
ATOM 6147 O O . ARG F 1 138 ? 1.178 47.407 -36.425 1.00 68.91 138 ARG F O 1
ATOM 6155 N N . SER G 1 2 ? 16.336 18.816 38.008 1.00 39.69 2 SER G N 1
ATOM 6156 C CA . SER G 1 2 ? 16.284 19.986 37.091 1.00 39.73 2 SER G CA 1
ATOM 6157 C C . SER G 1 2 ? 15.901 19.542 35.688 1.00 35.16 2 SER G C 1
ATOM 6158 O O . SER G 1 2 ? 15.096 20.199 35.044 1.00 32.41 2 SER G O 1
ATOM 6161 N N . VAL G 1 3 ? 16.491 18.443 35.214 1.00 32.03 3 VAL G N 1
ATOM 6162 C CA . VAL G 1 3 ? 16.118 17.917 33.903 1.00 27.94 3 VAL G CA 1
ATOM 6163 C C . VAL G 1 3 ? 14.650 17.542 34.086 1.00 27.32 3 VAL G C 1
ATOM 6164 O O . VAL G 1 3 ? 13.795 17.850 33.253 1.00 26.10 3 VAL G O 1
ATOM 6168 N N . LEU G 1 4 ? 14.370 16.873 35.201 1.00 25.76 4 LEU G N 1
ATOM 6169 C CA . LEU G 1 4 ? 13.018 16.472 35.518 1.00 27.03 4 LEU G CA 1
ATOM 6170 C C . LEU G 1 4 ? 12.164 17.720 35.724 1.00 28.66 4 LEU G C 1
ATOM 6171 O O . LEU G 1 4 ? 11.005 17.748 35.319 1.00 28.56 4 LEU G O 1
ATOM 6176 N N . ASP G 1 5 ? 12.734 18.750 36.349 1.00 29.35 5 ASP G N 1
ATOM 6177 C CA . ASP G 1 5 ? 11.992 19.996 36.560 1.00 31.93 5 ASP G CA 1
ATOM 6178 C C . ASP G 1 5 ? 11.548 20.561 35.214 1.00 32.37 5 ASP G C 1
ATOM 6179 O O . ASP G 1 5 ? 10.393 20.970 35.047 1.00 30.68 5 ASP G O 1
ATOM 6184 N N . GLU G 1 6 ? 12.476 20.591 34.260 1.00 30.37 6 GLU G N 1
ATOM 6185 C CA . GLU G 1 6 ? 12.173 21.105 32.929 1.00 30.78 6 GLU G CA 1
ATOM 6186 C C . GLU G 1 6 ? 11.184 20.202 32.201 1.00 28.32 6 GLU G C 1
ATOM 6187 O O . GLU G 1 6 ? 10.341 20.684 31.449 1.00 26.81 6 GLU G O 1
ATOM 6193 N N . LEU G 1 7 ? 11.292 18.893 32.408 1.00 24.16 7 LEU G N 1
ATOM 6194 C CA . LEU G 1 7 ? 10.347 17.976 31.774 1.00 24.47 7 LEU G CA 1
ATOM 6195 C C . LEU G 1 7 ? 8.926 18.340 32.216 1.00 25.52 7 LEU G C 1
ATOM 6196 O O . LEU G 1 7 ? 8.012 18.431 31.400 1.00 27.88 7 LEU G O 1
ATOM 6201 N N . TYR G 1 8 ? 8.742 18.547 33.515 1.00 28.81 8 TYR G N 1
ATOM 6202 C CA . TYR G 1 8 ? 7.420 18.889 34.040 1.00 31.48 8 TYR G CA 1
ATOM 6203 C C . TYR G 1 8 ? 6.852 20.146 33.423 1.00 29.09 8 TYR G C 1
ATOM 6204 O O . TYR G 1 8 ? 5.652 20.237 33.159 1.00 27.27 8 TYR G O 1
ATOM 6213 N N . ARG G 1 9 ? 7.711 21.126 33.199 1.00 28.72 9 ARG G N 1
ATOM 6214 C CA . ARG G 1 9 ? 7.260 22.355 32.582 1.00 29.94 9 ARG G CA 1
ATOM 6215 C C . ARG G 1 9 ? 6.800 22.014 31.160 1.00 27.85 9 ARG G C 1
ATOM 6216 O O . ARG G 1 9 ? 5.759 22.493 30.710 1.00 25.30 9 ARG G O 1
ATOM 6224 N N . GLU G 1 10 ? 7.563 21.171 30.462 1.00 24.54 10 GLU G N 1
ATOM 6225 C CA . GLU G 1 10 ? 7.208 20.790 29.090 1.00 26.97 10 GLU G CA 1
ATOM 6226 C C . GLU G 1 10 ? 5.883 20.033 29.040 1.00 25.76 10 GLU G C 1
ATOM 6227 O O . GLU G 1 10 ? 5.109 20.179 28.097 1.00 25.09 10 GLU G O 1
ATOM 6233 N N . ILE G 1 11 ? 5.621 19.230 30.065 1.00 24.61 11 ILE G N 1
ATOM 6234 C CA . ILE G 1 11 ? 4.375 18.478 30.140 1.00 24.43 11 ILE G CA 1
ATOM 6235 C C . ILE G 1 11 ? 3.211 19.462 30.311 1.00 23.47 11 ILE G C 1
ATOM 6236 O O . ILE G 1 11 ? 2.136 19.294 29.721 1.00 21.66 11 ILE G O 1
ATOM 6241 N N . LEU G 1 12 ? 3.433 20.486 31.124 1.00 20.81 12 LEU G N 1
ATOM 6242 C CA . LEU G 1 12 ? 2.405 21.495 31.348 1.00 24.65 12 LEU G CA 1
ATOM 6243 C C . LEU G 1 12 ? 2.022 22.133 30.016 1.00 23.95 12 LEU G C 1
ATOM 6244 O O . LEU G 1 12 ? 0.845 22.184 29.656 1.00 22.38 12 LEU G O 1
ATOM 6249 N N . LEU G 1 13 ? 3.025 22.601 29.282 1.00 24.07 13 LEU G N 1
ATOM 6250 C CA . LEU G 1 13 ? 2.792 23.237 27.987 1.00 27.78 13 LEU G CA 1
ATOM 6251 C C . LEU G 1 13 ? 2.126 22.274 27.005 1.00 27.92 13 LEU G C 1
ATOM 6252 O O . LEU G 1 13 ? 1.273 22.669 26.210 1.00 29.24 13 LEU G O 1
ATOM 6257 N N . ASP G 1 14 ? 2.508 21.004 27.083 1.00 29.70 14 ASP G N 1
ATOM 6258 C CA . ASP G 1 14 ? 1.966 19.966 26.215 1.00 31.00 14 ASP G CA 1
ATOM 6259 C C . ASP G 1 14 ? 0.466 19.777 26.444 1.00 30.90 14 ASP G C 1
ATOM 6260 O O . ASP G 1 14 ? -0.309 19.687 25.490 1.00 29.52 14 ASP G O 1
ATOM 6265 N N . HIS G 1 15 ? 0.061 19.711 27.709 1.00 28.11 15 HIS G N 1
ATOM 6266 C CA . HIS G 1 15 ? -1.349 19.541 28.036 1.00 28.09 15 HIS G CA 1
ATOM 6267 C C . HIS G 1 15 ? -2.138 20.781 27.633 1.00 28.72 15 HIS G C 1
ATOM 6268 O O . HIS G 1 15 ? -3.311 20.686 27.277 1.00 29.71 15 HIS G O 1
ATOM 6275 N N . TYR G 1 16 ? -1.497 21.946 27.685 1.00 30.10 16 TYR G N 1
ATOM 6276 C CA . TYR G 1 16 ? -2.175 23.172 27.267 1.00 32.34 16 TYR G CA 1
ATOM 6277 C C . TYR G 1 16 ? -2.381 23.125 25.752 1.00 34.18 16 TYR G C 1
ATOM 6278 O O . TYR G 1 16 ? -3.466 23.429 25.247 1.00 34.23 16 TYR G O 1
ATOM 6287 N N . GLN G 1 17 ? -1.329 22.750 25.033 1.00 36.80 17 GLN G N 1
ATOM 6288 C CA . GLN G 1 17 ? -1.369 22.661 23.576 1.00 39.95 17 GLN G CA 1
ATOM 6289 C C . GLN G 1 17 ? -2.307 21.578 23.060 1.00 38.97 17 GLN G C 1
ATOM 6290 O O . GLN G 1 17 ? -3.118 21.820 22.164 1.00 38.14 17 GLN G O 1
ATOM 6296 N N . SER G 1 18 ? -2.190 20.382 23.624 1.00 37.77 18 SER G N 1
ATOM 6297 C CA . SER G 1 18 ? -3.013 19.267 23.195 1.00 35.58 18 SER G CA 1
ATOM 6298 C C . SER G 1 18 ? -3.710 18.605 24.376 1.00 33.00 18 SER G C 1
ATOM 6299 O O . SER G 1 18 ? -3.364 17.494 24.784 1.00 29.91 18 SER G O 1
ATOM 6302 N N . PRO G 1 19 ? -4.720 19.277 24.936 1.00 31.44 19 PRO G N 1
ATOM 6303 C CA . PRO G 1 19 ? -5.415 18.676 26.079 1.00 30.84 19 PRO G CA 1
ATOM 6304 C C . PRO G 1 19 ? -5.922 17.261 25.816 1.00 29.13 19 PRO G C 1
ATOM 6305 O O . PRO G 1 19 ? -6.326 16.937 24.698 1.00 29.62 19 PRO G O 1
ATOM 6309 N N . ARG G 1 20 ? -5.873 16.418 26.846 1.00 26.89 20 ARG G N 1
ATOM 6310 C CA . ARG G 1 20 ? -6.351 15.039 26.753 1.00 26.00 20 ARG G CA 1
ATOM 6311 C C . ARG G 1 20 ? -7.816 14.968 27.188 1.00 26.73 20 ARG G C 1
ATOM 6312 O O . ARG G 1 20 ? -8.273 15.785 27.984 1.00 25.78 20 ARG G O 1
ATOM 6320 N N . ASN G 1 21 ? -8.534 13.980 26.667 1.00 26.54 21 ASN G N 1
ATOM 6321 C CA . ASN G 1 21 ? -9.931 13.764 27.015 1.00 29.65 21 ASN G CA 1
ATOM 6322 C C . ASN G 1 21 ? -10.812 14.999 26.896 1.00 30.11 21 ASN G C 1
ATOM 6323 O O . ASN G 1 21 ? -11.674 15.234 27.746 1.00 28.79 21 ASN G O 1
ATOM 6328 N N . PHE G 1 22 ? -10.592 15.790 25.853 1.00 29.68 22 PHE G N 1
ATOM 6329 C CA . PHE G 1 22 ? -11.404 16.976 25.634 1.00 32.45 22 PHE G CA 1
ATOM 6330 C C . PHE G 1 22 ? -12.535 16.613 24.670 1.00 32.75 22 PHE G C 1
ATOM 6331 O O . PHE G 1 22 ? -12.295 16.052 23.599 1.00 29.26 22 PHE G O 1
ATOM 6339 N N . GLY G 1 23 ? -13.765 16.923 25.068 1.00 31.67 23 GLY G N 1
ATOM 6340 C CA . GLY G 1 23 ? -14.915 16.620 24.232 1.00 32.74 23 GLY G CA 1
ATOM 6341 C C . GLY G 1 23 ? -16.050 15.958 24.995 1.00 32.83 23 GLY G C 1
ATOM 6342 O O . GLY G 1 23 ? -15.895 15.559 26.148 1.00 30.36 23 GLY G O 1
ATOM 6343 N N . VAL G 1 24 ? -17.205 15.837 24.348 1.00 34.78 24 VAL G N 1
ATOM 6344 C CA . VAL G 1 24 ? -18.358 15.219 24.986 1.00 36.50 24 VAL G CA 1
ATOM 6345 C C . VAL G 1 24 ? -18.112 13.734 25.232 1.00 37.26 24 VAL G C 1
ATOM 6346 O O . VAL G 1 24 ? -17.443 13.064 24.440 1.00 36.84 24 VAL G O 1
ATOM 6350 N N . LEU G 1 25 ? -18.646 13.234 26.342 1.00 37.90 25 LEU G N 1
ATOM 6351 C CA . LEU G 1 25 ? -18.533 11.822 26.706 1.00 37.55 25 LEU G CA 1
ATOM 6352 C C . LEU G 1 25 ? -19.925 11.192 26.581 1.00 38.36 25 LEU G C 1
ATOM 6353 O O . LEU G 1 25 ? -20.716 11.229 27.519 1.00 36.85 25 LEU G O 1
ATOM 6358 N N . PRO G 1 26 ? -20.235 10.600 25.417 1.00 39.78 26 PRO G N 1
ATOM 6359 C CA . PRO G 1 26 ? -21.535 9.963 25.164 1.00 41.98 26 PRO G CA 1
ATOM 6360 C C . PRO G 1 26 ? -22.107 9.046 26.256 1.00 44.44 26 PRO G C 1
ATOM 6361 O O . PRO G 1 26 ? -23.318 9.031 26.479 1.00 45.57 26 PRO G O 1
ATOM 6365 N N . GLN G 1 27 ? -21.255 8.290 26.942 1.00 47.30 27 GLN G N 1
ATOM 6366 C CA . GLN G 1 27 ? -21.740 7.378 27.981 1.00 49.74 27 GLN G CA 1
ATOM 6367 C C . GLN G 1 27 ? -21.757 7.955 29.393 1.00 49.96 27 GLN G C 1
ATOM 6368 O O . GLN G 1 27 ? -22.038 7.235 30.353 1.00 49.36 27 GLN G O 1
ATOM 6374 N N . ALA G 1 28 ? -21.458 9.244 29.522 1.00 49.71 28 ALA G N 1
ATOM 6375 C CA . ALA G 1 28 ? -21.429 9.896 30.828 1.00 50.13 28 ALA G CA 1
ATOM 6376 C C . ALA G 1 28 ? -22.650 9.547 31.681 1.00 51.26 28 ALA G C 1
ATOM 6377 O O . ALA G 1 28 ? -23.790 9.639 31.221 1.00 50.43 28 ALA G O 1
ATOM 6379 N N . THR G 1 29 ? -22.398 9.141 32.922 1.00 52.31 29 THR G N 1
ATOM 6380 C CA . THR G 1 29 ? -23.469 8.789 33.848 1.00 54.66 29 THR G CA 1
ATOM 6381 C C . THR G 1 29 ? -23.762 9.980 34.758 1.00 55.67 29 THR G C 1
ATOM 6382 O O . THR G 1 29 ? -24.900 10.192 35.181 1.00 54.47 29 THR G O 1
ATOM 6386 N N . LYS G 1 30 ? -22.721 10.752 35.055 1.00 56.98 30 LYS G N 1
ATOM 6387 C CA . LYS G 1 30 ? -22.844 11.943 35.884 1.00 58.62 30 LYS G CA 1
ATOM 6388 C C . LYS G 1 30 ? -22.063 13.084 35.248 1.00 57.35 30 LYS G C 1
ATOM 6389 O O . LYS G 1 30 ? -21.142 12.860 34.462 1.00 56.63 30 LYS G O 1
ATOM 6395 N N . GLN G 1 31 ? -22.426 14.309 35.601 1.00 54.91 31 GLN G N 1
ATOM 6396 C CA . GLN G 1 31 ? -21.790 15.477 35.024 1.00 52.56 31 GLN G CA 1
ATOM 6397 C C . GLN G 1 31 ? -21.871 16.664 35.980 1.00 49.99 31 GLN G C 1
ATOM 6398 O O . GLN G 1 31 ? -22.675 16.659 36.915 1.00 49.75 31 GLN G O 1
ATOM 6404 N N . ALA G 1 32 ? -21.028 17.670 35.756 1.00 45.24 32 ALA G N 1
ATOM 6405 C CA . ALA G 1 32 ? -21.010 18.859 36.605 1.00 41.60 32 ALA G CA 1
ATOM 6406 C C . ALA G 1 32 ? -20.108 19.931 36.008 1.00 39.02 32 ALA G C 1
ATOM 6407 O O . ALA G 1 32 ? -19.065 19.624 35.433 1.00 37.20 32 ALA G O 1
ATOM 6409 N N . GLY G 1 33 ? -20.511 21.189 36.151 1.00 37.40 33 GLY G N 1
ATOM 6410 C CA . GLY G 1 33 ? -19.724 22.277 35.601 1.00 37.91 33 GLY G CA 1
ATOM 6411 C C . GLY G 1 33 ? -19.261 23.295 36.622 1.00 38.27 33 GLY G C 1
ATOM 6412 O O . GLY G 1 33 ? -19.785 23.360 37.734 1.00 39.28 33 GLY G O 1
ATOM 6413 N N . GLY G 1 34 ? -18.272 24.095 36.237 1.00 37.20 34 GLY G N 1
ATOM 6414 C CA . GLY G 1 34 ? -17.747 25.110 37.128 1.00 37.59 34 GLY G CA 1
ATOM 6415 C C . GLY G 1 34 ? -17.303 26.356 36.379 1.00 39.36 34 GLY G C 1
ATOM 6416 O O . GLY G 1 34 ? -16.864 26.281 35.229 1.00 35.33 34 GLY G O 1
ATOM 6417 N N . MET G 1 35 ? -17.424 27.507 37.029 1.00 39.70 35 MET G N 1
ATOM 6418 C CA . MET G 1 35 ? -17.022 28.763 36.418 1.00 42.50 35 MET G CA 1
ATOM 6419 C C . MET G 1 35 ? -16.112 29.554 37.347 1.00 41.13 35 MET G C 1
ATOM 6420 O O . MET G 1 35 ? -16.200 29.432 38.569 1.00 39.95 35 MET G O 1
ATOM 6425 N N . ASN G 1 36 ? -15.235 30.353 36.751 1.00 41.34 36 ASN G N 1
ATOM 6426 C CA . ASN G 1 36 ? -14.306 31.203 37.487 1.00 42.85 36 ASN G CA 1
ATOM 6427 C C . ASN G 1 36 ? -14.344 32.570 36.798 1.00 42.87 36 ASN G C 1
ATOM 6428 O O . ASN G 1 36 ? -13.454 32.915 36.020 1.00 40.40 36 ASN G O 1
ATOM 6433 N N . PRO G 1 37 ? -15.394 33.365 37.081 1.00 43.64 37 PRO G N 1
ATOM 6434 C CA . PRO G 1 37 ? -15.603 34.702 36.512 1.00 43.53 37 PRO G CA 1
ATOM 6435 C C . PRO G 1 37 ? -14.421 35.649 36.675 1.00 42.83 37 PRO G C 1
ATOM 6436 O O . PRO G 1 37 ? -14.198 36.525 35.841 1.00 40.84 37 PRO G O 1
ATOM 6440 N N . SER G 1 38 ? -13.668 35.473 37.754 1.00 43.35 38 SER G N 1
ATOM 6441 C CA . SER G 1 38 ? -12.501 36.310 38.007 1.00 43.78 38 SER G CA 1
ATOM 6442 C C . SER G 1 38 ? -11.586 36.308 36.785 1.00 41.81 38 SER G C 1
ATOM 6443 O O . SER G 1 38 ? -10.934 37.308 36.472 1.00 38.99 38 SER G O 1
ATOM 6446 N N . CYS G 1 39 ? -11.559 35.171 36.097 1.00 39.66 39 CYS G N 1
ATOM 6447 C CA . CYS G 1 39 ? -10.719 34.988 34.924 1.00 36.38 39 CYS G CA 1
ATOM 6448 C C . CYS G 1 39 ? -11.568 34.766 33.674 1.00 36.97 39 CYS G C 1
ATOM 6449 O O . CYS G 1 39 ? -11.206 35.208 32.582 1.00 34.36 39 CYS G O 1
ATOM 6452 N N . GLY G 1 40 ? -12.699 34.086 33.846 1.00 36.37 40 GLY G N 1
ATOM 6453 C CA . GLY G 1 40 ? -13.588 33.818 32.727 1.00 36.49 40 GLY G CA 1
ATOM 6454 C C . GLY G 1 40 ? -13.590 32.361 32.299 1.00 36.94 40 GLY G C 1
ATOM 6455 O O . GLY G 1 40 ? -14.022 32.029 31.194 1.00 36.69 40 GLY G O 1
ATOM 6456 N N . ASP G 1 41 ? -13.116 31.487 33.180 1.00 36.23 41 ASP G N 1
ATOM 6457 C CA . ASP G 1 41 ? -13.052 30.062 32.884 1.00 35.72 41 ASP G CA 1
ATOM 6458 C C . ASP G 1 41 ? -14.367 29.330 33.115 1.00 36.55 41 ASP G C 1
ATOM 6459 O O . ASP G 1 41 ? -15.127 29.658 34.027 1.00 35.38 41 ASP G O 1
ATOM 6464 N N . GLN G 1 42 ? -14.621 28.330 32.279 1.00 38.78 42 GLN G N 1
ATOM 6465 C CA . GLN G 1 42 ? -15.823 27.516 32.383 1.00 42.34 42 GLN G CA 1
ATOM 6466 C C . GLN G 1 42 ? -15.504 26.090 31.957 1.00 40.62 42 GLN G C 1
ATOM 6467 O O . GLN G 1 42 ? -15.056 25.852 30.838 1.00 39.63 42 GLN G O 1
ATOM 6473 N N . VAL G 1 43 ? -15.723 25.138 32.854 1.00 38.61 43 VAL G N 1
ATOM 6474 C CA . VAL G 1 43 ? -15.442 23.749 32.533 1.00 37.43 43 VAL G CA 1
ATOM 6475 C C . VAL G 1 43 ? -16.581 22.821 32.922 1.00 37.50 43 VAL G C 1
ATOM 6476 O O . VAL G 1 43 ? -17.237 23.009 33.950 1.00 39.52 43 VAL G O 1
ATOM 6480 N N . GLU G 1 44 ? -16.805 21.815 32.089 1.00 36.37 44 GLU G N 1
ATOM 6481 C CA . GLU G 1 44 ? -17.840 20.825 32.323 1.00 34.95 44 GLU G CA 1
ATOM 6482 C C . GLU G 1 44 ? -17.133 19.471 32.370 1.00 33.26 44 GLU G C 1
ATOM 6483 O O . GLU G 1 44 ? -16.470 19.082 31.409 1.00 30.08 44 GLU G O 1
ATOM 6489 N N . VAL G 1 45 ? -17.254 18.772 33.494 1.00 29.95 45 VAL G N 1
ATOM 6490 C CA . VAL G 1 45 ? -16.628 17.466 33.655 1.00 28.86 45 VAL G CA 1
ATOM 6491 C C . VAL G 1 45 ? -17.689 16.363 33.607 1.00 31.68 45 VAL G C 1
ATOM 6492 O O . VAL G 1 45 ? -18.674 16.406 34.344 1.00 31.23 45 VAL G O 1
ATOM 6496 N N . MET G 1 46 ? -17.481 15.393 32.724 1.00 32.47 46 MET G N 1
ATOM 6497 C CA . MET G 1 46 ? -18.393 14.261 32.538 1.00 35.63 46 MET G CA 1
ATOM 6498 C C . MET G 1 46 ? -17.678 12.974 32.936 1.00 37.73 46 MET G C 1
ATOM 6499 O O . MET G 1 46 ? -16.498 12.791 32.628 1.00 37.89 46 MET G O 1
ATOM 6504 N N . VAL G 1 47 ? -18.385 12.078 33.618 1.00 39.94 47 VAL G N 1
ATOM 6505 C CA . VAL G 1 47 ? -17.775 10.824 34.045 1.00 42.05 47 VAL G CA 1
ATOM 6506 C C . VAL G 1 47 ? -18.612 9.587 33.750 1.00 44.91 47 VAL G C 1
ATOM 6507 O O . VAL G 1 47 ? -19.841 9.627 33.786 1.00 44.68 47 VAL G O 1
ATOM 6511 N N . LEU G 1 48 ? -17.925 8.490 33.453 1.00 48.59 48 LEU G N 1
ATOM 6512 C CA . LEU G 1 48 ? -18.569 7.210 33.193 1.00 52.78 48 LEU G CA 1
ATOM 6513 C C . LEU G 1 48 ? -18.204 6.348 34.386 1.00 55.86 48 LEU G C 1
ATOM 6514 O O . LEU G 1 48 ? -17.127 5.756 34.430 1.00 56.65 48 LEU G O 1
ATOM 6519 N N . LEU G 1 49 ? -19.103 6.289 35.359 1.00 60.56 49 LEU G N 1
ATOM 6520 C CA . LEU G 1 49 ? -18.852 5.526 36.569 1.00 64.85 49 LEU G CA 1
ATOM 6521 C C . LEU G 1 49 ? -19.351 4.084 36.509 1.00 66.20 49 LEU G C 1
ATOM 6522 O O . LEU G 1 49 ? -20.530 3.827 36.259 1.00 66.35 49 LEU G O 1
ATOM 6527 N N . GLU G 1 50 ? -18.434 3.149 36.734 1.00 67.16 50 GLU G N 1
ATOM 6528 C CA . GLU G 1 50 ? -18.750 1.724 36.742 1.00 69.05 50 GLU G CA 1
ATOM 6529 C C . GLU G 1 50 ? -18.508 1.202 38.152 1.00 70.22 50 GLU G C 1
ATOM 6530 O O . GLU G 1 50 ? -17.388 0.839 38.512 1.00 71.77 50 GLU G O 1
ATOM 6536 N N . GLY G 1 51 ? -19.570 1.173 38.949 1.00 71.88 51 GLY G N 1
ATOM 6537 C CA . GLY G 1 51 ? -19.446 0.725 40.320 1.00 72.05 51 GLY G CA 1
ATOM 6538 C C . GLY G 1 51 ? -18.859 1.867 41.122 1.00 72.88 51 GLY G C 1
ATOM 6539 O O . GLY G 1 51 ? -19.529 2.871 41.363 1.00 71.88 51 GLY G O 1
ATOM 6540 N N . ASP G 1 52 ? -17.602 1.722 41.525 1.00 74.58 52 ASP G N 1
ATOM 6541 C CA . ASP G 1 52 ? -16.919 2.757 42.292 1.00 76.26 52 ASP G CA 1
ATOM 6542 C C . ASP G 1 52 ? -15.619 3.130 41.582 1.00 73.54 52 ASP G C 1
ATOM 6543 O O . ASP G 1 52 ? -14.655 3.583 42.200 1.00 72.01 52 ASP G O 1
ATOM 6548 N N . THR G 1 53 ? -15.618 2.933 40.268 1.00 70.22 53 THR G N 1
ATOM 6549 C CA . THR G 1 53 ? -14.465 3.232 39.430 1.00 67.58 53 THR G CA 1
ATOM 6550 C C . THR G 1 53 ? -14.854 4.202 38.319 1.00 63.75 53 THR G C 1
ATOM 6551 O O . THR G 1 53 ? -15.967 4.146 37.792 1.00 64.88 53 THR G O 1
ATOM 6555 N N . ILE G 1 54 ? -13.932 5.093 37.975 1.00 58.01 54 ILE G N 1
ATOM 6556 C CA . ILE G 1 54 ? -14.154 6.064 36.912 1.00 52.30 54 ILE G CA 1
ATOM 6557 C C . ILE G 1 54 ? -13.699 5.386 35.625 1.00 50.42 54 ILE G C 1
ATOM 6558 O O . ILE G 1 54 ? -12.516 5.410 35.291 1.00 50.95 54 ILE G O 1
ATOM 6563 N N . ALA G 1 55 ? -14.642 4.766 34.921 1.00 48.31 55 ALA G N 1
ATOM 6564 C CA . ALA G 1 55 ? -14.346 4.055 33.683 1.00 44.99 55 ALA G CA 1
ATOM 6565 C C . ALA G 1 55 ? -13.753 4.984 32.638 1.00 42.79 55 ALA G C 1
ATOM 6566 O O . ALA G 1 55 ? -12.775 4.645 31.977 1.00 41.37 55 ALA G O 1
ATOM 6568 N N . ASP G 1 56 ? -14.360 6.154 32.488 1.00 39.79 56 ASP G N 1
ATOM 6569 C CA . ASP G 1 56 ? -13.884 7.135 31.529 1.00 38.03 56 ASP G CA 1
ATOM 6570 C C . ASP G 1 56 ? -14.232 8.513 32.067 1.00 35.99 56 ASP G C 1
ATOM 6571 O O . ASP G 1 56 ? -15.016 8.642 33.004 1.00 37.16 56 ASP G O 1
ATOM 6576 N N . ILE G 1 57 ? -13.650 9.545 31.477 1.00 34.10 57 ILE G N 1
ATOM 6577 C CA . ILE G 1 57 ? -13.903 10.905 31.926 1.00 32.68 57 ILE G CA 1
ATOM 6578 C C . ILE G 1 57 ? -13.394 11.884 30.869 1.00 31.64 57 ILE G C 1
ATOM 6579 O O . ILE G 1 57 ? -12.340 11.669 30.276 1.00 30.40 57 ILE G O 1
ATOM 6584 N N . ARG G 1 58 ? -14.164 12.941 30.623 1.00 29.17 58 ARG G N 1
ATOM 6585 C CA . ARG G 1 58 ? -13.793 13.956 29.646 1.00 30.00 58 ARG G CA 1
ATOM 6586 C C . ARG G 1 58 ? -14.303 15.312 30.097 1.00 29.61 58 ARG G C 1
ATOM 6587 O O . ARG G 1 58 ? -15.126 15.401 31.017 1.00 29.89 58 ARG G O 1
ATOM 6595 N N . PHE G 1 59 ? -13.814 16.371 29.459 1.00 26.15 59 PHE G N 1
ATOM 6596 C CA . PHE G 1 59 ? -14.262 17.711 29.809 1.00 27.22 59 PHE G CA 1
ATOM 6597 C C . PHE G 1 59 ? -14.490 18.567 28.581 1.00 28.13 59 PHE G C 1
ATOM 6598 O O . PHE G 1 59 ? -13.949 18.299 27.509 1.00 27.39 59 PHE G O 1
ATOM 6606 N N . GLN G 1 60 ? -15.309 19.596 28.750 1.00 29.33 60 GLN G N 1
ATOM 6607 C CA . GLN G 1 60 ? -15.598 20.546 27.692 1.00 31.03 60 GLN G CA 1
ATOM 6608 C C . GLN G 1 60 ? -15.568 21.911 28.351 1.00 32.60 60 GLN G C 1
ATOM 6609 O O . GLN G 1 60 ? -15.506 22.008 29.579 1.00 32.64 60 GLN G O 1
ATOM 6615 N N . GLY G 1 61 ? -15.605 22.962 27.538 1.00 34.26 61 GLY G N 1
ATOM 6616 C CA . GLY G 1 61 ? -15.587 24.307 28.076 1.00 37.25 61 GLY G CA 1
ATOM 6617 C C . GLY G 1 61 ? -14.459 25.122 27.487 1.00 39.04 61 GLY G C 1
ATOM 6618 O O . GLY G 1 61 ? -13.760 24.668 26.581 1.00 40.23 61 GLY G O 1
ATOM 6619 N N . GLN G 1 62 ? -14.292 26.338 27.985 1.00 40.69 62 GLN G N 1
ATOM 6620 C CA . GLN G 1 62 ? -13.226 27.199 27.506 1.00 42.82 62 GLN G CA 1
ATOM 6621 C C . GLN G 1 62 ? -12.682 27.985 28.685 1.00 39.32 62 GLN G C 1
ATOM 6622 O O . GLN G 1 62 ? -13.439 28.532 29.494 1.00 36.52 62 GLN G O 1
ATOM 6628 N N . GLY G 1 63 ? -11.363 28.020 28.788 1.00 36.36 63 GLY G N 1
ATOM 6629 C CA . GLY G 1 63 ? -10.735 28.746 29.871 1.00 32.89 63 GLY G CA 1
ATOM 6630 C C . GLY G 1 63 ? -9.329 29.140 29.481 1.00 31.48 63 GLY G C 1
ATOM 6631 O O . GLY G 1 63 ? -8.901 28.888 28.351 1.00 30.13 63 GLY G O 1
ATOM 6632 N N . CYS G 1 64 ? -8.619 29.764 30.415 1.00 29.11 64 CYS G N 1
ATOM 6633 C CA . CYS G 1 64 ? -7.249 30.189 30.185 1.00 29.62 64 CYS G CA 1
ATOM 6634 C C . CYS G 1 64 ? -6.367 28.952 30.037 1.00 30.57 64 CYS G C 1
ATOM 6635 O O . CYS G 1 64 ? -6.832 27.823 30.220 1.00 27.92 64 CYS G O 1
ATOM 6638 N N . ALA G 1 65 ? -5.097 29.176 29.711 1.00 29.54 65 ALA G N 1
ATOM 6639 C CA . ALA G 1 65 ? -4.142 28.087 29.540 1.00 30.06 65 ALA G CA 1
ATOM 6640 C C . ALA G 1 65 ? -4.051 27.199 30.780 1.00 27.75 65 ALA G C 1
ATOM 6641 O O . ALA G 1 65 ? -3.989 25.982 30.659 1.00 29.43 65 ALA G O 1
ATOM 6643 N N . ILE G 1 66 ? -4.021 27.809 31.962 1.00 29.13 66 ILE G N 1
ATOM 6644 C CA . ILE G 1 66 ? -3.941 27.045 33.209 1.00 29.02 66 ILE G CA 1
ATOM 6645 C C . ILE G 1 66 ? -5.162 26.143 33.385 1.00 28.99 66 ILE G C 1
ATOM 6646 O O . ILE G 1 66 ? -5.024 24.955 33.664 1.00 26.63 66 ILE G O 1
ATOM 6651 N N . SER G 1 67 ? -6.358 26.708 33.224 1.00 28.81 67 SER G N 1
ATOM 6652 C CA . SER G 1 67 ? -7.583 25.923 33.393 1.00 28.53 67 SER G CA 1
ATOM 6653 C C . SER G 1 67 ? -7.649 24.745 32.427 1.00 25.48 67 SER G C 1
ATOM 6654 O O . SER G 1 67 ? -8.027 23.636 32.805 1.00 24.54 67 SER G O 1
ATOM 6657 N N . THR G 1 68 ? -7.269 24.981 31.178 1.00 24.29 68 THR G N 1
ATOM 6658 C CA . THR G 1 68 ? -7.289 23.928 30.176 1.00 22.70 68 THR G CA 1
ATOM 6659 C C . THR G 1 68 ? -6.280 22.823 30.494 1.00 21.56 68 THR G C 1
ATOM 6660 O O . THR G 1 68 ? -6.604 21.637 30.438 1.00 19.62 68 THR G O 1
ATOM 6664 N N . ALA G 1 69 ? -5.055 23.222 30.810 1.00 21.19 69 ALA G N 1
ATOM 6665 C CA . ALA G 1 69 ? -4.007 22.253 31.125 1.00 20.15 69 ALA G CA 1
ATOM 6666 C C . ALA G 1 69 ? -4.392 21.464 32.376 1.00 19.88 69 ALA G C 1
ATOM 6667 O O . ALA G 1 69 ? -4.180 20.253 32.442 1.00 19.31 69 ALA G O 1
ATOM 6669 N N . SER G 1 70 ? -4.976 22.148 33.357 1.00 20.78 70 SER G N 1
ATOM 6670 C CA . SER G 1 70 ? -5.368 21.477 34.589 1.00 21.46 70 SER G CA 1
ATOM 6671 C C . SER G 1 70 ? -6.467 20.443 34.359 1.00 21.00 70 SER G C 1
ATOM 6672 O O . SER G 1 70 ? -6.397 19.333 34.889 1.00 21.46 70 SER G O 1
ATOM 6675 N N . ALA G 1 71 ? -7.490 20.796 33.577 1.00 21.89 71 ALA G N 1
ATOM 6676 C CA . ALA G 1 71 ? -8.560 19.849 33.297 1.00 20.60 71 ALA G CA 1
ATOM 6677 C C . ALA G 1 71 ? -7.971 18.621 32.598 1.00 19.39 71 ALA G C 1
ATOM 6678 O O . ALA G 1 71 ? -8.317 17.485 32.915 1.00 17.53 71 ALA G O 1
ATOM 6680 N N . SER G 1 72 ? -7.069 18.846 31.648 1.00 19.91 72 SER G N 1
ATOM 6681 C CA . SER G 1 72 ? -6.469 17.724 30.930 1.00 18.00 72 SER G CA 1
ATOM 6682 C C . SER G 1 72 ? -5.696 16.826 31.892 1.00 17.46 72 SER G C 1
ATOM 6683 O O . SER G 1 72 ? -5.862 15.605 31.897 1.00 19.22 72 SER G O 1
ATOM 6686 N N . LEU G 1 73 ? -4.851 17.444 32.707 1.00 17.33 73 LEU G N 1
ATOM 6687 C CA . LEU G 1 73 ? -4.048 16.709 33.683 1.00 20.22 73 LEU G CA 1
ATOM 6688 C C . LEU G 1 73 ? -4.923 15.961 34.690 1.00 21.44 73 LEU G C 1
ATOM 6689 O O . LEU G 1 73 ? -4.629 14.820 35.060 1.00 20.40 73 LEU G O 1
ATOM 6694 N N . MET G 1 74 ? -6.000 16.613 35.117 1.00 20.06 74 MET G N 1
ATOM 6695 C CA . MET G 1 74 ? -6.949 16.033 36.064 1.00 22.23 74 MET G CA 1
ATOM 6696 C C . MET G 1 74 ? -7.631 14.782 35.502 1.00 23.70 74 MET G C 1
ATOM 6697 O O . MET G 1 74 ? -7.685 13.750 36.170 1.00 24.23 74 MET G O 1
ATOM 6702 N N . THR G 1 75 ? -8.149 14.867 34.277 1.00 22.95 75 THR G N 1
ATOM 6703 C CA . THR G 1 75 ? -8.827 13.726 33.669 1.00 24.88 75 THR G CA 1
ATOM 6704 C C . THR G 1 75 ? -7.906 12.523 33.520 1.00 28.88 75 THR G C 1
ATOM 6705 O O . THR G 1 75 ? -8.306 11.387 33.777 1.00 28.82 75 THR G O 1
ATOM 6709 N N . GLU G 1 76 ? -6.663 12.762 33.125 1.00 31.53 76 GLU G N 1
ATOM 6710 C CA . GLU G 1 76 ? -5.745 11.651 32.948 1.00 35.14 76 GLU G CA 1
ATOM 6711 C C . GLU G 1 76 ? -5.277 11.077 34.282 1.00 34.33 76 GLU G C 1
ATOM 6712 O O . GLU G 1 76 ? -5.011 9.882 34.391 1.00 34.20 76 GLU G O 1
ATOM 6718 N N . ALA G 1 77 ? -5.187 11.923 35.300 1.00 33.28 77 ALA G N 1
ATOM 6719 C CA . ALA G 1 77 ? -4.748 11.461 36.607 1.00 32.91 77 ALA G CA 1
ATOM 6720 C C . ALA G 1 77 ? -5.782 10.552 37.277 1.00 33.10 77 ALA G C 1
ATOM 6721 O O . ALA G 1 77 ? -5.410 9.572 37.923 1.00 33.83 77 ALA G O 1
ATOM 6723 N N . VAL G 1 78 ? -7.068 10.856 37.117 1.00 31.04 78 VAL G N 1
ATOM 6724 C CA . VAL G 1 78 ? -8.106 10.046 37.757 1.00 32.23 78 VAL G CA 1
ATOM 6725 C C . VAL G 1 78 ? -8.788 8.973 36.900 1.00 33.72 78 VAL G C 1
ATOM 6726 O O . VAL G 1 78 ? -9.479 8.110 37.443 1.00 34.75 78 VAL G O 1
ATOM 6730 N N . LYS G 1 79 ? -8.614 9.004 35.581 1.00 32.44 79 LYS G N 1
ATOM 6731 C CA . LYS G 1 79 ? -9.257 7.986 34.751 1.00 33.53 79 LYS G CA 1
ATOM 6732 C C . LYS G 1 79 ? -8.798 6.596 35.192 1.00 35.58 79 LYS G C 1
ATOM 6733 O O . LYS G 1 79 ? -7.608 6.364 35.382 1.00 36.09 79 LYS G O 1
ATOM 6739 N N . GLY G 1 80 ? -9.743 5.680 35.363 1.00 37.80 80 GLY G N 1
ATOM 6740 C CA . GLY G 1 80 ? -9.396 4.331 35.776 1.00 41.70 80 GLY G CA 1
ATOM 6741 C C . GLY G 1 80 ? -9.206 4.160 37.273 1.00 44.12 80 GLY G C 1
ATOM 6742 O O . GLY G 1 80 ? -9.039 3.042 37.758 1.00 45.36 80 GLY G O 1
ATOM 6743 N N . LYS G 1 81 ? -9.231 5.264 38.010 1.00 46.22 81 LYS G N 1
ATOM 6744 C CA . LYS G 1 81 ? -9.060 5.211 39.456 1.00 47.31 81 LYS G CA 1
ATOM 6745 C C . LYS G 1 81 ? -10.420 5.175 40.149 1.00 49.07 81 LYS G C 1
ATOM 6746 O O . LYS G 1 81 ? -11.453 5.399 39.519 1.00 47.77 81 LYS G O 1
ATOM 6752 N N . LYS G 1 82 ? -10.411 4.882 41.446 1.00 51.13 82 LYS G N 1
ATOM 6753 C CA . LYS G 1 82 ? -11.633 4.816 42.237 1.00 52.37 82 LYS G CA 1
ATOM 6754 C C . LYS G 1 82 ? -12.020 6.204 42.732 1.00 52.00 82 LYS G C 1
ATOM 6755 O O . LYS G 1 82 ? -11.159 7.060 42.932 1.00 51.93 82 LYS G O 1
ATOM 6761 N N . VAL G 1 83 ? -13.315 6.421 42.938 1.00 50.85 83 VAL G N 1
ATOM 6762 C CA . VAL G 1 83 ? -13.804 7.711 43.413 1.00 49.96 83 VAL G CA 1
ATOM 6763 C C . VAL G 1 83 ? -13.008 8.198 44.622 1.00 50.04 83 VAL G C 1
ATOM 6764 O O . VAL G 1 83 ? -12.570 9.349 44.666 1.00 49.37 83 VAL G O 1
ATOM 6768 N N . ALA G 1 84 ? -12.819 7.319 45.601 1.00 49.32 84 ALA G N 1
ATOM 6769 C CA . ALA G 1 84 ? -12.073 7.668 46.806 1.00 48.91 84 ALA G CA 1
ATOM 6770 C C . ALA G 1 84 ? -10.633 8.057 46.472 1.00 48.58 84 ALA G C 1
ATOM 6771 O O . ALA G 1 84 ? -10.059 8.949 47.099 1.00 46.03 84 ALA G O 1
ATOM 6773 N N . GLU G 1 85 ? -10.051 7.373 45.490 1.00 48.94 85 GLU G N 1
ATOM 6774 C CA . GLU G 1 85 ? -8.685 7.659 45.068 1.00 50.22 85 GLU G CA 1
ATOM 6775 C C . GLU G 1 85 ? -8.657 9.015 44.377 1.00 47.62 85 GLU G C 1
ATOM 6776 O O . GLU G 1 85 ? -7.718 9.795 44.547 1.00 47.00 85 GLU G O 1
ATOM 6782 N N . ALA G 1 86 ? -9.697 9.290 43.596 1.00 45.60 86 ALA G N 1
ATOM 6783 C CA . ALA G 1 86 ? -9.792 10.552 42.881 1.00 44.09 86 ALA G CA 1
ATOM 6784 C C . ALA G 1 86 ? -9.927 11.707 43.865 1.00 43.31 86 ALA G C 1
ATOM 6785 O O . ALA G 1 86 ? -9.374 12.788 43.646 1.00 43.35 86 ALA G O 1
ATOM 6787 N N . LEU G 1 87 ? -10.658 11.474 44.953 1.00 41.97 87 LEU G N 1
ATOM 6788 C CA . LEU G 1 87 ? -10.854 12.502 45.964 1.00 41.07 87 LEU G CA 1
ATOM 6789 C C . LEU G 1 87 ? -9.571 12.720 46.755 1.00 41.14 87 LEU G C 1
ATOM 6790 O O . LEU G 1 87 ? -9.291 13.832 47.202 1.00 40.89 87 LEU G O 1
ATOM 6795 N N . GLU G 1 88 ? -8.787 11.660 46.918 1.00 42.56 88 GLU G N 1
ATOM 6796 C CA . GLU G 1 88 ? -7.517 11.767 47.629 1.00 44.67 88 GLU G CA 1
ATOM 6797 C C . GLU G 1 88 ? -6.559 12.601 46.774 1.00 42.38 88 GLU G C 1
ATOM 6798 O O . GLU G 1 88 ? -5.814 13.440 47.283 1.00 41.17 88 GLU G O 1
ATOM 6804 N N . LEU G 1 89 ? -6.577 12.355 45.468 1.00 40.48 89 LEU G N 1
ATOM 6805 C CA . LEU G 1 89 ? -5.729 13.103 44.550 1.00 36.68 89 LEU G CA 1
ATOM 6806 C C . LEU G 1 89 ? -6.145 14.567 44.581 1.00 35.83 89 LEU G C 1
ATOM 6807 O O . LEU G 1 89 ? -5.303 15.457 44.661 1.00 33.38 89 LEU G O 1
ATOM 6812 N N . SER G 1 90 ? -7.452 14.805 44.519 1.00 34.32 90 SER G N 1
ATOM 6813 C CA . SER G 1 90 ? -7.981 16.161 44.536 1.00 34.97 90 SER G CA 1
ATOM 6814 C C . SER G 1 90 ? -7.524 16.881 45.795 1.00 35.97 90 SER G C 1
ATOM 6815 O O . SER G 1 90 ? -7.120 18.048 45.747 1.00 33.09 90 SER G O 1
ATOM 6818 N N . ARG G 1 91 ? -7.590 16.179 46.924 1.00 36.10 91 ARG G N 1
ATOM 6819 C CA . ARG G 1 91 ? -7.176 16.757 48.195 1.00 35.92 91 ARG G CA 1
ATOM 6820 C C . ARG G 1 91 ? -5.709 17.128 48.131 1.00 34.69 91 ARG G C 1
ATOM 6821 O O . ARG G 1 91 ? -5.339 18.255 48.452 1.00 35.24 91 ARG G O 1
ATOM 6829 N N . LYS G 1 92 ? -4.874 16.178 47.715 1.00 34.71 92 LYS G N 1
ATOM 6830 C CA . LYS G 1 92 ? -3.435 16.423 47.614 1.00 34.21 92 LYS G CA 1
ATOM 6831 C C . LYS G 1 92 ? -3.123 17.555 46.647 1.00 33.33 92 LYS G C 1
ATOM 6832 O O . LYS G 1 92 ? -2.222 18.359 46.889 1.00 32.85 92 LYS G O 1
ATOM 6838 N N . PHE G 1 93 ? -3.860 17.604 45.542 1.00 32.57 93 PHE G N 1
ATOM 6839 C CA . PHE G 1 93 ? -3.654 18.648 44.549 1.00 32.68 93 PHE G CA 1
ATOM 6840 C C . PHE G 1 93 ? -3.951 20.020 45.160 1.00 33.55 93 PHE G C 1
ATOM 6841 O O . PHE G 1 93 ? -3.119 20.928 45.111 1.00 31.96 93 PHE G O 1
ATOM 6849 N N . GLN G 1 94 ? -5.146 20.159 45.731 1.00 35.62 94 GLN G N 1
ATOM 6850 C CA . GLN G 1 94 ? -5.554 21.412 46.353 1.00 38.95 94 GLN G CA 1
ATOM 6851 C C . GLN G 1 94 ? -4.567 21.822 47.434 1.00 39.80 94 GLN G C 1
ATOM 6852 O O . GLN G 1 94 ? -4.193 22.993 47.534 1.00 40.29 94 GLN G O 1
ATOM 6858 N N . ALA G 1 95 ? -4.137 20.848 48.231 1.00 39.35 95 ALA G N 1
ATOM 6859 C CA . ALA G 1 95 ? -3.172 21.091 49.300 1.00 38.96 95 ALA G CA 1
ATOM 6860 C C . ALA G 1 95 ? -1.876 21.696 48.762 1.00 38.56 95 ALA G C 1
ATOM 6861 O O . ALA G 1 95 ? -1.221 22.485 49.444 1.00 36.77 95 ALA G O 1
ATOM 6863 N N . MET G 1 96 ? -1.501 21.322 47.540 1.00 38.10 96 MET G N 1
ATOM 6864 C CA . MET G 1 96 ? -0.278 21.841 46.934 1.00 37.94 96 MET G CA 1
ATOM 6865 C C . MET G 1 96 ? -0.451 23.268 46.431 1.00 38.32 96 MET G C 1
ATOM 6866 O O . MET G 1 96 ? 0.361 24.140 46.734 1.00 40.00 96 MET G O 1
ATOM 6871 N N . VAL G 1 97 ? -1.516 23.510 45.674 1.00 37.94 97 VAL G N 1
ATOM 6872 C CA . VAL G 1 97 ? -1.758 24.834 45.118 1.00 37.14 97 VAL G CA 1
ATOM 6873 C C . VAL G 1 97 ? -2.507 25.806 46.028 1.00 39.81 97 VAL G C 1
ATOM 6874 O O . VAL G 1 97 ? -2.234 27.005 46.015 1.00 39.94 97 VAL G O 1
ATOM 6878 N N . VAL G 1 98 ? -3.448 25.299 46.818 1.00 41.74 98 VAL G N 1
ATOM 6879 C CA . VAL G 1 98 ? -4.218 26.164 47.710 1.00 43.94 98 VAL G CA 1
ATOM 6880 C C . VAL G 1 98 ? -3.509 26.428 49.033 1.00 47.42 98 VAL G C 1
ATOM 6881 O O . VAL G 1 98 ? -3.406 27.575 49.465 1.00 50.27 98 VAL G O 1
ATOM 6885 N N . GLU G 1 99 ? -3.026 25.367 49.672 1.00 50.73 99 GLU G N 1
ATOM 6886 C CA . GLU G 1 99 ? -2.335 25.487 50.955 1.00 53.89 99 GLU G CA 1
ATOM 6887 C C . GLU G 1 99 ? -0.860 25.820 50.783 1.00 53.86 99 GLU G C 1
ATOM 6888 O O . GLU G 1 99 ? -0.273 26.511 51.613 1.00 55.14 99 GLU G O 1
ATOM 6894 N N . GLY G 1 100 ? -0.263 25.322 49.707 1.00 53.88 100 GLY G N 1
ATOM 6895 C CA . GLY G 1 100 ? 1.142 25.581 49.463 1.00 53.41 100 GLY G CA 1
ATOM 6896 C C . GLY G 1 100 ? 2.016 24.537 50.128 1.00 53.45 100 GLY G C 1
ATOM 6897 O O . GLY G 1 100 ? 3.216 24.737 50.304 1.00 53.01 100 GLY G O 1
ATOM 6898 N N . ALA G 1 101 ? 1.407 23.417 50.499 1.00 54.40 101 ALA G N 1
ATOM 6899 C CA . ALA G 1 101 ? 2.131 22.333 51.149 1.00 56.33 101 ALA G CA 1
ATOM 6900 C C . ALA G 1 101 ? 3.189 21.767 50.213 1.00 57.49 101 ALA G C 1
ATOM 6901 O O . ALA G 1 101 ? 3.028 21.799 48.994 1.00 57.85 101 ALA G O 1
ATOM 6903 N N . PRO G 1 102 ? 4.296 21.246 50.773 1.00 58.62 102 PRO G N 1
ATOM 6904 C CA . PRO G 1 102 ? 5.358 20.676 49.940 1.00 58.29 102 PRO G CA 1
ATOM 6905 C C . PRO G 1 102 ? 4.752 19.665 48.970 1.00 57.31 102 PRO G C 1
ATOM 6906 O O . PRO G 1 102 ? 4.066 18.730 49.388 1.00 56.83 102 PRO G O 1
ATOM 6910 N N . PRO G 1 103 ? 4.994 19.848 47.662 1.00 56.40 103 PRO G N 1
ATOM 6911 C CA . PRO G 1 103 ? 4.475 18.967 46.611 1.00 54.71 103 PRO G CA 1
ATOM 6912 C C . PRO G 1 103 ? 4.607 17.477 46.906 1.00 51.98 103 PRO G C 1
ATOM 6913 O O . PRO G 1 103 ? 5.696 16.917 46.818 1.00 50.65 103 PRO G O 1
ATOM 6917 N N . ASP G 1 104 ? 3.492 16.844 47.255 1.00 49.09 104 ASP G N 1
ATOM 6918 C CA . ASP G 1 104 ? 3.473 15.410 47.541 1.00 47.27 104 ASP G CA 1
ATOM 6919 C C . ASP G 1 104 ? 3.925 14.678 46.267 1.00 45.72 104 ASP G C 1
ATOM 6920 O O . ASP G 1 104 ? 3.252 14.734 45.233 1.00 45.02 104 ASP G O 1
ATOM 6925 N N . PRO G 1 105 ? 5.079 13.993 46.323 1.00 43.96 105 PRO G N 1
ATOM 6926 C CA . PRO G 1 105 ? 5.611 13.260 45.169 1.00 42.31 105 PRO G CA 1
ATOM 6927 C C . PRO G 1 105 ? 4.640 12.290 44.494 1.00 41.76 105 PRO G C 1
ATOM 6928 O O . PRO G 1 105 ? 4.844 11.908 43.339 1.00 41.03 105 PRO G O 1
ATOM 6932 N N . THR G 1 106 ? 3.584 11.898 45.203 1.00 40.07 106 THR G N 1
ATOM 6933 C CA . THR G 1 106 ? 2.617 10.967 44.640 1.00 38.62 106 THR G CA 1
ATOM 6934 C C . THR G 1 106 ? 1.624 11.645 43.694 1.00 36.67 106 THR G C 1
ATOM 6935 O O . THR G 1 106 ? 0.712 11.003 43.176 1.00 37.08 106 THR G O 1
ATOM 6939 N N . LEU G 1 107 ? 1.799 12.942 43.472 1.00 33.51 107 LEU G N 1
ATOM 6940 C CA . LEU G 1 107 ? 0.915 13.671 42.568 1.00 33.46 107 LEU G CA 1
ATOM 6941 C C . LEU G 1 107 ? 1.314 13.362 41.120 1.00 32.78 107 LEU G C 1
ATOM 6942 O O . LEU G 1 107 ? 0.542 13.588 40.185 1.00 30.61 107 LEU G O 1
ATOM 6947 N N . GLY G 1 108 ? 2.525 12.833 40.952 1.00 31.91 108 GLY G N 1
ATOM 6948 C CA . GLY G 1 108 ? 3.016 12.482 39.630 1.00 30.28 108 GLY G CA 1
ATOM 6949 C C . GLY G 1 108 ? 3.003 13.622 38.629 1.00 27.77 108 GLY G C 1
ATOM 6950 O O . GLY G 1 108 ? 3.531 14.701 38.891 1.00 27.63 108 GLY G O 1
ATOM 6951 N N . ASP G 1 109 ? 2.395 13.384 37.472 1.00 27.28 109 ASP G N 1
ATOM 6952 C CA . ASP G 1 109 ? 2.336 14.400 36.433 1.00 25.19 109 ASP G CA 1
ATOM 6953 C C . ASP G 1 109 ? 1.649 15.688 36.898 1.00 25.13 109 ASP G C 1
ATOM 6954 O O . ASP G 1 109 ? 1.922 16.761 36.367 1.00 22.78 109 ASP G O 1
ATOM 6959 N N . LEU G 1 110 ? 0.764 15.593 37.889 1.00 22.64 110 LEU G N 1
ATOM 6960 C CA . LEU G 1 110 ? 0.082 16.792 38.375 1.00 24.99 110 LEU G CA 1
ATOM 6961 C C . LEU G 1 110 ? 1.083 17.812 38.929 1.00 26.11 110 LEU G C 1
ATOM 6962 O O . LEU G 1 110 ? 0.757 18.986 39.124 1.00 24.52 110 LEU G O 1
ATOM 6967 N N . LEU G 1 111 ? 2.309 17.360 39.179 1.00 27.47 111 LEU G N 1
ATOM 6968 C CA . LEU G 1 111 ? 3.357 18.240 39.680 1.00 29.21 111 LEU G CA 1
ATOM 6969 C C . LEU G 1 111 ? 3.697 19.292 38.626 1.00 28.28 111 LEU G C 1
ATOM 6970 O O . LEU G 1 111 ? 4.402 20.255 38.903 1.00 28.99 111 LEU G O 1
ATOM 6975 N N . ALA G 1 112 ? 3.186 19.105 37.416 1.00 27.13 112 ALA G N 1
ATOM 6976 C CA . ALA G 1 112 ? 3.437 20.051 36.338 1.00 26.72 112 ALA G CA 1
ATOM 6977 C C . ALA G 1 112 ? 2.852 21.421 36.690 1.00 27.69 112 ALA G C 1
ATOM 6978 O O . ALA G 1 112 ? 3.285 22.442 36.156 1.00 26.79 112 ALA G O 1
ATOM 6980 N N . LEU G 1 113 ? 1.874 21.434 37.595 1.00 28.13 113 LEU G N 1
ATOM 6981 C CA . LEU G 1 113 ? 1.220 22.677 38.017 1.00 29.54 113 LEU G CA 1
ATOM 6982 C C . LEU G 1 113 ? 1.677 23.236 39.369 1.00 30.80 113 LEU G C 1
ATOM 6983 O O . LEU G 1 113 ? 1.165 24.262 39.826 1.00 28.79 113 LEU G O 1
ATOM 6988 N N . GLN G 1 114 ? 2.639 22.578 40.007 1.00 33.41 114 GLN G N 1
ATOM 6989 C CA . GLN G 1 114 ? 3.108 23.028 41.318 1.00 36.22 114 GLN G CA 1
ATOM 6990 C C . GLN G 1 114 ? 3.497 24.499 41.335 1.00 37.12 114 GLN G C 1
ATOM 6991 O O . GLN G 1 114 ? 3.366 25.170 42.360 1.00 37.25 114 GLN G O 1
ATOM 6997 N N . GLY G 1 115 ? 3.970 24.998 40.197 1.00 37.19 115 GLY G N 1
ATOM 6998 C CA . GLY G 1 115 ? 4.354 26.392 40.112 1.00 39.74 115 GLY G CA 1
ATOM 6999 C C . GLY G 1 115 ? 3.197 27.320 40.443 1.00 40.24 115 GLY G C 1
ATOM 7000 O O . GLY G 1 115 ? 3.397 28.401 40.989 1.00 40.24 115 GLY G O 1
ATOM 7001 N N . VAL G 1 116 ? 1.980 26.895 40.118 1.00 40.06 116 VAL G N 1
ATOM 7002 C CA . VAL G 1 116 ? 0.788 27.701 40.377 1.00 39.91 116 VAL G CA 1
ATOM 7003 C C . VAL G 1 116 ? 0.633 28.055 41.857 1.00 41.70 116 VAL G C 1
ATOM 7004 O O . VAL G 1 116 ? -0.030 29.030 42.206 1.00 42.62 116 VAL G O 1
ATOM 7008 N N . ALA G 1 117 ? 1.250 27.265 42.725 1.00 44.01 117 ALA G N 1
ATOM 7009 C CA . ALA G 1 117 ? 1.172 27.519 44.155 1.00 45.67 117 ALA G CA 1
ATOM 7010 C C . ALA G 1 117 ? 1.767 28.887 44.472 1.00 47.31 117 ALA G C 1
ATOM 7011 O O . ALA G 1 117 ? 1.456 29.486 45.504 1.00 47.01 117 ALA G O 1
ATOM 7013 N N . LYS G 1 118 ? 2.611 29.382 43.572 1.00 48.37 118 LYS G N 1
ATOM 7014 C CA . LYS G 1 118 ? 3.266 30.671 43.762 1.00 50.23 118 LYS G CA 1
ATOM 7015 C C . LYS G 1 118 ? 2.494 31.827 43.130 1.00 49.71 118 LYS G C 1
ATOM 7016 O O . LYS G 1 118 ? 3.010 32.937 43.009 1.00 48.35 118 LYS G O 1
ATOM 7022 N N . LEU G 1 119 ? 1.258 31.564 42.722 1.00 49.14 119 LEU G N 1
ATOM 7023 C CA . LEU G 1 119 ? 0.417 32.592 42.118 1.00 49.43 119 LEU G CA 1
ATOM 7024 C C . LEU G 1 119 ? -0.998 32.435 42.662 1.00 49.44 119 LEU G C 1
ATOM 7025 O O . LEU G 1 119 ? -1.887 31.920 41.981 1.00 48.47 119 LEU G O 1
ATOM 7030 N N . PRO G 1 120 ? -1.222 32.877 43.909 1.00 49.79 120 PRO G N 1
ATOM 7031 C CA . PRO G 1 120 ? -2.530 32.787 44.564 1.00 50.42 120 PRO G CA 1
ATOM 7032 C C . PRO G 1 120 ? -3.670 33.269 43.677 1.00 49.90 120 PRO G C 1
ATOM 7033 O O . PRO G 1 120 ? -4.772 32.717 43.708 1.00 50.28 120 PRO G O 1
ATOM 7037 N N . ALA G 1 121 ? -3.388 34.297 42.883 1.00 48.31 121 ALA G N 1
ATOM 7038 C CA . ALA G 1 121 ? -4.380 34.882 41.991 1.00 47.94 121 ALA G CA 1
ATOM 7039 C C . ALA G 1 121 ? -4.889 33.915 40.930 1.00 47.05 121 ALA G C 1
ATOM 7040 O O . ALA G 1 121 ? -6.036 34.024 40.485 1.00 48.13 121 ALA G O 1
ATOM 7042 N N . ARG G 1 122 ? -4.050 32.965 40.528 1.00 44.17 122 ARG G N 1
ATOM 7043 C CA . ARG G 1 122 ? -4.448 32.016 39.496 1.00 40.08 122 ARG G CA 1
ATOM 7044 C C . ARG G 1 122 ? -4.704 30.598 39.991 1.00 38.73 122 ARG G C 1
ATOM 7045 O O . ARG G 1 122 ? -5.015 29.709 39.197 1.00 37.29 122 ARG G O 1
ATOM 7053 N N . VAL G 1 123 ? -4.582 30.389 41.299 1.00 36.86 123 VAL G N 1
ATOM 7054 C CA . VAL G 1 123 ? -4.804 29.070 41.880 1.00 36.55 123 VAL G CA 1
ATOM 7055 C C . VAL G 1 123 ? -6.185 28.500 41.557 1.00 36.61 123 VAL G C 1
ATOM 7056 O O . VAL G 1 123 ? -6.313 27.300 41.309 1.00 36.46 123 VAL G O 1
ATOM 7060 N N . LYS G 1 124 ? -7.217 29.345 41.545 1.00 36.26 124 LYS G N 1
ATOM 7061 C CA . LYS G 1 124 ? -8.562 28.849 41.259 1.00 35.95 124 LYS G CA 1
ATOM 7062 C C . LYS G 1 124 ? -8.741 28.433 39.802 1.00 33.22 124 LYS G C 1
ATOM 7063 O O . LYS G 1 124 ? -9.688 27.727 39.463 1.00 30.57 124 LYS G O 1
ATOM 7069 N N . CYS G 1 125 ? -7.837 28.880 38.939 1.00 29.77 125 CYS G N 1
ATOM 7070 C CA . CYS G 1 125 ? -7.893 28.497 37.534 1.00 29.06 125 CYS G CA 1
ATOM 7071 C C . CYS G 1 125 ? -7.485 27.027 37.432 1.00 27.40 125 CYS G C 1
ATOM 7072 O O . CYS G 1 125 ? -7.936 26.301 36.553 1.00 28.43 125 CYS G O 1
ATOM 7075 N N . ALA G 1 126 ? -6.620 26.599 38.345 1.00 26.29 126 ALA G N 1
ATOM 7076 C CA . ALA G 1 126 ? -6.138 25.224 38.355 1.00 25.97 126 ALA G CA 1
ATOM 7077 C C . ALA G 1 126 ? -7.068 24.288 39.110 1.00 25.77 126 ALA G C 1
ATOM 7078 O O . ALA G 1 126 ? -7.212 23.128 38.738 1.00 25.69 126 ALA G O 1
ATOM 7080 N N . THR G 1 127 ? -7.698 24.800 40.167 1.00 28.79 127 THR G N 1
ATOM 7081 C CA . THR G 1 127 ? -8.605 24.007 40.993 1.00 30.34 127 THR G CA 1
ATOM 7082 C C . THR G 1 127 ? -10.018 23.861 40.424 1.00 30.12 127 THR G C 1
ATOM 7083 O O . THR G 1 127 ? -10.778 23.000 40.862 1.00 31.32 127 THR G O 1
ATOM 7087 N N . LEU G 1 128 ? -10.371 24.693 39.449 1.00 30.57 128 LEU G N 1
ATOM 7088 C CA . LEU G 1 128 ? -11.713 24.649 38.864 1.00 30.81 128 LEU G CA 1
ATOM 7089 C C . LEU G 1 128 ? -12.166 23.269 38.395 1.00 30.82 128 LEU G C 1
ATOM 7090 O O . LEU G 1 128 ? -13.252 22.810 38.767 1.00 29.61 128 LEU G O 1
ATOM 7095 N N . ALA G 1 129 ? -11.351 22.611 37.573 1.00 27.63 129 ALA G N 1
ATOM 7096 C CA . ALA G 1 129 ? -11.697 21.287 37.064 1.00 26.93 129 ALA G CA 1
ATOM 7097 C C . ALA G 1 129 ? -11.861 20.288 38.200 1.00 26.30 129 ALA G C 1
ATOM 7098 O O . ALA G 1 129 ? -12.679 19.370 38.122 1.00 26.69 129 ALA G O 1
ATOM 7100 N N . TRP G 1 130 ? -11.077 20.456 39.254 1.00 27.18 130 TRP G N 1
ATOM 7101 C CA . TRP G 1 130 ? -11.180 19.543 40.378 1.00 29.68 130 TRP G CA 1
ATOM 7102 C C . TRP G 1 130 ? -12.480 19.751 41.146 1.00 29.91 130 TRP G C 1
ATOM 7103 O O . TRP G 1 130 ? -13.120 18.784 41.549 1.00 32.22 130 TRP G O 1
ATOM 7114 N N . HIS G 1 131 ? -12.883 21.000 41.340 1.00 30.68 131 HIS G N 1
ATOM 7115 C CA . HIS G 1 131 ? -14.137 21.247 42.043 1.00 32.44 131 HIS G CA 1
ATOM 7116 C C . HIS G 1 131 ? -15.288 20.684 41.218 1.00 32.50 131 HIS G C 1
ATOM 7117 O O . HIS G 1 131 ? -16.246 20.130 41.760 1.00 34.25 131 HIS G O 1
ATOM 7124 N N . ALA G 1 132 ? -15.186 20.802 39.900 1.00 32.00 132 ALA G N 1
ATOM 7125 C CA . ALA G 1 132 ? -16.227 20.273 39.027 1.00 32.61 132 ALA G CA 1
ATOM 7126 C C . ALA G 1 132 ? -16.268 18.752 39.140 1.00 32.82 132 ALA G C 1
ATOM 7127 O O . ALA G 1 132 ? -17.347 18.154 39.136 1.00 35.16 132 ALA G O 1
ATOM 7129 N N . LEU G 1 133 ? -15.095 18.129 39.231 1.00 30.73 133 LEU G N 1
ATOM 7130 C CA . LEU G 1 133 ? -15.008 16.675 39.350 1.00 32.13 133 LEU G CA 1
ATOM 7131 C C . LEU G 1 133 ? -15.656 16.182 40.647 1.00 34.18 133 LEU G C 1
ATOM 7132 O O . LEU G 1 133 ? -16.433 15.229 40.641 1.00 35.21 133 LEU G O 1
ATOM 7137 N N . GLU G 1 134 ? -15.319 16.822 41.758 1.00 36.86 134 GLU G N 1
ATOM 7138 C CA . GLU G 1 134 ? -15.878 16.424 43.043 1.00 41.97 134 GLU G CA 1
ATOM 7139 C C . GLU G 1 134 ? -17.396 16.503 43.058 1.00 45.23 134 GLU G C 1
ATOM 7140 O O . GLU G 1 134 ? -18.053 15.647 43.643 1.00 46.53 134 GLU G O 1
ATOM 7146 N N . GLU G 1 135 ? -17.952 17.522 42.410 1.00 49.44 135 GLU G N 1
ATOM 7147 C CA . GLU G 1 135 ? -19.400 17.682 42.362 1.00 53.30 135 GLU G CA 1
ATOM 7148 C C . GLU G 1 135 ? -20.020 16.599 41.491 1.00 53.24 135 GLU G C 1
ATOM 7149 O O . GLU G 1 135 ? -21.115 16.114 41.770 1.00 54.09 135 GLU G O 1
ATOM 7155 N N . ALA G 1 136 ? -19.314 16.220 40.432 1.00 52.18 136 ALA G N 1
ATOM 7156 C CA . ALA G 1 136 ? -19.802 15.191 39.527 1.00 50.93 136 ALA G CA 1
ATOM 7157 C C . ALA G 1 136 ? -19.781 13.821 40.200 1.00 51.25 136 ALA G C 1
ATOM 7158 O O . ALA G 1 136 ? -20.648 12.984 39.946 1.00 51.87 136 ALA G O 1
ATOM 7160 N N . LEU G 1 137 ? -18.792 13.599 41.059 1.00 51.75 137 LEU G N 1
ATOM 7161 C CA . LEU G 1 137 ? -18.652 12.325 41.756 1.00 54.21 137 LEU G CA 1
ATOM 7162 C C . LEU G 1 137 ? -19.568 12.240 42.970 1.00 58.99 137 LEU G C 1
ATOM 7163 O O . LEU G 1 137 ? -19.808 11.156 43.501 1.00 58.69 137 LEU G O 1
ATOM 7168 N N . ARG G 1 138 ? -20.071 13.392 43.399 1.00 64.47 138 ARG G N 1
ATOM 7169 C CA . ARG G 1 138 ? -20.956 13.478 44.552 1.00 70.79 138 ARG G CA 1
ATOM 7170 C C . ARG G 1 138 ? -21.996 12.364 44.536 1.00 71.81 138 ARG G C 1
ATOM 7171 O O . ARG G 1 138 ? -22.081 11.621 45.537 1.00 72.58 138 ARG G O 1
ATOM 7179 N N . MET H 1 1 ? -0.203 -6.808 -17.928 1.00 71.07 1 MET H N 1
ATOM 7180 C CA . MET H 1 1 ? -1.328 -5.837 -17.818 1.00 71.91 1 MET H CA 1
ATOM 7181 C C . MET H 1 1 ? -0.956 -4.546 -18.554 1.00 68.83 1 MET H C 1
ATOM 7182 O O . MET H 1 1 ? 0.213 -4.172 -18.604 1.00 68.10 1 MET H O 1
ATOM 7187 N N . SER H 1 2 ? -1.952 -3.872 -19.126 1.00 65.02 2 SER H N 1
ATOM 7188 C CA . SER H 1 2 ? -1.723 -2.642 -19.885 1.00 61.21 2 SER H CA 1
ATOM 7189 C C . SER H 1 2 ? -1.087 -1.499 -19.089 1.00 55.34 2 SER H C 1
ATOM 7190 O O . SER H 1 2 ? -0.035 -0.983 -19.473 1.00 54.29 2 SER H O 1
ATOM 7193 N N . VAL H 1 3 ? -1.724 -1.085 -17.997 1.00 47.64 3 VAL H N 1
ATOM 7194 C CA . VAL H 1 3 ? -1.162 -0.015 -17.183 1.00 40.32 3 VAL H CA 1
ATOM 7195 C C . VAL H 1 3 ? 0.225 -0.451 -16.733 1.00 37.78 3 VAL H C 1
ATOM 7196 O O . VAL H 1 3 ? 1.163 0.343 -16.731 1.00 34.62 3 VAL H O 1
ATOM 7200 N N . LEU H 1 4 ? 0.346 -1.723 -16.362 1.00 35.49 4 LEU H N 1
ATOM 7201 C CA . LEU H 1 4 ? 1.620 -2.267 -15.916 1.00 36.34 4 LEU H CA 1
ATOM 7202 C C . LEU H 1 4 ? 2.625 -2.408 -17.059 1.00 36.65 4 LEU H C 1
ATOM 7203 O O . LEU H 1 4 ? 3.821 -2.199 -16.866 1.00 36.43 4 LEU H O 1
ATOM 7208 N N . ASP H 1 5 ? 2.149 -2.758 -18.249 1.00 38.03 5 ASP H N 1
ATOM 7209 C CA . ASP H 1 5 ? 3.053 -2.886 -19.388 1.00 39.50 5 ASP H CA 1
ATOM 7210 C C . ASP H 1 5 ? 3.693 -1.543 -19.680 1.00 39.30 5 ASP H C 1
ATOM 7211 O O . ASP H 1 5 ? 4.853 -1.466 -20.089 1.00 38.42 5 ASP H O 1
ATOM 7216 N N . GLU H 1 6 ? 2.932 -0.478 -19.462 1.00 38.76 6 GLU H N 1
ATOM 7217 C CA . GLU H 1 6 ? 3.443 0.856 -19.718 1.00 40.88 6 GLU H CA 1
ATOM 7218 C C . GLU H 1 6 ? 4.414 1.280 -18.618 1.00 37.86 6 GLU H C 1
ATOM 7219 O O . GLU H 1 6 ? 5.383 1.996 -18.876 1.00 36.97 6 GLU H O 1
ATOM 7225 N N . LEU H 1 7 ? 4.154 0.838 -17.391 1.00 35.03 7 LEU H N 1
ATOM 7226 C CA . LEU H 1 7 ? 5.057 1.153 -16.292 1.00 33.57 7 LEU H CA 1
ATOM 7227 C C . LEU H 1 7 ? 6.400 0.520 -16.653 1.00 31.65 7 LEU H C 1
ATOM 7228 O O . LEU H 1 7 ? 7.447 1.157 -16.537 1.00 33.35 7 LEU H O 1
ATOM 7233 N N . TYR H 1 8 ? 6.355 -0.734 -17.098 1.00 31.83 8 TYR H N 1
ATOM 7234 C CA . TYR H 1 8 ? 7.563 -1.464 -17.495 1.00 32.66 8 TYR H CA 1
ATOM 7235 C C . TYR H 1 8 ? 8.306 -0.735 -18.614 1.00 31.55 8 TYR H C 1
ATOM 7236 O O . TYR H 1 8 ? 9.529 -0.620 -18.585 1.00 28.93 8 TYR H O 1
ATOM 7245 N N . ARG H 1 9 ? 7.563 -0.249 -19.605 1.00 31.91 9 ARG H N 1
ATOM 7246 C CA . ARG H 1 9 ? 8.184 0.461 -20.711 1.00 32.07 9 ARG H CA 1
ATOM 7247 C C . ARG H 1 9 ? 8.891 1.693 -20.170 1.00 31.30 9 ARG H C 1
ATOM 7248 O O . ARG H 1 9 ? 10.000 2.012 -20.595 1.00 29.81 9 ARG H O 1
ATOM 7256 N N . GLU H 1 10 ? 8.256 2.380 -19.221 1.00 31.32 10 GLU H N 1
ATOM 7257 C CA . GLU H 1 10 ? 8.867 3.562 -18.619 1.00 32.35 10 GLU H CA 1
ATOM 7258 C C . GLU H 1 10 ? 10.144 3.149 -17.908 1.00 29.70 10 GLU H C 1
ATOM 7259 O O . GLU H 1 10 ? 11.140 3.870 -17.934 1.00 28.58 10 GLU H O 1
ATOM 7265 N N . ILE H 1 11 ? 10.111 1.982 -17.270 1.00 28.16 11 ILE H N 1
ATOM 7266 C CA . ILE H 1 11 ? 11.286 1.479 -16.565 1.00 26.87 11 ILE H CA 1
ATOM 7267 C C . ILE H 1 11 ? 12.413 1.265 -17.569 1.00 25.21 11 ILE H C 1
ATOM 7268 O O . ILE H 1 11 ? 13.536 1.710 -17.351 1.00 23.19 11 ILE H O 1
ATOM 7273 N N . LEU H 1 12 ? 12.105 0.598 -18.677 1.00 26.17 12 LEU H N 1
ATOM 7274 C CA . LEU H 1 12 ? 13.115 0.363 -19.710 1.00 26.82 12 LEU H CA 1
ATOM 7275 C C . LEU H 1 12 ? 13.708 1.678 -20.201 1.00 26.34 12 LEU H C 1
ATOM 7276 O O . LEU H 1 12 ? 14.930 1.837 -20.273 1.00 25.44 12 LEU H O 1
ATOM 7281 N N . LEU H 1 13 ? 12.835 2.622 -20.528 1.00 28.99 13 LEU H N 1
ATOM 7282 C CA . LEU H 1 13 ? 13.270 3.927 -21.018 1.00 30.79 13 LEU H CA 1
ATOM 7283 C C . LEU H 1 13 ? 14.176 4.629 -20.014 1.00 31.39 13 LEU H C 1
ATOM 7284 O O . LEU H 1 13 ? 15.172 5.251 -20.392 1.00 31.95 13 LEU H O 1
ATOM 7289 N N . ASP H 1 14 ? 13.835 4.521 -18.732 1.00 30.43 14 ASP H N 1
ATOM 7290 C CA . ASP H 1 14 ? 14.624 5.157 -17.683 1.00 30.10 14 ASP H CA 1
ATOM 7291 C C . ASP H 1 14 ? 16.031 4.580 -17.647 1.00 28.21 14 ASP H C 1
ATOM 7292 O O . ASP H 1 14 ? 17.019 5.313 -17.618 1.00 26.93 14 ASP H O 1
ATOM 7297 N N . HIS H 1 15 ? 16.123 3.257 -17.637 1.00 25.62 15 HIS H N 1
ATOM 7298 C CA . HIS H 1 15 ? 17.426 2.614 -17.607 1.00 26.24 15 HIS H CA 1
ATOM 7299 C C . HIS H 1 15 ? 18.195 2.889 -18.893 1.00 27.29 15 HIS H C 1
ATOM 7300 O O . HIS H 1 15 ? 19.418 2.952 -18.892 1.00 28.48 15 HIS H O 1
ATOM 7307 N N . TYR H 1 16 ? 17.466 3.065 -19.988 1.00 29.00 16 TYR H N 1
ATOM 7308 C CA . TYR H 1 16 ? 18.093 3.369 -21.269 1.00 31.93 16 TYR H CA 1
ATOM 7309 C C . TYR H 1 16 ? 18.747 4.744 -21.201 1.00 32.59 16 TYR H C 1
ATOM 7310 O O . TYR H 1 16 ? 19.915 4.910 -21.547 1.00 31.46 16 TYR H O 1
ATOM 7319 N N . GLN H 1 17 ? 17.980 5.723 -20.744 1.00 35.33 17 GLN H N 1
ATOM 7320 C CA . GLN H 1 17 ? 18.458 7.096 -20.633 1.00 39.56 17 GLN H CA 1
ATOM 7321 C C . GLN H 1 17 ? 19.516 7.312 -19.566 1.00 37.46 17 GLN H C 1
ATOM 7322 O O . GLN H 1 17 ? 20.490 8.036 -19.790 1.00 36.40 17 GLN H O 1
ATOM 7328 N N . SER H 1 18 ? 19.320 6.686 -18.409 1.00 34.56 18 SER H N 1
ATOM 7329 C CA . SER H 1 18 ? 20.246 6.837 -17.298 1.00 33.57 18 SER H CA 1
ATOM 7330 C C . SER H 1 18 ? 20.622 5.482 -16.711 1.00 32.07 18 SER H C 1
ATOM 7331 O O . SER H 1 18 ? 20.198 5.132 -15.604 1.00 31.97 18 SER H O 1
ATOM 7334 N N . PRO H 1 19 ? 21.424 4.696 -17.447 1.00 31.69 19 PRO H N 1
ATOM 7335 C CA . PRO H 1 19 ? 21.816 3.385 -16.929 1.00 30.43 19 PRO H CA 1
ATOM 7336 C C . PRO H 1 19 ? 22.514 3.481 -15.576 1.00 31.11 19 PRO H C 1
ATOM 7337 O O . PRO H 1 19 ? 23.263 4.428 -15.308 1.00 30.19 19 PRO H O 1
ATOM 7341 N N . ARG H 1 20 ? 22.246 2.501 -14.722 1.00 30.22 20 ARG H N 1
ATOM 7342 C CA . ARG H 1 20 ? 22.853 2.441 -13.401 1.00 31.54 20 ARG H CA 1
ATOM 7343 C C . ARG H 1 20 ? 24.164 1.693 -13.502 1.00 31.66 20 ARG H C 1
ATOM 7344 O O . ARG H 1 20 ? 24.358 0.893 -14.424 1.00 28.90 20 ARG H O 1
ATOM 7352 N N . ASN H 1 21 ? 25.061 1.961 -12.557 1.00 30.60 21 ASN H N 1
ATOM 7353 C CA . ASN H 1 21 ? 26.340 1.277 -12.507 1.00 32.29 21 ASN H CA 1
ATOM 7354 C C . ASN H 1 21 ? 27.087 1.296 -13.836 1.00 33.94 21 ASN H C 1
ATOM 7355 O O . ASN H 1 21 ? 27.743 0.318 -14.198 1.00 32.40 21 ASN H O 1
ATOM 7360 N N . PHE H 1 22 ? 26.986 2.412 -14.555 1.00 34.38 22 PHE H N 1
ATOM 7361 C CA . PHE H 1 22 ? 27.645 2.546 -15.849 1.00 38.72 22 PHE H CA 1
ATOM 7362 C C . PHE H 1 22 ? 29.000 3.228 -15.718 1.00 39.53 22 PHE H C 1
ATOM 7363 O O . PHE H 1 22 ? 29.089 4.367 -15.267 1.00 39.89 22 PHE H O 1
ATOM 7371 N N . GLY H 1 23 ? 30.052 2.527 -16.121 1.00 42.72 23 GLY H N 1
ATOM 7372 C CA . GLY H 1 23 ? 31.385 3.096 -16.042 1.00 48.03 23 GLY H CA 1
ATOM 7373 C C . GLY H 1 23 ? 32.406 2.102 -15.531 1.00 51.43 23 GLY H C 1
ATOM 7374 O O . GLY H 1 23 ? 32.046 1.019 -15.074 1.00 51.28 23 GLY H O 1
ATOM 7375 N N . VAL H 1 24 ? 33.682 2.475 -15.606 1.00 54.69 24 VAL H N 1
ATOM 7376 C CA . VAL H 1 24 ? 34.767 1.610 -15.153 1.00 58.91 24 VAL H CA 1
ATOM 7377 C C . VAL H 1 24 ? 34.697 1.368 -13.650 1.00 58.55 24 VAL H C 1
ATOM 7378 O O . VAL H 1 24 ? 34.242 2.223 -12.891 1.00 60.25 24 VAL H O 1
ATOM 7382 N N . LEU H 1 25 ? 35.156 0.197 -13.227 1.00 57.84 25 LEU H N 1
ATOM 7383 C CA . LEU H 1 25 ? 35.144 -0.157 -11.818 1.00 55.61 25 LEU H CA 1
ATOM 7384 C C . LEU H 1 25 ? 36.566 -0.350 -11.307 1.00 56.09 25 LEU H C 1
ATOM 7385 O O . LEU H 1 25 ? 37.265 -1.275 -11.719 1.00 56.08 25 LEU H O 1
ATOM 7390 N N . PRO H 1 26 ? 37.017 0.534 -10.407 1.00 56.19 26 PRO H N 1
ATOM 7391 C CA . PRO H 1 26 ? 38.373 0.410 -9.865 1.00 56.77 26 PRO H CA 1
ATOM 7392 C C . PRO H 1 26 ? 38.487 -0.860 -9.026 1.00 56.81 26 PRO H C 1
ATOM 7393 O O . PRO H 1 26 ? 37.525 -1.261 -8.374 1.00 56.21 26 PRO H O 1
ATOM 7397 N N . GLN H 1 27 ? 39.654 -1.497 -9.054 1.00 56.52 27 GLN H N 1
ATOM 7398 C CA . GLN H 1 27 ? 39.875 -2.722 -8.288 1.00 56.03 27 GLN H CA 1
ATOM 7399 C C . GLN H 1 27 ? 38.941 -3.858 -8.694 1.00 54.10 27 GLN H C 1
ATOM 7400 O O . GLN H 1 27 ? 38.561 -4.681 -7.863 1.00 54.59 27 GLN H O 1
ATOM 7406 N N . ALA H 1 28 ? 38.576 -3.913 -9.967 1.00 52.09 28 ALA H N 1
ATOM 7407 C CA . ALA H 1 28 ? 37.689 -4.968 -10.441 1.00 50.41 28 ALA H CA 1
ATOM 7408 C C . ALA H 1 28 ? 38.350 -6.339 -10.296 1.00 50.23 28 ALA H C 1
ATOM 7409 O O . ALA H 1 28 ? 39.455 -6.557 -10.789 1.00 48.49 28 ALA H O 1
ATOM 7411 N N . THR H 1 29 ? 37.671 -7.256 -9.613 1.00 51.33 29 THR H N 1
ATOM 7412 C CA . THR H 1 29 ? 38.188 -8.609 -9.414 1.00 54.37 29 THR H CA 1
ATOM 7413 C C . THR H 1 29 ? 38.384 -9.299 -10.760 1.00 55.77 29 THR H C 1
ATOM 7414 O O . THR H 1 29 ? 39.392 -9.972 -10.991 1.00 54.84 29 THR H O 1
ATOM 7418 N N . LYS H 1 30 ? 37.407 -9.134 -11.645 1.00 57.38 30 LYS H N 1
ATOM 7419 C CA . LYS H 1 30 ? 37.469 -9.724 -12.974 1.00 59.20 30 LYS H CA 1
ATOM 7420 C C . LYS H 1 30 ? 36.463 -9.027 -13.879 1.00 58.46 30 LYS H C 1
ATOM 7421 O O . LYS H 1 30 ? 35.570 -8.325 -13.403 1.00 57.53 30 LYS H O 1
ATOM 7427 N N . GLN H 1 31 ? 36.618 -9.213 -15.185 1.00 57.29 31 GLN H N 1
ATOM 7428 C CA . GLN H 1 31 ? 35.714 -8.601 -16.143 1.00 56.65 31 GLN H CA 1
ATOM 7429 C C . GLN H 1 31 ? 35.697 -9.404 -17.435 1.00 54.04 31 GLN H C 1
ATOM 7430 O O . GLN H 1 31 ? 36.668 -10.079 -17.765 1.00 53.52 31 GLN H O 1
ATOM 7436 N N . ALA H 1 32 ? 34.583 -9.335 -18.156 1.00 50.33 32 ALA H N 1
ATOM 7437 C CA . ALA H 1 32 ? 34.440 -10.047 -19.420 1.00 47.28 32 ALA H CA 1
ATOM 7438 C C . ALA H 1 32 ? 33.703 -9.163 -20.416 1.00 45.82 32 ALA H C 1
ATOM 7439 O O . ALA H 1 32 ? 32.897 -8.317 -20.026 1.00 44.67 32 ALA H O 1
ATOM 7441 N N . GLY H 1 33 ? 33.990 -9.361 -21.699 1.00 43.87 33 GLY H N 1
ATOM 7442 C CA . GLY H 1 33 ? 33.347 -8.578 -22.739 1.00 44.47 33 GLY H CA 1
ATOM 7443 C C . GLY H 1 33 ? 32.426 -9.413 -23.608 1.00 44.63 33 GLY H C 1
ATOM 7444 O O . GLY H 1 33 ? 32.487 -10.644 -23.597 1.00 44.71 33 GLY H O 1
ATOM 7445 N N . GLY H 1 34 ? 31.564 -8.739 -24.363 1.00 45.22 34 GLY H N 1
ATOM 7446 C CA . GLY H 1 34 ? 30.635 -9.438 -25.230 1.00 45.86 34 GLY H CA 1
ATOM 7447 C C . GLY H 1 34 ? 30.252 -8.602 -26.436 1.00 47.27 34 GLY H C 1
ATOM 7448 O O . GLY H 1 34 ? 30.206 -7.375 -26.358 1.00 45.17 34 GLY H O 1
ATOM 7449 N N . MET H 1 35 ? 29.973 -9.271 -27.551 1.00 49.74 35 MET H N 1
ATOM 7450 C CA . MET H 1 35 ? 29.598 -8.594 -28.789 1.00 52.02 35 MET H CA 1
ATOM 7451 C C . MET H 1 35 ? 28.408 -9.247 -29.484 1.00 48.32 35 MET H C 1
ATOM 7452 O O . MET H 1 35 ? 28.311 -10.470 -29.558 1.00 43.95 35 MET H O 1
ATOM 7457 N N . ASN H 1 36 ? 27.500 -8.416 -29.981 1.00 45.17 36 ASN H N 1
ATOM 7458 C CA . ASN H 1 36 ? 26.325 -8.889 -30.701 1.00 44.34 36 ASN H CA 1
ATOM 7459 C C . ASN H 1 36 ? 26.280 -8.096 -32.003 1.00 45.08 36 ASN H C 1
ATOM 7460 O O . ASN H 1 36 ? 25.450 -7.206 -32.176 1.00 43.24 36 ASN H O 1
ATOM 7465 N N . PRO H 1 37 ? 27.190 -8.420 -32.938 1.00 46.33 37 PRO H N 1
ATOM 7466 C CA . PRO H 1 37 ? 27.316 -7.775 -34.248 1.00 46.97 37 PRO H CA 1
ATOM 7467 C C . PRO H 1 37 ? 26.029 -7.760 -35.061 1.00 47.32 37 PRO H C 1
ATOM 7468 O O . PRO H 1 37 ? 25.846 -6.900 -35.922 1.00 47.61 37 PRO H O 1
ATOM 7472 N N . SER H 1 38 ? 25.140 -8.710 -34.792 1.00 47.87 38 SER H N 1
ATOM 7473 C CA . SER H 1 38 ? 23.874 -8.772 -35.508 1.00 48.20 38 SER H CA 1
ATOM 7474 C C . SER H 1 38 ? 23.103 -7.469 -35.332 1.00 46.99 38 SER H C 1
ATOM 7475 O O . SER H 1 38 ? 22.262 -7.119 -36.160 1.00 46.38 38 SER H O 1
ATOM 7478 N N . CYS H 1 39 ? 23.395 -6.758 -34.247 1.00 44.34 39 CYS H N 1
ATOM 7479 C CA . CYS H 1 39 ? 22.728 -5.497 -33.953 1.00 42.23 39 CYS H CA 1
ATOM 7480 C C . CYS H 1 39 ? 23.753 -4.378 -33.860 1.00 42.18 39 CYS H C 1
ATOM 7481 O O . CYS H 1 39 ? 23.473 -3.235 -34.219 1.00 43.40 39 CYS H O 1
ATOM 7484 N N . GLY H 1 40 ? 24.942 -4.721 -33.381 1.00 41.86 40 GLY H N 1
ATOM 7485 C CA . GLY H 1 40 ? 26.001 -3.741 -33.239 1.00 42.19 40 GLY H CA 1
ATOM 7486 C C . GLY H 1 40 ? 26.208 -3.361 -31.785 1.00 43.03 40 GLY H C 1
ATOM 7487 O O . GLY H 1 40 ? 26.697 -2.272 -31.481 1.00 43.27 40 GLY H O 1
ATOM 7488 N N . ASP H 1 41 ? 25.838 -4.261 -30.880 1.00 42.79 41 ASP H N 1
ATOM 7489 C CA . ASP H 1 41 ? 25.981 -4.002 -29.454 1.00 42.95 41 ASP H CA 1
ATOM 7490 C C . ASP H 1 41 ? 27.296 -4.528 -28.896 1.00 44.18 41 ASP H C 1
ATOM 7491 O O . ASP H 1 41 ? 27.801 -5.567 -29.325 1.00 43.02 41 ASP H O 1
ATOM 7496 N N . GLN H 1 42 ? 27.835 -3.802 -27.925 1.00 45.08 42 GLN H N 1
ATOM 7497 C CA . GLN H 1 42 ? 29.080 -4.177 -27.277 1.00 47.37 42 GLN H CA 1
ATOM 7498 C C . GLN H 1 42 ? 28.950 -3.867 -25.789 1.00 43.69 42 GLN H C 1
ATOM 7499 O O . GLN H 1 42 ? 28.396 -2.834 -25.415 1.00 41.40 42 GLN H O 1
ATOM 7505 N N . VAL H 1 43 ? 29.451 -4.758 -24.942 1.00 40.30 43 VAL H N 1
ATOM 7506 C CA . VAL H 1 43 ? 29.378 -4.533 -23.504 1.00 37.44 43 VAL H CA 1
ATOM 7507 C C . VAL H 1 43 ? 30.550 -5.153 -22.753 1.00 38.61 43 VAL H C 1
ATOM 7508 O O . VAL H 1 43 ? 31.138 -6.146 -23.189 1.00 36.19 43 VAL H O 1
ATOM 7512 N N . GLU H 1 44 ? 30.886 -4.540 -21.625 1.00 39.40 44 GLU H N 1
ATOM 7513 C CA . GLU H 1 44 ? 31.964 -5.003 -20.769 1.00 43.25 44 GLU H CA 1
ATOM 7514 C C . GLU H 1 44 ? 31.433 -4.995 -19.343 1.00 39.82 44 GLU H C 1
ATOM 7515 O O . GLU H 1 44 ? 30.959 -3.966 -18.860 1.00 38.16 44 GLU H O 1
ATOM 7521 N N . VAL H 1 45 ? 31.494 -6.140 -18.676 1.00 36.08 45 VAL H N 1
ATOM 7522 C CA . VAL H 1 45 ? 31.032 -6.224 -17.297 1.00 35.05 45 VAL H CA 1
ATOM 7523 C C . VAL H 1 45 ? 32.234 -6.404 -16.375 1.00 37.22 45 VAL H C 1
ATOM 7524 O O . VAL H 1 45 ? 33.121 -7.215 -16.643 1.00 36.95 45 VAL H O 1
ATOM 7528 N N . MET H 1 46 ? 32.268 -5.626 -15.302 1.00 37.65 46 MET H N 1
ATOM 7529 C CA . MET H 1 46 ? 33.353 -5.707 -14.332 1.00 39.23 46 MET H CA 1
ATOM 7530 C C . MET H 1 46 ? 32.730 -5.964 -12.969 1.00 39.53 46 MET H C 1
ATOM 7531 O O . MET H 1 46 ? 31.730 -5.346 -12.613 1.00 37.96 46 MET H O 1
ATOM 7536 N N . VAL H 1 47 ? 33.315 -6.882 -12.211 1.00 40.25 47 VAL H N 1
ATOM 7537 C CA . VAL H 1 47 ? 32.791 -7.195 -10.892 1.00 41.69 47 VAL H CA 1
ATOM 7538 C C . VAL H 1 47 ? 33.873 -7.139 -9.816 1.00 42.58 47 VAL H C 1
ATOM 7539 O O . VAL H 1 47 ? 35.052 -7.369 -10.090 1.00 40.55 47 VAL H O 1
ATOM 7543 N N . LEU H 1 48 ? 33.463 -6.808 -8.598 1.00 44.79 48 LEU H N 1
ATOM 7544 C CA . LEU H 1 48 ? 34.376 -6.762 -7.465 1.00 47.72 48 LEU H CA 1
ATOM 7545 C C . LEU H 1 48 ? 33.827 -7.845 -6.548 1.00 47.57 48 LEU H C 1
ATOM 7546 O O . LEU H 1 48 ? 32.723 -7.723 -6.017 1.00 44.72 48 LEU H O 1
ATOM 7551 N N . LEU H 1 49 ? 34.594 -8.918 -6.388 1.00 49.46 49 LEU H N 1
ATOM 7552 C CA . LEU H 1 49 ? 34.162 -10.047 -5.574 1.00 52.64 49 LEU H CA 1
ATOM 7553 C C . LEU H 1 49 ? 34.782 -10.111 -4.186 1.00 54.05 49 LEU H C 1
ATOM 7554 O O . LEU H 1 49 ? 35.956 -9.801 -3.996 1.00 54.02 49 LEU H O 1
ATOM 7559 N N . GLU H 1 50 ? 33.970 -10.516 -3.219 1.00 56.08 50 GLU H N 1
ATOM 7560 C CA . GLU H 1 50 ? 34.419 -10.661 -1.845 1.00 58.18 50 GLU H CA 1
ATOM 7561 C C . GLU H 1 50 ? 33.764 -11.920 -1.304 1.00 58.83 50 GLU H C 1
ATOM 7562 O O . GLU H 1 50 ? 32.601 -11.914 -0.906 1.00 58.79 50 GLU H O 1
ATOM 7568 N N . GLY H 1 51 ? 34.525 -13.007 -1.312 1.00 59.57 51 GLY H N 1
ATOM 7569 C CA . GLY H 1 51 ? 33.995 -14.273 -0.855 1.00 61.57 51 GLY H CA 1
ATOM 7570 C C . GLY H 1 51 ? 33.166 -14.842 -1.988 1.00 63.20 51 GLY H C 1
ATOM 7571 O O . GLY H 1 51 ? 33.647 -14.968 -3.113 1.00 64.01 51 GLY H O 1
ATOM 7572 N N . ASP H 1 52 ? 31.914 -15.169 -1.697 1.00 64.87 52 ASP H N 1
ATOM 7573 C CA . ASP H 1 52 ? 31.013 -15.723 -2.697 1.00 65.79 52 ASP H CA 1
ATOM 7574 C C . ASP H 1 52 ? 29.958 -14.681 -3.049 1.00 63.43 52 ASP H C 1
ATOM 7575 O O . ASP H 1 52 ? 28.907 -15.005 -3.601 1.00 62.18 52 ASP H O 1
ATOM 7580 N N . THR H 1 53 ? 30.256 -13.425 -2.734 1.00 60.56 53 THR H N 1
ATOM 7581 C CA . THR H 1 53 ? 29.324 -12.337 -2.985 1.00 58.08 53 THR H CA 1
ATOM 7582 C C . THR H 1 53 ? 29.862 -11.274 -3.934 1.00 53.88 53 THR H C 1
ATOM 7583 O O . THR H 1 53 ? 31.055 -10.967 -3.937 1.00 52.86 53 THR H O 1
ATOM 7587 N N . ILE H 1 54 ? 28.967 -10.727 -4.748 1.00 49.81 54 ILE H N 1
ATOM 7588 C CA . ILE H 1 54 ? 29.325 -9.674 -5.687 1.00 46.06 54 ILE H CA 1
ATOM 7589 C C . ILE H 1 54 ? 29.188 -8.370 -4.911 1.00 45.71 54 ILE H C 1
ATOM 7590 O O . ILE H 1 54 ? 28.082 -7.870 -4.716 1.00 45.91 54 ILE H O 1
ATOM 7595 N N . ALA H 1 55 ? 30.313 -7.834 -4.454 1.00 44.53 55 ALA H N 1
ATOM 7596 C CA . ALA H 1 55 ? 30.309 -6.601 -3.678 1.00 44.48 55 ALA H CA 1
ATOM 7597 C C . ALA H 1 55 ? 29.910 -5.394 -4.519 1.00 43.33 55 ALA H C 1
ATOM 7598 O O . ALA H 1 55 ? 29.154 -4.536 -4.071 1.00 44.21 55 ALA H O 1
ATOM 7600 N N . ASP H 1 56 ? 30.420 -5.332 -5.742 1.00 41.95 56 ASP H N 1
ATOM 7601 C CA . ASP H 1 56 ? 30.114 -4.213 -6.620 1.00 40.84 56 ASP H CA 1
ATOM 7602 C C . ASP H 1 56 ? 30.173 -4.705 -8.059 1.00 39.88 56 ASP H C 1
ATOM 7603 O O . ASP H 1 56 ? 30.735 -5.765 -8.337 1.00 39.90 56 ASP H O 1
ATOM 7608 N N . ILE H 1 57 ? 29.597 -3.934 -8.972 1.00 37.54 57 ILE H N 1
ATOM 7609 C CA . ILE H 1 57 ? 29.581 -4.314 -10.376 1.00 35.50 57 ILE H CA 1
ATOM 7610 C C . ILE H 1 57 ? 29.235 -3.111 -11.236 1.00 35.61 57 ILE H C 1
ATOM 7611 O O . ILE H 1 57 ? 28.486 -2.234 -10.812 1.00 35.92 57 ILE H O 1
ATOM 7616 N N . ARG H 1 58 ? 29.800 -3.071 -12.437 1.00 35.92 58 ARG H N 1
ATOM 7617 C CA . ARG H 1 58 ? 29.541 -1.985 -13.373 1.00 36.49 58 ARG H CA 1
ATOM 7618 C C . ARG H 1 58 ? 29.679 -2.518 -14.794 1.00 35.97 58 ARG H C 1
ATOM 7619 O O . ARG H 1 58 ? 30.221 -3.599 -15.008 1.00 35.21 58 ARG H O 1
ATOM 7627 N N . PHE H 1 59 ? 29.187 -1.758 -15.764 1.00 34.30 59 PHE H N 1
ATOM 7628 C CA . PHE H 1 59 ? 29.285 -2.174 -17.150 1.00 33.82 59 PHE H CA 1
ATOM 7629 C C . PHE H 1 59 ? 29.623 -0.973 -18.014 1.00 35.38 59 PHE H C 1
ATOM 7630 O O . PHE H 1 59 ? 29.423 0.172 -17.613 1.00 32.32 59 PHE H O 1
ATOM 7638 N N . GLN H 1 60 ? 30.161 -1.250 -19.194 1.00 38.77 60 GLN H N 1
ATOM 7639 C CA . GLN H 1 60 ? 30.500 -0.213 -20.155 1.00 42.13 60 GLN H CA 1
ATOM 7640 C C . GLN H 1 60 ? 30.159 -0.752 -21.524 1.00 41.71 60 GLN H C 1
ATOM 7641 O O . GLN H 1 60 ? 29.868 -1.939 -21.676 1.00 40.23 60 GLN H O 1
ATOM 7647 N N . GLY H 1 61 ? 30.193 0.123 -22.518 1.00 42.92 61 GLY H N 1
ATOM 7648 C CA . GLY H 1 61 ? 29.885 -0.297 -23.867 1.00 45.65 61 GLY H CA 1
ATOM 7649 C C . GLY H 1 61 ? 28.897 0.632 -24.533 1.00 47.70 61 GLY H C 1
ATOM 7650 O O . GLY H 1 61 ? 28.660 1.750 -24.072 1.00 47.77 61 GLY H O 1
ATOM 7651 N N . GLN H 1 62 ? 28.317 0.161 -25.628 1.00 49.73 62 GLN H N 1
ATOM 7652 C CA . GLN H 1 62 ? 27.352 0.943 -26.380 1.00 51.74 62 GLN H CA 1
ATOM 7653 C C . GLN H 1 62 ? 26.511 0.000 -27.223 1.00 48.22 62 GLN H C 1
ATOM 7654 O O . GLN H 1 62 ? 26.976 -1.068 -27.620 1.00 48.35 62 GLN H O 1
ATOM 7660 N N . GLY H 1 63 ? 25.267 0.385 -27.475 1.00 44.33 63 GLY H N 1
ATOM 7661 C CA . GLY H 1 63 ? 24.394 -0.457 -28.267 1.00 41.46 63 GLY H CA 1
ATOM 7662 C C . GLY H 1 63 ? 22.965 0.025 -28.249 1.00 39.22 63 GLY H C 1
ATOM 7663 O O . GLY H 1 63 ? 22.694 1.171 -27.893 1.00 39.46 63 GLY H O 1
ATOM 7664 N N . CYS H 1 64 ? 22.045 -0.853 -28.627 1.00 36.30 64 CYS H N 1
ATOM 7665 C CA . CYS H 1 64 ? 20.637 -0.503 -28.654 1.00 35.69 64 CYS H CA 1
ATOM 7666 C C . CYS H 1 64 ? 20.102 -0.242 -27.248 1.00 34.34 64 CYS H C 1
ATOM 7667 O O . CYS H 1 64 ? 20.748 -0.569 -26.248 1.00 33.85 64 CYS H O 1
ATOM 7670 N N . ALA H 1 65 ? 18.912 0.340 -27.181 1.00 33.05 65 ALA H N 1
ATOM 7671 C CA . ALA H 1 65 ? 18.281 0.644 -25.905 1.00 32.36 65 ALA H CA 1
ATOM 7672 C C . ALA H 1 65 ? 18.046 -0.626 -25.095 1.00 31.11 65 ALA H C 1
ATOM 7673 O O . ALA H 1 65 ? 18.194 -0.625 -23.874 1.00 32.25 65 ALA H O 1
ATOM 7675 N N . ILE H 1 66 ? 17.686 -1.710 -25.773 1.00 30.53 66 ILE H N 1
ATOM 7676 C CA . ILE H 1 66 ? 17.432 -2.971 -25.088 1.00 29.15 66 ILE H CA 1
ATOM 7677 C C . ILE H 1 66 ? 18.674 -3.503 -24.368 1.00 29.33 66 ILE H C 1
ATOM 7678 O O . ILE H 1 66 ? 18.601 -3.860 -23.195 1.00 27.59 66 ILE H O 1
ATOM 7683 N N . SER H 1 67 ? 19.815 -3.538 -25.053 1.00 27.50 67 SER H N 1
ATOM 7684 C CA . SER H 1 67 ? 21.032 -4.041 -24.429 1.00 27.29 67 SER H CA 1
ATOM 7685 C C . SER H 1 67 ? 21.520 -3.145 -23.287 1.00 27.30 67 SER H C 1
ATOM 7686 O O . SER H 1 67 ? 22.010 -3.643 -22.270 1.00 26.91 67 SER H O 1
ATOM 7689 N N . THR H 1 68 ? 21.394 -1.830 -23.443 1.00 25.81 68 THR H N 1
ATOM 7690 C CA . THR H 1 68 ? 21.818 -0.919 -22.387 1.00 27.18 68 THR H CA 1
ATOM 7691 C C . THR H 1 68 ? 20.905 -1.050 -21.167 1.00 27.20 68 THR H C 1
ATOM 7692 O O . THR H 1 68 ? 21.381 -1.060 -20.033 1.00 27.53 68 THR H O 1
ATOM 7696 N N . ALA H 1 69 ? 19.599 -1.133 -21.409 1.00 26.04 69 ALA H N 1
ATOM 7697 C CA . ALA H 1 69 ? 18.620 -1.264 -20.328 1.00 26.98 69 ALA H CA 1
ATOM 7698 C C . ALA H 1 69 ? 18.771 -2.621 -19.657 1.00 26.67 69 ALA H C 1
ATOM 7699 O O . ALA H 1 69 ? 18.606 -2.753 -18.443 1.00 25.54 69 ALA H O 1
ATOM 7701 N N . SER H 1 70 ? 19.100 -3.632 -20.451 1.00 26.53 70 SER H N 1
ATOM 7702 C CA . SER H 1 70 ? 19.285 -4.967 -19.908 1.00 24.95 70 SER H CA 1
ATOM 7703 C C . SER H 1 70 ? 20.525 -4.936 -19.014 1.00 24.77 70 SER H C 1
ATOM 7704 O O . SER H 1 70 ? 20.530 -5.502 -17.927 1.00 24.53 70 SER H O 1
ATOM 7707 N N . ALA H 1 71 ? 21.572 -4.256 -19.473 1.00 25.13 71 ALA H N 1
ATOM 7708 C CA . ALA H 1 71 ? 22.814 -4.152 -18.705 1.00 24.86 71 ALA H CA 1
ATOM 7709 C C . ALA H 1 71 ? 22.572 -3.434 -17.379 1.00 23.76 71 ALA H C 1
ATOM 7710 O O . ALA H 1 71 ? 22.992 -3.894 -16.323 1.00 22.36 71 ALA H O 1
ATOM 7712 N N . SER H 1 72 ? 21.903 -2.290 -17.447 1.00 24.14 72 SER H N 1
ATOM 7713 C CA . SER H 1 72 ? 21.602 -1.506 -16.250 1.00 24.67 72 SER H CA 1
ATOM 7714 C C . SER H 1 72 ? 20.758 -2.312 -15.252 1.00 24.06 72 SER H C 1
ATOM 7715 O O . SER H 1 72 ? 21.086 -2.403 -14.063 1.00 23.49 72 SER H O 1
ATOM 7718 N N . LEU H 1 73 ? 19.671 -2.894 -15.742 1.00 24.56 73 LEU H N 1
ATOM 7719 C CA . LEU H 1 73 ? 18.773 -3.693 -14.909 1.00 24.41 73 LEU H CA 1
ATOM 7720 C C . LEU H 1 73 ? 19.468 -4.906 -14.312 1.00 26.12 73 LEU H C 1
ATOM 7721 O O . LEU H 1 73 ? 19.183 -5.311 -13.181 1.00 24.81 73 LEU H O 1
ATOM 7726 N N . MET H 1 74 ? 20.380 -5.489 -15.082 1.00 24.48 74 MET H N 1
ATOM 7727 C CA . MET H 1 74 ? 21.126 -6.649 -14.619 1.00 27.47 74 MET H CA 1
ATOM 7728 C C . MET H 1 74 ? 22.060 -6.286 -13.472 1.00 24.51 74 MET H C 1
ATOM 7729 O O . MET H 1 74 ? 22.174 -7.032 -12.507 1.00 24.46 74 MET H O 1
ATOM 7734 N N . THR H 1 75 ? 22.743 -5.151 -13.583 1.00 23.26 75 THR H N 1
ATOM 7735 C CA . THR H 1 75 ? 23.659 -4.732 -12.525 1.00 25.44 75 THR H CA 1
ATOM 7736 C C . THR H 1 75 ? 22.891 -4.506 -11.233 1.00 26.10 75 THR H C 1
ATOM 7737 O O . THR H 1 75 ? 23.355 -4.876 -10.157 1.00 27.16 75 THR H O 1
ATOM 7741 N N . GLU H 1 76 ? 21.717 -3.897 -11.336 1.00 29.85 76 GLU H N 1
ATOM 7742 C CA . GLU H 1 76 ? 20.917 -3.645 -10.143 1.00 32.41 76 GLU H CA 1
ATOM 7743 C C . GLU H 1 76 ? 20.390 -4.935 -9.539 1.00 32.96 76 GLU H C 1
ATOM 7744 O O . GLU H 1 76 ? 20.237 -5.036 -8.322 1.00 31.18 76 GLU H O 1
ATOM 7750 N N . ALA H 1 77 ? 20.120 -5.922 -10.386 1.00 31.88 77 ALA H N 1
ATOM 7751 C CA . ALA H 1 77 ? 19.582 -7.190 -9.916 1.00 32.79 77 ALA H CA 1
ATOM 7752 C C . ALA H 1 77 ? 20.586 -8.109 -9.230 1.00 33.03 77 ALA H C 1
ATOM 7753 O O . ALA H 1 77 ? 20.197 -8.913 -8.380 1.00 35.36 77 ALA H O 1
ATOM 7755 N N . VAL H 1 78 ? 21.867 -7.997 -9.574 1.00 33.51 78 VAL H N 1
ATOM 7756 C CA . VAL H 1 78 ? 22.863 -8.881 -8.972 1.00 33.78 78 VAL H CA 1
ATOM 7757 C C . VAL H 1 78 ? 23.808 -8.266 -7.936 1.00 34.76 78 VAL H C 1
ATOM 7758 O O . VAL H 1 78 ? 24.416 -8.994 -7.156 1.00 34.43 78 VAL H O 1
ATOM 7762 N N . LYS H 1 79 ? 23.933 -6.943 -7.911 1.00 37.30 79 LYS H N 1
ATOM 7763 C CA . LYS H 1 79 ? 24.827 -6.301 -6.944 1.00 40.00 79 LYS H CA 1
ATOM 7764 C C . LYS H 1 79 ? 24.473 -6.720 -5.512 1.00 41.30 79 LYS H C 1
ATOM 7765 O O . LYS H 1 79 ? 23.316 -6.648 -5.104 1.00 39.56 79 LYS H O 1
ATOM 7771 N N . GLY H 1 80 ? 25.471 -7.165 -4.759 1.00 43.26 80 GLY H N 1
ATOM 7772 C CA . GLY H 1 80 ? 25.228 -7.575 -3.387 1.00 47.22 80 GLY H CA 1
ATOM 7773 C C . GLY H 1 80 ? 24.653 -8.973 -3.242 1.00 48.64 80 GLY H C 1
ATOM 7774 O O . GLY H 1 80 ? 24.255 -9.371 -2.146 1.00 49.85 80 GLY H O 1
ATOM 7775 N N . LYS H 1 81 ? 24.607 -9.720 -4.341 1.00 50.07 81 LYS H N 1
ATOM 7776 C CA . LYS H 1 81 ? 24.085 -11.082 -4.320 1.00 49.64 81 LYS H CA 1
ATOM 7777 C C . LYS H 1 81 ? 25.223 -12.091 -4.335 1.00 48.70 81 LYS H C 1
ATOM 7778 O O . LYS H 1 81 ? 26.379 -11.732 -4.565 1.00 45.20 81 LYS H O 1
ATOM 7784 N N . LYS H 1 82 ? 24.880 -13.354 -4.087 1.00 48.08 82 LYS H N 1
ATOM 7785 C CA . LYS H 1 82 ? 25.848 -14.445 -4.093 1.00 49.12 82 LYS H CA 1
ATOM 7786 C C . LYS H 1 82 ? 26.089 -14.831 -5.551 1.00 47.46 82 LYS H C 1
ATOM 7787 O O . LYS H 1 82 ? 25.147 -14.887 -6.340 1.00 48.70 82 LYS H O 1
ATOM 7793 N N . VAL H 1 83 ? 27.342 -15.095 -5.909 1.00 45.40 83 VAL H N 1
ATOM 7794 C CA . VAL H 1 83 ? 27.667 -15.468 -7.282 1.00 42.81 83 VAL H CA 1
ATOM 7795 C C . VAL H 1 83 ? 26.698 -16.519 -7.818 1.00 43.34 83 VAL H C 1
ATOM 7796 O O . VAL H 1 83 ? 26.194 -16.396 -8.934 1.00 41.86 83 VAL H O 1
ATOM 7800 N N . ALA H 1 84 ? 26.436 -17.548 -7.018 1.00 43.49 84 ALA H N 1
ATOM 7801 C CA . ALA H 1 84 ? 25.521 -18.606 -7.422 1.00 45.07 84 ALA H CA 1
ATOM 7802 C C . ALA H 1 84 ? 24.129 -18.030 -7.663 1.00 46.48 84 ALA H C 1
ATOM 7803 O O . ALA H 1 84 ? 23.452 -18.407 -8.622 1.00 46.43 84 ALA H O 1
ATOM 7805 N N . GLU H 1 85 ? 23.702 -17.119 -6.791 1.00 47.99 85 GLU H N 1
ATOM 7806 C CA . GLU H 1 85 ? 22.391 -16.487 -6.930 1.00 49.76 85 GLU H CA 1
ATOM 7807 C C . GLU H 1 85 ? 22.311 -15.710 -8.242 1.00 47.53 85 GLU H C 1
ATOM 7808 O O . GLU H 1 85 ? 21.358 -15.855 -9.009 1.00 46.27 85 GLU H O 1
ATOM 7814 N N . ALA H 1 86 ? 23.316 -14.876 -8.490 1.00 46.08 86 ALA H N 1
ATOM 7815 C CA . ALA H 1 86 ? 23.351 -14.079 -9.708 1.00 44.35 86 ALA H CA 1
ATOM 7816 C C . ALA H 1 86 ? 23.208 -14.997 -10.913 1.00 43.34 86 ALA H C 1
ATOM 7817 O O . ALA H 1 86 ? 22.434 -14.721 -11.828 1.00 41.45 86 ALA H O 1
ATOM 7819 N N . LEU H 1 87 ? 23.952 -16.097 -10.902 1.00 43.04 87 LEU H N 1
ATOM 7820 C CA . LEU H 1 87 ? 23.901 -17.055 -11.997 1.00 43.40 87 LEU H CA 1
ATOM 7821 C C . LEU H 1 87 ? 22.504 -17.670 -12.099 1.00 44.51 87 LEU H C 1
ATOM 7822 O O . LEU H 1 87 ? 22.031 -17.982 -13.191 1.00 43.77 87 LEU H O 1
ATOM 7827 N N . GLU H 1 88 ? 21.843 -17.833 -10.958 1.00 46.47 88 GLU H N 1
ATOM 7828 C CA . GLU H 1 88 ? 20.497 -18.394 -10.937 1.00 47.92 88 GLU H CA 1
ATOM 7829 C C . GLU H 1 88 ? 19.539 -17.409 -11.605 1.00 46.07 88 GLU H C 1
ATOM 7830 O O . GLU H 1 88 ? 18.678 -17.796 -12.395 1.00 44.53 88 GLU H O 1
ATOM 7836 N N . LEU H 1 89 ? 19.699 -16.130 -11.284 1.00 44.80 89 LEU H N 1
ATOM 7837 C CA . LEU H 1 89 ? 18.867 -15.087 -11.870 1.00 44.13 89 LEU H CA 1
ATOM 7838 C C . LEU H 1 89 ? 19.102 -15.041 -13.375 1.00 42.04 89 LEU H C 1
ATOM 7839 O O . LEU H 1 89 ? 18.175 -14.813 -14.150 1.00 41.01 89 LEU H O 1
ATOM 7844 N N . SER H 1 90 ? 20.349 -15.258 -13.782 1.00 40.93 90 SER H N 1
ATOM 7845 C CA . SER H 1 90 ? 20.705 -15.248 -15.196 1.00 41.42 90 SER H CA 1
ATOM 7846 C C . SER H 1 90 ? 20.021 -16.419 -15.901 1.00 44.01 90 SER H C 1
ATOM 7847 O O . SER H 1 90 ? 19.597 -16.311 -17.052 1.00 42.63 90 SER H O 1
ATOM 7850 N N . ARG H 1 91 ? 19.922 -17.537 -15.187 1.00 47.85 91 ARG H N 1
ATOM 7851 C CA . ARG H 1 91 ? 19.293 -18.753 -15.694 1.00 51.28 91 ARG H CA 1
ATOM 7852 C C . ARG H 1 91 ? 17.820 -18.444 -15.965 1.00 49.25 91 ARG H C 1
ATOM 7853 O O . ARG H 1 91 ? 17.318 -18.648 -17.072 1.00 46.35 91 ARG H O 1
ATOM 7861 N N . LYS H 1 92 ? 17.143 -17.927 -14.944 1.00 47.65 92 LYS H N 1
ATOM 7862 C CA . LYS H 1 92 ? 15.732 -17.576 -15.048 1.00 46.70 92 LYS H CA 1
ATOM 7863 C C . LYS H 1 92 ? 15.496 -16.502 -16.101 1.00 44.19 92 LYS H C 1
ATOM 7864 O O . LYS H 1 92 ? 14.519 -16.560 -16.843 1.00 43.59 92 LYS H O 1
ATOM 7870 N N . PHE H 1 93 ? 16.385 -15.516 -16.161 1.00 42.30 93 PHE H N 1
ATOM 7871 C CA . PHE H 1 93 ? 16.233 -14.432 -17.125 1.00 40.67 93 PHE H CA 1
ATOM 7872 C C . PHE H 1 93 ? 16.308 -14.937 -18.559 1.00 41.60 93 PHE H C 1
ATOM 7873 O O . PHE H 1 93 ? 15.470 -14.595 -19.393 1.00 40.79 93 PHE H O 1
ATOM 7881 N N . GLN H 1 94 ? 17.318 -15.747 -18.846 1.00 42.98 94 GLN H N 1
ATOM 7882 C CA . GLN H 1 94 ? 17.479 -16.285 -20.186 1.00 46.10 94 GLN H CA 1
ATOM 7883 C C . GLN H 1 94 ? 16.354 -17.262 -20.504 1.00 46.19 94 GLN H C 1
ATOM 7884 O O . GLN H 1 94 ? 15.948 -17.396 -21.653 1.00 45.52 94 GLN H O 1
ATOM 7890 N N . ALA H 1 95 ? 15.845 -17.938 -19.480 1.00 47.49 95 ALA H N 1
ATOM 7891 C CA . ALA H 1 95 ? 14.756 -18.886 -19.676 1.00 48.30 95 ALA H CA 1
ATOM 7892 C C . ALA H 1 95 ? 13.505 -18.130 -20.113 1.00 48.55 95 ALA H C 1
ATOM 7893 O O . ALA H 1 95 ? 12.699 -18.635 -20.896 1.00 47.88 95 ALA H O 1
ATOM 7895 N N . MET H 1 96 ? 13.354 -16.910 -19.605 1.00 47.86 96 MET H N 1
ATOM 7896 C CA . MET H 1 96 ? 12.209 -16.073 -19.947 1.00 48.32 96 MET H CA 1
ATOM 7897 C C . MET H 1 96 ? 12.342 -15.492 -21.351 1.00 48.47 96 MET H C 1
ATOM 7898 O O . MET H 1 96 ? 11.403 -15.535 -22.141 1.00 49.83 96 MET H O 1
ATOM 7903 N N . VAL H 1 97 ? 13.518 -14.950 -21.649 1.00 48.81 97 VAL H N 1
ATOM 7904 C CA . VAL H 1 97 ? 13.789 -14.324 -22.936 1.00 48.22 97 VAL H CA 1
ATOM 7905 C C . VAL H 1 97 ? 14.113 -15.294 -24.070 1.00 49.22 97 VAL H C 1
ATOM 7906 O O . VAL H 1 97 ? 13.764 -15.042 -25.221 1.00 47.46 97 VAL H O 1
ATOM 7910 N N . VAL H 1 98 ? 14.776 -16.398 -23.747 1.00 49.96 98 VAL H N 1
ATOM 7911 C CA . VAL H 1 98 ? 15.146 -17.380 -24.759 1.00 53.79 98 VAL H CA 1
ATOM 7912 C C . VAL H 1 98 ? 14.152 -18.536 -24.898 1.00 54.98 98 VAL H C 1
ATOM 7913 O O . VAL H 1 98 ? 13.856 -18.973 -26.011 1.00 55.70 98 VAL H O 1
ATOM 7917 N N . GLU H 1 99 ? 13.639 -19.029 -23.774 1.00 56.28 99 GLU H N 1
ATOM 7918 C CA . GLU H 1 99 ? 12.686 -20.137 -23.792 1.00 56.76 99 GLU H CA 1
ATOM 7919 C C . GLU H 1 99 ? 11.242 -19.665 -23.637 1.00 55.87 99 GLU H C 1
ATOM 7920 O O . GLU H 1 99 ? 10.316 -20.476 -23.662 1.00 55.68 99 GLU H O 1
ATOM 7926 N N . GLY H 1 100 ? 11.057 -18.357 -23.473 1.00 55.30 100 GLY H N 1
ATOM 7927 C CA . GLY H 1 100 ? 9.723 -17.805 -23.316 1.00 55.51 100 GLY H CA 1
ATOM 7928 C C . GLY H 1 100 ? 8.973 -18.397 -22.137 1.00 57.78 100 GLY H C 1
ATOM 7929 O O . GLY H 1 100 ? 7.775 -18.156 -21.965 1.00 56.91 100 GLY H O 1
ATOM 7930 N N . ALA H 1 101 ? 9.680 -19.171 -21.320 1.00 60.41 101 ALA H N 1
ATOM 7931 C CA . ALA H 1 101 ? 9.085 -19.811 -20.154 1.00 64.59 101 ALA H CA 1
ATOM 7932 C C . ALA H 1 101 ? 8.418 -18.790 -19.240 1.00 68.37 101 ALA H C 1
ATOM 7933 O O . ALA H 1 101 ? 8.770 -17.611 -19.257 1.00 67.97 101 ALA H O 1
ATOM 7935 N N . PRO H 1 102 ? 7.430 -19.230 -18.442 1.00 72.99 102 PRO H N 1
ATOM 7936 C CA . PRO H 1 102 ? 6.729 -18.328 -17.522 1.00 77.31 102 PRO H CA 1
ATOM 7937 C C . PRO H 1 102 ? 7.724 -17.751 -16.515 1.00 80.94 102 PRO H C 1
ATOM 7938 O O . PRO H 1 102 ? 8.335 -18.490 -15.742 1.00 82.50 102 PRO H O 1
ATOM 7942 N N . PRO H 1 103 ? 7.905 -16.422 -16.518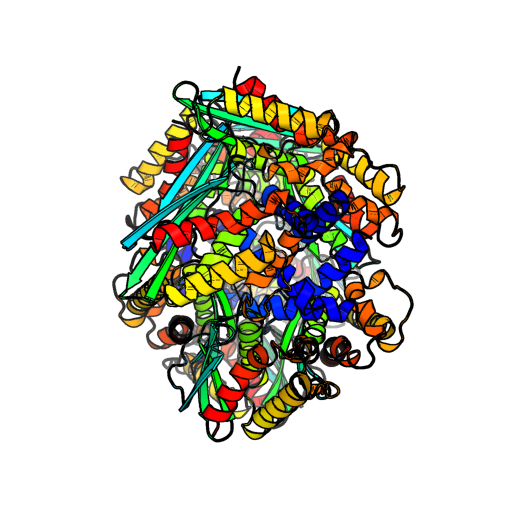 1.00 83.81 103 PRO H N 1
ATOM 7943 C CA . PRO H 1 103 ? 8.838 -15.766 -15.599 1.00 84.83 103 PRO H CA 1
ATOM 7944 C C . PRO H 1 103 ? 8.255 -15.537 -14.211 1.00 84.43 103 PRO H C 1
ATOM 7945 O O . PRO H 1 103 ? 7.175 -14.962 -14.072 1.00 84.20 103 PRO H O 1
ATOM 7949 N N . ASP H 1 104 ? 8.969 -15.991 -13.186 1.00 83.04 104 ASP H N 1
ATOM 7950 C CA . ASP H 1 104 ? 8.507 -15.807 -11.818 1.00 80.96 104 ASP H CA 1
ATOM 7951 C C . ASP H 1 104 ? 8.724 -14.346 -11.434 1.00 76.83 104 ASP H C 1
ATOM 7952 O O . ASP H 1 104 ? 9.466 -13.626 -12.106 1.00 76.66 104 ASP H O 1
ATOM 7957 N N . PRO H 1 105 ? 8.073 -13.885 -10.354 1.00 72.79 105 PRO H N 1
ATOM 7958 C CA . PRO H 1 105 ? 8.229 -12.495 -9.922 1.00 69.55 105 PRO H CA 1
ATOM 7959 C C . PRO H 1 105 ? 9.616 -12.187 -9.365 1.00 67.17 105 PRO H C 1
ATOM 7960 O O . PRO H 1 105 ? 9.962 -11.023 -9.170 1.00 67.90 105 PRO H O 1
ATOM 7964 N N . THR H 1 106 ? 10.407 -13.230 -9.117 1.00 64.25 106 THR H N 1
ATOM 7965 C CA . THR H 1 106 ? 11.750 -13.054 -8.571 1.00 61.18 106 THR H CA 1
ATOM 7966 C C . THR H 1 106 ? 12.676 -12.372 -9.571 1.00 56.85 106 THR H C 1
ATOM 7967 O O . THR H 1 106 ? 13.864 -12.194 -9.305 1.00 56.55 106 THR H O 1
ATOM 7971 N N . LEU H 1 107 ? 12.132 -12.013 -10.727 1.00 50.96 107 LEU H N 1
ATOM 7972 C CA . LEU H 1 107 ? 12.904 -11.321 -11.749 1.00 46.93 107 LEU H CA 1
ATOM 7973 C C . LEU H 1 107 ? 12.666 -9.833 -11.568 1.00 43.96 107 LEU H C 1
ATOM 7974 O O . LEU H 1 107 ? 13.420 -9.005 -12.075 1.00 43.84 107 LEU H O 1
ATOM 7979 N N . GLY H 1 108 ? 11.597 -9.509 -10.842 1.00 40.34 108 GLY H N 1
ATOM 7980 C CA . GLY H 1 108 ? 11.259 -8.125 -10.565 1.00 34.83 108 GLY H CA 1
ATOM 7981 C C . GLY H 1 108 ? 11.197 -7.211 -11.768 1.00 30.67 108 GLY H C 1
ATOM 7982 O O . GLY H 1 108 ? 10.491 -7.488 -12.735 1.00 27.06 108 GLY H O 1
ATOM 7983 N N . ASP H 1 109 ? 11.935 -6.110 -11.704 1.00 29.72 109 ASP H N 1
ATOM 7984 C CA . ASP H 1 109 ? 11.946 -5.149 -12.790 1.00 28.88 109 ASP H CA 1
ATOM 7985 C C . ASP H 1 109 ? 12.436 -5.753 -14.099 1.00 29.16 109 ASP H C 1
ATOM 7986 O O . ASP H 1 109 ? 12.140 -5.232 -15.168 1.00 29.53 109 ASP H O 1
ATOM 7991 N N . LEU H 1 110 ? 13.184 -6.849 -14.018 1.00 29.08 110 LEU H N 1
ATOM 7992 C CA . LEU H 1 110 ? 13.680 -7.505 -15.226 1.00 30.55 110 LEU H CA 1
ATOM 7993 C C . LEU H 1 110 ? 12.509 -7.988 -16.085 1.00 34.16 110 LEU H C 1
ATOM 7994 O O . LEU H 1 110 ? 12.652 -8.197 -17.288 1.00 32.70 110 LEU H O 1
ATOM 7999 N N . LEU H 1 111 ? 11.344 -8.162 -15.468 1.00 36.81 111 LEU H N 1
ATOM 8000 C CA . LEU H 1 111 ? 10.175 -8.610 -16.210 1.00 40.12 111 LEU H CA 1
ATOM 8001 C C . LEU H 1 111 ? 9.844 -7.638 -17.346 1.00 39.24 111 LEU H C 1
ATOM 8002 O O . LEU H 1 111 ? 9.140 -7.990 -18.290 1.00 40.91 111 LEU H O 1
ATOM 8007 N N . ALA H 1 112 ? 10.363 -6.420 -17.258 1.00 37.96 112 ALA H N 1
ATOM 8008 C CA . ALA H 1 112 ? 10.115 -5.418 -18.287 1.00 36.67 112 ALA H CA 1
ATOM 8009 C C . ALA H 1 112 ? 10.537 -5.921 -19.667 1.00 36.30 112 ALA H C 1
ATOM 8010 O O . ALA H 1 112 ? 9.949 -5.540 -20.677 1.00 37.03 112 ALA H O 1
ATOM 8012 N N . LEU H 1 113 ? 11.549 -6.782 -19.704 1.00 36.22 113 LEU H N 1
ATOM 8013 C CA . LEU H 1 113 ? 12.064 -7.325 -20.961 1.00 36.78 113 LEU H CA 1
ATOM 8014 C C . LEU H 1 113 ? 11.451 -8.673 -21.336 1.00 38.44 113 LEU H C 1
ATOM 8015 O O . LEU H 1 113 ? 11.984 -9.384 -22.188 1.00 37.40 113 LEU H O 1
ATOM 8020 N N . GLN H 1 114 ? 10.336 -9.028 -20.705 1.00 39.85 114 GLN H N 1
ATOM 8021 C CA . GLN H 1 114 ? 9.687 -10.304 -20.990 1.00 42.02 114 GLN H CA 1
ATOM 8022 C C . GLN H 1 114 ? 9.248 -10.469 -22.445 1.00 43.11 114 GLN H C 1
ATOM 8023 O O . GLN H 1 114 ? 9.265 -11.577 -22.981 1.00 43.01 114 GLN H O 1
ATOM 8029 N N . GLY H 1 115 ? 8.859 -9.367 -23.076 1.00 43.49 115 GLY H N 1
ATOM 8030 C CA . GLY H 1 115 ? 8.403 -9.421 -24.455 1.00 46.00 115 GLY H CA 1
ATOM 8031 C C . GLY H 1 115 ? 9.465 -9.781 -25.480 1.00 46.70 115 GLY H C 1
ATOM 8032 O O . GLY H 1 115 ? 9.136 -10.059 -26.637 1.00 48.24 115 GLY H O 1
ATOM 8033 N N . VAL H 1 116 ? 10.730 -9.774 -25.066 1.00 45.10 116 VAL H N 1
ATOM 8034 C CA . VAL H 1 116 ? 11.837 -10.100 -25.965 1.00 44.13 116 VAL H CA 1
ATOM 8035 C C . VAL H 1 116 ? 11.773 -11.559 -26.413 1.00 44.32 116 VAL H C 1
ATOM 8036 O O . VAL H 1 116 ? 12.358 -11.935 -27.431 1.00 42.82 116 VAL H O 1
ATOM 8040 N N . ALA H 1 117 ? 11.056 -12.378 -25.651 1.00 44.91 117 ALA H N 1
ATOM 8041 C CA . ALA H 1 117 ? 10.917 -13.784 -25.988 1.00 45.77 117 ALA H CA 1
ATOM 8042 C C . ALA H 1 117 ? 10.212 -13.915 -27.340 1.00 46.95 117 ALA H C 1
ATOM 8043 O O . ALA H 1 117 ? 10.444 -14.875 -28.079 1.00 46.60 117 ALA H O 1
ATOM 8045 N N . LYS H 1 118 ? 9.360 -12.942 -27.659 1.00 46.50 118 LYS H N 1
ATOM 8046 C CA . LYS H 1 118 ? 8.615 -12.947 -28.919 1.00 47.65 118 LYS H CA 1
ATOM 8047 C C . LYS H 1 118 ? 9.345 -12.190 -30.026 1.00 47.99 118 LYS H C 1
ATOM 8048 O O . LYS H 1 118 ? 8.789 -11.955 -31.101 1.00 47.21 118 LYS H O 1
ATOM 8054 N N . LEU H 1 119 ? 10.592 -11.815 -29.755 1.00 48.00 119 LEU H N 1
ATOM 8055 C CA . LEU H 1 119 ? 11.406 -11.084 -30.724 1.00 48.85 119 LEU H CA 1
ATOM 8056 C C . LEU H 1 119 ? 12.765 -11.760 -30.877 1.00 48.88 119 LEU H C 1
ATOM 8057 O O . LEU H 1 119 ? 13.759 -11.328 -30.289 1.00 47.06 119 LEU H O 1
ATOM 8062 N N . PRO H 1 120 ? 12.821 -12.838 -31.673 1.00 49.26 120 PRO H N 1
ATOM 8063 C CA . PRO H 1 120 ? 14.049 -13.599 -31.920 1.00 47.93 120 PRO H CA 1
ATOM 8064 C C . PRO H 1 120 ? 15.277 -12.757 -32.273 1.00 45.55 120 PRO H C 1
ATOM 8065 O O . PRO H 1 120 ? 16.377 -13.040 -31.803 1.00 43.01 120 PRO H O 1
ATOM 8069 N N . ALA H 1 121 ? 15.088 -11.724 -33.090 1.00 43.84 121 ALA H N 1
ATOM 8070 C CA . ALA H 1 121 ? 16.199 -10.865 -33.501 1.00 41.34 121 ALA H CA 1
ATOM 8071 C C . ALA H 1 121 ? 16.662 -9.890 -32.422 1.00 41.03 121 ALA H C 1
ATOM 8072 O O . ALA H 1 121 ? 17.528 -9.050 -32.671 1.00 39.85 121 ALA H O 1
ATOM 8074 N N . ARG H 1 122 ? 16.094 -9.991 -31.225 1.00 40.36 122 ARG H N 1
ATOM 8075 C CA . ARG H 1 122 ? 16.490 -9.093 -30.147 1.00 39.80 122 ARG H CA 1
ATOM 8076 C C . ARG H 1 122 ? 16.934 -9.846 -28.897 1.00 39.81 122 ARG H C 1
ATOM 8077 O O . ARG H 1 122 ? 17.434 -9.245 -27.950 1.00 38.76 122 ARG H O 1
ATOM 8085 N N . VAL H 1 123 ? 16.760 -11.163 -28.900 1.00 40.26 123 VAL H N 1
ATOM 8086 C CA . VAL H 1 123 ? 17.144 -11.980 -27.756 1.00 42.84 123 VAL H CA 1
ATOM 8087 C C . VAL H 1 123 ? 18.601 -11.757 -27.345 1.00 41.74 123 VAL H C 1
ATOM 8088 O O . VAL H 1 123 ? 18.905 -11.657 -26.157 1.00 40.90 123 VAL H O 1
ATOM 8092 N N . LYS H 1 124 ? 19.499 -11.672 -28.324 1.00 41.06 124 LYS H N 1
ATOM 8093 C CA . LYS H 1 124 ? 20.917 -11.462 -28.030 1.00 39.71 124 LYS H CA 1
ATOM 8094 C C . LYS H 1 124 ? 21.210 -10.059 -27.512 1.00 37.18 124 LYS H C 1
ATOM 8095 O O . LYS H 1 124 ? 22.235 -9.830 -26.868 1.00 34.30 124 LYS H O 1
ATOM 8101 N N . CYS H 1 125 ? 20.320 -9.117 -27.800 1.00 33.75 125 CYS H N 1
ATOM 8102 C CA . CYS H 1 125 ? 20.508 -7.755 -27.319 1.00 33.77 125 CYS H CA 1
ATOM 8103 C C . CYS H 1 125 ? 20.296 -7.772 -25.808 1.00 31.25 125 CYS H C 1
ATOM 8104 O O . CYS H 1 125 ? 21.002 -7.100 -25.061 1.00 31.23 125 CYS H O 1
ATOM 8107 N N . ALA H 1 126 ? 19.317 -8.559 -25.372 1.00 30.42 126 ALA H N 1
ATOM 8108 C CA . ALA H 1 126 ? 18.975 -8.653 -23.959 1.00 30.67 126 ALA H CA 1
ATOM 8109 C C . ALA H 1 126 ? 19.902 -9.566 -23.170 1.00 30.32 126 ALA H C 1
ATOM 8110 O O . ALA H 1 126 ? 20.286 -9.240 -22.050 1.00 30.63 126 ALA H O 1
ATOM 8112 N N . THR H 1 127 ? 20.273 -10.702 -23.755 1.00 31.77 127 THR H N 1
ATOM 8113 C CA . THR H 1 127 ? 21.131 -11.668 -23.070 1.00 31.56 127 THR H CA 1
ATOM 8114 C C . THR H 1 127 ? 22.629 -11.359 -23.059 1.00 32.45 127 THR H C 1
ATOM 8115 O O . THR H 1 127 ? 23.386 -11.958 -22.289 1.00 31.25 127 THR H O 1
ATOM 8119 N N . LEU H 1 128 ? 23.053 -10.418 -23.893 1.00 32.13 128 LEU H N 1
ATOM 8120 C CA . LEU H 1 128 ? 24.464 -10.072 -23.993 1.00 31.38 128 LEU H CA 1
ATOM 8121 C C . LEU H 1 128 ? 25.161 -9.706 -22.688 1.00 31.46 128 LEU H C 1
ATOM 8122 O O . LEU H 1 128 ? 26.255 -10.204 -22.395 1.00 28.13 128 LEU H O 1
ATOM 8127 N N . ALA H 1 129 ? 24.547 -8.818 -21.915 1.00 29.10 129 ALA H N 1
ATOM 8128 C CA . ALA H 1 129 ? 25.142 -8.379 -20.660 1.00 28.79 129 ALA H CA 1
ATOM 8129 C C . ALA H 1 129 ? 25.244 -9.525 -19.664 1.00 29.08 129 ALA H C 1
ATOM 8130 O O . ALA H 1 129 ? 26.165 -9.567 -18.842 1.00 27.99 129 ALA H O 1
ATOM 8132 N N . TRP H 1 130 ? 24.297 -10.455 -19.739 1.00 28.33 130 TRP H N 1
ATOM 8133 C CA . TRP H 1 130 ? 24.290 -11.595 -18.831 1.00 30.29 130 TRP H CA 1
ATOM 8134 C C . TRP H 1 130 ? 25.341 -12.654 -19.182 1.00 30.93 130 TRP H C 1
ATOM 8135 O O . TRP H 1 130 ? 25.931 -13.260 -18.290 1.00 31.91 130 TRP H O 1
ATOM 8146 N N . HIS H 1 131 ? 25.564 -12.893 -20.471 1.00 33.10 131 HIS H N 1
ATOM 8147 C CA . HIS H 1 131 ? 26.579 -13.863 -20.876 1.00 33.20 131 HIS H CA 1
ATOM 8148 C C . HIS H 1 131 ? 27.909 -13.289 -20.388 1.00 33.80 131 HIS H C 1
ATOM 8149 O O . HIS H 1 131 ? 28.760 -14.011 -19.870 1.00 35.22 131 HIS H O 1
ATOM 8156 N N . ALA H 1 132 ? 28.067 -11.977 -20.542 1.00 33.02 132 ALA H N 1
ATOM 8157 C CA . ALA H 1 132 ? 29.276 -11.279 -20.112 1.00 35.70 132 ALA H CA 1
ATOM 8158 C C . ALA H 1 132 ? 29.468 -11.416 -18.603 1.00 36.75 132 ALA H C 1
ATOM 8159 O O . ALA H 1 132 ? 30.575 -11.683 -18.133 1.00 37.72 132 ALA H O 1
ATOM 8161 N N . LEU H 1 133 ? 28.388 -11.228 -17.847 1.00 37.19 133 LEU H N 1
ATOM 8162 C CA . LEU H 1 133 ? 28.443 -11.356 -16.395 1.00 37.88 133 LEU H CA 1
ATOM 8163 C C . LEU H 1 133 ? 28.917 -12.756 -16.035 1.00 39.57 133 LEU H C 1
ATOM 8164 O O . LEU H 1 133 ? 29.856 -12.930 -15.255 1.00 37.57 133 LEU H O 1
ATOM 8169 N N . GLU H 1 134 ? 28.250 -13.752 -16.607 1.00 41.58 134 GLU H N 1
ATOM 8170 C CA . GLU H 1 134 ? 28.589 -15.143 -16.358 1.00 46.39 134 GLU H CA 1
ATOM 8171 C C . GLU H 1 134 ? 30.055 -15.433 -16.661 1.00 48.47 134 GLU H C 1
ATOM 8172 O O . GLU H 1 134 ? 30.725 -16.132 -15.906 1.00 50.02 134 GLU H O 1
ATOM 8178 N N . GLU H 1 135 ? 30.551 -14.891 -17.767 1.00 51.43 135 GLU H N 1
ATOM 8179 C CA . GLU H 1 135 ? 31.941 -15.105 -18.152 1.00 54.83 135 GLU H CA 1
ATOM 8180 C C . GLU H 1 135 ? 32.875 -14.358 -17.207 1.00 55.22 135 GLU H C 1
ATOM 8181 O O . GLU H 1 135 ? 34.003 -14.789 -16.963 1.00 55.95 135 GLU H O 1
ATOM 8187 N N . ALA H 1 136 ? 32.398 -13.235 -16.676 1.00 54.28 136 ALA H N 1
ATOM 8188 C CA . ALA H 1 136 ? 33.194 -12.437 -15.754 1.00 53.78 136 ALA H CA 1
ATOM 8189 C C . ALA H 1 136 ? 33.249 -13.105 -14.386 1.00 53.78 136 ALA H C 1
ATOM 8190 O O . ALA H 1 136 ? 34.178 -12.873 -13.613 1.00 53.52 136 ALA H O 1
ATOM 8192 N N . LEU H 1 137 ? 32.253 -13.937 -14.091 1.00 53.87 137 LEU H N 1
ATOM 8193 C CA . LEU H 1 137 ? 32.199 -14.628 -12.808 1.00 55.47 137 LEU H CA 1
ATOM 8194 C C . LEU H 1 137 ? 32.813 -16.023 -12.853 1.00 59.93 137 LEU H C 1
ATOM 8195 O O . LEU H 1 137 ? 33.214 -16.557 -11.819 1.00 59.39 137 LEU H O 1
ATOM 8200 N N . ARG H 1 138 ? 32.881 -16.614 -14.043 1.00 65.62 138 ARG H N 1
ATOM 8201 C CA . ARG H 1 138 ? 33.450 -17.951 -14.188 1.00 72.72 138 ARG H CA 1
ATOM 8202 C C . ARG H 1 138 ? 34.938 -17.955 -13.863 1.00 73.50 138 ARG H C 1
ATOM 8203 O O . ARG H 1 138 ? 35.474 -16.874 -13.537 1.00 73.94 138 ARG H O 1
ATOM 8211 N N . ASP I 1 5 ? -6.766 16.502 -29.112 1.00 85.13 5 ASP I N 1
ATOM 8212 C CA . ASP I 1 5 ? -5.336 16.345 -29.502 1.00 85.82 5 ASP I CA 1
ATOM 8213 C C . ASP I 1 5 ? -4.644 15.264 -28.688 1.00 84.63 5 ASP I C 1
ATOM 8214 O O . ASP I 1 5 ? -3.453 15.007 -28.867 1.00 83.01 5 ASP I O 1
ATOM 8219 N N . GLU I 1 6 ? -5.393 14.632 -27.792 1.00 84.65 6 GLU I N 1
ATOM 8220 C CA . GLU I 1 6 ? -4.844 13.579 -26.951 1.00 84.42 6 GLU I CA 1
ATOM 8221 C C . GLU I 1 6 ? -3.609 14.088 -26.222 1.00 83.35 6 GLU I C 1
ATOM 8222 O O . GLU I 1 6 ? -2.777 13.301 -25.770 1.00 82.53 6 GLU I O 1
ATOM 8228 N N . LEU I 1 7 ? -3.484 15.408 -26.117 1.00 81.82 7 LEU I N 1
ATOM 8229 C CA . LEU I 1 7 ? -2.361 15.993 -25.402 1.00 81.84 7 LEU I CA 1
ATOM 8230 C C . LEU I 1 7 ? -3.055 16.380 -24.105 1.00 81.33 7 LEU I C 1
ATOM 8231 O O . LEU I 1 7 ? -2.437 16.902 -23.174 1.00 82.69 7 LEU I O 1
ATOM 8236 N N . TYR I 1 8 ? -4.359 16.116 -24.069 1.00 80.04 8 TYR I N 1
ATOM 8237 C CA . TYR I 1 8 ? -5.178 16.395 -22.903 1.00 76.92 8 TYR I CA 1
ATOM 8238 C C . TYR I 1 8 ? -4.757 15.436 -21.799 1.00 71.95 8 TYR I C 1
ATOM 8239 O O . TYR I 1 8 ? -5.072 15.641 -20.628 1.00 70.07 8 TYR I O 1
ATOM 8248 N N . ARG I 1 9 ? -4.046 14.382 -22.188 1.00 66.74 9 ARG I N 1
ATOM 8249 C CA . ARG I 1 9 ? -3.542 13.407 -21.230 1.00 61.55 9 ARG I CA 1
ATOM 8250 C C . ARG I 1 9 ? -2.446 14.108 -20.437 1.00 55.30 9 ARG I C 1
ATOM 8251 O O . ARG I 1 9 ? -2.249 13.839 -19.251 1.00 51.22 9 ARG I O 1
ATOM 8259 N N . GLU I 1 10 ? -1.730 15.008 -21.108 1.00 50.12 10 GLU I N 1
ATOM 8260 C CA . GLU I 1 10 ? -0.661 15.761 -20.464 1.00 45.54 10 GLU I CA 1
ATOM 8261 C C . GLU I 1 10 ? -1.255 16.821 -19.549 1.00 40.48 10 GLU I C 1
ATOM 8262 O O . GLU I 1 10 ? -0.708 17.109 -18.488 1.00 36.49 10 GLU I O 1
ATOM 8268 N N . ILE I 1 11 ? -2.375 17.403 -19.967 1.00 38.57 11 ILE I N 1
ATOM 8269 C CA . ILE I 1 11 ? -3.039 18.419 -19.158 1.00 36.60 11 ILE I CA 1
ATOM 8270 C C . ILE I 1 11 ? -3.444 17.792 -17.827 1.00 35.29 11 ILE I C 1
ATOM 8271 O O . ILE I 1 11 ? -3.246 18.381 -16.764 1.00 34.05 11 ILE I O 1
ATOM 8276 N N . LEU I 1 12 ? -4.008 16.590 -17.886 1.00 35.24 12 LEU I N 1
ATOM 8277 C CA . LEU I 1 12 ? -4.420 15.903 -16.669 1.00 35.52 12 LEU I CA 1
ATOM 8278 C C . LEU I 1 12 ? -3.219 15.597 -15.787 1.00 34.57 12 LEU I C 1
ATOM 8279 O O . LEU I 1 12 ? -3.251 15.817 -14.582 1.00 32.06 12 LEU I O 1
ATOM 8284 N N . LEU I 1 13 ? -2.154 15.090 -16.397 1.00 36.36 13 LEU I N 1
ATOM 8285 C CA . LEU I 1 13 ? -0.949 14.753 -15.650 1.00 38.24 13 LEU I CA 1
ATOM 8286 C C . LEU I 1 13 ? -0.304 15.998 -15.048 1.00 36.71 13 LEU I C 1
ATOM 8287 O O . LEU I 1 13 ? 0.132 15.995 -13.900 1.00 34.65 13 LEU I O 1
ATOM 8292 N N . ASP I 1 14 ? -0.250 17.058 -15.844 1.00 34.42 14 ASP I N 1
ATOM 8293 C CA . ASP I 1 14 ? 0.351 18.316 -15.426 1.00 33.62 14 ASP I CA 1
ATOM 8294 C C . ASP I 1 14 ? -0.338 18.897 -14.190 1.00 32.49 14 ASP I C 1
ATOM 8295 O O . ASP I 1 14 ? 0.317 19.254 -13.208 1.00 32.30 14 ASP I O 1
ATOM 8300 N N . HIS I 1 15 ? -1.663 18.978 -14.239 1.00 31.84 15 HIS I N 1
ATOM 8301 C CA . HIS I 1 15 ? -2.436 19.530 -13.129 1.00 30.39 15 HIS I CA 1
ATOM 8302 C C . HIS I 1 15 ? -2.480 18.641 -11.891 1.00 32.31 15 HIS I C 1
ATOM 8303 O O . HIS I 1 15 ? -2.571 19.134 -10.767 1.00 30.00 15 HIS I O 1
ATOM 8310 N N . TYR I 1 16 ? -2.402 17.335 -12.097 1.00 36.20 16 TYR I N 1
ATOM 8311 C CA . TYR I 1 16 ? -2.410 16.392 -10.985 1.00 40.12 16 TYR I CA 1
ATOM 8312 C C . TYR I 1 16 ? -1.120 16.517 -10.177 1.00 41.96 16 TYR I C 1
ATOM 8313 O O . TYR I 1 16 ? -1.143 16.539 -8.946 1.00 43.58 16 TYR I O 1
ATOM 8322 N N . GLN I 1 17 ? 0.006 16.608 -10.872 1.00 42.67 17 GLN I N 1
ATOM 8323 C CA . GLN I 1 17 ? 1.292 16.708 -10.196 1.00 44.81 17 GLN I CA 1
ATOM 8324 C C . GLN I 1 17 ? 1.705 18.132 -9.821 1.00 43.51 17 GLN I C 1
ATOM 8325 O O . GLN I 1 17 ? 2.433 18.333 -8.852 1.00 44.27 17 GLN I O 1
ATOM 8331 N N . SER I 1 18 ? 1.238 19.119 -10.576 1.00 41.09 18 SER I N 1
ATOM 8332 C CA . SER I 1 18 ? 1.588 20.509 -10.290 1.00 38.65 18 SER I CA 1
ATOM 8333 C C . SER I 1 18 ? 0.322 21.350 -10.207 1.00 34.73 18 SER I C 1
ATOM 8334 O O . SER I 1 18 ? 0.109 22.230 -11.031 1.00 34.39 18 SER I O 1
ATOM 8337 N N . PRO I 1 19 ? -0.527 21.098 -9.199 1.00 32.82 19 PRO I N 1
ATOM 8338 C CA . PRO I 1 19 ? -1.766 21.873 -9.077 1.00 31.88 19 PRO I CA 1
ATOM 8339 C C . PRO I 1 19 ? -1.581 23.380 -8.995 1.00 30.78 19 PRO I C 1
ATOM 8340 O O . PRO I 1 19 ? -0.728 23.880 -8.261 1.00 30.50 19 PRO I O 1
ATOM 8344 N N . ARG I 1 20 ? -2.395 24.095 -9.763 1.00 30.00 20 ARG I N 1
ATOM 8345 C CA . ARG I 1 20 ? -2.364 25.552 -9.790 1.00 31.10 20 ARG I CA 1
ATOM 8346 C C . ARG I 1 20 ? -3.234 26.132 -8.690 1.00 32.03 20 ARG I C 1
ATOM 8347 O O . ARG I 1 20 ? -4.180 25.489 -8.222 1.00 31.98 20 ARG I O 1
ATOM 8355 N N . ASN I 1 21 ? -2.901 27.356 -8.290 1.00 32.63 21 ASN I N 1
ATOM 8356 C CA . ASN I 1 21 ? -3.656 28.086 -7.282 1.00 32.74 21 ASN I CA 1
ATOM 8357 C C . ASN I 1 21 ? -3.979 27.252 -6.052 1.00 33.40 21 ASN I C 1
ATOM 8358 O O . ASN I 1 21 ? -5.079 27.316 -5.495 1.00 34.30 21 ASN I O 1
ATOM 8363 N N . PHE I 1 22 ? -3.001 26.467 -5.631 1.00 36.06 22 PHE I N 1
ATOM 8364 C CA . PHE I 1 22 ? -3.152 25.622 -4.466 1.00 37.74 22 PHE I CA 1
ATOM 8365 C C . PHE I 1 22 ? -2.630 26.392 -3.257 1.00 40.32 22 PHE I C 1
ATOM 8366 O O . PHE I 1 22 ? -1.484 26.844 -3.246 1.00 40.69 22 PHE I O 1
ATOM 8374 N N . GLY I 1 23 ? -3.478 26.553 -2.248 1.00 40.86 23 GLY I N 1
ATOM 8375 C CA . GLY I 1 23 ? -3.070 27.276 -1.058 1.00 43.39 23 GLY I CA 1
ATOM 8376 C C . GLY I 1 23 ? -4.190 28.102 -0.453 1.00 44.60 23 GLY I C 1
ATOM 8377 O O . GLY I 1 23 ? -5.368 27.855 -0.712 1.00 44.25 23 GLY I O 1
ATOM 8378 N N . VAL I 1 24 ? -3.817 29.094 0.347 1.00 45.70 24 VAL I N 1
ATOM 8379 C CA . VAL I 1 24 ? -4.789 29.950 1.012 1.00 46.62 24 VAL I CA 1
ATOM 8380 C C . VAL I 1 24 ? -4.770 31.375 0.483 1.00 47.83 24 VAL I C 1
ATOM 8381 O O . VAL I 1 24 ? -3.731 31.880 0.057 1.00 46.37 24 VAL I O 1
ATOM 8385 N N . LEU I 1 25 ? -5.937 32.013 0.497 1.00 49.60 25 LEU I N 1
ATOM 8386 C CA . LEU I 1 25 ? -6.057 33.397 0.070 1.00 53.33 25 LEU I CA 1
ATOM 8387 C C . LEU I 1 25 ? -6.004 34.258 1.325 1.00 56.68 25 LEU I C 1
ATOM 8388 O O . LEU I 1 25 ? -6.843 34.119 2.215 1.00 56.32 25 LEU I O 1
ATOM 8393 N N . PRO I 1 26 ? -5.007 35.152 1.416 1.00 60.44 26 PRO I N 1
ATOM 8394 C CA . PRO I 1 26 ? -4.859 36.031 2.580 1.00 62.13 26 PRO I CA 1
ATOM 8395 C C . PRO I 1 26 ? -6.185 36.720 2.864 1.00 62.25 26 PRO I C 1
ATOM 8396 O O . PRO I 1 26 ? -6.773 36.573 3.936 1.00 61.83 26 PRO I O 1
ATOM 8400 N N . GLN I 1 27 ? -6.638 37.476 1.872 1.00 61.91 27 GLN I N 1
ATOM 8401 C CA . GLN I 1 27 ? -7.885 38.213 1.948 1.00 61.34 27 GLN I CA 1
ATOM 8402 C C . GLN I 1 27 ? -8.829 37.628 0.902 1.00 58.19 27 GLN I C 1
ATOM 8403 O O . GLN I 1 27 ? -8.583 37.729 -0.298 1.00 59.40 27 GLN I O 1
ATOM 8409 N N . ALA I 1 28 ? -9.900 36.997 1.364 1.00 53.87 28 ALA I N 1
ATOM 8410 C CA . ALA I 1 28 ? -10.864 36.397 0.456 1.00 49.03 28 ALA I CA 1
ATOM 8411 C C . ALA I 1 28 ? -12.255 36.984 0.651 1.00 46.08 28 ALA I C 1
ATOM 8412 O O . ALA I 1 28 ? -12.621 37.401 1.751 1.00 44.73 28 ALA I O 1
ATOM 8414 N N . THR I 1 29 ? -13.026 37.009 -0.427 1.00 43.17 29 THR I N 1
ATOM 8415 C CA . THR I 1 29 ? -14.384 37.522 -0.376 1.00 41.99 29 THR I CA 1
ATOM 8416 C C . THR I 1 29 ? -15.352 36.382 -0.077 1.00 40.60 29 THR I C 1
ATOM 8417 O O . THR I 1 29 ? -16.271 36.535 0.723 1.00 40.00 29 THR I O 1
ATOM 8421 N N . LYS I 1 30 ? -15.129 35.236 -0.718 1.00 39.58 30 LYS I N 1
ATOM 8422 C CA . LYS I 1 30 ? -15.992 34.070 -0.539 1.00 39.66 30 LYS I CA 1
ATOM 8423 C C . LYS I 1 30 ? -15.178 32.814 -0.235 1.00 39.98 30 LYS I C 1
ATOM 8424 O O . LYS I 1 30 ? -13.995 32.734 -0.564 1.00 39.13 30 LYS I O 1
ATOM 8430 N N . GLN I 1 31 ? -15.817 31.827 0.380 1.00 40.17 31 GLN I N 1
ATOM 8431 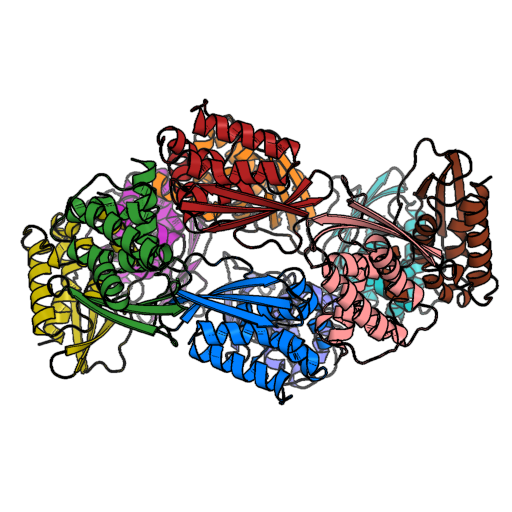C CA . GLN I 1 31 ? -15.133 30.587 0.716 1.00 41.82 31 GLN I CA 1
ATOM 8432 C C . GLN I 1 31 ? -16.144 29.487 1.003 1.00 41.63 31 GLN I C 1
ATOM 8433 O O . GLN I 1 31 ? -17.129 29.710 1.709 1.00 41.32 31 GLN I O 1
ATOM 8439 N N . ALA I 1 32 ? -15.903 28.304 0.447 1.00 39.84 32 ALA I N 1
ATOM 8440 C CA . ALA I 1 32 ? -16.792 27.165 0.648 1.00 39.36 32 ALA I CA 1
ATOM 8441 C C . ALA I 1 32 ? -16.042 25.855 0.452 1.00 41.25 32 ALA I C 1
ATOM 8442 O O . ALA I 1 32 ? -15.258 25.704 -0.489 1.00 41.78 32 ALA I O 1
ATOM 8444 N N . GLY I 1 33 ? -16.288 24.911 1.349 1.00 41.82 33 GLY I N 1
ATOM 8445 C CA . GLY I 1 33 ? -15.631 23.625 1.261 1.00 43.73 33 GLY I CA 1
ATOM 8446 C C . GLY I 1 33 ? -16.540 22.535 0.734 1.00 45.73 33 GLY I C 1
ATOM 8447 O O . GLY I 1 33 ? -17.745 22.725 0.552 1.00 46.39 33 GLY I O 1
ATOM 8448 N N . GLY I 1 34 ? -15.942 21.379 0.484 1.00 47.91 34 GLY I N 1
ATOM 8449 C CA . GLY I 1 34 ? -16.681 20.239 -0.014 1.00 49.42 34 GLY I CA 1
ATOM 8450 C C . GLY I 1 34 ? -15.927 19.005 0.423 1.00 52.40 34 GLY I C 1
ATOM 8451 O O . GLY I 1 34 ? -14.723 19.067 0.685 1.00 50.22 34 GLY I O 1
ATOM 8452 N N . MET I 1 35 ? -16.615 17.877 0.515 1.00 56.43 35 MET I N 1
ATOM 8453 C CA . MET I 1 35 ? -15.935 16.671 0.938 1.00 61.37 35 MET I CA 1
ATOM 8454 C C . MET I 1 35 ? -16.599 15.429 0.387 1.00 62.24 35 MET I C 1
ATOM 8455 O O . MET I 1 35 ? -17.808 15.401 0.163 1.00 58.73 35 MET I O 1
ATOM 8460 N N . ASN I 1 36 ? -15.787 14.406 0.156 1.00 66.83 36 ASN I N 1
ATOM 8461 C CA . ASN I 1 36 ? -16.275 13.141 -0.360 1.00 72.10 36 ASN I CA 1
ATOM 8462 C C . ASN I 1 36 ? -15.743 12.043 0.556 1.00 73.22 36 ASN I C 1
ATOM 8463 O O . ASN I 1 36 ? -14.656 11.509 0.338 1.00 70.41 36 ASN I O 1
ATOM 8468 N N . PRO I 1 37 ? -16.507 11.706 1.606 1.00 75.49 37 PRO I N 1
ATOM 8469 C CA . PRO I 1 37 ? -16.142 10.677 2.583 1.00 77.05 37 PRO I CA 1
ATOM 8470 C C . PRO I 1 37 ? -15.713 9.357 1.952 1.00 76.80 37 PRO I C 1
ATOM 8471 O O . PRO I 1 37 ? -14.736 8.745 2.386 1.00 79.09 37 PRO I O 1
ATOM 8475 N N . SER I 1 38 ? -16.446 8.922 0.930 1.00 75.12 38 SER I N 1
ATOM 8476 C CA . SER I 1 38 ? -16.131 7.669 0.255 1.00 71.38 38 SER I CA 1
ATOM 8477 C C . SER I 1 38 ? -14.687 7.613 -0.226 1.00 68.58 38 SER I C 1
ATOM 8478 O O . SER I 1 38 ? -13.873 6.878 0.333 1.00 68.60 38 SER I O 1
ATOM 8481 N N . CYS I 1 39 ? -14.364 8.395 -1.251 1.00 64.44 39 CYS I N 1
ATOM 8482 C CA . CYS I 1 39 ? -13.008 8.400 -1.781 1.00 59.84 39 CYS I CA 1
ATOM 8483 C C . CYS I 1 39 ? -12.028 9.025 -0.795 1.00 59.88 39 CYS I C 1
ATOM 8484 O O . CYS I 1 39 ? -10.884 8.581 -0.667 1.00 59.65 39 CYS I O 1
ATOM 8487 N N . GLY I 1 40 ? -12.481 10.058 -0.096 1.00 58.70 40 GLY I N 1
ATOM 8488 C CA . GLY I 1 40 ? -11.621 10.723 0.862 1.00 60.11 40 GLY I CA 1
ATOM 8489 C C . GLY I 1 40 ? -11.180 12.077 0.347 1.00 59.25 40 GLY I C 1
ATOM 8490 O O . GLY I 1 40 ? -10.247 12.681 0.883 1.00 61.09 40 GLY I O 1
ATOM 8491 N N . ASP I 1 41 ? -11.855 12.553 -0.696 1.00 56.94 41 ASP I N 1
ATOM 8492 C CA . ASP I 1 41 ? -11.535 13.845 -1.291 1.00 53.87 41 ASP I CA 1
ATOM 8493 C C . ASP I 1 41 ? -12.112 14.994 -0.467 1.00 54.89 41 ASP I C 1
ATOM 8494 O O . ASP I 1 41 ? -13.242 14.927 0.011 1.00 55.04 41 ASP I O 1
ATOM 8499 N N . GLN I 1 42 ? -11.322 16.043 -0.295 1.00 55.88 42 GLN I N 1
ATOM 8500 C CA . GLN I 1 42 ? -11.766 17.225 0.425 1.00 56.30 42 GLN I CA 1
ATOM 8501 C C . GLN I 1 42 ? -11.156 18.419 -0.274 1.00 53.29 42 GLN I C 1
ATOM 8502 O O . GLN I 1 42 ? -9.974 18.412 -0.622 1.00 51.54 42 GLN I O 1
ATOM 8508 N N . VAL I 1 43 ? -11.965 19.446 -0.482 1.00 49.58 43 VAL I N 1
ATOM 8509 C CA . VAL I 1 43 ? -11.482 20.641 -1.141 1.00 46.77 43 VAL I CA 1
ATOM 8510 C C . VAL I 1 43 ? -12.231 21.847 -0.629 1.00 47.74 43 VAL I C 1
ATOM 8511 O O . VAL I 1 43 ? -13.445 21.796 -0.426 1.00 48.01 43 VAL I O 1
ATOM 8515 N N . GLU I 1 44 ? -11.495 22.923 -0.393 1.00 49.06 44 GLU I N 1
ATOM 8516 C CA . GLU I 1 44 ? -12.099 24.163 0.041 1.00 50.85 44 GLU I CA 1
ATOM 8517 C C . GLU I 1 44 ? -11.645 25.199 -0.976 1.00 46.24 44 GLU I C 1
ATOM 8518 O O . GLU I 1 44 ? -10.462 25.286 -1.310 1.00 44.88 44 GLU I O 1
ATOM 8524 N N . VAL I 1 45 ? -12.599 25.959 -1.492 1.00 40.72 45 VAL I N 1
ATOM 8525 C CA . VAL I 1 45 ? -12.305 26.974 -2.483 1.00 36.39 45 VAL I CA 1
ATOM 8526 C C . VAL I 1 45 ? -12.433 28.352 -1.863 1.00 36.67 45 VAL I C 1
ATOM 8527 O O . VAL I 1 45 ? -13.411 28.645 -1.174 1.00 35.83 45 VAL I O 1
ATOM 8531 N N . MET I 1 46 ? -11.427 29.184 -2.095 1.00 34.68 46 MET I N 1
ATOM 8532 C CA . MET I 1 46 ? -11.423 30.552 -1.599 1.00 35.62 46 MET I CA 1
ATOM 8533 C C . MET I 1 46 ? -11.426 31.451 -2.825 1.00 31.83 46 MET I C 1
ATOM 8534 O O . MET I 1 46 ? -10.725 31.187 -3.801 1.00 29.28 46 MET I O 1
ATOM 8539 N N . VAL I 1 47 ? -12.224 32.509 -2.778 1.00 29.82 47 VAL I N 1
ATOM 8540 C CA . VAL I 1 47 ? -12.328 33.418 -3.903 1.00 30.25 47 VAL I CA 1
ATOM 8541 C C . VAL I 1 47 ? -12.315 34.880 -3.474 1.00 32.56 47 VAL I C 1
ATOM 8542 O O . VAL I 1 47 ? -12.881 35.248 -2.441 1.00 32.74 47 VAL I O 1
ATOM 8546 N N . LEU I 1 48 ? -11.657 35.704 -4.280 1.00 32.47 48 LEU I N 1
ATOM 8547 C CA . LEU I 1 48 ? -11.587 37.137 -4.032 1.00 34.98 48 LEU I CA 1
ATOM 8548 C C . LEU I 1 48 ? -12.346 37.809 -5.168 1.00 35.38 48 LEU I C 1
ATOM 8549 O O . LEU I 1 48 ? -11.962 37.703 -6.335 1.00 34.34 48 LEU I O 1
ATOM 8554 N N . LEU I 1 49 ? -13.429 38.495 -4.828 1.00 36.31 49 LEU I N 1
ATOM 8555 C CA . LEU I 1 49 ? -14.225 39.166 -5.839 1.00 38.81 49 LEU I CA 1
ATOM 8556 C C . LEU I 1 49 ? -13.961 40.661 -5.883 1.00 40.87 49 LEU I C 1
ATOM 8557 O O . LEU I 1 49 ? -13.750 41.298 -4.858 1.00 39.66 49 LEU I O 1
ATOM 8562 N N . GLU I 1 50 ? -13.963 41.201 -7.094 1.00 44.91 50 GLU I N 1
ATOM 8563 C CA . GLU I 1 50 ? -13.788 42.626 -7.323 1.00 48.80 50 GLU I CA 1
ATOM 8564 C C . GLU I 1 50 ? -14.873 42.918 -8.345 1.00 49.38 50 GLU I C 1
ATOM 8565 O O . GLU I 1 50 ? -14.744 42.572 -9.519 1.00 48.83 50 GLU I O 1
ATOM 8571 N N . GLY I 1 51 ? -15.961 43.527 -7.880 1.00 50.55 51 GLY I N 1
ATOM 8572 C CA . GLY I 1 51 ? -17.078 43.810 -8.760 1.00 51.73 51 GLY I CA 1
ATOM 8573 C C . GLY I 1 51 ? -17.759 42.479 -9.009 1.00 52.44 51 GLY I C 1
ATOM 8574 O O . GLY I 1 51 ? -18.177 41.813 -8.062 1.00 52.36 51 GLY I O 1
ATOM 8575 N N . ASP I 1 52 ? -17.865 42.087 -10.274 1.00 52.96 52 ASP I N 1
ATOM 8576 C CA . ASP I 1 52 ? -18.468 40.808 -10.631 1.00 53.47 52 ASP I CA 1
ATOM 8577 C C . ASP I 1 52 ? -17.392 39.898 -11.206 1.00 51.74 52 ASP I C 1
ATOM 8578 O O . ASP I 1 52 ? -17.688 38.965 -11.952 1.00 51.52 52 ASP I O 1
ATOM 8583 N N . THR I 1 53 ? -16.140 40.170 -10.855 1.00 49.07 53 THR I N 1
ATOM 8584 C CA . THR I 1 53 ? -15.033 39.380 -11.368 1.00 47.27 53 THR I CA 1
ATOM 8585 C C . THR I 1 53 ? -14.268 38.614 -10.299 1.00 45.37 53 THR I C 1
ATOM 8586 O O . THR I 1 53 ? -14.005 39.125 -9.210 1.00 44.10 53 THR I O 1
ATOM 8590 N N . ILE I 1 54 ? -13.913 37.376 -10.628 1.00 43.64 54 ILE I N 1
ATOM 8591 C CA . ILE I 1 54 ? -13.143 36.529 -9.730 1.00 40.86 54 ILE I CA 1
ATOM 8592 C C . ILE I 1 54 ? -11.698 37.001 -9.866 1.00 40.31 54 ILE I C 1
ATOM 8593 O O . ILE I 1 54 ? -10.958 36.533 -10.727 1.00 40.92 54 ILE I O 1
ATOM 8598 N N . ALA I 1 55 ? -11.318 37.960 -9.029 1.00 40.00 55 ALA I N 1
ATOM 8599 C CA . ALA I 1 55 ? -9.970 38.516 -9.055 1.00 39.53 55 ALA I CA 1
ATOM 8600 C C . ALA I 1 55 ? -8.937 37.417 -8.855 1.00 38.28 55 ALA I C 1
ATOM 8601 O O . ALA I 1 55 ? -8.035 37.246 -9.672 1.00 37.73 55 ALA I O 1
ATOM 8603 N N . ASP I 1 56 ? -9.070 36.681 -7.757 1.00 35.81 56 ASP I N 1
ATOM 8604 C CA . ASP I 1 56 ? -8.153 35.592 -7.463 1.00 33.29 56 ASP I CA 1
ATOM 8605 C C . ASP I 1 56 ? -8.933 34.423 -6.879 1.00 31.22 56 ASP I C 1
ATOM 8606 O O . ASP I 1 56 ? -10.019 34.599 -6.323 1.00 30.60 56 ASP I O 1
ATOM 8611 N N . ILE I 1 57 ? -8.381 33.226 -7.007 1.00 28.96 57 ILE I N 1
ATOM 8612 C CA . ILE I 1 57 ? -9.033 32.045 -6.471 1.00 26.96 57 ILE I CA 1
ATOM 8613 C C . ILE I 1 57 ? -7.990 30.995 -6.155 1.00 28.65 57 ILE I C 1
ATOM 8614 O O . ILE I 1 57 ? -6.993 30.864 -6.867 1.00 27.28 57 ILE I O 1
ATOM 8619 N N . ARG I 1 58 ? -8.214 30.262 -5.071 1.00 27.06 58 ARG I N 1
ATOM 8620 C CA . ARG I 1 58 ? -7.298 29.212 -4.667 1.00 29.89 58 ARG I CA 1
ATOM 8621 C C . ARG I 1 58 ? -8.062 28.085 -3.996 1.00 29.76 58 ARG I C 1
ATOM 8622 O O . ARG I 1 58 ? -9.187 28.275 -3.540 1.00 28.75 58 ARG I O 1
ATOM 8630 N N . PHE I 1 59 ? -7.470 26.899 -3.979 1.00 29.06 59 PHE I N 1
ATOM 8631 C CA . PHE I 1 59 ? -8.114 25.768 -3.340 1.00 29.92 59 PHE I CA 1
ATOM 8632 C C . PHE I 1 59 ? -7.132 25.055 -2.430 1.00 32.92 59 PHE I C 1
ATOM 8633 O O . PHE I 1 59 ? -5.922 25.251 -2.524 1.00 32.77 59 PHE I O 1
ATOM 8641 N N . GLN I 1 60 ? -7.676 24.247 -1.532 1.00 36.87 60 GLN I N 1
ATOM 8642 C CA . GLN I 1 60 ? -6.879 23.462 -0.607 1.00 41.15 60 GLN I CA 1
ATOM 8643 C C . GLN I 1 60 ? -7.588 22.134 -0.442 1.00 42.02 60 GLN I C 1
ATOM 8644 O O . GLN I 1 60 ? -8.744 21.987 -0.830 1.00 40.96 60 GLN I O 1
ATOM 8650 N N . GLY I 1 61 ? -6.887 21.162 0.119 1.00 44.00 61 GLY I N 1
ATOM 8651 C CA . GLY I 1 61 ? -7.492 19.866 0.322 1.00 46.32 61 GLY I CA 1
ATOM 8652 C C . GLY I 1 61 ? -6.635 18.754 -0.231 1.00 48.51 61 GLY I C 1
ATOM 8653 O O . GLY I 1 61 ? -5.614 18.993 -0.874 1.00 48.38 61 GLY I O 1
ATOM 8654 N N . GLN I 1 62 ? -7.065 17.528 0.028 1.00 50.59 62 GLN I N 1
ATOM 8655 C CA . GLN I 1 62 ? -6.357 16.351 -0.432 1.00 52.57 62 GLN I CA 1
ATOM 8656 C C . GLN I 1 62 ? -7.364 15.360 -0.984 1.00 48.86 62 GLN I C 1
ATOM 8657 O O . GLN I 1 62 ? -8.538 15.382 -0.618 1.00 49.09 62 GLN I O 1
ATOM 8663 N N . GLY I 1 63 ? -6.903 14.502 -1.882 1.00 44.57 63 GLY I N 1
ATOM 8664 C CA . GLY I 1 63 ? -7.780 13.518 -2.476 1.00 39.86 63 GLY I CA 1
ATOM 8665 C C . GLY I 1 63 ? -7.096 12.803 -3.616 1.00 37.67 63 GLY I C 1
ATOM 8666 O O . GLY I 1 63 ? -5.879 12.867 -3.763 1.00 37.68 63 GLY I O 1
ATOM 8667 N N . CYS I 1 64 ? -7.881 12.116 -4.429 1.00 35.78 64 CYS I N 1
ATOM 8668 C CA . CYS I 1 64 ? -7.340 11.382 -5.558 1.00 36.45 64 CYS I CA 1
ATOM 8669 C C . CYS I 1 64 ? -6.797 12.333 -6.630 1.00 37.33 64 CYS I C 1
ATOM 8670 O O . CYS I 1 64 ? -7.057 13.541 -6.608 1.00 35.55 64 CYS I O 1
ATOM 8673 N N . ALA I 1 65 ? -6.051 11.770 -7.573 1.00 37.36 65 ALA I N 1
ATOM 8674 C CA . ALA I 1 65 ? -5.471 12.551 -8.655 1.00 37.24 65 ALA I CA 1
ATOM 8675 C C . ALA I 1 65 ? -6.559 13.288 -9.427 1.00 37.03 65 ALA I C 1
ATOM 8676 O O . ALA I 1 65 ? -6.385 14.450 -9.805 1.00 35.95 65 ALA I O 1
ATOM 8678 N N . ILE I 1 66 ? -7.684 12.614 -9.650 1.00 35.36 66 ILE I N 1
ATOM 8679 C CA . ILE I 1 66 ? -8.790 13.201 -10.396 1.00 34.85 66 ILE I CA 1
ATOM 8680 C C . ILE I 1 66 ? -9.371 14.446 -9.739 1.00 33.30 66 ILE I C 1
ATOM 8681 O O . ILE I 1 66 ? -9.679 15.423 -10.424 1.00 31.58 66 ILE I O 1
ATOM 8686 N N . SER I 1 67 ? -9.522 14.413 -8.419 1.00 30.20 67 SER I N 1
ATOM 8687 C CA . SER I 1 67 ? -10.065 15.557 -7.708 1.00 29.80 67 SER I CA 1
ATOM 8688 C C . SER I 1 67 ? -9.052 16.696 -7.651 1.00 27.76 67 SER I C 1
ATOM 8689 O O . SER I 1 67 ? -9.425 17.859 -7.742 1.00 25.68 67 SER I O 1
ATOM 8692 N N . THR I 1 68 ? -7.770 16.364 -7.523 1.00 25.49 68 THR I N 1
ATOM 8693 C CA . THR I 1 68 ? -6.729 17.392 -7.459 1.00 25.23 68 THR I CA 1
ATOM 8694 C C . THR I 1 68 ? -6.575 18.096 -8.813 1.00 23.42 68 THR I C 1
ATOM 8695 O O . THR I 1 68 ? -6.471 19.326 -8.886 1.00 19.41 68 THR I O 1
ATOM 8699 N N . ALA I 1 69 ? -6.568 17.310 -9.881 1.00 22.56 69 ALA I N 1
ATOM 8700 C CA . ALA I 1 69 ? -6.433 17.866 -11.220 1.00 22.79 69 ALA I CA 1
ATOM 8701 C C . ALA I 1 69 ? -7.664 18.706 -11.536 1.00 24.48 69 ALA I C 1
ATOM 8702 O O . ALA I 1 69 ? -7.567 19.787 -12.137 1.00 22.40 69 ALA I O 1
ATOM 8704 N N . SER I 1 70 ? -8.830 18.213 -11.122 1.00 22.20 70 SER I N 1
ATOM 8705 C CA . SER I 1 70 ? -10.074 18.930 -11.380 1.00 22.78 70 SER I CA 1
ATOM 8706 C C . SER I 1 70 ? -10.103 20.288 -10.678 1.00 22.17 70 SER I C 1
ATOM 8707 O O . SER I 1 70 ? -10.501 21.293 -11.281 1.00 21.32 70 SER I O 1
ATOM 8710 N N . ALA I 1 71 ? -9.684 20.327 -9.414 1.00 21.21 71 ALA I N 1
ATOM 8711 C CA . ALA I 1 71 ? -9.674 21.586 -8.668 1.00 21.25 71 ALA I CA 1
ATOM 8712 C C . ALA I 1 71 ? -8.701 22.571 -9.327 1.00 19.24 71 ALA I C 1
ATOM 8713 O O . ALA I 1 71 ? -9.025 23.737 -9.528 1.00 18.30 71 ALA I O 1
ATOM 8715 N N . SER I 1 72 ? -7.520 22.084 -9.688 1.00 20.88 72 SER I N 1
ATOM 8716 C CA . SER I 1 72 ? -6.511 22.919 -10.338 1.00 21.67 72 SER I CA 1
ATOM 8717 C C . SER I 1 72 ? -7.085 23.505 -11.624 1.00 21.59 72 SER I C 1
ATOM 8718 O O . SER I 1 72 ? -7.092 24.726 -11.821 1.00 21.22 72 SER I O 1
ATOM 8721 N N . LEU I 1 73 ? -7.575 22.628 -12.490 1.00 19.58 73 LEU I N 1
ATOM 8722 C CA . LEU I 1 73 ? -8.146 23.047 -13.763 1.00 21.68 73 LEU I CA 1
ATOM 8723 C C . LEU I 1 73 ? -9.296 24.036 -13.594 1.00 22.67 73 LEU I C 1
ATOM 8724 O O . LEU I 1 73 ? -9.446 24.967 -14.383 1.00 22.87 73 LEU I O 1
ATOM 8729 N N . MET I 1 74 ? -10.106 23.832 -12.562 1.00 21.74 74 MET I N 1
ATOM 8730 C CA . MET I 1 74 ? -11.239 24.714 -12.297 1.00 22.11 74 MET I CA 1
ATOM 8731 C C . MET I 1 74 ? -10.770 26.121 -11.919 1.00 21.95 74 MET I C 1
ATOM 8732 O O . MET I 1 74 ? -11.306 27.115 -12.414 1.00 21.07 74 MET I O 1
ATOM 8737 N N . THR I 1 75 ? -9.766 26.212 -11.052 1.00 21.45 75 THR I N 1
ATOM 8738 C CA . THR I 1 75 ? -9.263 27.516 -10.633 1.00 22.95 75 THR I CA 1
ATOM 8739 C C . THR I 1 75 ? -8.710 28.282 -11.828 1.00 26.66 75 THR I C 1
ATOM 8740 O O . THR I 1 75 ? -8.921 29.490 -11.949 1.00 24.49 75 THR I O 1
ATOM 8744 N N . GLU I 1 76 ? -8.000 27.582 -12.707 1.00 27.58 76 GLU I N 1
ATOM 8745 C CA . GLU I 1 76 ? -7.449 28.229 -13.893 1.00 31.09 76 GLU I CA 1
ATOM 8746 C C . GLU I 1 76 ? -8.550 28.617 -14.872 1.00 30.98 76 GLU I C 1
ATOM 8747 O O . GLU I 1 76 ? -8.444 29.624 -15.572 1.00 32.85 76 GLU I O 1
ATOM 8753 N N . ALA I 1 77 ? -9.609 27.821 -14.910 1.00 28.87 77 ALA I N 1
ATOM 8754 C CA . ALA I 1 77 ? -10.720 28.065 -15.814 1.00 29.47 77 ALA I CA 1
ATOM 8755 C C . ALA I 1 77 ? -11.591 29.270 -15.467 1.00 31.36 77 ALA I C 1
ATOM 8756 O O . ALA I 1 77 ? -12.185 29.879 -16.360 1.00 32.35 77 ALA I O 1
ATOM 8758 N N . VAL I 1 78 ? -11.683 29.624 -14.190 1.00 29.88 78 VAL I N 1
ATOM 8759 C CA . VAL I 1 78 ? -12.541 30.741 -13.820 1.00 30.37 78 VAL I CA 1
ATOM 8760 C C . VAL I 1 78 ? -11.843 32.022 -13.377 1.00 33.09 78 VAL I C 1
ATOM 8761 O O . VAL I 1 78 ? -12.466 33.091 -13.374 1.00 33.38 78 VAL I O 1
ATOM 8765 N N . LYS I 1 79 ? -10.568 31.931 -13.005 1.00 32.48 79 LYS I N 1
ATOM 8766 C CA . LYS I 1 79 ? -9.844 33.114 -12.562 1.00 36.34 79 LYS I CA 1
ATOM 8767 C C . LYS I 1 79 ? -9.914 34.220 -13.622 1.00 38.01 79 LYS I C 1
ATOM 8768 O O . LYS I 1 79 ? -9.680 33.976 -14.806 1.00 38.14 79 LYS I O 1
ATOM 8774 N N . GLY I 1 80 ? -10.257 35.430 -13.190 1.00 39.09 80 GLY I N 1
ATOM 8775 C CA . GLY I 1 80 ? -10.350 36.548 -14.114 1.00 40.55 80 GLY I CA 1
ATOM 8776 C C . GLY I 1 80 ? -11.677 36.667 -14.843 1.00 42.17 80 GLY I C 1
ATOM 8777 O O . GLY I 1 80 ? -11.923 37.651 -15.538 1.00 41.73 80 GLY I O 1
ATOM 8778 N N . LYS I 1 81 ? -12.539 35.668 -14.696 1.00 44.84 81 LYS I N 1
ATOM 8779 C CA . LYS I 1 81 ? -13.838 35.689 -15.358 1.00 47.76 81 LYS I CA 1
ATOM 8780 C C . LYS I 1 81 ? -14.886 36.293 -14.428 1.00 46.44 81 LYS I C 1
ATOM 8781 O O . LYS I 1 81 ? -14.614 36.532 -13.254 1.00 43.93 81 LYS I O 1
ATOM 8787 N N . LYS I 1 82 ? -16.080 36.544 -14.956 1.00 46.93 82 LYS I N 1
ATOM 8788 C CA . LYS I 1 82 ? -17.155 37.105 -14.145 1.00 48.69 82 LYS I CA 1
ATOM 8789 C C . LYS I 1 82 ? -17.895 35.960 -13.463 1.00 47.57 82 LYS I C 1
ATOM 8790 O O . LYS I 1 82 ? -17.959 34.854 -13.998 1.00 47.04 82 LYS I O 1
ATOM 8796 N N . VAL I 1 83 ? -18.447 36.220 -12.282 1.00 47.14 83 VAL I N 1
ATOM 8797 C CA . VAL I 1 83 ? -19.164 35.189 -11.540 1.00 47.39 83 VAL I CA 1
ATOM 8798 C C . VAL I 1 83 ? -20.178 34.462 -12.412 1.00 49.30 83 VAL I C 1
ATOM 8799 O O . VAL I 1 83 ? -20.326 33.242 -12.322 1.00 49.12 83 VAL I O 1
ATOM 8803 N N . ALA I 1 84 ? -20.874 35.212 -13.258 1.00 50.59 84 ALA I N 1
ATOM 8804 C CA . ALA I 1 84 ? -21.869 34.626 -14.142 1.00 53.04 84 ALA I CA 1
ATOM 8805 C C . ALA I 1 84 ? -21.204 33.667 -15.121 1.00 54.03 84 ALA I C 1
ATOM 8806 O O . ALA I 1 84 ? -21.664 32.537 -15.307 1.00 55.04 84 ALA I O 1
ATOM 8808 N N . GLU I 1 85 ? -20.118 34.122 -15.740 1.00 54.21 85 GLU I N 1
ATOM 8809 C CA . GLU I 1 85 ? -19.386 33.314 -16.705 1.00 53.33 85 GLU I CA 1
ATOM 8810 C C . GLU I 1 85 ? -18.783 32.081 -16.045 1.00 50.28 85 GLU I C 1
ATOM 8811 O O . GLU I 1 85 ? -18.583 31.054 -16.694 1.00 48.89 85 GLU I O 1
ATOM 8817 N N . ALA I 1 86 ? -18.494 32.189 -14.752 1.00 46.08 86 ALA I N 1
ATOM 8818 C CA . ALA I 1 86 ? -17.911 31.082 -14.005 1.00 44.08 86 ALA I CA 1
ATOM 8819 C C . ALA I 1 86 ? -18.975 30.026 -13.724 1.00 43.75 86 ALA I C 1
ATOM 8820 O O . ALA I 1 86 ? -18.733 28.828 -13.873 1.00 40.59 86 ALA I O 1
ATOM 8822 N N . LEU I 1 87 ? -20.156 30.479 -13.320 1.00 44.16 87 LEU I N 1
ATOM 8823 C CA . LEU I 1 87 ? -21.247 29.570 -13.016 1.00 47.74 87 LEU I CA 1
ATOM 8824 C C . LEU I 1 87 ? -21.713 28.829 -14.265 1.00 49.03 87 LEU I C 1
ATOM 8825 O O . LEU I 1 87 ? -22.325 27.766 -14.169 1.00 49.00 87 LEU I O 1
ATOM 8830 N N . GLU I 1 88 ? -21.416 29.388 -15.434 1.00 50.55 88 GLU I N 1
ATOM 8831 C CA . GLU I 1 88 ? -21.809 28.755 -16.685 1.00 54.78 88 GLU I CA 1
ATOM 8832 C C . GLU I 1 88 ? -20.872 27.622 -17.060 1.00 55.76 88 GLU I C 1
ATOM 8833 O O . GLU I 1 88 ? -21.295 26.634 -17.659 1.00 58.04 88 GLU I O 1
ATOM 8839 N N . LEU I 1 89 ? -19.597 27.766 -16.716 1.00 54.79 89 LEU I N 1
ATOM 8840 C CA . LEU I 1 89 ? -18.628 26.718 -16.998 1.00 52.41 89 LEU I CA 1
ATOM 8841 C C . LEU I 1 89 ? -18.930 25.578 -16.035 1.00 52.21 89 LEU I C 1
ATOM 8842 O O . LEU I 1 89 ? -18.770 24.406 -16.370 1.00 54.07 89 LEU I O 1
ATOM 8847 N N . SER I 1 90 ? -19.383 25.938 -14.838 1.00 50.73 90 SER I N 1
ATOM 8848 C CA . SER I 1 90 ? -19.710 24.959 -13.817 1.00 50.06 90 SER I CA 1
ATOM 8849 C C . SER I 1 90 ? -20.872 24.079 -14.255 1.00 51.87 90 SER I C 1
ATOM 8850 O O . SER I 1 90 ? -20.716 22.869 -14.400 1.00 51.83 90 SER I O 1
ATOM 8853 N N . ARG I 1 91 ? -22.037 24.691 -14.459 1.00 52.82 91 ARG I N 1
ATOM 8854 C CA . ARG I 1 91 ? -23.220 23.946 -14.879 1.00 55.68 91 ARG I CA 1
ATOM 8855 C C . ARG I 1 91 ? -22.854 23.060 -16.071 1.00 54.92 91 ARG I C 1
ATOM 8856 O O . ARG I 1 91 ? -23.174 21.871 -16.093 1.00 55.02 91 ARG I O 1
ATOM 8864 N N . LYS I 1 92 ? -22.169 23.652 -17.048 1.00 53.78 92 LYS I N 1
ATOM 8865 C CA . LYS I 1 92 ? -21.732 22.926 -18.237 1.00 51.49 92 LYS I CA 1
ATOM 8866 C C . LYS I 1 92 ? -20.866 21.712 -17.903 1.00 49.90 92 LYS I C 1
ATOM 8867 O O . LYS I 1 92 ? -21.221 20.574 -18.220 1.00 48.35 92 LYS I O 1
ATOM 8873 N N . PHE I 1 93 ? -19.726 21.966 -17.268 1.00 47.90 93 PHE I N 1
ATOM 8874 C CA . PHE I 1 93 ? -18.792 20.905 -16.896 1.00 47.37 93 PHE I CA 1
ATOM 8875 C C . PHE I 1 93 ? -19.497 19.745 -16.211 1.00 48.72 93 PHE I C 1
ATOM 8876 O O . PHE I 1 93 ? -19.190 18.580 -16.449 1.00 50.91 93 PHE I O 1
ATOM 8884 N N . GLN I 1 94 ? -20.432 20.078 -15.333 1.00 50.84 94 GLN I N 1
ATOM 8885 C CA . GLN I 1 94 ? -21.201 19.069 -14.592 1.00 51.77 94 GLN I CA 1
ATOM 8886 C C . GLN I 1 94 ? -22.053 18.219 -15.523 1.00 54.44 94 GLN I C 1
ATOM 8887 O O . GLN I 1 94 ? -22.531 17.149 -15.154 1.00 53.61 94 GLN I O 1
ATOM 8893 N N . ALA I 1 95 ? -22.219 18.744 -16.734 1.00 55.40 95 ALA I N 1
ATOM 8894 C CA . ALA I 1 95 ? -23.001 18.100 -17.761 1.00 57.59 95 ALA I CA 1
ATOM 8895 C C . ALA I 1 95 ? -22.103 17.144 -18.527 1.00 58.10 95 ALA I C 1
ATOM 8896 O O . ALA I 1 95 ? -22.516 16.023 -18.879 1.00 60.17 95 ALA I O 1
ATOM 8898 N N . MET I 1 96 ? -20.871 17.580 -18.797 1.00 57.75 96 MET I N 1
ATOM 8899 C CA . MET I 1 96 ? -19.923 16.715 -19.510 1.00 55.90 96 MET I CA 1
ATOM 8900 C C . MET I 1 96 ? -19.717 15.429 -18.698 1.00 55.05 96 MET I C 1
ATOM 8901 O O . MET I 1 96 ? -19.692 14.331 -19.255 1.00 56.38 96 MET I O 1
ATOM 8906 N N . VAL I 1 97 ? -19.663 15.535 -17.374 1.00 52.74 97 VAL I N 1
ATOM 8907 C CA . VAL I 1 97 ? -19.391 14.337 -16.547 1.00 50.86 97 VAL I CA 1
ATOM 8908 C C . VAL I 1 97 ? -20.560 13.701 -15.746 1.00 51.89 97 VAL I C 1
ATOM 8909 O O . VAL I 1 97 ? -20.513 12.509 -15.376 1.00 53.26 97 VAL I O 1
ATOM 8913 N N . VAL I 1 98 ? -21.617 14.459 -15.461 1.00 53.02 98 VAL I N 1
ATOM 8914 C CA . VAL I 1 98 ? -22.719 13.869 -14.696 1.00 53.92 98 VAL I CA 1
ATOM 8915 C C . VAL I 1 98 ? -23.827 13.314 -15.553 1.00 57.58 98 VAL I C 1
ATOM 8916 O O . VAL I 1 98 ? -24.299 12.198 -15.302 1.00 55.99 98 VAL I O 1
ATOM 8920 N N . GLU I 1 99 ? -24.242 14.077 -16.561 1.00 60.95 99 GLU I N 1
ATOM 8921 C CA . GLU I 1 99 ? -25.335 13.672 -17.432 1.00 65.87 99 GLU I CA 1
ATOM 8922 C C . GLU I 1 99 ? -24.792 13.188 -18.755 1.00 65.06 99 GLU I C 1
ATOM 8923 O O . GLU I 1 99 ? -25.546 12.833 -19.661 1.00 66.31 99 GLU I O 1
ATOM 8929 N N . GLY I 1 100 ? -23.471 13.153 -18.857 1.00 64.22 100 GLY I N 1
ATOM 8930 C CA . GLY I 1 100 ? -22.869 12.687 -20.089 1.00 61.34 100 GLY I CA 1
ATOM 8931 C C . GLY I 1 100 ? -23.235 13.605 -21.246 1.00 59.56 100 GLY I C 1
ATOM 8932 O O . GLY I 1 100 ? -23.305 13.154 -22.406 1.00 59.15 100 GLY I O 1
ATOM 8933 N N . ALA I 1 101 ? -23.489 14.879 -20.941 1.00 57.19 101 ALA I N 1
ATOM 8934 C CA . ALA I 1 101 ? -23.877 15.838 -21.979 1.00 56.11 101 ALA I CA 1
ATOM 8935 C C . ALA I 1 101 ? -22.806 15.890 -23.040 1.00 55.86 101 ALA I C 1
ATOM 8936 O O . ALA I 1 101 ? -21.704 15.369 -22.839 1.00 56.35 101 ALA I O 1
ATOM 8938 N N . PRO I 1 102 ? -23.089 16.524 -24.182 1.00 56.11 102 PRO I N 1
ATOM 8939 C CA . PRO I 1 102 ? -22.099 16.620 -25.258 1.00 56.68 102 PRO I CA 1
ATOM 8940 C C . PRO I 1 102 ? -20.994 17.648 -24.998 1.00 57.76 102 PRO I C 1
ATOM 8941 O O . PRO I 1 102 ? -21.250 18.724 -24.454 1.00 55.74 102 PRO I O 1
ATOM 8945 N N . PRO I 1 103 ? -19.759 17.332 -25.413 1.00 60.23 103 PRO I N 1
ATOM 8946 C CA . PRO I 1 103 ? -18.552 18.162 -25.268 1.00 62.08 103 PRO I CA 1
ATOM 8947 C C . PRO I 1 103 ? -18.800 19.613 -25.721 1.00 63.72 103 PRO I C 1
ATOM 8948 O O . PRO I 1 103 ? -19.699 19.866 -26.530 1.00 64.66 103 PRO I O 1
ATOM 8952 N N . ASP I 1 104 ? -17.995 20.537 -25.193 1.00 65.25 104 ASP I N 1
ATOM 8953 C CA . ASP I 1 104 ? -18.099 21.958 -25.520 1.00 67.26 104 ASP I CA 1
ATOM 8954 C C . ASP I 1 104 ? -16.700 22.569 -25.664 1.00 68.92 104 ASP I C 1
ATOM 8955 O O . ASP I 1 104 ? -15.902 22.559 -24.727 1.00 69.90 104 ASP I O 1
ATOM 8960 N N . PRO I 1 105 ? -16.389 23.115 -26.858 1.00 69.44 105 PRO I N 1
ATOM 8961 C CA . PRO I 1 105 ? -15.097 23.734 -27.177 1.00 68.50 105 PRO I CA 1
ATOM 8962 C C . PRO I 1 105 ? -14.671 24.895 -26.284 1.00 67.42 105 PRO I C 1
ATOM 8963 O O . PRO I 1 105 ? -13.481 25.185 -26.165 1.00 66.26 105 PRO I O 1
ATOM 8967 N N . THR I 1 106 ? -15.641 25.560 -25.665 1.00 65.98 106 THR I N 1
ATOM 8968 C CA . THR I 1 106 ? -15.348 26.693 -24.801 1.00 65.02 106 THR I CA 1
ATOM 8969 C C . THR I 1 106 ? -14.940 26.260 -23.395 1.00 62.27 106 THR I C 1
ATOM 8970 O O . THR I 1 106 ? -14.877 27.085 -22.481 1.00 62.07 106 THR I O 1
ATOM 8974 N N . LEU I 1 107 ? -14.679 24.967 -23.222 1.00 58.54 107 LEU I N 1
ATOM 8975 C CA . LEU I 1 107 ? -14.254 24.442 -21.928 1.00 55.11 107 LEU I CA 1
ATOM 8976 C C . LEU I 1 107 ? -12.735 24.359 -21.908 1.00 53.11 107 LEU I C 1
ATOM 8977 O O . LEU I 1 107 ? -12.113 24.246 -20.847 1.00 52.86 107 LEU I O 1
ATOM 8982 N N . GLY I 1 108 ? -12.145 24.416 -23.097 1.00 49.74 108 GLY I N 1
ATOM 8983 C CA . GLY I 1 108 ? -10.703 24.357 -23.218 1.00 47.15 108 GLY I CA 1
ATOM 8984 C C . GLY I 1 108 ? -10.091 23.175 -22.496 1.00 45.17 108 GLY I C 1
ATOM 8985 O O . GLY I 1 108 ? -10.569 22.050 -22.614 1.00 45.91 108 GLY I O 1
ATOM 8986 N N . ASP I 1 109 ? -9.033 23.437 -21.738 1.00 44.02 109 ASP I N 1
ATOM 8987 C CA . ASP I 1 109 ? -8.342 22.391 -20.999 1.00 41.25 109 ASP I CA 1
ATOM 8988 C C . ASP I 1 109 ? -9.277 21.508 -20.172 1.00 40.66 109 ASP I C 1
ATOM 8989 O O . ASP I 1 109 ? -8.950 20.361 -19.884 1.00 40.30 109 ASP I O 1
ATOM 8994 N N . LEU I 1 110 ? -10.439 22.034 -19.798 1.00 40.41 110 LEU I N 1
ATOM 8995 C CA . LEU I 1 110 ? -11.392 21.266 -19.005 1.00 40.48 110 LEU I CA 1
ATOM 8996 C C . LEU I 1 110 ? -11.852 20.014 -19.738 1.00 42.14 110 LEU I C 1
ATOM 8997 O O . LEU I 1 110 ? -12.299 19.052 -19.118 1.00 40.72 110 LEU I O 1
ATOM 9002 N N . LEU I 1 111 ? -11.741 20.033 -21.060 1.00 44.85 111 LEU I N 1
ATOM 9003 C CA . LEU I 1 111 ? -12.141 18.894 -21.875 1.00 47.72 111 LEU I CA 1
ATOM 9004 C C . LEU I 1 111 ? -11.409 17.634 -21.412 1.00 46.11 111 LEU I C 1
ATOM 9005 O O . LEU I 1 111 ? -11.973 16.535 -21.419 1.00 45.73 111 LEU I O 1
ATOM 9010 N N . ALA I 1 112 ? -10.158 17.813 -20.996 1.00 44.19 112 ALA I N 1
ATOM 9011 C CA . ALA I 1 112 ? -9.306 16.718 -20.531 1.00 42.58 112 ALA I CA 1
ATOM 9012 C C . ALA I 1 112 ? -9.978 15.760 -19.549 1.00 42.14 112 ALA I C 1
ATOM 9013 O O . ALA I 1 112 ? -9.490 14.650 -19.330 1.00 41.84 112 ALA I O 1
ATOM 9015 N N . LEU I 1 113 ? -11.091 16.180 -18.957 1.00 41.24 113 LEU I N 1
ATOM 9016 C CA . LEU I 1 113 ? -11.798 15.334 -18.000 1.00 42.04 113 LEU I CA 1
ATOM 9017 C C . LEU I 1 113 ? -13.081 14.690 -18.525 1.00 45.48 113 LEU I C 1
ATOM 9018 O O . LEU I 1 113 ? -13.908 14.236 -17.737 1.00 44.02 113 LEU I O 1
ATOM 9023 N N . GLN I 1 114 ? -13.245 14.637 -19.844 1.00 51.33 114 GLN I N 1
ATOM 9024 C CA . GLN I 1 114 ? -14.442 14.034 -20.424 1.00 59.05 114 GLN I CA 1
ATOM 9025 C C . GLN I 1 114 ? -14.672 12.600 -19.956 1.00 58.19 114 GLN I C 1
ATOM 9026 O O . GLN I 1 114 ? -15.767 12.247 -19.517 1.00 57.11 114 GLN I O 1
ATOM 9032 N N . GLY I 1 115 ? -13.632 11.779 -20.064 1.00 57.25 115 GLY I N 1
ATOM 9033 C CA . GLY I 1 115 ? -13.727 10.385 -19.668 1.00 58.60 115 GLY I CA 1
ATOM 9034 C C . GLY I 1 115 ? -14.384 10.119 -18.326 1.00 59.55 115 GLY I C 1
ATOM 9035 O O . GLY I 1 115 ? -14.834 9.002 -18.064 1.00 58.60 115 GLY I O 1
ATOM 9036 N N . VAL I 1 116 ? -14.438 11.134 -17.469 1.00 60.45 116 VAL I N 1
ATOM 9037 C CA . VAL I 1 116 ? -15.051 10.969 -16.159 1.00 62.64 116 VAL I CA 1
ATOM 9038 C C . VAL I 1 116 ? -16.528 10.618 -16.327 1.00 67.08 116 VAL I C 1
ATOM 9039 O O . VAL I 1 116 ? -17.136 10.015 -15.438 1.00 67.86 116 VAL I O 1
ATOM 9043 N N . ALA I 1 117 ? -17.099 10.998 -17.467 1.00 71.99 117 ALA I N 1
ATOM 9044 C CA . ALA I 1 117 ? -18.496 10.693 -17.755 1.00 77.84 117 ALA I CA 1
ATOM 9045 C C . ALA I 1 117 ? -18.615 9.184 -17.595 1.00 81.13 117 ALA I C 1
ATOM 9046 O O . ALA I 1 117 ? -19.568 8.670 -17.005 1.00 82.68 117 ALA I O 1
ATOM 9048 N N . LYS I 1 118 ? -17.624 8.485 -18.133 1.00 84.03 118 LYS I N 1
ATOM 9049 C CA . LYS I 1 118 ? -17.548 7.039 -18.037 1.00 86.46 118 LYS I CA 1
ATOM 9050 C C . LYS I 1 118 ? -16.994 6.817 -16.632 1.00 88.65 118 LYS I C 1
ATOM 9051 O O . LYS I 1 118 ? -16.288 7.678 -16.105 1.00 90.27 118 LYS I O 1
ATOM 9057 N N . LEU I 1 119 ? -17.308 5.679 -16.023 1.00 89.62 119 LEU I N 1
ATOM 9058 C CA . LEU I 1 119 ? -16.878 5.406 -14.651 1.00 89.44 119 LEU I CA 1
ATOM 9059 C C . LEU I 1 119 ? -17.610 6.418 -13.758 1.00 85.80 119 LEU I C 1
ATOM 9060 O O . LEU I 1 119 ? -16.993 7.119 -12.953 1.00 86.91 119 LEU I O 1
ATOM 9065 N N . PRO I 1 120 ? -18.946 6.505 -13.899 1.00 80.77 120 PRO I N 1
ATOM 9066 C CA . PRO I 1 120 ? -19.788 7.425 -13.128 1.00 75.51 120 PRO I CA 1
ATOM 9067 C C . PRO I 1 120 ? -19.614 7.365 -11.615 1.00 70.37 120 PRO I C 1
ATOM 9068 O O . PRO I 1 120 ? -20.215 8.153 -10.885 1.00 68.93 120 PRO I O 1
ATOM 9072 N N . ALA I 1 121 ? -18.797 6.434 -11.139 1.00 65.59 121 ALA I N 1
ATOM 9073 C CA . ALA I 1 121 ? -18.569 6.307 -9.707 1.00 60.39 121 ALA I CA 1
ATOM 9074 C C . ALA I 1 121 ? -17.572 7.360 -9.236 1.00 57.50 121 ALA I C 1
ATOM 9075 O O . ALA I 1 121 ? -17.578 7.764 -8.073 1.00 54.62 121 ALA I O 1
ATOM 9077 N N . ARG I 1 122 ? -16.722 7.808 -10.153 1.00 55.27 122 ARG I N 1
ATOM 9078 C CA . ARG I 1 122 ? -15.713 8.805 -9.832 1.00 56.64 122 ARG I CA 1
ATOM 9079 C C . ARG I 1 122 ? -16.144 10.227 -10.204 1.00 57.11 122 ARG I C 1
ATOM 9080 O O . ARG I 1 122 ? -15.397 11.185 -9.997 1.00 58.66 122 ARG I O 1
ATOM 9088 N N . VAL I 1 123 ? -17.353 10.358 -10.746 1.00 56.58 123 VAL I N 1
ATOM 9089 C CA . VAL I 1 123 ? -17.890 11.666 -11.121 1.00 55.02 123 VAL I CA 1
ATOM 9090 C C . VAL I 1 123 ? -17.823 12.593 -9.911 1.00 53.49 123 VAL I C 1
ATOM 9091 O O . VAL I 1 123 ? -17.573 13.790 -10.045 1.00 53.68 123 VAL I O 1
ATOM 9095 N N . LYS I 1 124 ? -18.043 12.027 -8.730 1.00 52.26 124 LYS I N 1
ATOM 9096 C CA . LYS I 1 124 ? -17.994 12.792 -7.492 1.00 49.02 124 LYS I CA 1
ATOM 9097 C C . LYS I 1 124 ? -16.609 13.431 -7.354 1.00 45.38 124 LYS I C 1
ATOM 9098 O O . LYS I 1 124 ? -16.489 14.582 -6.939 1.00 42.90 124 LYS I O 1
ATOM 9104 N N . CYS I 1 125 ? -15.571 12.676 -7.712 1.00 41.36 125 CYS I N 1
ATOM 9105 C CA . CYS I 1 125 ? -14.188 13.152 -7.628 1.00 40.25 125 CYS I CA 1
ATOM 9106 C C . CYS I 1 125 ? -13.940 14.397 -8.494 1.00 38.17 125 CYS I C 1
ATOM 9107 O O . CYS I 1 125 ? -13.174 15.282 -8.113 1.00 39.48 125 CYS I O 1
ATOM 9110 N N . ALA I 1 126 ? -14.599 14.471 -9.644 1.00 37.35 126 ALA I N 1
ATOM 9111 C CA . ALA I 1 126 ? -14.413 15.600 -10.552 1.00 38.01 126 ALA I CA 1
ATOM 9112 C C . ALA I 1 126 ? -15.295 16.829 -10.304 1.00 38.46 126 ALA I C 1
ATOM 9113 O O . ALA I 1 126 ? -14.913 17.942 -10.664 1.00 36.44 126 ALA I O 1
ATOM 9115 N N . THR I 1 127 ? -16.462 16.645 -9.694 1.00 37.62 127 THR I N 1
ATOM 9116 C CA . THR I 1 127 ? -17.356 17.781 -9.454 1.00 38.44 127 THR I CA 1
ATOM 9117 C C . THR I 1 127 ? -17.222 18.409 -8.075 1.00 37.49 127 THR I C 1
ATOM 9118 O O . THR I 1 127 ? -17.794 19.463 -7.814 1.00 39.19 127 THR I O 1
ATOM 9122 N N . LEU I 1 128 ? -16.477 17.765 -7.187 1.00 37.65 128 LEU I N 1
ATOM 9123 C CA . LEU I 1 128 ? -16.313 18.294 -5.840 1.00 37.81 128 LEU I CA 1
ATOM 9124 C C . LEU I 1 128 ? -15.915 19.769 -5.876 1.00 36.61 128 LEU I C 1
ATOM 9125 O O . LEU I 1 128 ? -16.583 20.618 -5.277 1.00 35.70 128 LEU I O 1
ATOM 9130 N N . ALA I 1 129 ? -14.840 20.070 -6.601 1.00 32.96 129 ALA I N 1
ATOM 9131 C CA . ALA I 1 129 ? -14.330 21.436 -6.712 1.00 30.53 129 ALA I CA 1
ATOM 9132 C C . ALA I 1 129 ? -15.350 22.410 -7.290 1.00 29.55 129 ALA I C 1
ATOM 9133 O O . ALA I 1 129 ? -15.460 23.555 -6.841 1.00 27.43 129 ALA I O 1
ATOM 9135 N N . TRP I 1 130 ? -16.093 21.960 -8.293 1.00 29.02 130 TRP I N 1
ATOM 9136 C CA . TRP I 1 130 ? -17.079 22.817 -8.915 1.00 31.66 130 TRP I CA 1
ATOM 9137 C C . TRP I 1 130 ? -18.265 23.109 -8.000 1.00 34.80 130 TRP I C 1
ATOM 9138 O O . TRP I 1 130 ? -18.815 24.212 -8.030 1.00 34.86 130 TRP I O 1
ATOM 9149 N N . HIS I 1 131 ? -18.648 22.137 -7.176 1.00 38.08 131 HIS I N 1
ATOM 9150 C CA . HIS I 1 131 ? -19.750 22.347 -6.245 1.00 41.53 131 HIS I CA 1
ATOM 9151 C C . HIS I 1 131 ? -19.294 23.391 -5.231 1.00 38.73 131 HIS I C 1
ATOM 9152 O O . HIS I 1 131 ? -19.996 24.365 -4.964 1.00 37.94 131 HIS I O 1
ATOM 9159 N N . ALA I 1 132 ? -18.105 23.186 -4.678 1.00 35.24 132 ALA I N 1
ATOM 9160 C CA . ALA I 1 132 ? -17.547 24.110 -3.705 1.00 32.93 132 ALA I CA 1
ATOM 9161 C C . ALA I 1 132 ? -17.522 25.529 -4.269 1.00 32.12 132 ALA I C 1
ATOM 9162 O O . ALA I 1 132 ? -17.801 26.486 -3.549 1.00 33.19 132 ALA I O 1
ATOM 9164 N N . LEU I 1 133 ? -17.190 25.662 -5.552 1.00 31.74 133 LEU I N 1
ATOM 9165 C CA . LEU I 1 133 ? -17.134 26.978 -6.183 1.00 32.26 133 LEU I CA 1
ATOM 9166 C C . LEU I 1 133 ? -18.504 27.641 -6.216 1.00 34.80 133 LEU I C 1
ATOM 9167 O O . LEU I 1 133 ? -18.648 28.806 -5.852 1.00 31.00 133 LEU I O 1
ATOM 9172 N N . GLU I 1 134 ? -19.505 26.892 -6.664 1.00 38.25 134 GLU I N 1
ATOM 9173 C CA . GLU I 1 134 ? -20.858 27.414 -6.750 1.00 43.65 134 GLU I CA 1
ATOM 9174 C C . GLU I 1 134 ? -21.391 27.789 -5.372 1.00 46.19 134 GLU I C 1
ATOM 9175 O O . GLU I 1 134 ? -22.081 28.793 -5.230 1.00 46.85 134 GLU I O 1
ATOM 9181 N N . GLU I 1 135 ? -21.066 26.995 -4.357 1.00 49.79 135 GLU I N 1
ATOM 9182 C CA . GLU I 1 135 ? -21.523 27.286 -3.003 1.00 52.94 135 GLU I CA 1
ATOM 9183 C C . GLU I 1 135 ? -20.852 28.559 -2.497 1.00 50.61 135 GLU I C 1
ATOM 9184 O O . GLU I 1 135 ? -21.339 29.214 -1.573 1.00 49.48 135 GLU I O 1
ATOM 9190 N N . ALA I 1 136 ? -19.730 28.910 -3.114 1.00 46.32 136 ALA I N 1
ATOM 9191 C CA . ALA I 1 136 ? -19.000 30.106 -2.726 1.00 44.15 136 ALA I CA 1
ATOM 9192 C C . ALA I 1 136 ? -19.536 31.333 -3.452 1.00 42.50 136 ALA I C 1
ATOM 9193 O O . ALA I 1 136 ? -19.740 32.381 -2.847 1.00 42.95 136 ALA I O 1
ATOM 9195 N N . LEU I 1 137 ? -19.776 31.190 -4.750 1.00 42.70 137 LEU I N 1
ATOM 9196 C CA . LEU I 1 137 ? -20.259 32.293 -5.574 1.00 44.59 137 LEU I CA 1
ATOM 9197 C C . LEU I 1 137 ? -21.752 32.614 -5.443 1.00 48.65 137 LEU I C 1
ATOM 9198 O O . LEU I 1 137 ? -22.196 33.683 -5.865 1.00 47.13 137 LEU I O 1
ATOM 9203 N N . ARG I 1 138 ? -22.524 31.697 -4.869 1.00 54.13 138 ARG I N 1
ATOM 9204 C CA . ARG I 1 138 ? -23.960 31.908 -4.707 1.00 61.60 138 ARG I CA 1
ATOM 9205 C C . ARG I 1 138 ? -24.259 33.160 -3.891 1.00 62.21 138 ARG I C 1
ATOM 9206 O O . ARG I 1 138 ? -23.322 33.683 -3.253 1.00 62.32 138 ARG I O 1
ATOM 9214 N N . SER J 1 2 ? 3.524 -6.412 -25.464 1.00 97.67 2 SER J N 1
ATOM 9215 C CA . SER J 1 2 ? 3.852 -5.269 -26.363 1.00 96.31 2 SER J CA 1
ATOM 9216 C C . SER J 1 2 ? 4.486 -4.116 -25.592 1.00 94.30 2 SER J C 1
ATOM 9217 O O . SER J 1 2 ? 4.234 -2.945 -25.883 1.00 95.16 2 SER J O 1
ATOM 9220 N N . VAL J 1 3 ? 5.303 -4.455 -24.601 1.00 90.44 3 VAL J N 1
ATOM 9221 C CA . VAL J 1 3 ? 5.989 -3.447 -23.803 1.00 85.18 3 VAL J CA 1
ATOM 9222 C C . VAL J 1 3 ? 7.127 -2.876 -24.641 1.00 81.93 3 VAL J C 1
ATOM 9223 O O . VAL J 1 3 ? 7.544 -1.733 -24.456 1.00 81.20 3 VAL J O 1
ATOM 9227 N N . LEU J 1 4 ? 7.609 -3.687 -25.577 1.00 78.12 4 LEU J N 1
ATOM 9228 C CA . LEU J 1 4 ? 8.708 -3.309 -26.456 1.00 74.71 4 LEU J CA 1
ATOM 9229 C C . LEU J 1 4 ? 8.217 -2.899 -27.838 1.00 74.56 4 LEU J C 1
ATOM 9230 O O . LEU J 1 4 ? 8.852 -2.093 -28.519 1.00 73.21 4 LEU J O 1
ATOM 9235 N N . ASP J 1 5 ? 7.087 -3.468 -28.245 1.00 75.45 5 ASP J N 1
ATOM 9236 C CA . ASP J 1 5 ? 6.508 -3.203 -29.557 1.00 75.94 5 ASP J CA 1
ATOM 9237 C C . ASP J 1 5 ? 6.458 -1.725 -29.937 1.00 71.69 5 ASP J C 1
ATOM 9238 O O . ASP J 1 5 ? 6.439 -1.384 -31.120 1.00 68.80 5 ASP J O 1
ATOM 9243 N N . GLU J 1 6 ? 6.439 -0.849 -28.937 1.00 66.85 6 GLU J N 1
ATOM 9244 C CA . GLU J 1 6 ? 6.394 0.585 -29.194 1.00 63.50 6 GLU J CA 1
ATOM 9245 C C . GLU J 1 6 ? 7.584 1.298 -28.562 1.00 58.87 6 GLU J C 1
ATOM 9246 O O . GLU J 1 6 ? 7.532 2.499 -28.294 1.00 57.67 6 GLU J O 1
ATOM 9252 N N . LEU J 1 7 ? 8.659 0.552 -28.326 1.00 53.69 7 LEU J N 1
ATOM 9253 C CA . LEU J 1 7 ? 9.862 1.118 -27.730 1.00 48.93 7 LEU J CA 1
ATOM 9254 C C . LEU J 1 7 ? 10.572 2.045 -28.710 1.00 47.41 7 LEU J C 1
ATOM 9255 O O . LEU J 1 7 ? 11.096 3.090 -28.317 1.00 44.47 7 LEU J O 1
ATOM 9260 N N . TYR J 1 8 ? 10.593 1.656 -29.983 1.00 46.37 8 TYR J N 1
ATOM 9261 C CA . TYR J 1 8 ? 11.234 2.472 -31.007 1.00 47.59 8 TYR J CA 1
ATOM 9262 C C . TYR J 1 8 ? 10.636 3.872 -31.032 1.00 46.49 8 TYR J C 1
ATOM 9263 O O . TYR J 1 8 ? 11.366 4.859 -31.145 1.00 45.25 8 TYR J O 1
ATOM 9272 N N . ARG J 1 9 ? 9.311 3.963 -30.933 1.00 47.17 9 ARG J N 1
ATOM 9273 C CA . ARG J 1 9 ? 8.665 5.270 -30.942 1.00 48.19 9 ARG J CA 1
ATOM 9274 C C . ARG J 1 9 ? 9.207 6.100 -29.788 1.00 45.74 9 ARG J C 1
ATOM 9275 O O . ARG J 1 9 ? 9.550 7.270 -29.955 1.00 43.76 9 ARG J O 1
ATOM 9283 N N . GLU J 1 10 ? 9.288 5.474 -28.616 1.00 44.86 10 GLU J N 1
ATOM 9284 C CA . GLU J 1 10 ? 9.780 6.142 -27.422 1.00 44.04 10 GLU J CA 1
ATOM 9285 C C . GLU J 1 10 ? 11.238 6.550 -27.582 1.00 42.33 10 GLU J C 1
ATOM 9286 O O . GLU J 1 10 ? 11.633 7.642 -27.175 1.00 39.83 10 GLU J O 1
ATOM 9292 N N . ILE J 1 11 ? 12.043 5.670 -28.169 1.00 40.95 11 ILE J N 1
ATOM 9293 C CA . ILE J 1 11 ? 13.449 5.983 -28.375 1.00 41.49 11 ILE J CA 1
ATOM 9294 C C . ILE J 1 11 ? 13.549 7.211 -29.270 1.00 40.60 11 ILE J C 1
ATOM 9295 O O . ILE J 1 11 ? 14.320 8.131 -28.996 1.00 39.79 11 ILE J O 1
ATOM 9300 N N . LEU J 1 12 ? 12.755 7.219 -30.337 1.00 40.11 12 LEU J N 1
ATOM 9301 C CA . LEU J 1 12 ? 12.749 8.335 -31.273 1.00 40.23 12 LEU J CA 1
ATOM 9302 C C . LEU J 1 12 ? 12.283 9.611 -30.579 1.00 40.73 12 LEU J C 1
ATOM 9303 O O . LEU J 1 12 ? 12.959 10.647 -30.630 1.00 40.40 12 LEU J O 1
ATOM 9308 N N . LEU J 1 13 ? 11.131 9.524 -29.918 1.00 39.34 13 LEU J N 1
ATOM 9309 C CA . LEU J 1 13 ? 10.569 10.672 -29.218 1.00 40.16 13 LEU J CA 1
ATOM 9310 C C . LEU J 1 13 ? 11.548 11.210 -28.173 1.00 40.99 13 LEU J C 1
ATOM 9311 O O . LEU J 1 13 ? 11.640 12.419 -27.962 1.00 39.22 13 LEU J O 1
ATOM 9316 N N . ASP J 1 14 ? 12.293 10.309 -27.537 1.00 43.48 14 ASP J N 1
ATOM 9317 C CA . ASP J 1 14 ? 13.268 10.703 -26.526 1.00 45.25 14 ASP J CA 1
ATOM 9318 C C . ASP J 1 14 ? 14.432 11.486 -27.126 1.00 44.85 14 ASP J C 1
ATOM 9319 O O . ASP J 1 14 ? 14.938 12.431 -26.519 1.00 43.20 14 ASP J O 1
ATOM 9324 N N . HIS J 1 15 ? 14.862 11.086 -28.319 1.00 43.55 15 HIS J N 1
ATOM 9325 C CA . HIS J 1 15 ? 15.966 11.766 -28.982 1.00 42.11 15 HIS J CA 1
ATOM 9326 C C . HIS J 1 15 ? 15.541 13.123 -29.537 1.00 42.20 15 HIS J C 1
ATOM 9327 O O . HIS J 1 15 ? 16.352 14.046 -29.641 1.00 40.29 15 HIS J O 1
ATOM 9334 N N . TYR J 1 16 ? 14.270 13.251 -29.895 1.00 43.20 16 TYR J N 1
ATOM 9335 C CA . TYR J 1 16 ? 13.790 14.542 -30.365 1.00 46.05 16 TYR J CA 1
ATOM 9336 C C . TYR J 1 16 ? 13.838 15.467 -29.152 1.00 46.17 16 TYR J C 1
ATOM 9337 O O . TYR J 1 16 ? 14.455 16.534 -29.184 1.00 45.87 16 TYR J O 1
ATOM 9346 N N . GLN J 1 17 ? 13.188 15.030 -28.077 1.00 46.93 17 GLN J N 1
ATOM 9347 C CA . GLN J 1 17 ? 13.118 15.798 -26.837 1.00 48.48 17 GLN J CA 1
ATOM 9348 C C . GLN J 1 17 ? 14.486 16.143 -26.256 1.00 46.45 17 GLN J C 1
ATOM 9349 O O . GLN J 1 17 ? 14.775 17.308 -25.967 1.00 43.26 17 GLN J O 1
ATOM 9355 N N . SER J 1 18 ? 15.327 15.127 -26.087 1.00 44.99 18 SER J N 1
ATOM 9356 C CA . SER J 1 18 ? 16.655 15.335 -25.523 1.00 43.62 18 SER J CA 1
ATOM 9357 C C . SER J 1 18 ? 17.750 14.833 -26.460 1.00 42.91 18 SER J C 1
ATOM 9358 O O . SER J 1 18 ? 18.372 13.796 -26.212 1.00 41.73 18 SER J O 1
ATOM 9361 N N . PRO J 1 19 ? 18.001 15.563 -27.556 1.00 41.40 19 PRO J N 1
ATOM 9362 C CA . PRO J 1 19 ? 19.049 15.113 -28.477 1.00 41.17 19 PRO J CA 1
ATOM 9363 C C . PRO J 1 19 ? 20.415 15.030 -27.790 1.00 40.11 19 PRO J C 1
ATOM 9364 O O . PRO J 1 19 ? 20.763 15.884 -26.972 1.00 37.20 19 PRO J O 1
ATOM 9368 N N . ARG J 1 20 ? 21.167 13.982 -28.120 1.00 40.65 20 ARG J N 1
ATOM 9369 C CA . ARG J 1 20 ? 22.498 13.751 -27.560 1.00 43.04 20 ARG J CA 1
ATOM 9370 C C . ARG J 1 20 ? 23.578 14.465 -28.370 1.00 44.95 20 ARG J C 1
ATOM 9371 O O . ARG J 1 20 ? 23.348 14.878 -29.504 1.00 43.80 20 ARG J O 1
ATOM 9379 N N . ASN J 1 21 ? 24.758 14.590 -27.773 1.00 50.39 21 ASN J N 1
ATOM 9380 C CA . ASN J 1 21 ? 25.904 15.231 -28.405 1.00 56.11 21 ASN J CA 1
ATOM 9381 C C . ASN J 1 21 ? 25.600 16.563 -29.078 1.00 58.22 21 ASN J C 1
ATOM 9382 O O . ASN J 1 21 ? 26.234 16.914 -30.074 1.00 56.40 21 ASN J O 1
ATOM 9387 N N . PHE J 1 22 ? 24.634 17.306 -28.543 1.00 60.62 22 PHE J N 1
ATOM 9388 C CA . PHE J 1 22 ? 24.293 18.608 -29.110 1.00 65.42 22 PHE J CA 1
ATOM 9389 C C . PHE J 1 22 ? 25.247 19.652 -28.542 1.00 64.77 22 PHE J C 1
ATOM 9390 O O . PHE J 1 22 ? 25.373 19.795 -27.326 1.00 65.72 22 PHE J O 1
ATOM 9398 N N . GLY J 1 23 ? 25.922 20.379 -29.424 1.00 65.12 23 GLY J N 1
ATOM 9399 C CA . GLY J 1 23 ? 26.858 21.389 -28.971 1.00 63.90 23 GLY J CA 1
ATOM 9400 C C . GLY J 1 23 ? 27.945 21.641 -29.994 1.00 64.15 23 GLY J C 1
ATOM 9401 O O . GLY J 1 23 ? 27.701 21.554 -31.196 1.00 61.64 23 GLY J O 1
ATOM 9402 N N . VAL J 1 24 ? 29.149 21.949 -29.522 1.00 65.80 24 VAL J N 1
ATOM 9403 C CA . VAL J 1 24 ? 30.267 22.217 -30.419 1.00 70.08 24 VAL J CA 1
ATOM 9404 C C . VAL J 1 24 ? 31.548 21.536 -29.942 1.00 73.37 24 VAL J C 1
ATOM 9405 O O . VAL J 1 24 ? 31.687 21.200 -28.766 1.00 73.14 24 VAL J O 1
ATOM 9409 N N . LEU J 1 25 ? 32.478 21.334 -30.870 1.00 77.95 25 LEU J N 1
ATOM 9410 C CA . LEU J 1 25 ? 33.754 20.700 -30.564 1.00 83.67 25 LEU J CA 1
ATOM 9411 C C . LEU J 1 25 ? 34.922 21.551 -31.060 1.00 89.07 25 LEU J C 1
ATOM 9412 O O . LEU J 1 25 ? 35.584 21.193 -32.038 1.00 89.71 25 LEU J O 1
ATOM 9417 N N . PRO J 1 26 ? 35.184 22.695 -30.405 1.00 93.99 26 PRO J N 1
ATOM 9418 C CA . PRO J 1 26 ? 36.299 23.538 -30.844 1.00 96.84 26 PRO J CA 1
ATOM 9419 C C . PRO J 1 26 ? 37.545 22.680 -31.054 1.00 98.03 26 PRO J C 1
ATOM 9420 O O . PRO J 1 26 ? 37.898 21.866 -30.200 1.00 99.19 26 PRO J O 1
ATOM 9424 N N . GLN J 1 27 ? 38.192 22.864 -32.200 1.00 98.09 27 GLN J N 1
ATOM 9425 C CA . GLN J 1 27 ? 39.377 22.099 -32.574 1.00 97.04 27 GLN J CA 1
ATOM 9426 C C . GLN J 1 27 ? 38.986 20.701 -33.005 1.00 95.03 27 GLN J C 1
ATOM 9427 O O . GLN J 1 27 ? 39.595 19.714 -32.592 1.00 95.86 27 GLN J O 1
ATOM 9433 N N . ALA J 1 28 ? 37.951 20.628 -33.832 1.00 91.97 28 ALA J N 1
ATOM 9434 C CA . ALA J 1 28 ? 37.477 19.357 -34.349 1.00 87.28 28 ALA J CA 1
ATOM 9435 C C . ALA J 1 28 ? 38.370 18.994 -35.529 1.00 83.82 28 ALA J C 1
ATOM 9436 O O . ALA J 1 28 ? 38.747 19.864 -36.320 1.00 83.43 28 ALA J O 1
ATOM 9438 N N . THR J 1 29 ? 38.717 17.716 -35.637 1.00 78.78 29 THR J N 1
ATOM 9439 C CA . THR J 1 29 ? 39.568 17.241 -36.722 1.00 74.55 29 THR J CA 1
ATOM 9440 C C . THR J 1 29 ? 39.052 17.779 -38.053 1.00 74.05 29 THR J C 1
ATOM 9441 O O . THR J 1 29 ? 39.829 18.166 -38.927 1.00 73.19 29 THR J O 1
ATOM 9445 N N . LYS J 1 30 ? 37.730 17.797 -38.195 1.00 74.11 30 LYS J N 1
ATOM 9446 C CA . LYS J 1 30 ? 37.082 18.302 -39.397 1.00 73.19 30 LYS J CA 1
ATOM 9447 C C . LYS J 1 30 ? 35.624 18.621 -39.109 1.00 69.13 30 LYS J C 1
ATOM 9448 O O . LYS J 1 30 ? 35.031 18.083 -38.172 1.00 66.34 30 LYS J O 1
ATOM 9454 N N . GLN J 1 31 ? 35.055 19.503 -39.923 1.00 64.85 31 GLN J N 1
ATOM 9455 C CA . GLN J 1 31 ? 33.671 19.920 -39.758 1.00 62.31 31 GLN J CA 1
ATOM 9456 C C . GLN J 1 31 ? 32.981 19.978 -41.116 1.00 59.02 31 GLN J C 1
ATOM 9457 O O . GLN J 1 31 ? 33.645 20.006 -42.153 1.00 58.04 31 GLN J O 1
ATOM 9463 N N . ALA J 1 32 ? 31.651 19.999 -41.104 1.00 55.37 32 ALA J N 1
ATOM 9464 C CA . ALA J 1 32 ? 30.873 20.067 -42.335 1.00 52.17 32 ALA J CA 1
ATOM 9465 C C . ALA J 1 32 ? 29.436 20.492 -42.042 1.00 50.86 32 ALA J C 1
ATOM 9466 O O . ALA J 1 32 ? 28.866 20.125 -41.009 1.00 49.58 32 ALA J O 1
ATOM 9468 N N . GLY J 1 33 ? 28.854 21.267 -42.954 1.00 49.05 33 GLY J N 1
ATOM 9469 C CA . GLY J 1 33 ? 27.492 21.737 -42.769 1.00 48.61 33 GLY J CA 1
ATOM 9470 C C . GLY J 1 33 ? 26.538 21.309 -43.867 1.00 48.97 33 GLY J C 1
ATOM 9471 O O . GLY J 1 33 ? 26.943 21.063 -45.003 1.00 48.99 33 GLY J O 1
ATOM 9472 N N . GLY J 1 34 ? 25.257 21.226 -43.525 1.00 50.53 34 GLY J N 1
ATOM 9473 C CA . GLY J 1 34 ? 24.255 20.821 -44.492 1.00 53.24 34 GLY J CA 1
ATOM 9474 C C . GLY J 1 34 ? 23.010 21.676 -44.398 1.00 56.38 34 GLY J C 1
ATOM 9475 O O . GLY J 1 34 ? 22.779 22.343 -43.387 1.00 54.19 34 GLY J O 1
ATOM 9476 N N . MET J 1 35 ? 22.195 21.645 -45.447 1.00 60.91 35 MET J N 1
ATOM 9477 C CA . MET J 1 35 ? 20.981 22.444 -45.479 1.00 67.17 35 MET J CA 1
ATOM 9478 C C . MET J 1 35 ? 20.026 22.040 -46.597 1.00 66.86 35 MET J C 1
ATOM 9479 O O . MET J 1 35 ? 20.427 21.914 -47.752 1.00 65.99 35 MET J O 1
ATOM 9484 N N . ASN J 1 36 ? 18.761 21.828 -46.249 1.00 67.88 36 ASN J N 1
ATOM 9485 C CA . ASN J 1 36 ? 17.755 21.488 -47.244 1.00 68.96 36 ASN J CA 1
ATOM 9486 C C . ASN J 1 36 ? 16.617 22.490 -47.101 1.00 68.29 36 ASN J C 1
ATOM 9487 O O . ASN J 1 36 ? 15.880 22.475 -46.117 1.00 66.45 36 ASN J O 1
ATOM 9492 N N . PRO J 1 37 ? 16.467 23.387 -48.085 1.00 68.63 37 PRO J N 1
ATOM 9493 C CA . PRO J 1 37 ? 15.415 24.407 -48.064 1.00 68.15 37 PRO J CA 1
ATOM 9494 C C . PRO J 1 37 ? 14.001 23.836 -48.087 1.00 66.61 37 PRO J C 1
ATOM 9495 O O . PRO J 1 37 ? 13.028 24.560 -47.875 1.00 67.38 37 PRO J O 1
ATOM 9499 N N . SER J 1 38 ? 13.895 22.537 -48.347 1.00 64.61 38 SER J N 1
ATOM 9500 C CA . SER J 1 38 ? 12.599 21.866 -48.394 1.00 61.80 38 SER J CA 1
ATOM 9501 C C . SER J 1 38 ? 11.843 22.051 -47.080 1.00 59.99 38 SER J C 1
ATOM 9502 O O . SER J 1 38 ? 10.672 22.438 -47.072 1.00 59.56 38 SER J O 1
ATOM 9505 N N . CYS J 1 39 ? 12.522 21.773 -45.972 1.00 57.63 39 CYS J N 1
ATOM 9506 C CA . CYS J 1 39 ? 11.917 21.897 -44.652 1.00 55.70 39 CYS J CA 1
ATOM 9507 C C . CYS J 1 39 ? 12.477 23.110 -43.918 1.00 55.63 39 CYS J C 1
ATOM 9508 O O . CYS J 1 39 ? 11.852 23.631 -42.992 1.00 54.87 39 CYS J O 1
ATOM 9511 N N . GLY J 1 40 ? 13.656 23.556 -44.344 1.00 55.10 40 GLY J N 1
ATOM 9512 C CA . GLY J 1 40 ? 14.293 24.698 -43.713 1.00 54.46 40 GLY J CA 1
ATOM 9513 C C . GLY J 1 40 ? 15.264 24.254 -42.634 1.00 54.16 40 GLY J C 1
ATOM 9514 O O . GLY J 1 40 ? 15.517 24.987 -41.675 1.00 54.20 40 GLY J O 1
ATOM 9515 N N . ASP J 1 41 ? 15.809 23.049 -42.787 1.00 52.48 41 ASP J N 1
ATOM 9516 C CA . ASP J 1 41 ? 16.753 22.511 -41.811 1.00 51.43 41 ASP J CA 1
ATOM 9517 C C . ASP J 1 41 ? 18.199 22.911 -42.088 1.00 53.46 41 ASP J C 1
ATOM 9518 O O . ASP J 1 41 ? 18.607 23.069 -43.240 1.00 55.00 41 ASP J O 1
ATOM 9523 N N . GLN J 1 42 ? 18.966 23.067 -41.014 1.00 55.65 42 GLN J N 1
ATOM 9524 C CA . GLN J 1 42 ? 20.377 23.434 -41.093 1.00 57.73 42 GLN J CA 1
ATOM 9525 C C . GLN J 1 42 ? 21.133 22.578 -40.081 1.00 57.02 42 GLN J C 1
ATOM 9526 O O . GLN J 1 42 ? 20.653 22.366 -38.969 1.00 57.23 42 GLN J O 1
ATOM 9532 N N . VAL J 1 43 ? 22.308 22.082 -40.460 1.00 56.53 43 VAL J N 1
ATOM 9533 C CA . VAL J 1 43 ? 23.088 21.242 -39.555 1.00 55.21 43 VAL J CA 1
ATOM 9534 C C . VAL J 1 43 ? 24.595 21.462 -39.661 1.00 55.02 43 VAL J C 1
ATOM 9535 O O . VAL J 1 43 ? 25.120 21.746 -40.734 1.00 51.45 43 VAL J O 1
ATOM 9539 N N . GLU J 1 44 ? 25.278 21.328 -38.527 1.00 56.36 44 GLU J N 1
ATOM 9540 C CA . GLU J 1 44 ? 26.728 21.483 -38.449 1.00 59.49 44 GLU J CA 1
ATOM 9541 C C . GLU J 1 44 ? 27.286 20.234 -37.769 1.00 57.85 44 GLU J C 1
ATOM 9542 O O . GLU J 1 44 ? 26.901 19.916 -36.644 1.00 56.14 44 GLU J O 1
ATOM 9548 N N . VAL J 1 45 ? 28.186 19.530 -38.448 1.00 57.19 45 VAL J N 1
ATOM 9549 C CA . VAL J 1 45 ? 28.777 18.315 -37.895 1.00 57.39 45 VAL J CA 1
ATOM 9550 C C . VAL J 1 45 ? 30.269 18.485 -37.645 1.00 58.55 45 VAL J C 1
ATOM 9551 O O . VAL J 1 45 ? 31.004 18.959 -38.511 1.00 57.74 45 VAL J O 1
ATOM 9555 N N . MET J 1 46 ? 30.703 18.089 -36.451 1.00 60.16 46 MET J N 1
ATOM 9556 C CA . MET J 1 46 ? 32.103 18.190 -36.051 1.00 62.54 46 MET J CA 1
ATOM 9557 C C . MET J 1 46 ? 32.548 16.874 -35.421 1.00 61.76 46 MET J C 1
ATOM 9558 O O . MET J 1 46 ? 31.861 16.331 -34.553 1.00 60.13 46 MET J O 1
ATOM 9563 N N . VAL J 1 47 ? 33.700 16.364 -35.850 1.00 61.43 47 VAL J N 1
ATOM 9564 C CA . VAL J 1 47 ? 34.199 15.096 -35.326 1.00 61.54 47 VAL J CA 1
ATOM 9565 C C . VAL J 1 47 ? 35.648 15.113 -34.845 1.00 61.45 47 VAL J C 1
ATOM 9566 O O . VAL J 1 47 ? 36.486 15.843 -35.377 1.00 59.49 47 VAL J O 1
ATOM 9570 N N . LEU J 1 48 ? 35.924 14.289 -33.836 1.00 62.09 48 LEU J N 1
ATOM 9571 C CA . LEU J 1 48 ? 37.258 14.153 -33.258 1.00 64.44 48 LEU J CA 1
ATOM 9572 C C . LEU J 1 48 ? 37.921 12.885 -33.779 1.00 65.03 48 LEU J C 1
ATOM 9573 O O . LEU J 1 48 ? 37.629 11.789 -33.307 1.00 64.71 48 LEU J O 1
ATOM 9578 N N . LEU J 1 49 ? 38.816 13.035 -34.748 1.00 66.44 49 LEU J N 1
ATOM 9579 C CA . LEU J 1 49 ? 39.502 11.886 -35.318 1.00 68.71 49 LEU J CA 1
ATOM 9580 C C . LEU J 1 49 ? 40.877 11.642 -34.722 1.00 73.65 49 LEU J C 1
ATOM 9581 O O . LEU J 1 49 ? 41.883 12.129 -35.240 1.00 74.53 49 LEU J O 1
ATOM 9586 N N . GLU J 1 50 ? 40.916 10.888 -33.628 1.00 79.25 50 GLU J N 1
ATOM 9587 C CA . GLU J 1 50 ? 42.181 10.553 -32.985 1.00 85.89 50 GLU J CA 1
ATOM 9588 C C . GLU J 1 50 ? 42.857 9.482 -33.836 1.00 87.32 50 GLU J C 1
ATOM 9589 O O . GLU J 1 50 ? 43.059 8.349 -33.396 1.00 89.35 50 GLU J O 1
ATOM 9595 N N . GLY J 1 51 ? 43.193 9.857 -35.067 1.00 88.08 51 GLY J N 1
ATOM 9596 C CA . GLY J 1 51 ? 43.829 8.932 -35.982 1.00 85.91 51 GLY J CA 1
ATOM 9597 C C . GLY J 1 51 ? 42.839 8.389 -36.994 1.00 84.48 51 GLY J C 1
ATOM 9598 O O . GLY J 1 51 ? 42.453 9.081 -37.937 1.00 84.19 51 GLY J O 1
ATOM 9599 N N . ASP J 1 52 ? 42.413 7.148 -36.789 1.00 82.93 52 ASP J N 1
ATOM 9600 C CA . ASP J 1 52 ? 41.475 6.496 -37.693 1.00 79.78 52 ASP J CA 1
ATOM 9601 C C . ASP J 1 52 ? 40.096 6.279 -37.073 1.00 74.37 52 ASP J C 1
ATOM 9602 O O . ASP J 1 52 ? 39.180 5.795 -37.737 1.00 72.99 52 ASP J O 1
ATOM 9607 N N . THR J 1 53 ? 39.950 6.643 -35.802 1.00 67.19 53 THR J N 1
ATOM 9608 C CA . THR J 1 53 ? 38.681 6.473 -35.107 1.00 62.02 53 THR J CA 1
ATOM 9609 C C . THR J 1 53 ? 38.027 7.800 -34.731 1.00 60.97 53 THR J C 1
ATOM 9610 O O . THR J 1 53 ? 38.706 8.789 -34.449 1.00 60.87 53 THR J O 1
ATOM 9614 N N . ILE J 1 54 ? 36.699 7.807 -34.729 1.00 60.61 54 ILE J N 1
ATOM 9615 C CA . ILE J 1 54 ? 35.931 8.995 -34.385 1.00 58.58 54 ILE J CA 1
ATOM 9616 C C . ILE J 1 54 ? 35.793 9.085 -32.869 1.00 59.68 54 ILE J C 1
ATOM 9617 O O . ILE J 1 54 ? 34.818 8.604 -32.295 1.00 59.05 54 ILE J O 1
ATOM 9622 N N . ALA J 1 55 ? 36.786 9.702 -32.232 1.00 60.83 55 ALA J N 1
ATOM 9623 C CA . ALA J 1 55 ? 36.821 9.866 -30.779 1.00 63.36 55 ALA J CA 1
ATOM 9624 C C . ALA J 1 55 ? 35.541 10.474 -30.207 1.00 64.66 55 ALA J C 1
ATOM 9625 O O . ALA J 1 55 ? 34.878 9.862 -29.368 1.00 66.39 55 ALA J O 1
ATOM 9627 N N . ASP J 1 56 ? 35.202 11.681 -30.652 1.00 65.43 56 ASP J N 1
ATOM 9628 C CA . ASP J 1 56 ? 33.996 12.352 -30.177 1.00 63.58 56 ASP J CA 1
ATOM 9629 C C . ASP J 1 56 ? 33.321 13.062 -31.353 1.00 59.52 56 ASP J C 1
ATOM 9630 O O . ASP J 1 56 ? 33.938 13.261 -32.400 1.00 57.57 56 ASP J O 1
ATOM 9635 N N . ILE J 1 57 ? 32.058 13.439 -31.178 1.00 54.10 57 ILE J N 1
ATOM 9636 C CA . ILE J 1 57 ? 31.308 14.110 -32.238 1.00 50.79 57 ILE J CA 1
ATOM 9637 C C . ILE J 1 57 ? 30.115 14.898 -31.681 1.00 51.09 57 ILE J C 1
ATOM 9638 O O . ILE J 1 57 ? 29.508 14.506 -30.678 1.00 50.43 57 ILE J O 1
ATOM 9643 N N . ARG J 1 58 ? 29.798 16.018 -32.327 1.00 52.08 58 ARG J N 1
ATOM 9644 C CA . ARG J 1 58 ? 28.673 16.856 -31.919 1.00 53.10 58 ARG J CA 1
ATOM 9645 C C . ARG J 1 58 ? 28.073 17.575 -33.124 1.00 53.37 58 ARG J C 1
ATOM 9646 O O . ARG J 1 58 ? 28.734 17.741 -34.154 1.00 51.84 58 ARG J O 1
ATOM 9654 N N . PHE J 1 59 ? 26.822 18.004 -32.992 1.00 53.28 59 PHE J N 1
ATOM 9655 C CA . PHE J 1 59 ? 26.146 18.694 -34.082 1.00 55.55 59 PHE J CA 1
ATOM 9656 C C . PHE J 1 59 ? 25.430 19.976 -33.653 1.00 59.51 59 PHE J C 1
ATOM 9657 O O . PHE J 1 59 ? 24.957 20.094 -32.521 1.00 60.28 59 PHE J O 1
ATOM 9665 N N . GLN J 1 60 ? 25.364 20.929 -34.579 1.00 64.31 60 GLN J N 1
ATOM 9666 C CA . GLN J 1 60 ? 24.711 22.216 -34.356 1.00 68.33 60 GLN J CA 1
ATOM 9667 C C . GLN J 1 60 ? 23.660 22.471 -35.437 1.00 65.99 60 GLN J C 1
ATOM 9668 O O . GLN J 1 60 ? 23.436 21.629 -36.311 1.00 64.94 60 GLN J O 1
ATOM 9674 N N . GLY J 1 61 ? 23.020 23.635 -35.374 1.00 63.69 61 GLY J N 1
ATOM 9675 C CA . GLY J 1 61 ? 22.014 23.982 -36.361 1.00 60.52 61 GLY J CA 1
ATOM 9676 C C . GLY J 1 61 ? 20.590 23.759 -35.898 1.00 59.24 61 GLY J C 1
ATOM 9677 O O . GLY J 1 61 ? 20.318 22.890 -35.071 1.00 58.26 61 GLY J O 1
ATOM 9678 N N . GLN J 1 62 ? 19.672 24.552 -36.436 1.00 59.55 62 GLN J N 1
ATOM 9679 C CA . GLN J 1 62 ? 18.268 24.433 -36.077 1.00 60.25 62 GLN J CA 1
ATOM 9680 C C . GLN J 1 62 ? 17.504 23.732 -37.192 1.00 55.17 62 GLN J C 1
ATOM 9681 O O . GLN J 1 62 ? 17.753 23.969 -38.374 1.00 53.82 62 GLN J O 1
ATOM 9687 N N . GLY J 1 63 ? 16.579 22.864 -36.804 1.00 49.57 63 GLY J N 1
ATOM 9688 C CA . GLY J 1 63 ? 15.791 22.139 -37.779 1.00 44.41 63 GLY J CA 1
ATOM 9689 C C . GLY J 1 63 ? 14.586 21.494 -37.131 1.00 42.20 63 GLY J C 1
ATOM 9690 O O . GLY J 1 63 ? 14.348 21.664 -35.931 1.00 41.87 63 GLY J O 1
ATOM 9691 N N . CYS J 1 64 ? 13.823 20.751 -37.922 1.00 39.34 64 CYS J N 1
ATOM 9692 C CA . CYS J 1 64 ? 12.636 20.077 -37.420 1.00 37.99 64 CYS J CA 1
ATOM 9693 C C . CYS J 1 64 ? 12.993 18.939 -36.460 1.00 37.20 64 CYS J C 1
ATOM 9694 O O . CYS J 1 64 ? 14.166 18.668 -36.204 1.00 35.73 64 CYS J O 1
ATOM 9697 N N . ALA J 1 65 ? 11.962 18.278 -35.943 1.00 35.69 65 ALA J N 1
ATOM 9698 C CA . ALA J 1 65 ? 12.131 17.177 -35.003 1.00 35.67 65 ALA J CA 1
ATOM 9699 C C . ALA J 1 65 ? 12.887 15.989 -35.603 1.00 35.90 65 ALA J C 1
ATOM 9700 O O . ALA J 1 65 ? 13.747 15.399 -34.945 1.00 37.54 65 ALA J O 1
ATOM 9702 N N . ILE J 1 66 ? 12.566 15.634 -36.844 1.00 35.82 66 ILE J N 1
ATOM 9703 C CA . ILE J 1 66 ? 13.232 14.508 -37.490 1.00 35.83 66 ILE J CA 1
ATOM 9704 C C . ILE J 1 66 ? 14.718 14.776 -37.681 1.00 35.20 66 ILE J C 1
ATOM 9705 O O . ILE J 1 66 ? 15.553 13.922 -37.388 1.00 36.06 66 ILE J O 1
ATOM 9710 N N . SER J 1 67 ? 15.052 15.966 -38.158 1.00 35.90 67 SER J N 1
ATOM 9711 C CA . SER J 1 67 ? 16.449 16.314 -38.379 1.00 37.74 67 SER J CA 1
ATOM 9712 C C . SER J 1 67 ? 17.199 16.275 -37.055 1.00 37.37 67 SER J C 1
ATOM 9713 O O . SER J 1 67 ? 18.352 15.849 -36.997 1.00 36.30 67 SER J O 1
ATOM 9716 N N . THR J 1 68 ? 16.535 16.717 -35.991 1.00 34.85 68 THR J N 1
ATOM 9717 C CA . THR J 1 68 ? 17.147 16.728 -34.666 1.00 35.41 68 THR J CA 1
ATOM 9718 C C . THR J 1 68 ? 17.372 15.311 -34.145 1.00 32.46 68 THR J C 1
ATOM 9719 O O . THR J 1 68 ? 18.481 14.951 -33.771 1.00 31.86 68 THR J O 1
ATOM 9723 N N . ALA J 1 69 ? 16.312 14.510 -34.130 1.00 33.44 69 ALA J N 1
ATOM 9724 C CA . ALA J 1 69 ? 16.405 13.136 -33.652 1.00 32.29 69 ALA J CA 1
ATOM 9725 C C . ALA J 1 69 ? 17.434 12.361 -34.474 1.00 34.15 69 ALA J C 1
ATOM 9726 O O . ALA J 1 69 ? 18.304 11.686 -33.919 1.00 33.25 69 ALA J O 1
ATOM 9728 N N . SER J 1 70 ? 17.333 12.471 -35.799 1.00 33.86 70 SER J N 1
ATOM 9729 C CA . SER J 1 70 ? 18.259 11.782 -36.687 1.00 34.62 70 SER J CA 1
ATOM 9730 C C . SER J 1 70 ? 19.703 12.112 -36.327 1.00 33.95 70 SER J C 1
ATOM 9731 O O . SER J 1 70 ? 20.492 11.210 -36.038 1.00 34.96 70 SER J O 1
ATOM 9734 N N . ALA J 1 71 ? 20.055 13.394 -36.317 1.00 33.50 71 ALA J N 1
ATOM 9735 C CA . ALA J 1 71 ? 21.424 13.779 -35.979 1.00 32.77 71 ALA J CA 1
ATOM 9736 C C . ALA J 1 71 ? 21.803 13.319 -34.563 1.00 33.30 71 ALA J C 1
ATOM 9737 O O . ALA J 1 71 ? 22.980 13.107 -34.268 1.00 31.75 71 ALA J O 1
ATOM 9739 N N . SER J 1 72 ? 20.817 13.174 -33.682 1.00 33.59 72 SER J N 1
ATOM 9740 C CA . SER J 1 72 ? 21.130 12.720 -32.321 1.00 34.90 72 SER J CA 1
ATOM 9741 C C . SER J 1 72 ? 21.497 11.243 -32.412 1.00 34.12 72 SER J C 1
ATOM 9742 O O . SER J 1 72 ? 22.592 10.835 -32.027 1.00 35.65 72 SER J O 1
ATOM 9745 N N . LEU J 1 73 ? 20.563 10.452 -32.932 1.00 35.43 73 LEU J N 1
ATOM 9746 C CA . LEU J 1 73 ? 20.757 9.019 -33.099 1.00 33.97 73 LEU J CA 1
ATOM 9747 C C . LEU J 1 73 ? 22.027 8.756 -33.898 1.00 34.59 73 LEU J C 1
ATOM 9748 O O . LEU J 1 73 ? 22.733 7.771 -33.671 1.00 30.53 73 LEU J O 1
ATOM 9753 N N . MET J 1 74 ? 22.318 9.662 -34.824 1.00 35.30 74 MET J N 1
ATOM 9754 C CA . MET J 1 74 ? 23.494 9.554 -35.671 1.00 37.55 74 MET J CA 1
ATOM 9755 C C . MET J 1 74 ? 24.792 9.571 -34.862 1.00 38.44 74 MET J C 1
ATOM 9756 O O . MET J 1 74 ? 25.567 8.619 -34.913 1.00 38.57 74 MET J O 1
ATOM 9761 N N . THR J 1 75 ? 25.026 10.645 -34.113 1.00 40.13 75 THR J N 1
ATOM 9762 C CA . THR J 1 75 ? 26.240 10.761 -33.305 1.00 42.17 75 THR J CA 1
ATOM 9763 C C . THR J 1 75 ? 26.429 9.623 -32.293 1.00 43.48 75 THR J C 1
ATOM 9764 O O . THR J 1 75 ? 27.555 9.189 -32.054 1.00 45.09 75 THR J O 1
ATOM 9768 N N . GLU J 1 76 ? 25.342 9.141 -31.696 1.00 44.75 76 GLU J N 1
ATOM 9769 C CA . GLU J 1 76 ? 25.454 8.045 -30.729 1.00 45.95 76 GLU J CA 1
ATOM 9770 C C . GLU J 1 76 ? 25.852 6.741 -31.411 1.00 44.76 76 GLU J C 1
ATOM 9771 O O . GLU J 1 76 ? 26.545 5.907 -30.822 1.00 43.62 76 GLU J O 1
ATOM 9777 N N . ALA J 1 77 ? 25.406 6.565 -32.652 1.00 42.47 77 ALA J N 1
ATOM 9778 C CA . ALA J 1 77 ? 25.711 5.348 -33.401 1.00 41.65 77 ALA J CA 1
ATOM 9779 C C . ALA J 1 77 ? 27.100 5.364 -34.034 1.00 40.75 77 ALA J C 1
ATOM 9780 O O . ALA J 1 77 ? 27.617 4.315 -34.422 1.00 40.46 77 ALA J O 1
ATOM 9782 N N . VAL J 1 78 ? 27.711 6.544 -34.115 1.00 39.35 78 VAL J N 1
ATOM 9783 C CA . VAL J 1 78 ? 29.024 6.687 -34.738 1.00 40.18 78 VAL J CA 1
ATOM 9784 C C . VAL J 1 78 ? 30.223 7.003 -33.843 1.00 42.89 78 VAL J C 1
ATOM 9785 O O . VAL J 1 78 ? 31.356 6.642 -34.179 1.00 41.78 78 VAL J O 1
ATOM 9789 N N . LYS J 1 79 ? 29.999 7.676 -32.718 1.00 46.01 79 LYS J N 1
ATOM 9790 C CA . LYS J 1 79 ? 31.113 8.022 -31.839 1.00 49.83 79 LYS J CA 1
ATOM 9791 C C . LYS J 1 79 ? 31.908 6.793 -31.415 1.00 48.77 79 LYS J C 1
ATOM 9792 O O . LYS J 1 79 ? 31.336 5.773 -31.026 1.00 47.60 79 LYS J O 1
ATOM 9798 N N . GLY J 1 80 ? 33.229 6.903 -31.495 1.00 47.24 80 GLY J N 1
ATOM 9799 C CA . GLY J 1 80 ? 34.093 5.807 -31.099 1.00 48.48 80 GLY J CA 1
ATOM 9800 C C . GLY J 1 80 ? 34.233 4.686 -32.111 1.00 49.52 80 GLY J C 1
ATOM 9801 O O . GLY J 1 80 ? 34.852 3.663 -31.816 1.00 50.46 80 GLY J O 1
ATOM 9802 N N . LYS J 1 81 ? 33.663 4.862 -33.299 1.00 49.94 81 LYS J N 1
ATOM 9803 C CA . LYS J 1 81 ? 33.754 3.833 -34.331 1.00 50.23 81 LYS J CA 1
ATOM 9804 C C . LYS J 1 81 ? 34.773 4.245 -35.388 1.00 49.51 81 LYS J C 1
ATOM 9805 O O . LYS J 1 81 ? 35.096 5.427 -35.518 1.00 49.87 81 LYS J O 1
ATOM 9811 N N . LYS J 1 82 ? 35.286 3.268 -36.131 1.00 49.27 82 LYS J N 1
ATOM 9812 C CA . LYS J 1 82 ? 36.256 3.531 -37.192 1.00 48.03 82 LYS J CA 1
ATOM 9813 C C . LYS J 1 82 ? 35.565 4.357 -38.269 1.00 44.30 82 LYS J C 1
ATOM 9814 O O . LYS J 1 82 ? 34.351 4.257 -38.442 1.00 42.62 82 LYS J O 1
ATOM 9820 N N . VAL J 1 83 ? 36.331 5.168 -38.989 1.00 40.78 83 VAL J N 1
ATOM 9821 C CA . VAL J 1 83 ? 35.761 6.000 -40.043 1.00 39.33 83 VAL J CA 1
ATOM 9822 C C . VAL J 1 83 ? 34.926 5.159 -41.002 1.00 38.34 83 VAL J C 1
ATOM 9823 O O . VAL J 1 83 ? 33.774 5.484 -41.285 1.00 36.63 83 VAL J O 1
ATOM 9827 N N . ALA J 1 84 ? 35.520 4.076 -41.493 1.00 38.25 84 ALA J N 1
ATOM 9828 C CA . ALA J 1 84 ? 34.852 3.177 -42.422 1.00 39.32 84 ALA J CA 1
ATOM 9829 C C . ALA J 1 84 ? 33.562 2.619 -41.835 1.00 39.89 84 ALA J C 1
ATOM 9830 O O . ALA J 1 84 ? 32.563 2.484 -42.541 1.00 39.02 84 ALA J O 1
ATOM 9832 N N . GLU J 1 85 ? 33.588 2.285 -40.549 1.00 41.20 85 GLU J N 1
ATOM 9833 C CA . GLU J 1 85 ? 32.403 1.749 -39.883 1.00 43.86 85 GLU J CA 1
ATOM 9834 C C . GLU J 1 85 ? 31.262 2.767 -39.958 1.00 41.49 85 GLU J C 1
ATOM 9835 O O . GLU J 1 85 ? 30.124 2.419 -40.270 1.00 40.89 85 GLU J O 1
ATOM 9841 N N . ALA J 1 86 ? 31.577 4.026 -39.673 1.00 39.78 86 ALA J N 1
ATOM 9842 C CA . ALA J 1 86 ? 30.583 5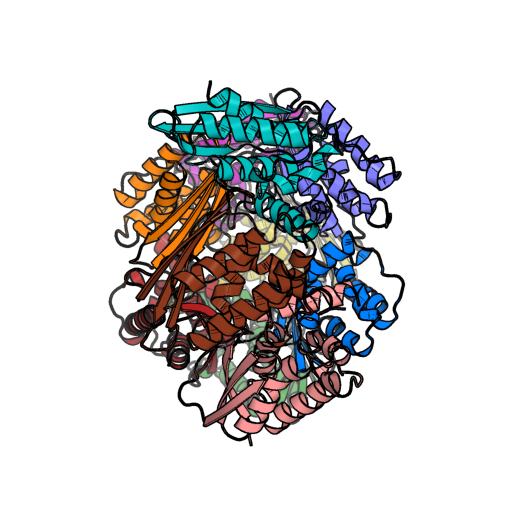.094 -39.711 1.00 38.84 86 ALA J CA 1
ATOM 9843 C C . ALA J 1 86 ? 29.964 5.223 -41.105 1.00 37.80 86 ALA J C 1
ATOM 9844 O O . ALA J 1 86 ? 28.743 5.326 -41.240 1.00 35.98 86 ALA J O 1
ATOM 9846 N N . LEU J 1 87 ? 30.808 5.217 -42.135 1.00 36.69 87 LEU J N 1
ATOM 9847 C CA . LEU J 1 87 ? 30.332 5.325 -43.513 1.00 36.13 87 LEU J CA 1
ATOM 9848 C C . LEU J 1 87 ? 29.497 4.103 -43.903 1.00 34.57 87 LEU J C 1
ATOM 9849 O O . LEU J 1 87 ? 28.572 4.204 -44.705 1.00 33.36 87 LEU J O 1
ATOM 9854 N N . GLU J 1 88 ? 29.829 2.948 -43.338 1.00 34.59 88 GLU J N 1
ATOM 9855 C CA . GLU J 1 88 ? 29.075 1.729 -43.611 1.00 34.82 88 GLU J CA 1
ATOM 9856 C C . GLU J 1 88 ? 27.653 1.936 -43.078 1.00 34.64 88 GLU J C 1
ATOM 9857 O O . GLU J 1 88 ? 26.667 1.583 -43.730 1.00 33.07 88 GLU J O 1
ATOM 9863 N N . LEU J 1 89 ? 27.562 2.508 -41.878 1.00 32.39 89 LEU J N 1
ATOM 9864 C CA . LEU J 1 89 ? 26.272 2.775 -41.251 1.00 32.27 89 LEU J CA 1
ATOM 9865 C C . LEU J 1 89 ? 25.540 3.840 -42.043 1.00 28.84 89 LEU J C 1
ATOM 9866 O O . LEU J 1 89 ? 24.319 3.800 -42.187 1.00 26.35 89 LEU J O 1
ATOM 9871 N N . SER J 1 90 ? 26.290 4.804 -42.551 1.00 27.24 90 SER J N 1
ATOM 9872 C CA . SER J 1 90 ? 25.676 5.866 -43.325 1.00 29.37 90 SER J CA 1
ATOM 9873 C C . SER J 1 90 ? 25.001 5.293 -44.567 1.00 28.65 90 SER J C 1
ATOM 9874 O O . SER J 1 90 ? 23.888 5.683 -44.911 1.00 27.91 90 SER J O 1
ATOM 9877 N N . ARG J 1 91 ? 25.681 4.366 -45.242 1.00 31.37 91 ARG J N 1
ATOM 9878 C CA . ARG J 1 91 ? 25.120 3.753 -46.441 1.00 30.72 91 ARG J CA 1
ATOM 9879 C C . ARG J 1 91 ? 23.872 2.956 -46.079 1.00 31.12 91 ARG J C 1
ATOM 9880 O O . ARG J 1 91 ? 22.828 3.094 -46.719 1.00 30.81 91 ARG J O 1
ATOM 9888 N N . LYS J 1 92 ? 23.987 2.126 -45.044 1.00 30.79 92 LYS J N 1
ATOM 9889 C CA . LYS J 1 92 ? 22.872 1.304 -44.588 1.00 31.32 92 LYS J CA 1
ATOM 9890 C C . LYS J 1 92 ? 21.675 2.166 -44.206 1.00 29.78 92 LYS J C 1
ATOM 9891 O O . LYS J 1 92 ? 20.525 1.824 -44.495 1.00 29.23 92 LYS J O 1
ATOM 9897 N N . PHE J 1 93 ? 21.950 3.289 -43.552 1.00 29.84 93 PHE J N 1
ATOM 9898 C CA . PHE J 1 93 ? 20.881 4.190 -43.123 1.00 30.77 93 PHE J CA 1
ATOM 9899 C C . PHE J 1 93 ? 20.180 4.793 -44.330 1.00 30.69 93 PHE J C 1
ATOM 9900 O O . PHE J 1 93 ? 18.954 4.782 -44.417 1.00 31.83 93 PHE J O 1
ATOM 9908 N N . GLN J 1 94 ? 20.964 5.331 -45.257 1.00 30.73 94 GLN J N 1
ATOM 9909 C CA . GLN J 1 94 ? 20.389 5.928 -46.452 1.00 32.05 94 GLN J CA 1
ATOM 9910 C C . GLN J 1 94 ? 19.608 4.884 -47.237 1.00 32.33 94 GLN J C 1
ATOM 9911 O O . GLN J 1 94 ? 18.536 5.175 -47.768 1.00 32.93 94 GLN J O 1
ATOM 9917 N N . ALA J 1 95 ? 20.126 3.660 -47.289 1.00 32.01 95 ALA J N 1
ATOM 9918 C CA . ALA J 1 95 ? 19.445 2.590 -48.012 1.00 32.91 95 ALA J CA 1
ATOM 9919 C C . ALA J 1 95 ? 18.061 2.379 -47.413 1.00 33.60 95 ALA J C 1
ATOM 9920 O O . ALA J 1 95 ? 17.090 2.115 -48.127 1.00 34.93 95 ALA J O 1
ATOM 9922 N N . MET J 1 96 ? 17.975 2.509 -46.094 1.00 34.84 96 MET J N 1
ATOM 9923 C CA . MET J 1 96 ? 16.713 2.338 -45.393 1.00 35.68 96 MET J CA 1
ATOM 9924 C C . MET J 1 96 ? 15.723 3.467 -45.674 1.00 34.56 96 MET J C 1
ATOM 9925 O O . MET J 1 96 ? 14.593 3.211 -46.083 1.00 35.29 96 MET J O 1
ATOM 9930 N N . VAL J 1 97 ? 16.143 4.710 -45.469 1.00 34.94 97 VAL J N 1
ATOM 9931 C CA . VAL J 1 97 ? 15.242 5.843 -45.669 1.00 36.46 97 VAL J CA 1
ATOM 9932 C C . VAL J 1 97 ? 15.053 6.315 -47.111 1.00 38.16 97 VAL J C 1
ATOM 9933 O O . VAL J 1 97 ? 13.924 6.588 -47.529 1.00 37.89 97 VAL J O 1
ATOM 9937 N N . VAL J 1 98 ? 16.147 6.415 -47.864 1.00 39.74 98 VAL J N 1
ATOM 9938 C CA . VAL J 1 98 ? 16.085 6.883 -49.249 1.00 43.47 98 VAL J CA 1
ATOM 9939 C C . VAL J 1 98 ? 15.502 5.866 -50.228 1.00 46.43 98 VAL J C 1
ATOM 9940 O O . VAL J 1 98 ? 14.492 6.140 -50.880 1.00 46.72 98 VAL J O 1
ATOM 9944 N N . GLU J 1 99 ? 16.132 4.700 -50.337 1.00 50.43 99 GLU J N 1
ATOM 9945 C CA . GLU J 1 99 ? 15.653 3.673 -51.258 1.00 55.30 99 GLU J CA 1
ATOM 9946 C C . GLU J 1 99 ? 14.556 2.778 -50.692 1.00 53.85 99 GLU J C 1
ATOM 9947 O O . GLU J 1 99 ? 13.999 1.949 -51.411 1.00 53.14 99 GLU J O 1
ATOM 9953 N N . GLY J 1 100 ? 14.244 2.948 -49.411 1.00 52.79 100 GLY J N 1
ATOM 9954 C CA . GLY J 1 100 ? 13.200 2.144 -48.795 1.00 52.76 100 GLY J CA 1
ATOM 9955 C C . GLY J 1 100 ? 13.493 0.656 -48.802 1.00 53.83 100 GLY J C 1
ATOM 9956 O O . GLY J 1 100 ? 12.580 -0.172 -48.857 1.00 52.78 100 GLY J O 1
ATOM 9957 N N . ALA J 1 101 ? 14.774 0.315 -48.746 1.00 55.69 101 ALA J N 1
ATOM 9958 C CA . ALA J 1 101 ? 15.195 -1.078 -48.741 1.00 59.57 101 ALA J CA 1
ATOM 9959 C C . ALA J 1 101 ? 15.008 -1.665 -47.348 1.00 62.16 101 ALA J C 1
ATOM 9960 O O . ALA J 1 101 ? 14.924 -0.930 -46.363 1.00 63.73 101 ALA J O 1
ATOM 9962 N N . PRO J 1 102 ? 14.926 -3.001 -47.246 1.00 64.03 102 PRO J N 1
ATOM 9963 C CA . PRO J 1 102 ? 14.752 -3.607 -45.925 1.00 64.35 102 PRO J CA 1
ATOM 9964 C C . PRO J 1 102 ? 15.875 -3.115 -45.017 1.00 64.05 102 PRO J C 1
ATOM 9965 O O . PRO J 1 102 ? 17.050 -3.364 -45.285 1.00 64.39 102 PRO J O 1
ATOM 9969 N N . PRO J 1 103 ? 15.526 -2.403 -43.934 1.00 63.10 103 PRO J N 1
ATOM 9970 C CA . PRO J 1 103 ? 16.532 -1.882 -43.007 1.00 60.53 103 PRO J CA 1
ATOM 9971 C C . PRO J 1 103 ? 17.494 -2.941 -42.486 1.00 58.01 103 PRO J C 1
ATOM 9972 O O . PRO J 1 103 ? 17.083 -4.021 -42.055 1.00 56.27 103 PRO J O 1
ATOM 9976 N N . ASP J 1 104 ? 18.782 -2.621 -42.542 1.00 54.54 104 ASP J N 1
ATOM 9977 C CA . ASP J 1 104 ? 19.821 -3.525 -42.075 1.00 52.91 104 ASP J CA 1
ATOM 9978 C C . ASP J 1 104 ? 19.781 -3.578 -40.552 1.00 52.00 104 ASP J C 1
ATOM 9979 O O . ASP J 1 104 ? 20.024 -2.574 -39.885 1.00 51.79 104 ASP J O 1
ATOM 9984 N N . PRO J 1 105 ? 19.470 -4.753 -39.982 1.00 51.69 105 PRO J N 1
ATOM 9985 C CA . PRO J 1 105 ? 19.403 -4.917 -38.527 1.00 49.92 105 PRO J CA 1
ATOM 9986 C C . PRO J 1 105 ? 20.630 -4.360 -37.805 1.00 48.29 105 PRO J C 1
ATOM 9987 O O . PRO J 1 105 ? 20.560 -3.999 -36.630 1.00 46.55 105 PRO J O 1
ATOM 9991 N N . THR J 1 106 ? 21.749 -4.290 -38.518 1.00 47.83 106 THR J N 1
ATOM 9992 C CA . THR J 1 106 ? 22.997 -3.779 -37.959 1.00 46.73 106 THR J CA 1
ATOM 9993 C C . THR J 1 106 ? 22.881 -2.302 -37.590 1.00 41.92 106 THR J C 1
ATOM 9994 O O . THR J 1 106 ? 23.758 -1.748 -36.928 1.00 37.99 106 THR J O 1
ATOM 9998 N N . LEU J 1 107 ? 21.788 -1.678 -38.020 1.00 38.83 107 LEU J N 1
ATOM 9999 C CA . LEU J 1 107 ? 21.530 -0.266 -37.746 1.00 37.38 107 LEU J CA 1
ATOM 10000 C C . LEU J 1 107 ? 21.131 0.004 -36.290 1.00 36.67 107 LEU J C 1
ATOM 10001 O O . LEU J 1 107 ? 21.198 1.143 -35.824 1.00 36.60 107 LEU J O 1
ATOM 10006 N N . GLY J 1 108 ? 20.713 -1.036 -35.574 1.00 36.42 108 GLY J N 1
ATOM 10007 C CA . GLY J 1 108 ? 20.311 -0.851 -34.185 1.00 36.99 108 GLY J CA 1
ATOM 10008 C C . GLY J 1 108 ? 19.249 0.225 -33.985 1.00 35.42 108 GLY J C 1
ATOM 10009 O O . GLY J 1 108 ? 18.251 0.249 -34.705 1.00 37.02 108 GLY J O 1
ATOM 10010 N N . ASP J 1 109 ? 19.468 1.103 -33.005 1.00 37.14 109 ASP J N 1
ATOM 10011 C CA . ASP J 1 109 ? 18.550 2.204 -32.673 1.00 37.34 109 ASP J CA 1
ATOM 10012 C C . ASP J 1 109 ? 18.081 2.994 -33.909 1.00 36.59 109 ASP J C 1
ATOM 10013 O O . ASP J 1 109 ? 16.962 3.511 -33.939 1.00 31.89 109 ASP J O 1
ATOM 10018 N N . LEU J 1 110 ? 18.940 3.087 -34.921 1.00 36.15 110 LEU J N 1
ATOM 10019 C CA . LEU J 1 110 ? 18.613 3.829 -36.138 1.00 35.80 110 LEU J CA 1
ATOM 10020 C C . LEU J 1 110 ? 17.319 3.375 -36.793 1.00 36.65 110 LEU J C 1
ATOM 10021 O O . LEU J 1 110 ? 16.694 4.130 -37.535 1.00 37.72 110 LEU J O 1
ATOM 10026 N N . LEU J 1 111 ? 16.917 2.140 -36.522 1.00 36.60 111 LEU J N 1
ATOM 10027 C CA . LEU J 1 111 ? 15.688 1.610 -37.089 1.00 38.13 111 LEU J CA 1
ATOM 10028 C C . LEU J 1 111 ? 14.491 2.431 -36.613 1.00 37.57 111 LEU J C 1
ATOM 10029 O O . LEU J 1 111 ? 13.380 2.296 -37.132 1.00 36.73 111 LEU J O 1
ATOM 10034 N N . ALA J 1 112 ? 14.725 3.287 -35.623 1.00 38.25 112 ALA J N 1
ATOM 10035 C CA . ALA J 1 112 ? 13.665 4.134 -35.081 1.00 39.21 112 ALA J CA 1
ATOM 10036 C C . ALA J 1 112 ? 13.145 5.067 -36.168 1.00 38.96 112 ALA J C 1
ATOM 10037 O O . ALA J 1 112 ? 11.992 5.496 -36.133 1.00 39.33 112 ALA J O 1
ATOM 10039 N N . LEU J 1 113 ? 14.002 5.362 -37.140 1.00 39.49 113 LEU J N 1
ATOM 10040 C CA . LEU J 1 113 ? 13.648 6.252 -38.242 1.00 39.39 113 LEU J CA 1
ATOM 10041 C C . LEU J 1 113 ? 13.186 5.532 -39.507 1.00 41.29 113 LEU J C 1
ATOM 10042 O O . LEU J 1 113 ? 12.935 6.164 -40.533 1.00 40.74 113 LEU J O 1
ATOM 10047 N N . GLN J 1 114 ? 13.061 4.213 -39.425 1.00 44.09 114 GLN J N 1
ATOM 10048 C CA . GLN J 1 114 ? 12.623 3.410 -40.561 1.00 46.78 114 GLN J CA 1
ATOM 10049 C C . GLN J 1 114 ? 11.369 3.962 -41.243 1.00 46.31 114 GLN J C 1
ATOM 10050 O O . GLN J 1 114 ? 11.231 3.888 -42.464 1.00 45.87 114 GLN J O 1
ATOM 10056 N N . GLY J 1 115 ? 10.462 4.524 -40.452 1.00 45.59 115 GLY J N 1
ATOM 10057 C CA . GLY J 1 115 ? 9.231 5.065 -41.002 1.00 45.79 115 GLY J CA 1
ATOM 10058 C C . GLY J 1 115 ? 9.401 6.246 -41.944 1.00 46.20 115 GLY J C 1
ATOM 10059 O O . GLY J 1 115 ? 8.477 6.584 -42.686 1.00 46.50 115 GLY J O 1
ATOM 10060 N N . VAL J 1 116 ? 10.572 6.876 -41.926 1.00 46.07 116 VAL J N 1
ATOM 10061 C CA . VAL J 1 116 ? 10.821 8.022 -42.791 1.00 46.42 116 VAL J CA 1
ATOM 10062 C C . VAL J 1 116 ? 10.830 7.613 -44.262 1.00 46.25 116 VAL J C 1
ATOM 10063 O O . VAL J 1 116 ? 10.625 8.444 -45.147 1.00 44.14 116 VAL J O 1
ATOM 10067 N N . ALA J 1 117 ? 11.057 6.327 -44.516 1.00 45.72 117 ALA J N 1
ATOM 10068 C CA . ALA J 1 117 ? 11.089 5.812 -45.881 1.00 45.84 117 ALA J CA 1
ATOM 10069 C C . ALA J 1 117 ? 9.735 6.005 -46.552 1.00 47.09 117 ALA J C 1
ATOM 10070 O O . ALA J 1 117 ? 9.640 6.047 -47.775 1.00 45.53 117 ALA J O 1
ATOM 10072 N N . LYS J 1 118 ? 8.689 6.126 -45.740 1.00 50.06 118 LYS J N 1
ATOM 10073 C CA . LYS J 1 118 ? 7.336 6.315 -46.249 1.00 52.98 118 LYS J CA 1
ATOM 10074 C C . LYS J 1 118 ? 6.989 7.800 -46.384 1.00 50.66 118 LYS J C 1
ATOM 10075 O O . LYS J 1 118 ? 5.871 8.153 -46.754 1.00 49.19 118 LYS J O 1
ATOM 10081 N N . LEU J 1 119 ? 7.956 8.667 -46.101 1.00 48.81 119 LEU J N 1
ATOM 10082 C CA . LEU J 1 119 ? 7.721 10.105 -46.179 1.00 46.51 119 LEU J CA 1
ATOM 10083 C C . LEU J 1 119 ? 8.694 10.793 -47.126 1.00 46.62 119 LEU J C 1
ATOM 10084 O O . LEU J 1 119 ? 9.688 11.374 -46.691 1.00 44.32 119 LEU J O 1
ATOM 10089 N N . PRO J 1 120 ? 8.412 10.745 -48.439 1.00 48.20 120 PRO J N 1
ATOM 10090 C CA . PRO J 1 120 ? 9.266 11.363 -49.458 1.00 48.36 120 PRO J CA 1
ATOM 10091 C C . PRO J 1 120 ? 9.658 12.807 -49.154 1.00 47.83 120 PRO J C 1
ATOM 10092 O O . PRO J 1 120 ? 10.796 13.211 -49.391 1.00 48.76 120 PRO J O 1
ATOM 10096 N N . ALA J 1 121 ? 8.717 13.583 -48.627 1.00 46.88 121 ALA J N 1
ATOM 10097 C CA . ALA J 1 121 ? 8.985 14.985 -48.312 1.00 45.42 121 ALA J CA 1
ATOM 10098 C C . ALA J 1 121 ? 9.880 15.188 -47.088 1.00 44.13 121 ALA J C 1
ATOM 10099 O O . ALA J 1 121 ? 10.354 16.300 -46.845 1.00 43.10 121 ALA J O 1
ATOM 10101 N N . ARG J 1 122 ? 10.122 14.126 -46.322 1.00 41.99 122 ARG J N 1
ATOM 10102 C CA . ARG J 1 122 ? 10.953 14.251 -45.125 1.00 41.43 122 ARG J CA 1
ATOM 10103 C C . ARG J 1 122 ? 12.238 13.418 -45.129 1.00 40.12 122 ARG J C 1
ATOM 10104 O O . ARG J 1 122 ? 12.964 13.394 -44.136 1.00 40.15 122 ARG J O 1
ATOM 10112 N N . VAL J 1 123 ? 12.527 12.754 -46.245 1.00 39.27 123 VAL J N 1
ATOM 10113 C CA . VAL J 1 123 ? 13.731 11.931 -46.351 1.00 37.05 123 VAL J CA 1
ATOM 10114 C C . VAL J 1 123 ? 15.007 12.744 -46.144 1.00 39.06 123 VAL J C 1
ATOM 10115 O O . VAL J 1 123 ? 15.926 12.299 -45.461 1.00 38.61 123 VAL J O 1
ATOM 10119 N N . LYS J 1 124 ? 15.064 13.932 -46.735 1.00 39.49 124 LYS J N 1
ATOM 10120 C CA . LYS J 1 124 ? 16.239 14.776 -46.603 1.00 41.20 124 LYS J CA 1
ATOM 10121 C C . LYS J 1 124 ? 16.450 15.262 -45.175 1.00 40.29 124 LYS J C 1
ATOM 10122 O O . LYS J 1 124 ? 17.578 15.565 -44.778 1.00 38.87 124 LYS J O 1
ATOM 10128 N N . CYS J 1 125 ? 15.365 15.336 -44.409 1.00 37.77 125 CYS J N 1
ATOM 10129 C CA . CYS J 1 125 ? 15.441 15.775 -43.020 1.00 36.34 125 CYS J CA 1
ATOM 10130 C C . CYS J 1 125 ? 16.326 14.806 -42.238 1.00 34.82 125 CYS J C 1
ATOM 10131 O O . CYS J 1 125 ? 17.204 15.218 -41.489 1.00 34.30 125 CYS J O 1
ATOM 10134 N N . ALA J 1 126 ? 16.095 13.513 -42.440 1.00 34.42 126 ALA J N 1
ATOM 10135 C CA . ALA J 1 126 ? 16.861 12.475 -41.760 1.00 32.88 126 ALA J CA 1
ATOM 10136 C C . ALA J 1 126 ? 18.267 12.271 -42.313 1.00 32.60 126 ALA J C 1
ATOM 10137 O O . ALA J 1 126 ? 19.205 12.010 -41.554 1.00 32.07 126 ALA J O 1
ATOM 10139 N N . THR J 1 127 ? 18.421 12.380 -43.631 1.00 32.72 127 THR J N 1
ATOM 10140 C CA . THR J 1 127 ? 19.725 12.162 -44.255 1.00 31.35 127 THR J CA 1
ATOM 10141 C C . THR J 1 127 ? 20.694 13.336 -44.178 1.00 33.56 127 THR J C 1
ATOM 10142 O O . THR J 1 127 ? 21.895 13.168 -44.377 1.00 33.82 127 THR J O 1
ATOM 10146 N N . LEU J 1 128 ? 20.184 14.525 -43.884 1.00 36.96 128 LEU J N 1
ATOM 10147 C CA . LEU J 1 128 ? 21.036 15.712 -43.817 1.00 40.53 128 LEU J CA 1
ATOM 10148 C C . LEU J 1 128 ? 22.248 15.561 -42.898 1.00 41.13 128 LEU J C 1
ATOM 10149 O O . LEU J 1 128 ? 23.378 15.822 -43.307 1.00 41.68 128 LEU J O 1
ATOM 10154 N N . ALA J 1 129 ? 22.015 15.148 -41.656 1.00 40.56 129 ALA J N 1
ATOM 10155 C CA . ALA J 1 129 ? 23.107 14.980 -40.703 1.00 39.64 129 ALA J CA 1
ATOM 10156 C C . ALA J 1 129 ? 24.143 13.992 -41.240 1.00 40.16 129 ALA J C 1
ATOM 10157 O O . ALA J 1 129 ? 25.345 14.179 -41.058 1.00 40.88 129 ALA J O 1
ATOM 10159 N N . TRP J 1 130 ? 23.677 12.947 -41.915 1.00 38.52 130 TRP J N 1
ATOM 10160 C CA . TRP J 1 130 ? 24.583 11.947 -42.468 1.00 37.77 130 TRP J CA 1
ATOM 10161 C C . TRP J 1 130 ? 25.417 12.442 -43.647 1.00 37.07 130 TRP J C 1
ATOM 10162 O O . TRP J 1 130 ? 26.587 12.094 -43.765 1.00 36.09 130 TRP J O 1
ATOM 10173 N N . HIS J 1 131 ? 24.818 13.234 -44.529 1.00 37.36 131 HIS J N 1
ATOM 10174 C CA . HIS J 1 131 ? 25.556 13.765 -45.677 1.00 38.04 131 HIS J CA 1
ATOM 10175 C C . HIS J 1 131 ? 26.637 14.696 -45.154 1.00 39.72 131 HIS J C 1
ATOM 10176 O O . HIS J 1 131 ? 27.737 14.769 -45.704 1.00 40.25 131 HIS J O 1
ATOM 10183 N N . ALA J 1 132 ? 26.311 15.407 -44.081 1.00 41.09 132 ALA J N 1
ATOM 10184 C CA . ALA J 1 132 ? 27.261 16.317 -43.462 1.00 42.64 132 ALA J CA 1
ATOM 10185 C C . ALA J 1 132 ? 28.378 15.470 -42.873 1.00 42.58 132 ALA J C 1
ATOM 10186 O O . ALA J 1 132 ? 29.555 15.789 -43.026 1.00 44.39 132 ALA J O 1
ATOM 10188 N N . LEU J 1 133 ? 28.005 14.379 -42.210 1.00 42.10 133 LEU J N 1
ATOM 10189 C CA . LEU J 1 133 ? 29.001 13.495 -41.621 1.00 41.84 133 LEU J CA 1
ATOM 10190 C C . LEU J 1 133 ? 29.946 12.991 -42.702 1.00 42.12 133 LEU J C 1
ATOM 10191 O O . LEU J 1 133 ? 31.159 12.994 -42.524 1.00 42.23 133 LEU J O 1
ATOM 10196 N N . GLU J 1 134 ? 29.383 12.558 -43.827 1.00 42.72 134 GLU J N 1
ATOM 10197 C CA . GLU J 1 134 ? 30.192 12.050 -44.929 1.00 43.73 134 GLU J CA 1
ATOM 10198 C C . GLU J 1 134 ? 31.154 13.082 -45.509 1.00 46.17 134 GLU J C 1
ATOM 10199 O O . GLU J 1 134 ? 32.260 12.738 -45.917 1.00 44.31 134 GLU J O 1
ATOM 10205 N N . GLU J 1 135 ? 30.740 14.344 -45.550 1.00 52.00 135 GLU J N 1
ATOM 10206 C CA . GLU J 1 135 ? 31.608 15.390 -46.079 1.00 58.27 135 GLU J CA 1
ATOM 10207 C C . GLU J 1 135 ? 32.757 15.667 -45.119 1.00 59.44 135 GLU J C 1
ATOM 10208 O O . GLU J 1 135 ? 33.893 15.884 -45.538 1.00 56.84 135 GLU J O 1
ATOM 10214 N N . ALA J 1 136 ? 32.457 15.656 -43.826 1.00 61.74 136 ALA J N 1
ATOM 10215 C CA . ALA J 1 136 ? 33.476 15.899 -42.817 1.00 66.50 136 ALA J CA 1
ATOM 10216 C C . ALA J 1 136 ? 34.483 14.753 -42.836 1.00 69.86 136 ALA J C 1
ATOM 10217 O O . ALA J 1 136 ? 35.666 14.960 -43.107 1.00 71.90 136 ALA J O 1
ATOM 10219 N N . LEU J 1 137 ? 34.001 13.544 -42.559 1.00 73.02 137 LEU J N 1
ATOM 10220 C CA . LEU J 1 137 ? 34.850 12.358 -42.536 1.00 75.89 137 LEU J CA 1
ATOM 10221 C C . LEU J 1 137 ? 35.574 12.121 -43.853 1.00 81.01 137 LEU J C 1
ATOM 10222 O O . LEU J 1 137 ? 34.946 11.841 -44.873 1.00 83.07 137 LEU J O 1
ATOM 10227 N N . ARG J 1 138 ? 36.898 12.231 -43.815 1.00 86.28 138 ARG J N 1
ATOM 10228 C CA . ARG J 1 138 ? 37.742 12.008 -44.983 1.00 91.27 138 ARG J CA 1
ATOM 10229 C C . ARG J 1 138 ? 39.203 11.866 -44.572 1.00 93.34 138 ARG J C 1
ATOM 10230 O O . ARG J 1 138 ? 39.475 11.902 -43.353 1.00 95.18 138 ARG J O 1
#

Secondary structure (DSSP, 8-state):
--HHHHHHHHHHHHHHHS-TTBS--TT-SEEEEEE-TTT--EEEEEEEEETTEEEEEEEEEE--HHHHHHHHHHHHHHTTSBHHHHHHHHHHHHIIIII-----GGGGGGGGGGGGGG-GGGHHHHHHHHHHHHHHH-/-HHHHHHHHHHHHHHHS-TTBS--SS-SEEEEEEETTTTEEEEEEEEEETTEEEEEEEE----HHHHHHHHHHHHHHTTSBHHHHHHHHHHHHIIIII-PPPPGGGGGGGGGGGGGG-GGGHHHHHHHHHHHHHHT-/-HHHHHHHHHHHHHHHHS-SSBS--TT-SEEEEEEETTTTEEEEEEEEEETTEEEEEEEE----HHHHHHHHHHHHHHTTSBHHHHHHHHHHHHIIIII-----GGGGGGGGGGGGGG-HHHHHHHHHHHHHHHHHT-/-HHHHHHHHHHHHHHHS-SSBS--TT-SEEEEEEETTTTEEEEEEEEEETTEEEEEEEE----HHHHHHHHHHHHHHTTSBHHHHHHHHHHHHHHHHH-----GGGGGGGGGGGGGG-GGGHHHHHHHHHHHHHHT-/-HHHHHHHHHHHHHHHS-TTBS--TT-SEEEEEEETTTTEEEEEEEEEETTEEEEEEEE----HHHHHHHHHHHHHHTTSBHHHHHHHHHHHHIIIII-----GGGGGGGGGGGGGG-TTTHHHHHHHHHHHHHHH-/-HHHHHHHHHHHHHHS-TTBS--TT-SEEEEEE-SSS--EEEEEEEEETTEEEEEEEE---SHHHHHHHHHHHHHHTTSBHHHHHHHHHHHHHHHTS-----GGGGGGGGGGGGGG-TTSHHHHHHHHHHHHHHT-/-HHHHHHHHHHHHHHHS-SSBS--TT-SEEEEEEETTTTEEEEEEEEEETTEEEEEEEEEE--HHHHHHHHHHHHHHTTSBHHHHHHHHHHHHIIIII-----GGGGGGGGGGGGGG-GGGHHHHHHHHHHHHHHH-/-HHHHHHHHHHHHHHHHS-TTBS--TT-SEEEEEEETTTTEEEEEEEEEETTEEEEEEEEEE--HHHHHHHHHHHHHHTTSBHHHHHHHHHHHHHHHHS-PPPPGGGGGGGGGGGGGG-GGGHHHHHHHHHHHHHHH-/---HHHHHHHHHHS-TTBS--SS-SEEEEEEETTTTEEEEEEEEEETTEEEEEEEE----HHHHHHHHHHHHHHTTSBHHHHHHHHHHHHHHHTS-PPP-GGGGGGGGGGGGGSSTTSHHHHHHHHHHHHHHH-/--STTHHHHHHHHHHHS-SSBS--SS-SEEEEEEETTTTEEEEEEEEESSSBEEEEEEE----HHHHHHHHHHHHHHTTSBHHHHHHHHHHHHHHHTS-PPP-GGGGGGGGGGGGGG-GGGHHHHHHHHHHHHHH--

InterPro domains:
  IPR002871 NIF system FeS cluster assembly, NifU, N-terminal [PF01592] (8-122)
  IPR002871 NIF system FeS cluster assembly, NifU, N-terminal [PTHR10093] (5-137)
  IPR002871 NIF system FeS cluster assembly, NifU, N-terminal [cd06664] (7-136)

Organism: Thermus thermophilus (strain ATCC 27634 / DSM 579 / HB8) (NCBI:txid300852)

CATH classification: 3.90.1010.10

B-factor: mean 40.77, std 16.43, range [13.65, 100.34]

Radius of gyration: 34.37 Å; Cα contacts (8 Å, |Δi|>4): 2878; chains: 10; bounding box: 74×73×102 Å